Protein 8AP5 (pdb70)

Solvent-accessible surface area: 4430 Å² total; per-residue (Å²): 200,77,7,169,19,133,30,166,42,108,58,2,2,23,145,120,71,55,177,86,37,91,11,73,142,65,101,5,63,40,80,25,36,11,56,29,2,8,86,127,165,23,9,150,57,47,14,104,43,68,38,164,1,14,78,2,117,54,54,174,82,73,125

Foldseek 3Di:
DACPPLFDEDVPVEDPDHDVQNPDDVRYQPHACDPCCRNPVQDDRDCVPVCPDCDTVVHPHHD

Structure (mmCIF, N/CA/C/O backbone):
data_8AP5
#
_entry.id   8AP5
#
loop_
_entity.id
_entity.type
_entity.pdbx_description
1 polymer Metallothionein-2
2 non-polymer 'CADMIUM ION'
#
loop_
_atom_site.group_PDB
_atom_site.id
_atom_site.type_symbol
_atom_site.label_atom_id
_atom_site.label_alt_id
_atom_site.label_comp_id
_atom_site.label_asym_id
_atom_site.label_entity_id
_atom_site.label_seq_id
_atom_site.pdbx_PDB_ins_code
_atom_site.Cartn_x
_atom_site.Cartn_y
_atom_site.Cartn_z
_atom_site.occupancy
_atom_site.B_iso_or_equiv
_atom_site.auth_seq_id
_atom_site.auth_comp_id
_atom_site.auth_asym_id
_atom_site.auth_atom_id
_atom_site.pdbx_PDB_model_num
ATOM 1 N N . MET A 1 1 ? 6.384 1.419 -0.111 1.00 31.23 1 MET A N 1
ATOM 2 C CA . MET A 1 1 ? 5.242 1.324 -1.013 1.00 30.52 1 MET A CA 1
ATOM 3 C C . MET A 1 1 ? 4.596 2.690 -1.219 1.00 4.13 1 MET A C 1
ATOM 4 O O . MET A 1 1 ? 3.694 3.079 -0.477 1.00 50.54 1 MET A O 1
ATOM 18 N N . VAL A 1 2 ? 5.065 3.415 -2.230 1.00 73.40 2 VAL A N 1
ATOM 19 C CA . VAL A 1 2 ? 4.532 4.738 -2.534 1.00 23.53 2 VAL A CA 1
ATOM 20 C C . VAL A 1 2 ? 4.828 5.721 -1.407 1.00 34.23 2 VAL A C 1
ATOM 21 O O . VAL A 1 2 ? 4.884 5.341 -0.236 1.00 71.25 2 VAL A O 1
ATOM 34 N N . CYS A 1 3 ? 5.015 6.986 -1.767 1.00 30.43 3 CYS A N 1
ATOM 35 C CA . CYS A 1 3 ? 5.305 8.025 -0.785 1.00 61.12 3 CYS A CA 1
ATOM 36 C C . CYS A 1 3 ? 4.094 8.928 -0.576 1.00 1.13 3 CYS A C 1
ATOM 37 O O . CYS A 1 3 ? 4.045 9.648 0.420 1.00 0.24 3 CYS A O 1
ATOM 44 N N . LYS A 1 4 ? 3.155 8.873 -1.509 1.00 31.35 4 LYS A N 1
ATOM 45 C CA . LYS A 1 4 ? 1.957 9.690 -1.414 1.00 44.24 4 LYS A CA 1
ATOM 46 C C . LYS A 1 4 ? 2.358 11.163 -1.307 1.00 33.04 4 LYS A C 1
ATOM 47 O O . LYS A 1 4 ? 1.618 12.005 -0.796 1.00 34.42 4 LYS A O 1
ATOM 66 N N . CYS A 1 5 ? 3.554 11.457 -1.803 1.00 2.22 5 CYS A N 1
ATOM 67 C CA . CYS A 1 5 ? 4.080 12.817 -1.775 1.00 1.51 5 CYS A CA 1
ATOM 68 C C . CYS A 1 5 ? 4.004 13.401 -0.368 1.00 15.21 5 CYS A C 1
ATOM 69 O O . CYS A 1 5 ? 3.724 12.663 0.576 1.00 40.33 5 CYS A O 1
ATOM 76 N N . ASP A 1 6 ? 4.252 14.698 -0.259 1.00 21.05 6 ASP A N 1
ATOM 77 C CA . ASP A 1 6 ? 4.210 15.362 1.033 1.00 34.23 6 ASP A CA 1
ATOM 78 C C . ASP A 1 6 ? 5.250 14.730 1.961 1.00 52.32 6 ASP A C 1
ATOM 79 O O . ASP A 1 6 ? 4.969 14.366 3.103 1.00 25.33 6 ASP A O 1
ATOM 88 N N . CYS A 1 7 ? 6.466 14.608 1.440 1.00 13.41 7 CYS A N 1
ATOM 89 C CA . CYS A 1 7 ? 7.567 14.025 2.198 1.00 40.00 7 CYS A CA 1
ATOM 90 C C . CYS A 1 7 ? 8.502 15.111 2.722 1.00 74.51 7 CYS A C 1
ATOM 91 O O . CYS A 1 7 ? 8.157 16.289 2.647 1.00 5.10 7 CYS A O 1
ATOM 98 N N . LYS A 1 8 ? 9.650 14.695 3.237 1.00 53.25 8 LYS A N 1
ATOM 99 C CA . LYS A 1 8 ? 10.617 15.640 3.768 1.00 41.43 8 LYS A CA 1
ATOM 100 C C . LYS A 1 8 ? 11.803 15.743 2.807 1.00 45.40 8 LYS A C 1
ATOM 101 O O . LYS A 1 8 ? 12.955 15.906 3.208 1.00 40.42 8 LYS A O 1
ATOM 120 N N . ASN A 1 9 ? 11.493 15.644 1.518 1.00 21.55 9 ASN A N 1
ATOM 121 C CA . ASN A 1 9 ? 12.513 15.721 0.479 1.00 54.35 9 ASN A CA 1
ATOM 122 C C . ASN A 1 9 ? 12.000 16.502 -0.728 1.00 64.11 9 ASN A C 1
ATOM 123 O O . ASN A 1 9 ? 10.936 17.118 -0.674 1.00 64.13 9 ASN A O 1
ATOM 134 N N . GLN A 1 10 ? 12.765 16.470 -1.815 1.00 20.13 10 GLN A N 1
ATOM 135 C CA . GLN A 1 10 ? 12.388 17.174 -3.034 1.00 42.54 10 GLN A CA 1
ATOM 136 C C . GLN A 1 10 ? 12.434 16.240 -4.239 1.00 52.20 10 GLN A C 1
ATOM 137 O O . GLN A 1 10 ? 13.029 15.165 -4.180 1.00 74.04 10 GLN A O 1
ATOM 151 N N . ASN A 1 11 ? 11.801 16.658 -5.330 1.00 52.43 11 ASN A N 1
ATOM 152 C CA . ASN A 1 11 ? 11.768 15.858 -6.549 1.00 45.11 11 ASN A CA 1
ATOM 153 C C . ASN A 1 11 ? 11.539 14.385 -6.226 1.00 65.44 11 ASN A C 1
ATOM 154 O O . ASN A 1 11 ? 12.198 13.507 -6.785 1.00 60.43 11 ASN A O 1
ATOM 165 N N . CYS A 1 12 ? 10.602 14.122 -5.323 1.00 23.54 12 CYS A N 1
ATOM 166 C CA . CYS A 1 12 ? 10.286 12.754 -4.925 1.00 11.31 12 CYS A CA 1
ATOM 167 C C . CYS A 1 12 ? 8.849 12.400 -5.293 1.00 60.43 12 CYS A C 1
ATOM 168 O O . CYS A 1 12 ? 8.012 12.170 -4.420 1.00 43.40 12 CYS A O 1
ATOM 175 N N . SER A 1 13 ? 8.570 12.358 -6.592 1.00 74.21 13 SER A N 1
ATOM 176 C CA . SER A 1 13 ? 7.232 12.037 -7.076 1.00 62.54 13 SER A CA 1
ATOM 177 C C . SER A 1 13 ? 6.174 12.830 -6.316 1.00 30.12 13 SER A C 1
ATOM 178 O O . SER A 1 13 ? 5.517 12.305 -5.416 1.00 11.42 13 SER A O 1
ATOM 186 N N . CYS A 1 14 ? 6.015 14.096 -6.684 1.00 42.20 14 CYS A N 1
ATOM 187 C CA . CYS A 1 14 ? 5.038 14.964 -6.037 1.00 35.13 14 CYS A CA 1
ATOM 188 C C . CYS A 1 14 ? 4.617 16.098 -6.966 1.00 62.32 14 CYS A C 1
ATOM 189 O O . CYS A 1 14 ? 4.900 16.070 -8.163 1.00 64.40 14 CYS A O 1
ATOM 196 N N . ASN A 1 15 ? 3.938 17.094 -6.407 1.00 21.34 15 ASN A N 1
ATOM 197 C CA . ASN A 1 15 ? 3.476 18.237 -7.186 1.00 22.40 15 ASN A CA 1
ATOM 198 C C . ASN A 1 15 ? 4.626 19.195 -7.480 1.00 63.12 15 ASN A C 1
ATOM 199 O O . ASN A 1 15 ? 4.588 20.365 -7.098 1.00 41.13 15 ASN A O 1
ATOM 210 N N . THR A 1 16 ? 5.650 18.691 -8.163 1.00 33.32 16 THR A N 1
ATOM 211 C CA . THR A 1 16 ? 6.811 19.501 -8.508 1.00 61.43 16 THR A CA 1
ATOM 212 C C . THR A 1 16 ? 7.664 18.814 -9.569 1.00 3.13 16 THR A C 1
ATOM 213 O O . THR A 1 16 ? 8.871 19.040 -9.650 1.00 71.14 16 THR A O 1
ATOM 224 N N . GLY A 1 17 ? 7.029 17.974 -10.381 1.00 10.52 17 GLY A N 1
ATOM 225 C CA . GLY A 1 17 ? 7.746 17.268 -11.426 1.00 41.22 17 GLY A CA 1
ATOM 226 C C . GLY A 1 17 ? 6.911 16.178 -12.067 1.00 72.32 17 GLY A C 1
ATOM 227 O O . GLY A 1 17 ? 6.070 16.451 -12.925 1.00 1.24 17 GLY A O 1
ATOM 231 N N . THR A 1 18 ? 7.143 14.936 -11.653 1.00 34.12 18 THR A N 1
ATOM 232 C CA . THR A 1 18 ? 6.408 13.800 -12.194 1.00 75.20 18 THR A CA 1
ATOM 233 C C . THR A 1 18 ? 4.918 13.914 -11.891 1.00 20.33 18 THR A C 1
ATOM 234 O O . THR A 1 18 ? 4.481 14.955 -11.404 1.00 1.34 18 THR A O 1
ATOM 245 N N . LYS A 1 19 ? 4.179 12.853 -12.181 1.00 11.14 19 LYS A N 1
ATOM 246 C CA . LYS A 1 19 ? 2.747 12.848 -11.933 1.00 40.42 19 LYS A CA 1
ATOM 247 C C . LYS A 1 19 ? 2.493 12.656 -10.437 1.00 20.22 19 LYS A C 1
ATOM 248 O O . LYS A 1 19 ? 2.400 13.628 -9.689 1.00 55.02 19 LYS A O 1
ATOM 267 N N . ASP A 1 20 ? 2.389 11.395 -10.044 1.00 74.44 20 ASP A N 1
ATOM 268 C CA . ASP A 1 20 ? 2.147 11.062 -8.651 1.00 2.03 20 ASP A CA 1
ATOM 269 C C . ASP A 1 20 ? 2.744 9.686 -8.349 1.00 34.24 20 ASP A C 1
ATOM 270 O O . ASP A 1 20 ? 2.409 8.678 -8.973 1.00 43.44 20 ASP A O 1
ATOM 279 N N . CYS A 1 21 ? 3.641 9.665 -7.369 1.00 52.53 21 CYS A N 1
ATOM 280 C CA . CYS A 1 21 ? 4.301 8.430 -6.963 1.00 32.14 21 CYS A CA 1
ATOM 281 C C . CYS A 1 21 ? 4.716 7.609 -8.179 1.00 42.43 21 CYS A C 1
ATOM 282 O O . CYS A 1 21 ? 4.188 6.516 -8.377 1.00 44.21 21 CYS A O 1
ATOM 289 N N . ASP A 1 22 ? 5.641 8.148 -8.960 1.00 3.41 22 ASP A N 1
ATOM 290 C CA . ASP A 1 22 ? 6.113 7.458 -10.148 1.00 71.31 22 ASP A CA 1
ATOM 291 C C . ASP A 1 22 ? 7.504 6.880 -9.879 1.00 34.35 22 ASP A C 1
ATOM 292 O O . ASP A 1 22 ? 7.928 5.893 -10.481 1.00 31.32 22 ASP A O 1
ATOM 301 N N . CYS A 1 23 ? 8.208 7.521 -8.953 1.00 63.10 23 CYS A N 1
ATOM 302 C CA . CYS A 1 23 ? 9.553 7.093 -8.583 1.00 13.01 23 CYS A CA 1
ATOM 303 C C . CYS A 1 23 ? 9.559 5.629 -8.155 1.00 70.04 23 CYS A C 1
ATOM 304 O O . CYS A 1 23 ? 8.859 5.242 -7.220 1.00 13.11 23 CYS A O 1
ATOM 311 N N . SER A 1 24 ? 10.353 4.819 -8.848 1.00 61.12 24 SER A N 1
ATOM 312 C CA . SER A 1 24 ? 10.446 3.396 -8.544 1.00 24.10 24 SER A CA 1
ATOM 313 C C . SER A 1 24 ? 9.065 2.749 -8.542 1.00 73.05 24 SER A C 1
ATOM 314 O O . SER A 1 24 ? 8.101 3.383 -8.970 1.00 43.11 24 SER A O 1
ATOM 322 N N . ASP A 1 25 ? 8.999 1.514 -8.067 1.00 11.22 25 ASP A N 1
ATOM 323 C CA . ASP A 1 25 ? 7.736 0.798 -8.016 1.00 73.12 25 ASP A CA 1
ATOM 324 C C . ASP A 1 25 ? 7.717 -0.109 -6.784 1.00 4.32 25 ASP A C 1
ATOM 325 O O . ASP A 1 25 ? 7.248 -1.246 -6.817 1.00 41.34 25 ASP A O 1
ATOM 334 N N . ALA A 1 26 ? 8.243 0.425 -5.686 1.00 64.02 26 ALA A N 1
ATOM 335 C CA . ALA A 1 26 ? 8.298 -0.312 -4.430 1.00 4.44 26 ALA A CA 1
ATOM 336 C C . ALA A 1 26 ? 8.514 0.631 -3.250 1.00 71.40 26 ALA A C 1
ATOM 337 O O . ALA A 1 26 ? 7.866 0.461 -2.219 1.00 15.34 26 ALA A O 1
ATOM 344 N N . LYS A 1 27 ? 9.410 1.591 -3.424 1.00 53.12 27 LYS A N 1
ATOM 345 C CA . LYS A 1 27 ? 9.698 2.546 -2.368 1.00 11.32 27 LYS A CA 1
ATOM 346 C C . LYS A 1 27 ? 9.936 3.926 -2.985 1.00 24.12 27 LYS A C 1
ATOM 347 O O . LYS A 1 27 ? 10.147 4.074 -4.189 1.00 41.42 27 LYS A O 1
ATOM 366 N N . CYS A 1 28 ? 9.898 4.939 -2.126 1.00 65.24 28 CYS A N 1
ATOM 367 C CA . CYS A 1 28 ? 10.106 6.316 -2.559 1.00 41.25 28 CYS A CA 1
ATOM 368 C C . CYS A 1 28 ? 10.042 7.274 -1.374 1.00 44.24 28 CYS A C 1
ATOM 369 O O . CYS A 1 28 ? 10.733 8.294 -1.350 1.00 33.10 28 CYS A O 1
ATOM 376 N N . CYS A 1 29 ? 9.209 6.941 -0.395 1.00 64.50 29 CYS A N 1
ATOM 377 C CA . CYS A 1 29 ? 9.053 7.773 0.793 1.00 64.32 29 CYS A CA 1
ATOM 378 C C . CYS A 1 29 ? 10.232 7.590 1.743 1.00 2.22 29 CYS A C 1
ATOM 379 O O . CYS A 1 29 ? 10.021 7.249 2.906 1.00 40.01 29 CYS A O 1
ATOM 386 N N . GLU A 1 30 ? 11.434 7.817 1.234 1.00 2.02 30 GLU A N 1
ATOM 387 C CA . GLU A 1 30 ? 12.630 7.673 2.046 1.00 23.54 30 GLU A CA 1
ATOM 388 C C . GLU A 1 30 ? 13.197 9.047 2.407 1.00 53.45 30 GLU A C 1
ATOM 389 O O . GLU A 1 30 ? 12.837 10.072 1.828 1.00 41.05 30 GLU A O 1
ATOM 401 N N . GLN A 1 31 ? 14.098 9.045 3.384 1.00 52.44 31 GLN A N 1
ATOM 402 C CA . GLN A 1 31 ? 14.729 10.277 3.842 1.00 5.00 31 GLN A CA 1
ATOM 403 C C . GLN A 1 31 ? 16.081 10.480 3.166 1.00 65.31 31 GLN A C 1
ATOM 404 O O . GLN A 1 31 ? 17.123 10.132 3.723 1.00 44.44 31 GLN A O 1
ATOM 418 N N . TYR A 1 32 ? 16.057 11.043 1.963 1.00 2.13 32 TYR A N 1
ATOM 419 C CA . TYR A 1 32 ? 17.281 11.289 1.210 1.00 40.41 32 TYR A CA 1
ATOM 420 C C . TYR A 1 32 ? 18.006 12.524 1.737 1.00 51.24 32 TYR A C 1
ATOM 421 O O . TYR A 1 32 ? 17.456 13.289 2.530 1.00 41.32 32 TYR A O 1
ATOM 439 N N . CYS A 1 33 ? 19.242 12.712 1.289 1.00 24.32 33 CYS A N 1
ATOM 440 C CA . CYS A 1 33 ? 20.045 13.853 1.715 1.00 55.44 33 CYS A CA 1
ATOM 441 C C . CYS A 1 33 ? 20.129 14.901 0.609 1.00 70.40 33 CYS A C 1
ATOM 442 O O . CYS A 1 33 ? 19.934 16.092 0.853 1.00 54.04 33 CYS A O 1
ATOM 449 N N . CYS A 1 34 ? 20.422 14.449 -0.605 1.00 65.12 34 CYS A N 1
ATOM 450 C CA . CYS A 1 34 ? 20.536 15.347 -1.749 1.00 15.54 34 CYS A CA 1
ATOM 451 C C . CYS A 1 34 ? 19.443 15.062 -2.774 1.00 42.52 34 CYS A C 1
ATOM 452 O O . CYS A 1 34 ? 18.817 14.003 -2.772 1.00 35.31 34 CYS A O 1
ATOM 459 N N . PRO A 1 35 ? 19.207 16.031 -3.672 1.00 31.41 35 PRO A N 1
ATOM 460 C CA . PRO A 1 35 ? 18.189 15.908 -4.719 1.00 72.54 35 PRO A CA 1
ATOM 461 C C . PRO A 1 35 ? 18.570 14.881 -5.781 1.00 3.22 35 PRO A C 1
ATOM 462 O O . PRO A 1 35 ? 17.741 14.479 -6.597 1.00 72.23 35 PRO A O 1
ATOM 473 N N . THR A 1 36 ? 19.831 14.460 -5.764 1.00 61.12 36 THR A N 1
ATOM 474 C CA . THR A 1 36 ? 20.323 13.481 -6.725 1.00 74.14 36 THR A CA 1
ATOM 475 C C . THR A 1 36 ? 20.275 12.071 -6.148 1.00 1.25 36 THR A C 1
ATOM 476 O O . THR A 1 36 ? 20.847 11.139 -6.712 1.00 1.20 36 THR A O 1
ATOM 487 N N . ALA A 1 37 ? 19.589 11.922 -5.019 1.00 71.02 37 ALA A N 1
ATOM 488 C CA . ALA A 1 37 ? 19.465 10.625 -4.367 1.00 34.44 37 ALA A CA 1
ATOM 489 C C . ALA A 1 37 ? 18.001 10.221 -4.221 1.00 2.32 37 ALA A C 1
ATOM 490 O O . ALA A 1 37 ? 17.692 9.064 -3.937 1.00 14.31 37 ALA A O 1
ATOM 497 N N . SER A 1 38 ? 17.105 11.183 -4.416 1.00 52.21 38 SER A N 1
ATOM 498 C CA . SER A 1 38 ? 15.674 10.929 -4.302 1.00 35.23 38 SER A CA 1
ATOM 499 C C . SER A 1 38 ? 15.249 9.790 -5.224 1.00 32.13 38 SER A C 1
ATOM 500 O O . SER A 1 38 ? 14.684 8.807 -4.747 1.00 74.21 38 SER A O 1
ATOM 508 N N . GLU A 1 39 ? 15.527 9.945 -6.510 1.00 1.43 39 GLU A N 1
ATOM 509 C CA . GLU A 1 39 ? 15.170 8.926 -7.481 1.00 74.14 39 GLU A CA 1
ATOM 510 C C . GLU A 1 39 ? 16.383 8.563 -8.340 1.00 75.34 39 GLU A C 1
ATOM 511 O O . GLU A 1 39 ? 16.232 8.130 -9.482 1.00 30.43 39 GLU A O 1
ATOM 523 N N . LYS A 1 40 ? 17.558 8.753 -7.759 1.00 33.33 40 LYS A N 1
ATOM 524 C CA . LYS A 1 40 ? 18.796 8.451 -8.457 1.00 32.53 40 LYS A CA 1
ATOM 525 C C . LYS A 1 40 ? 19.609 7.449 -7.634 1.00 12.12 40 LYS A C 1
ATOM 526 O O . LYS A 1 40 ? 20.525 6.813 -8.152 1.00 74.55 40 LYS A O 1
ATOM 545 N N . LYS A 1 41 ? 19.245 7.341 -6.365 1.00 35.05 41 LYS A N 1
ATOM 546 C CA . LYS A 1 41 ? 19.929 6.428 -5.465 1.00 33.22 41 LYS A CA 1
ATOM 547 C C . LYS A 1 41 ? 21.440 6.629 -5.593 1.00 11.31 41 LYS A C 1
ATOM 548 O O . LYS A 1 41 ? 22.238 5.706 -5.425 1.00 52.11 41 LYS A O 1
ATOM 567 N N . CYS A 1 42 ? 21.818 7.866 -5.896 1.00 53.11 42 CYS A N 1
ATOM 568 C CA . CYS A 1 42 ? 23.224 8.219 -6.054 1.00 2.01 42 CYS A CA 1
ATOM 569 C C . CYS A 1 42 ? 24.037 7.765 -4.846 1.00 65.22 42 CYS A C 1
ATOM 570 O O . CYS A 1 42 ? 25.243 7.535 -4.948 1.00 42.01 42 CYS A O 1
ATOM 577 N N . CYS A 1 43 ? 23.371 7.639 -3.704 1.00 52.22 43 CYS A N 1
ATOM 578 C CA . CYS A 1 43 ? 24.032 7.215 -2.475 1.00 63.13 43 CYS A CA 1
ATOM 579 C C . CYS A 1 43 ? 23.080 6.413 -1.594 1.00 61.02 43 CYS A C 1
ATOM 580 O O . CYS A 1 43 ? 21.872 6.456 -1.819 1.00 35.01 43 CYS A O 1
ATOM 587 N N . LYS A 1 44 ? 23.638 5.706 -0.623 1.00 21.42 44 LYS A N 1
ATOM 588 C CA . LYS A 1 44 ? 22.829 4.902 0.278 1.00 71.15 44 LYS A CA 1
ATOM 589 C C . LYS A 1 44 ? 21.726 5.774 0.881 1.00 61.01 44 LYS A C 1
ATOM 590 O O . LYS A 1 44 ? 21.968 6.860 1.409 1.00 71.54 44 LYS A O 1
ATOM 609 N N . SER A 1 45 ? 20.499 5.271 0.791 1.00 62.45 45 SER A N 1
ATOM 610 C CA . SER A 1 45 ? 19.340 5.983 1.315 1.00 40.11 45 SER A CA 1
ATOM 611 C C . SER A 1 45 ? 19.378 6.035 2.839 1.00 3.32 45 SER A C 1
ATOM 612 O O . SER A 1 45 ? 19.715 5.052 3.497 1.00 71.40 45 SER A O 1
ATOM 620 N N . GLY A 1 46 ? 19.030 7.192 3.395 1.00 42.24 46 GLY A N 1
ATOM 621 C CA . GLY A 1 46 ? 19.031 7.353 4.837 1.00 63.31 46 GLY A CA 1
ATOM 622 C C . GLY A 1 46 ? 19.823 8.565 5.285 1.00 44.03 46 GLY A C 1
ATOM 623 O O . GLY A 1 46 ? 19.650 9.050 6.404 1.00 73.44 46 GLY A O 1
ATOM 627 N N . CYS A 1 47 ? 20.696 9.055 4.411 1.00 0.04 47 CYS A N 1
ATOM 628 C CA . CYS A 1 47 ? 21.520 10.217 4.724 1.00 2.20 47 CYS A CA 1
ATOM 629 C C . CYS A 1 47 ? 20.655 11.397 5.156 1.00 61.13 47 CYS A C 1
ATOM 630 O O . CYS A 1 47 ? 19.836 11.894 4.384 1.00 70.05 47 CYS A O 1
ATOM 637 N N . ALA A 1 48 ? 20.842 11.839 6.395 1.00 62.10 48 ALA A N 1
ATOM 638 C CA . ALA A 1 48 ? 20.079 12.960 6.929 1.00 4.14 48 ALA A CA 1
ATOM 639 C C . ALA A 1 48 ? 20.822 14.276 6.725 1.00 11.30 48 ALA A C 1
ATOM 640 O O . ALA A 1 48 ? 20.968 15.068 7.655 1.00 45.52 48 ALA A O 1
ATOM 647 N N . GLY A 1 49 ? 21.290 14.503 5.501 1.00 33.01 49 GLY A N 1
ATOM 648 C CA . GLY A 1 49 ? 22.012 15.724 5.198 1.00 43.34 49 GLY A CA 1
ATOM 649 C C . GLY A 1 49 ? 23.498 15.602 5.472 1.00 41.32 49 GLY A C 1
ATOM 650 O O . GLY A 1 49 ? 23.904 15.057 6.497 1.00 65.32 49 GLY A O 1
ATOM 654 N N . GLY A 1 50 ? 24.312 16.111 4.552 1.00 61.04 50 GLY A N 1
ATOM 655 C CA . GLY A 1 50 ? 25.752 16.045 4.717 1.00 23.50 50 GLY A CA 1
ATOM 656 C C . GLY A 1 50 ? 26.232 14.650 5.068 1.00 11.11 50 GLY A C 1
ATOM 657 O O . GLY A 1 50 ? 26.667 14.401 6.193 1.00 31.11 50 GLY A O 1
ATOM 661 N N . CYS A 1 51 ? 26.151 13.739 4.105 1.00 23.32 51 CYS A N 1
ATOM 662 C CA . CYS A 1 51 ? 26.578 12.361 4.319 1.00 25.51 51 CYS A CA 1
ATOM 663 C C . CYS A 1 51 ? 28.092 12.233 4.184 1.00 4.55 51 CYS A C 1
ATOM 664 O O . CYS A 1 51 ? 28.796 12.325 5.189 1.00 21.02 51 CYS A O 1
ATOM 671 N N . LYS A 1 52 ? 28.555 12.026 2.960 1.00 2.24 52 LYS A N 1
ATOM 672 C CA . LYS A 1 52 ? 29.980 11.888 2.713 1.00 63.53 52 LYS A CA 1
ATOM 673 C C . LYS A 1 52 ? 30.207 11.551 1.237 1.00 34.25 52 LYS A C 1
ATOM 674 O O . LYS A 1 52 ? 31.173 11.986 0.610 1.00 72.13 52 LYS A O 1
ATOM 693 N N . CYS A 1 53 ? 29.287 10.760 0.695 1.00 44.33 53 CYS A N 1
ATOM 694 C CA . CYS A 1 53 ? 29.362 10.348 -0.702 1.00 63.34 53 CYS A CA 1
ATOM 695 C C . CYS A 1 53 ? 29.678 11.537 -1.604 1.00 71.52 53 CYS A C 1
ATOM 696 O O . CYS A 1 53 ? 28.868 12.452 -1.748 1.00 31.24 53 CYS A O 1
ATOM 703 N N . ALA A 1 54 ? 30.861 11.516 -2.209 1.00 4.33 54 ALA A N 1
ATOM 704 C CA . ALA A 1 54 ? 31.284 12.592 -3.097 1.00 1.13 54 ALA A CA 1
ATOM 705 C C . ALA A 1 54 ? 30.841 12.326 -4.531 1.00 71.23 54 ALA A C 1
ATOM 706 O O . ALA A 1 54 ? 31.029 13.161 -5.414 1.00 44.52 54 ALA A O 1
ATOM 713 N N . ASN A 1 55 ? 30.252 11.156 -4.756 1.00 75.02 55 ASN A N 1
ATOM 714 C CA . ASN A 1 55 ? 29.783 10.779 -6.085 1.00 14.31 55 ASN A CA 1
ATOM 715 C C . ASN A 1 55 ? 28.443 11.440 -6.396 1.00 71.43 55 ASN A C 1
ATOM 716 O O . ASN A 1 55 ? 28.083 11.619 -7.561 1.00 23.44 55 ASN A O 1
ATOM 727 N N . CYS A 1 56 ? 27.710 11.800 -5.349 1.00 34.20 56 CYS A N 1
ATOM 728 C CA . CYS A 1 56 ? 26.409 12.440 -5.510 1.00 42.51 56 CYS A CA 1
ATOM 729 C C . CYS A 1 56 ? 26.557 13.956 -5.598 1.00 72.13 56 CYS A C 1
ATOM 730 O O . CYS A 1 56 ? 27.681 14.447 -5.688 1.00 51.23 56 CYS A O 1
ATOM 737 N N . GLU A 1 57 ? 25.432 14.656 -5.573 1.00 30.54 57 GLU A N 1
ATOM 738 C CA . GLU A 1 57 ? 25.451 16.106 -5.652 1.00 10.30 57 GLU A CA 1
ATOM 739 C C . GLU A 1 57 ? 26.123 16.697 -4.411 1.00 15.13 57 GLU A C 1
ATOM 740 O O . GLU A 1 57 ? 26.521 17.862 -4.376 1.00 51.05 57 GLU A O 1
ATOM 752 N N . CYS A 1 58 ? 26.240 15.862 -3.385 1.00 32.34 58 CYS A N 1
ATOM 753 C CA . CYS A 1 58 ? 26.857 16.275 -2.129 1.00 61.32 58 CYS A CA 1
ATOM 754 C C . CYS A 1 58 ? 28.304 16.704 -2.350 1.00 52.21 58 CYS A C 1
ATOM 755 O O . CYS A 1 58 ? 28.891 17.395 -1.518 1.00 14.12 58 CYS A O 1
ATOM 762 N N . ALA A 1 59 ? 28.873 16.289 -3.477 1.00 25.23 59 ALA A N 1
ATOM 763 C CA . ALA A 1 59 ? 30.251 16.631 -3.807 1.00 63.22 59 ALA A CA 1
ATOM 764 C C . ALA A 1 59 ? 30.647 16.063 -5.166 1.00 20.10 59 ALA A C 1
ATOM 765 O O . ALA A 1 59 ? 29.789 15.705 -5.972 1.00 50.24 59 ALA A O 1
ATOM 772 N N . GLN A 1 60 ? 31.951 15.984 -5.412 1.00 53.03 60 GLN A N 1
ATOM 773 C CA . GLN A 1 60 ? 32.459 15.461 -6.675 1.00 32.32 60 GLN A CA 1
ATOM 774 C C . GLN A 1 60 ? 33.800 14.764 -6.475 1.00 24.43 60 GLN A C 1
ATOM 775 O O . GLN A 1 60 ? 34.857 15.380 -6.606 1.00 41.42 60 GLN A O 1
ATOM 789 N N . ALA A 1 61 ? 33.750 13.474 -6.155 1.00 41.54 61 ALA A N 1
ATOM 790 C CA . ALA A 1 61 ? 34.961 12.693 -5.939 1.00 4.33 61 ALA A CA 1
ATOM 791 C C . ALA A 1 61 ? 34.627 11.241 -5.616 1.00 25.22 61 ALA A C 1
ATOM 792 O O . ALA A 1 61 ? 35.329 10.590 -4.842 1.00 13.34 61 ALA A O 1
ATOM 799 N N . ALA A 1 62 ? 33.552 10.739 -6.214 1.00 20.33 62 ALA A N 1
ATOM 800 C CA . ALA A 1 62 ? 33.126 9.363 -5.990 1.00 63.34 62 ALA A CA 1
ATOM 801 C C . ALA A 1 62 ? 32.806 9.119 -4.520 1.00 23.15 62 ALA A C 1
ATOM 802 O O . ALA A 1 62 ? 33.074 9.966 -3.667 1.00 10.12 62 ALA A O 1
ATOM 809 N N . HIS A 1 63 ? 32.231 7.956 -4.229 1.00 4.25 63 HIS A N 1
ATOM 810 C CA . HIS A 1 63 ? 31.875 7.601 -2.860 1.00 13.25 63 HIS A CA 1
ATOM 811 C C . HIS A 1 63 ? 32.735 6.446 -2.356 1.00 71.01 63 HIS A C 1
ATOM 812 O O . HIS A 1 63 ? 32.536 5.313 -2.792 1.00 41.11 63 HIS A O 1
ATOM 829 N N . MET A 1 1 ? 1.329 0.000 0.000 1.00 0.00 1 MET A N 2
ATOM 830 C CA . MET A 1 1 ? 2.093 -0.001 -1.242 1.00 52.33 1 MET A CA 2
ATOM 831 C C . MET A 1 1 ? 2.433 1.423 -1.672 1.00 73.23 1 MET A C 2
ATOM 832 O O . MET A 1 1 ? 1.610 2.331 -1.553 1.00 43.10 1 MET A O 2
ATOM 846 N N . VAL A 1 2 ? 3.650 1.611 -2.173 1.00 31.54 2 VAL A N 2
ATOM 847 C CA . VAL A 1 2 ? 4.098 2.923 -2.621 1.00 0.50 2 VAL A CA 2
ATOM 848 C C . VAL A 1 2 ? 4.177 3.905 -1.457 1.00 35.43 2 VAL A C 2
ATOM 849 O O . VAL A 1 2 ? 3.497 3.736 -0.443 1.00 44.41 2 VAL A O 2
ATOM 862 N N . CYS A 1 3 ? 5.008 4.929 -1.609 1.00 24.12 3 CYS A N 2
ATOM 863 C CA . CYS A 1 3 ? 5.176 5.938 -0.569 1.00 43.32 3 CYS A CA 2
ATOM 864 C C . CYS A 1 3 ? 3.861 6.661 -0.296 1.00 23.14 3 CYS A C 2
ATOM 865 O O . CYS A 1 3 ? 3.739 7.319 0.736 1.00 4.24 3 CYS A O 2
ATOM 872 N N . LYS A 1 4 ? 2.917 6.526 -1.215 1.00 64.25 4 LYS A N 2
ATOM 873 C CA . LYS A 1 4 ? 1.625 7.171 -1.062 1.00 14.04 4 LYS A CA 2
ATOM 874 C C . LYS A 1 4 ? 1.825 8.684 -0.948 1.00 74.40 4 LYS A C 2
ATOM 875 O O . LYS A 1 4 ? 0.995 9.412 -0.403 1.00 55.54 4 LYS A O 2
ATOM 894 N N . CYS A 1 5 ? 2.953 9.142 -1.478 1.00 50.02 5 CYS A N 2
ATOM 895 C CA . CYS A 1 5 ? 3.290 10.561 -1.450 1.00 30.12 5 CYS A CA 2
ATOM 896 C C . CYS A 1 5 ? 3.133 11.129 -0.043 1.00 25.20 5 CYS A C 2
ATOM 897 O O . CYS A 1 5 ? 2.127 11.778 0.236 1.00 53.22 5 CYS A O 2
ATOM 904 N N . ASP A 1 6 ? 4.120 10.874 0.804 1.00 63.04 6 ASP A N 2
ATOM 905 C CA . ASP A 1 6 ? 4.078 11.363 2.171 1.00 2.22 6 ASP A CA 2
ATOM 906 C C . ASP A 1 6 ? 5.281 10.815 2.942 1.00 41.05 6 ASP A C 2
ATOM 907 O O . ASP A 1 6 ? 5.201 9.808 3.646 1.00 12.12 6 ASP A O 2
ATOM 916 N N . CYS A 1 7 ? 6.406 11.505 2.791 1.00 61.13 7 CYS A N 2
ATOM 917 C CA . CYS A 1 7 ? 7.641 11.110 3.459 1.00 31.41 7 CYS A CA 2
ATOM 918 C C . CYS A 1 7 ? 8.467 12.333 3.842 1.00 24.10 7 CYS A C 2
ATOM 919 O O . CYS A 1 7 ? 8.351 12.809 4.970 1.00 52.50 7 CYS A O 2
ATOM 926 N N . LYS A 1 8 ? 9.277 12.808 2.907 1.00 55.14 8 LYS A N 2
ATOM 927 C CA . LYS A 1 8 ? 10.113 13.969 3.160 1.00 70.02 8 LYS A CA 2
ATOM 928 C C . LYS A 1 8 ? 10.967 14.256 1.924 1.00 65.25 8 LYS A C 2
ATOM 929 O O . LYS A 1 8 ? 12.145 14.602 2.010 1.00 32.43 8 LYS A O 2
ATOM 948 N N . ASN A 1 9 ? 10.342 14.103 0.761 1.00 41.03 9 ASN A N 2
ATOM 949 C CA . ASN A 1 9 ? 11.021 14.338 -0.509 1.00 14.23 9 ASN A CA 2
ATOM 950 C C . ASN A 1 9 ? 10.424 15.544 -1.229 1.00 23.30 9 ASN A C 2
ATOM 951 O O . ASN A 1 9 ? 9.395 16.078 -0.817 1.00 60.21 9 ASN A O 2
ATOM 962 N N . GLN A 1 10 ? 11.079 15.966 -2.306 1.00 75.43 10 GLN A N 2
ATOM 963 C CA . GLN A 1 10 ? 10.613 17.108 -3.084 1.00 32.13 10 GLN A CA 2
ATOM 964 C C . GLN A 1 10 ? 10.839 16.881 -4.575 1.00 25.44 10 GLN A C 2
ATOM 965 O O . GLN A 1 10 ? 11.819 16.253 -4.975 1.00 0.04 10 GLN A O 2
ATOM 979 N N . ASN A 1 11 ? 9.927 17.395 -5.392 1.00 55.11 11 ASN A N 2
ATOM 980 C CA . ASN A 1 11 ? 10.027 17.247 -6.840 1.00 14.24 11 ASN A CA 2
ATOM 981 C C . ASN A 1 11 ? 10.278 15.792 -7.222 1.00 24.35 11 ASN A C 2
ATOM 982 O O . ASN A 1 11 ? 11.126 15.499 -8.066 1.00 30.53 11 ASN A O 2
ATOM 993 N N . CYS A 1 12 ? 9.537 14.885 -6.595 1.00 71.13 12 CYS A N 2
ATOM 994 C CA . CYS A 1 12 ? 9.679 13.459 -6.869 1.00 45.21 12 CYS A CA 2
ATOM 995 C C . CYS A 1 12 ? 8.315 12.801 -7.048 1.00 64.12 12 CYS A C 2
ATOM 996 O O . CYS A 1 12 ? 8.136 11.947 -7.916 1.00 64.51 12 CYS A O 2
ATOM 1003 N N . SER A 1 13 ? 7.357 13.203 -6.220 1.00 55.53 13 SER A N 2
ATOM 1004 C CA . SER A 1 13 ? 6.009 12.649 -6.284 1.00 24.35 13 SER A CA 2
ATOM 1005 C C . SER A 1 13 ? 5.026 13.520 -5.507 1.00 63.33 13 SER A C 2
ATOM 1006 O O . SER A 1 13 ? 3.909 13.769 -5.961 1.00 34.32 13 SER A O 2
ATOM 1014 N N . CYS A 1 14 ? 5.451 13.980 -4.336 1.00 32.53 14 CYS A N 2
ATOM 1015 C CA . CYS A 1 14 ? 4.608 14.822 -3.494 1.00 44.44 14 CYS A CA 2
ATOM 1016 C C . CYS A 1 14 ? 4.071 16.013 -4.282 1.00 64.13 14 CYS A C 2
ATOM 1017 O O . CYS A 1 14 ? 2.908 16.388 -4.143 1.00 21.01 14 CYS A O 2
ATOM 1024 N N . ASN A 1 15 ? 4.928 16.604 -5.109 1.00 60.30 15 ASN A N 2
ATOM 1025 C CA . ASN A 1 15 ? 4.540 17.754 -5.918 1.00 22.32 15 ASN A CA 2
ATOM 1026 C C . ASN A 1 15 ? 5.703 18.226 -6.785 1.00 3.01 15 ASN A C 2
ATOM 1027 O O . ASN A 1 15 ? 6.771 17.612 -6.801 1.00 33.14 15 ASN A O 2
ATOM 1038 N N . THR A 1 16 ? 5.490 19.322 -7.506 1.00 12.41 16 THR A N 2
ATOM 1039 C CA . THR A 1 16 ? 6.519 19.878 -8.376 1.00 31.51 16 THR A CA 2
ATOM 1040 C C . THR A 1 16 ? 6.859 18.915 -9.508 1.00 42.42 16 THR A C 2
ATOM 1041 O O . THR A 1 16 ? 7.572 17.933 -9.308 1.00 31.10 16 THR A O 2
ATOM 1052 N N . GLY A 1 17 ? 6.345 19.205 -10.700 1.00 10.23 17 GLY A N 2
ATOM 1053 C CA . GLY A 1 17 ? 6.606 18.356 -11.847 1.00 65.20 17 GLY A CA 2
ATOM 1054 C C . GLY A 1 17 ? 6.182 16.919 -11.614 1.00 10.52 17 GLY A C 2
ATOM 1055 O O . GLY A 1 17 ? 6.844 15.986 -12.068 1.00 45.01 17 GLY A O 2
ATOM 1059 N N . THR A 1 18 ? 5.074 16.740 -10.901 1.00 71.45 18 THR A N 2
ATOM 1060 C CA . THR A 1 18 ? 4.563 15.407 -10.606 1.00 2.00 18 THR A CA 2
ATOM 1061 C C . THR A 1 18 ? 3.301 15.478 -9.755 1.00 13.33 18 THR A C 2
ATOM 1062 O O . THR A 1 18 ? 3.222 16.325 -8.866 1.00 35.34 18 THR A O 2
ATOM 1073 N N . LYS A 1 19 ? 2.352 14.599 -10.040 1.00 72.21 19 LYS A N 2
ATOM 1074 C CA . LYS A 1 19 ? 1.106 14.574 -9.293 1.00 75.44 19 LYS A CA 2
ATOM 1075 C C . LYS A 1 19 ? 1.207 13.534 -8.176 1.00 33.15 19 LYS A C 2
ATOM 1076 O O . LYS A 1 19 ? 1.549 13.867 -7.042 1.00 45.12 19 LYS A O 2
ATOM 1095 N N . ASP A 1 20 ? 0.902 12.295 -8.534 1.00 1.22 20 ASP A N 2
ATOM 1096 C CA . ASP A 1 20 ? 0.954 11.205 -7.575 1.00 65.40 20 ASP A CA 2
ATOM 1097 C C . ASP A 1 20 ? 2.311 10.505 -7.679 1.00 21.23 20 ASP A C 2
ATOM 1098 O O . ASP A 1 20 ? 3.205 10.921 -8.416 1.00 44.31 20 ASP A O 2
ATOM 1107 N N . CYS A 1 21 ? 2.445 9.424 -6.918 1.00 10.20 21 CYS A N 2
ATOM 1108 C CA . CYS A 1 21 ? 3.679 8.647 -6.904 1.00 62.01 21 CYS A CA 2
ATOM 1109 C C . CYS A 1 21 ? 3.983 8.085 -8.289 1.00 4.00 21 CYS A C 2
ATOM 1110 O O . CYS A 1 21 ? 3.458 7.029 -8.639 1.00 41.42 21 CYS A O 2
ATOM 1117 N N . ASP A 1 22 ? 4.814 8.795 -9.038 1.00 62.44 22 ASP A N 2
ATOM 1118 C CA . ASP A 1 22 ? 5.175 8.357 -10.376 1.00 72.12 22 ASP A CA 2
ATOM 1119 C C . ASP A 1 22 ? 6.596 7.792 -10.357 1.00 65.42 22 ASP A C 2
ATOM 1120 O O . ASP A 1 22 ? 7.349 7.885 -11.328 1.00 33.10 22 ASP A O 2
ATOM 1129 N N . CYS A 1 23 ? 6.950 7.199 -9.222 1.00 72.12 23 CYS A N 2
ATOM 1130 C CA . CYS A 1 23 ? 8.273 6.610 -9.047 1.00 11.54 23 CYS A CA 2
ATOM 1131 C C . CYS A 1 23 ? 8.375 5.274 -9.775 1.00 52.40 23 CYS A C 2
ATOM 1132 O O . CYS A 1 23 ? 7.382 4.562 -9.929 1.00 4.45 23 CYS A O 2
ATOM 1139 N N . SER A 1 24 ? 9.581 4.941 -10.223 1.00 51.24 24 SER A N 2
ATOM 1140 C CA . SER A 1 24 ? 9.812 3.693 -10.941 1.00 73.10 24 SER A CA 2
ATOM 1141 C C . SER A 1 24 ? 11.025 2.959 -10.378 1.00 71.10 24 SER A C 2
ATOM 1142 O O . SER A 1 24 ? 12.031 2.835 -11.074 1.00 45.10 24 SER A O 2
ATOM 1150 N N . ASP A 1 25 ? 10.904 2.494 -9.143 1.00 64.34 25 ASP A N 2
ATOM 1151 C CA . ASP A 1 25 ? 11.995 1.778 -8.503 1.00 42.24 25 ASP A CA 2
ATOM 1152 C C . ASP A 1 25 ? 11.564 1.350 -7.099 1.00 61.02 25 ASP A C 2
ATOM 1153 O O . ASP A 1 25 ? 12.100 1.799 -6.087 1.00 25.02 25 ASP A O 2
ATOM 1162 N N . ALA A 1 26 ? 10.574 0.464 -7.061 1.00 64.33 26 ALA A N 2
ATOM 1163 C CA . ALA A 1 26 ? 10.052 -0.045 -5.799 1.00 41.40 26 ALA A CA 2
ATOM 1164 C C . ALA A 1 26 ? 9.691 1.097 -4.855 1.00 13.11 26 ALA A C 2
ATOM 1165 O O . ALA A 1 26 ? 10.515 1.475 -4.024 1.00 64.31 26 ALA A O 2
ATOM 1172 N N . LYS A 1 27 ? 8.481 1.616 -5.001 1.00 14.42 27 LYS A N 2
ATOM 1173 C CA . LYS A 1 27 ? 8.028 2.709 -4.157 1.00 4.33 27 LYS A CA 2
ATOM 1174 C C . LYS A 1 27 ? 9.125 3.773 -4.077 1.00 11.44 27 LYS A C 2
ATOM 1175 O O . LYS A 1 27 ? 10.066 3.802 -4.871 1.00 32.23 27 LYS A O 2
ATOM 1194 N N . CYS A 1 28 ? 8.982 4.654 -3.093 1.00 13.05 28 CYS A N 2
ATOM 1195 C CA . CYS A 1 28 ? 9.944 5.731 -2.884 1.00 35.41 28 CYS A CA 2
ATOM 1196 C C . CYS A 1 28 ? 9.545 6.591 -1.689 1.00 44.44 28 CYS A C 2
ATOM 1197 O O . CYS A 1 28 ? 8.902 7.630 -1.847 1.00 22.11 28 CYS A O 2
ATOM 1204 N N . CYS A 1 29 ? 9.930 6.152 -0.496 1.00 42.43 29 CYS A N 2
ATOM 1205 C CA . CYS A 1 29 ? 9.611 6.882 0.726 1.00 22.41 29 CYS A CA 2
ATOM 1206 C C . CYS A 1 29 ? 10.852 7.052 1.597 1.00 52.43 29 CYS A C 2
ATOM 1207 O O . CYS A 1 29 ? 10.720 7.203 2.810 1.00 13.43 29 CYS A O 2
ATOM 1214 N N . GLU A 1 30 ? 12.017 7.024 0.967 1.00 71.35 30 GLU A N 2
ATOM 1215 C CA . GLU A 1 30 ? 13.265 7.174 1.694 1.00 4.44 30 GLU A CA 2
ATOM 1216 C C . GLU A 1 30 ? 13.596 8.657 1.880 1.00 62.32 30 GLU A C 2
ATOM 1217 O O . GLU A 1 30 ? 13.010 9.538 1.253 1.00 52.34 30 GLU A O 2
ATOM 1229 N N . GLN A 1 31 ? 14.557 8.912 2.762 1.00 35.25 31 GLN A N 2
ATOM 1230 C CA . GLN A 1 31 ? 14.985 10.275 3.051 1.00 4.23 31 GLN A CA 2
ATOM 1231 C C . GLN A 1 31 ? 16.306 10.589 2.355 1.00 14.55 31 GLN A C 2
ATOM 1232 O O . GLN A 1 31 ? 17.373 10.185 2.816 1.00 4.34 31 GLN A O 2
ATOM 1246 N N . TYR A 1 32 ? 16.225 11.312 1.244 1.00 42.12 32 TYR A N 2
ATOM 1247 C CA . TYR A 1 32 ? 17.414 11.678 0.483 1.00 53.34 32 TYR A CA 2
ATOM 1248 C C . TYR A 1 32 ? 17.933 13.048 0.909 1.00 52.24 32 TYR A C 2
ATOM 1249 O O . TYR A 1 32 ? 17.233 13.809 1.579 1.00 62.41 32 TYR A O 2
ATOM 1267 N N . CYS A 1 33 ? 19.163 13.356 0.514 1.00 23.22 33 CYS A N 2
ATOM 1268 C CA . CYS A 1 33 ? 19.778 14.634 0.854 1.00 2.14 33 CYS A CA 2
ATOM 1269 C C . CYS A 1 33 ? 19.812 15.561 -0.357 1.00 35.34 33 CYS A C 2
ATOM 1270 O O . CYS A 1 33 ? 19.429 16.728 -0.268 1.00 41.11 33 CYS A O 2
ATOM 1277 N N . CYS A 1 34 ? 20.272 15.034 -1.485 1.00 63.35 34 CYS A N 2
ATOM 1278 C CA . CYS A 1 34 ? 20.358 15.815 -2.715 1.00 23.55 34 CYS A CA 2
ATOM 1279 C C . CYS A 1 34 ? 19.379 15.291 -3.761 1.00 2.54 34 CYS A C 2
ATOM 1280 O O . CYS A 1 34 ? 18.877 14.171 -3.671 1.00 63.23 34 CYS A O 2
ATOM 1287 N N . PRO A 1 35 ? 19.099 16.12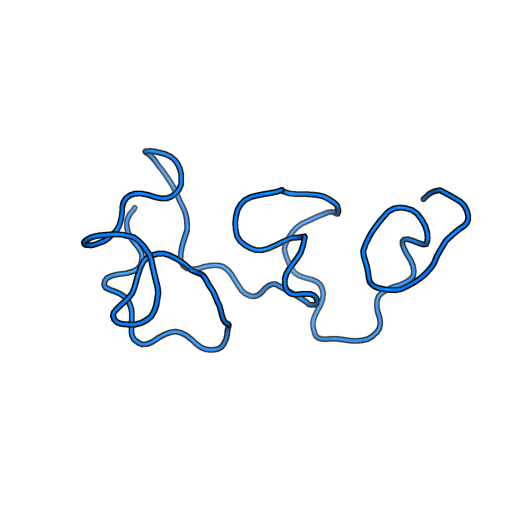1 -4.776 1.00 53.51 35 PRO A N 2
ATOM 1288 C CA . PRO A 1 35 ? 18.177 15.765 -5.858 1.00 75.24 35 PRO A CA 2
ATOM 1289 C C . PRO A 1 35 ? 18.744 14.683 -6.771 1.00 23.23 35 PRO A C 2
ATOM 1290 O O . PRO A 1 35 ? 18.024 14.097 -7.580 1.00 21.43 35 PRO A O 2
ATOM 1301 N N . THR A 1 36 ? 20.041 14.421 -6.635 1.00 52.35 36 THR A N 2
ATOM 1302 C CA . THR A 1 36 ? 20.705 13.410 -7.448 1.00 3.21 36 THR A CA 2
ATOM 1303 C C . THR A 1 36 ? 20.670 12.047 -6.766 1.00 42.14 36 THR A C 2
ATOM 1304 O O . THR A 1 36 ? 21.283 11.090 -7.239 1.00 51.32 36 THR A O 2
ATOM 1315 N N . ALA A 1 37 ? 19.949 11.966 -5.653 1.00 74.43 37 ALA A N 2
ATOM 1316 C CA . ALA A 1 37 ? 19.832 10.718 -4.908 1.00 54.15 37 ALA A CA 2
ATOM 1317 C C . ALA A 1 37 ? 18.374 10.285 -4.788 1.00 44.05 37 ALA A C 2
ATOM 1318 O O . ALA A 1 37 ? 18.084 9.134 -4.464 1.00 72.44 37 ALA A O 2
ATOM 1325 N N . SER A 1 38 ? 17.462 11.215 -5.051 1.00 52.11 38 SER A N 2
ATOM 1326 C CA . SER A 1 38 ? 16.034 10.930 -4.968 1.00 2.21 38 SER A CA 2
ATOM 1327 C C . SER A 1 38 ? 15.608 9.963 -6.068 1.00 42.13 38 SER A C 2
ATOM 1328 O O . SER A 1 38 ? 14.602 9.274 -5.910 1.00 13.25 38 SER A O 2
ATOM 1336 N N . GLU A 1 39 ? 16.375 9.934 -7.148 1.00 61.53 39 GLU A N 2
ATOM 1337 C CA . GLU A 1 39 ? 16.067 9.051 -8.261 1.00 2.21 39 GLU A CA 2
ATOM 1338 C C . GLU A 1 39 ? 17.356 8.585 -8.941 1.00 20.31 39 GLU A C 2
ATOM 1339 O O . GLU A 1 39 ? 17.430 8.528 -10.167 1.00 54.24 39 GLU A O 2
ATOM 1351 N N . LYS A 1 40 ? 18.340 8.262 -8.114 1.00 41.34 40 LYS A N 2
ATOM 1352 C CA . LYS A 1 40 ? 19.622 7.802 -8.621 1.00 2.54 40 LYS A CA 2
ATOM 1353 C C . LYS A 1 40 ? 20.286 6.904 -7.575 1.00 71.02 40 LYS A C 2
ATOM 1354 O O . LYS A 1 40 ? 20.838 5.858 -7.911 1.00 63.34 40 LYS A O 2
ATOM 1373 N N . LYS A 1 41 ? 20.210 7.345 -6.328 1.00 53.22 41 LYS A N 2
ATOM 1374 C CA . LYS A 1 41 ? 20.796 6.594 -5.231 1.00 61.14 41 LYS A CA 2
ATOM 1375 C C . LYS A 1 41 ? 22.318 6.740 -5.275 1.00 45.23 41 LYS A C 2
ATOM 1376 O O . LYS A 1 41 ? 23.072 5.831 -4.925 1.00 73.35 41 LYS A O 2
ATOM 1395 N N . CYS A 1 42 ? 22.757 7.914 -5.716 1.00 62.11 42 CYS A N 2
ATOM 1396 C CA . CYS A 1 42 ? 24.182 8.209 -5.818 1.00 21.54 42 CYS A CA 2
ATOM 1397 C C . CYS A 1 42 ? 24.899 7.886 -4.510 1.00 55.13 42 CYS A C 2
ATOM 1398 O O . CYS A 1 42 ? 26.078 7.530 -4.508 1.00 54.44 42 CYS A O 2
ATOM 1405 N N . CYS A 1 43 ? 24.180 8.014 -3.401 1.00 15.52 43 CYS A N 2
ATOM 1406 C CA . CYS A 1 43 ? 24.747 7.739 -2.086 1.00 3.23 43 CYS A CA 2
ATOM 1407 C C . CYS A 1 43 ? 23.711 7.095 -1.170 1.00 63.34 43 CYS A C 2
ATOM 1408 O O . CYS A 1 43 ? 22.515 7.277 -1.393 1.00 23.45 43 CYS A O 2
ATOM 1415 N N . LYS A 1 44 ? 24.187 6.363 -0.174 1.00 34.34 44 LYS A N 2
ATOM 1416 C CA . LYS A 1 44 ? 23.293 5.700 0.761 1.00 74.34 44 LYS A CA 2
ATOM 1417 C C . LYS A 1 44 ? 22.295 6.718 1.315 1.00 0.55 44 LYS A C 2
ATOM 1418 O O . LYS A 1 44 ? 22.660 7.778 1.824 1.00 14.42 44 LYS A O 2
ATOM 1437 N N . SER A 1 45 ? 21.017 6.371 1.205 1.00 31.42 45 SER A N 2
ATOM 1438 C CA . SER A 1 45 ? 19.945 7.236 1.683 1.00 1.13 45 SER A CA 2
ATOM 1439 C C . SER A 1 45 ? 20.191 7.657 3.129 1.00 51.20 45 SER A C 2
ATOM 1440 O O . SER A 1 45 ? 20.856 6.953 3.888 1.00 54.10 45 SER A O 2
ATOM 1448 N N . GLY A 1 46 ? 19.649 8.812 3.503 1.00 52.32 46 GLY A N 2
ATOM 1449 C CA . GLY A 1 46 ? 19.820 9.309 4.856 1.00 71.33 46 GLY A CA 2
ATOM 1450 C C . GLY A 1 46 ? 21.263 9.650 5.170 1.00 51.52 46 GLY A C 2
ATOM 1451 O O . GLY A 1 46 ? 21.819 9.174 6.160 1.00 3.30 46 GLY A O 2
ATOM 1455 N N . CYS A 1 47 ? 21.871 10.476 4.325 1.00 71.30 47 CYS A N 2
ATOM 1456 C CA . CYS A 1 47 ? 23.260 10.879 4.516 1.00 34.11 47 CYS A CA 2
ATOM 1457 C C . CYS A 1 47 ? 23.414 11.715 5.782 1.00 32.25 47 CYS A C 2
ATOM 1458 O O . CYS A 1 47 ? 24.527 11.945 6.255 1.00 73.15 47 CYS A O 2
ATOM 1465 N N . ALA A 1 48 ? 22.289 12.168 6.327 1.00 62.23 48 ALA A N 2
ATOM 1466 C CA . ALA A 1 48 ? 22.299 12.978 7.538 1.00 22.14 48 ALA A CA 2
ATOM 1467 C C . ALA A 1 48 ? 23.031 14.296 7.311 1.00 1.33 48 ALA A C 2
ATOM 1468 O O . ALA A 1 48 ? 23.369 15.001 8.261 1.00 1.50 48 ALA A O 2
ATOM 1475 N N . GLY A 1 49 ? 23.274 14.623 6.045 1.00 14.04 49 GLY A N 2
ATOM 1476 C CA . GLY A 1 49 ? 23.965 15.856 5.717 1.00 70.11 49 GLY A CA 2
ATOM 1477 C C . GLY A 1 49 ? 25.467 15.741 5.885 1.00 30.04 49 GLY A C 2
ATOM 1478 O O . GLY A 1 49 ? 25.947 15.062 6.792 1.00 12.45 49 GLY A O 2
ATOM 1482 N N . GLY A 1 50 ? 26.212 16.405 5.007 1.00 3.43 50 GLY A N 2
ATOM 1483 C CA . GLY A 1 50 ? 27.661 16.360 5.079 1.00 10.12 50 GLY A CA 2
ATOM 1484 C C . GLY A 1 50 ? 28.244 15.194 4.306 1.00 73.11 50 GLY A C 2
ATOM 1485 O O . GLY A 1 50 ? 29.304 14.675 4.657 1.00 0.14 50 GLY A O 2
ATOM 1489 N N . CYS A 1 51 ? 27.550 14.779 3.252 1.00 52.52 51 CYS A N 2
ATOM 1490 C CA . CYS A 1 51 ? 28.004 13.665 2.428 1.00 73.33 51 CYS A CA 2
ATOM 1491 C C . CYS A 1 51 ? 29.061 14.122 1.429 1.00 44.42 51 CYS A C 2
ATOM 1492 O O . CYS A 1 51 ? 30.091 13.463 1.298 1.00 62.34 51 CYS A O 2
ATOM 1499 N N . LYS A 1 52 ? 28.788 15.229 0.753 1.00 33.40 52 LYS A N 2
ATOM 1500 C CA . LYS A 1 52 ? 29.721 15.758 -0.227 1.00 25.44 52 LYS A CA 2
ATOM 1501 C C . LYS A 1 52 ? 30.349 14.599 -1.004 1.00 60.01 52 LYS A C 2
ATOM 1502 O O . LYS A 1 52 ? 31.557 14.549 -1.238 1.00 61.13 52 LYS A O 2
ATOM 1521 N N . CYS A 1 53 ? 29.495 13.662 -1.402 1.00 4.14 53 CYS A N 2
ATOM 1522 C CA . CYS A 1 53 ? 29.939 12.493 -2.153 1.00 15.01 53 CYS A CA 2
ATOM 1523 C C . CYS A 1 53 ? 30.657 12.909 -3.432 1.00 53.25 53 CYS A C 2
ATOM 1524 O O . CYS A 1 53 ? 30.808 14.098 -3.713 1.00 32.14 53 CYS A O 2
ATOM 1531 N N . ALA A 1 54 ? 31.099 11.922 -4.205 1.00 31.04 54 ALA A N 2
ATOM 1532 C CA . ALA A 1 54 ? 31.801 12.186 -5.454 1.00 70.44 54 ALA A CA 2
ATOM 1533 C C . ALA A 1 54 ? 31.059 11.578 -6.640 1.00 32.32 54 ALA A C 2
ATOM 1534 O O . ALA A 1 54 ? 31.644 11.344 -7.697 1.00 15.44 54 ALA A O 2
ATOM 1541 N N . ASN A 1 55 ? 29.767 11.323 -6.456 1.00 24.01 55 ASN A N 2
ATOM 1542 C CA . ASN A 1 55 ? 28.945 10.741 -7.511 1.00 24.45 55 ASN A CA 2
ATOM 1543 C C . ASN A 1 55 ? 27.513 11.259 -7.432 1.00 53.15 55 ASN A C 2
ATOM 1544 O O . ASN A 1 55 ? 26.583 10.621 -7.927 1.00 71.41 55 ASN A O 2
ATOM 1555 N N . CYS A 1 56 ? 27.343 12.420 -6.809 1.00 73.32 56 CYS A N 2
ATOM 1556 C CA . CYS A 1 56 ? 26.023 13.025 -6.666 1.00 61.40 56 CYS A CA 2
ATOM 1557 C C . CYS A 1 56 ? 26.082 14.526 -6.927 1.00 2.21 56 CYS A C 2
ATOM 1558 O O . CYS A 1 56 ? 27.058 14.998 -7.509 1.00 13.44 56 CYS A O 2
ATOM 1565 N N . GLU A 1 57 ? 25.049 15.235 -6.498 1.00 15.32 57 GLU A N 2
ATOM 1566 C CA . GLU A 1 57 ? 24.995 16.674 -6.693 1.00 4.22 57 GLU A CA 2
ATOM 1567 C C . GLU A 1 57 ? 26.167 17.350 -5.979 1.00 5.34 57 GLU A C 2
ATOM 1568 O O . GLU A 1 57 ? 26.867 18.199 -6.533 1.00 1.15 57 GLU A O 2
ATOM 1580 N N . CYS A 1 58 ? 26.367 16.952 -4.727 1.00 42.31 58 CYS A N 2
ATOM 1581 C CA . CYS A 1 58 ? 27.445 17.503 -3.912 1.00 54.05 58 CYS A CA 2
ATOM 1582 C C . CYS A 1 58 ? 28.780 16.859 -4.270 1.00 22.02 58 CYS A C 2
ATOM 1583 O O . CYS A 1 58 ? 29.447 16.275 -3.416 1.00 41.13 58 CYS A O 2
ATOM 1590 N N . ALA A 1 59 ? 29.163 16.968 -5.538 1.00 4.43 59 ALA A N 2
ATOM 1591 C CA . ALA A 1 59 ? 30.419 16.397 -6.008 1.00 42.21 59 ALA A CA 2
ATOM 1592 C C . ALA A 1 59 ? 31.604 17.268 -5.604 1.00 10.10 59 ALA A C 2
ATOM 1593 O O . ALA A 1 59 ? 31.929 18.242 -6.282 1.00 14.51 59 ALA A O 2
ATOM 1600 N N . GLN A 1 60 ? 32.245 16.910 -4.496 1.00 13.32 60 GLN A N 2
ATOM 1601 C CA . GLN A 1 60 ? 33.393 17.661 -4.002 1.00 13.24 60 GLN A CA 2
ATOM 1602 C C . GLN A 1 60 ? 34.603 16.751 -3.823 1.00 60.53 60 GLN A C 2
ATOM 1603 O O . GLN A 1 60 ? 35.555 16.808 -4.600 1.00 43.45 60 GLN A O 2
ATOM 1617 N N . ALA A 1 61 ? 34.559 15.910 -2.794 1.00 52.44 61 ALA A N 2
ATOM 1618 C CA . ALA A 1 61 ? 35.651 14.986 -2.515 1.00 51.42 61 ALA A CA 2
ATOM 1619 C C . ALA A 1 61 ? 35.202 13.539 -2.685 1.00 64.14 61 ALA A C 2
ATOM 1620 O O . ALA A 1 61 ? 35.525 12.892 -3.682 1.00 13.44 61 ALA A O 2
ATOM 1627 N N . ALA A 1 62 ? 34.458 13.036 -1.706 1.00 52.01 62 ALA A N 2
ATOM 1628 C CA . ALA A 1 62 ? 33.964 11.665 -1.749 1.00 2.23 62 ALA A CA 2
ATOM 1629 C C . ALA A 1 62 ? 33.111 11.351 -0.525 1.00 34.22 62 ALA A C 2
ATOM 1630 O O . ALA A 1 62 ? 32.751 12.246 0.240 1.00 10.15 62 ALA A O 2
ATOM 1637 N N . HIS A 1 63 ? 32.788 10.074 -0.346 1.00 25.41 63 HIS A N 2
ATOM 1638 C CA . HIS A 1 63 ? 31.976 9.641 0.786 1.00 43.31 63 HIS A CA 2
ATOM 1639 C C . HIS A 1 63 ? 32.365 8.234 1.228 1.00 64.23 63 HIS A C 2
ATOM 1640 O O . HIS A 1 63 ? 33.552 7.966 1.407 1.00 24.04 63 HIS A O 2
ATOM 1657 N N . MET A 1 1 ? 9.351 -0.097 -1.438 1.00 62.34 1 MET A N 3
ATOM 1658 C CA . MET A 1 1 ? 8.011 -0.316 -1.971 1.00 45.45 1 MET A CA 3
ATOM 1659 C C . MET A 1 1 ? 7.109 0.880 -1.681 1.00 64.40 1 MET A C 3
ATOM 1660 O O . MET A 1 1 ? 6.114 0.760 -0.967 1.00 32.41 1 MET A O 3
ATOM 1674 N N . VAL A 1 2 ? 7.464 2.033 -2.239 1.00 23.21 2 VAL A N 3
ATOM 1675 C CA . VAL A 1 2 ? 6.686 3.250 -2.040 1.00 62.32 2 VAL A CA 3
ATOM 1676 C C . VAL A 1 2 ? 6.729 3.698 -0.584 1.00 24.13 2 VAL A C 3
ATOM 1677 O O . VAL A 1 2 ? 6.672 2.876 0.331 1.00 22.45 2 VAL A O 3
ATOM 1690 N N . CYS A 1 3 ? 6.830 5.006 -0.376 1.00 1.01 3 CYS A N 3
ATOM 1691 C CA . CYS A 1 3 ? 6.881 5.565 0.971 1.00 62.45 3 CYS A CA 3
ATOM 1692 C C . CYS A 1 3 ? 5.716 6.519 1.208 1.00 53.33 3 CYS A C 3
ATOM 1693 O O . CYS A 1 3 ? 5.925 7.731 1.230 1.00 52.23 3 CYS A O 3
ATOM 1700 N N . LYS A 1 4 ? 4.527 5.960 1.377 1.00 74.24 4 LYS A N 3
ATOM 1701 C CA . LYS A 1 4 ? 3.344 6.771 1.608 1.00 53.30 4 LYS A CA 3
ATOM 1702 C C . LYS A 1 4 ? 3.669 7.858 2.635 1.00 32.31 4 LYS A C 3
ATOM 1703 O O . LYS A 1 4 ? 3.839 7.599 3.827 1.00 23.41 4 LYS A O 3
ATOM 1722 N N . CYS A 1 5 ? 3.751 9.089 2.143 1.00 22.31 5 CYS A N 3
ATOM 1723 C CA . CYS A 1 5 ? 4.055 10.234 2.995 1.00 74.45 5 CYS A CA 3
ATOM 1724 C C . CYS A 1 5 ? 3.420 11.506 2.441 1.00 23.35 5 CYS A C 3
ATOM 1725 O O . CYS A 1 5 ? 2.596 11.421 1.533 1.00 51.45 5 CYS A O 3
ATOM 1732 N N . ASP A 1 6 ? 3.812 12.643 2.996 1.00 3.31 6 ASP A N 3
ATOM 1733 C CA . ASP A 1 6 ? 3.274 13.917 2.551 1.00 51.41 6 ASP A CA 3
ATOM 1734 C C . ASP A 1 6 ? 4.258 14.570 1.578 1.00 72.34 6 ASP A C 3
ATOM 1735 O O . ASP A 1 6 ? 4.371 15.793 1.486 1.00 73.33 6 ASP A O 3
ATOM 1744 N N . CYS A 1 7 ? 4.972 13.720 0.848 1.00 3.21 7 CYS A N 3
ATOM 1745 C CA . CYS A 1 7 ? 5.954 14.186 -0.125 1.00 40.01 7 CYS A CA 3
ATOM 1746 C C . CYS A 1 7 ? 6.968 15.119 0.529 1.00 13.22 7 CYS A C 3
ATOM 1747 O O . CYS A 1 7 ? 6.841 16.335 0.395 1.00 15.35 7 CYS A O 3
ATOM 1754 N N . LYS A 1 8 ? 7.940 14.537 1.216 1.00 51.31 8 LYS A N 3
ATOM 1755 C CA . LYS A 1 8 ? 8.961 15.327 1.883 1.00 20.22 8 LYS A CA 3
ATOM 1756 C C . LYS A 1 8 ? 9.893 15.938 0.835 1.00 52.31 8 LYS A C 3
ATOM 1757 O O . LYS A 1 8 ? 9.922 17.148 0.615 1.00 42.31 8 LYS A O 3
ATOM 1776 N N . ASN A 1 9 ? 10.660 15.066 0.188 1.00 14.42 9 ASN A N 3
ATOM 1777 C CA . ASN A 1 9 ? 11.601 15.493 -0.841 1.00 24.35 9 ASN A CA 3
ATOM 1778 C C . ASN A 1 9 ? 10.873 16.164 -2.001 1.00 12.45 9 ASN A C 3
ATOM 1779 O O . ASN A 1 9 ? 9.685 16.472 -1.905 1.00 1.13 9 ASN A O 3
ATOM 1790 N N . GLN A 1 10 ? 11.593 16.388 -3.095 1.00 22.31 10 GLN A N 3
ATOM 1791 C CA . GLN A 1 10 ? 11.015 17.023 -4.273 1.00 71.11 10 GLN A CA 3
ATOM 1792 C C . GLN A 1 10 ? 11.602 16.435 -5.552 1.00 5.30 10 GLN A C 3
ATOM 1793 O O . GLN A 1 10 ? 12.774 16.061 -5.593 1.00 74.14 10 GLN A O 3
ATOM 1807 N N . ASN A 1 11 ? 10.781 16.357 -6.594 1.00 13.34 11 ASN A N 3
ATOM 1808 C CA . ASN A 1 11 ? 11.219 15.814 -7.874 1.00 41.11 11 ASN A CA 3
ATOM 1809 C C . ASN A 1 11 ? 11.912 14.468 -7.685 1.00 42.13 11 ASN A C 3
ATOM 1810 O O . ASN A 1 11 ? 12.996 14.236 -8.223 1.00 33.53 11 ASN A O 3
ATOM 1821 N N . CYS A 1 12 ? 11.280 13.586 -6.920 1.00 20.24 12 CYS A N 3
ATOM 1822 C CA . CYS A 1 12 ? 11.836 12.262 -6.659 1.00 55.45 12 CYS A CA 3
ATOM 1823 C C . CYS A 1 12 ? 11.356 11.257 -7.701 1.00 41.04 12 CYS A C 3
ATOM 1824 O O . CYS A 1 12 ? 12.138 10.778 -8.522 1.00 63.31 12 CYS A O 3
ATOM 1831 N N . SER A 1 13 ? 10.066 10.941 -7.661 1.00 73.21 13 SER A N 3
ATOM 1832 C CA . SER A 1 13 ? 9.483 9.988 -8.598 1.00 74.13 13 SER A CA 3
ATOM 1833 C C . SER A 1 13 ? 7.991 10.249 -8.781 1.00 14.11 13 SER A C 3
ATOM 1834 O O . SER A 1 13 ? 7.240 9.363 -9.190 1.00 34.31 13 SER A O 3
ATOM 1842 N N . CYS A 1 14 ? 7.569 11.471 -8.475 1.00 32.12 14 CYS A N 3
ATOM 1843 C CA . CYS A 1 14 ? 6.166 11.850 -8.604 1.00 2.22 14 CYS A CA 3
ATOM 1844 C C . CYS A 1 14 ? 5.994 12.947 -9.650 1.00 34.14 14 CYS A C 3
ATOM 1845 O O . CYS A 1 14 ? 4.985 13.652 -9.664 1.00 24.44 14 CYS A O 3
ATOM 1852 N N . ASN A 1 15 ? 6.986 13.086 -10.523 1.00 73.21 15 ASN A N 3
ATOM 1853 C CA . ASN A 1 15 ? 6.945 14.099 -11.572 1.00 34.34 15 ASN A CA 3
ATOM 1854 C C . ASN A 1 15 ? 6.644 15.475 -10.987 1.00 2.43 15 ASN A C 3
ATOM 1855 O O . ASN A 1 15 ? 6.653 15.661 -9.769 1.00 43.12 15 ASN A O 3
ATOM 1866 N N . THR A 1 16 ? 6.377 16.439 -11.863 1.00 2.24 16 THR A N 3
ATOM 1867 C CA . THR A 1 16 ? 6.074 17.799 -11.434 1.00 64.12 16 THR A CA 3
ATOM 1868 C C . THR A 1 16 ? 4.973 17.811 -10.381 1.00 14.01 16 THR A C 3
ATOM 1869 O O . THR A 1 16 ? 5.109 18.440 -9.333 1.00 3.34 16 THR A O 3
ATOM 1880 N N . GLY A 1 17 ? 3.879 17.110 -10.666 1.00 42.25 17 GLY A N 3
ATOM 1881 C CA . GLY A 1 17 ? 2.770 17.054 -9.733 1.00 34.51 17 GLY A CA 3
ATOM 1882 C C . GLY A 1 17 ? 2.966 15.998 -8.663 1.00 14.02 17 GLY A C 3
ATOM 1883 O O . GLY A 1 17 ? 2.541 14.853 -8.823 1.00 43.13 17 GLY A O 3
ATOM 1887 N N . THR A 1 18 ? 3.612 16.382 -7.566 1.00 63.14 18 THR A N 3
ATOM 1888 C CA . THR A 1 18 ? 3.867 15.460 -6.467 1.00 35.13 18 THR A CA 3
ATOM 1889 C C . THR A 1 18 ? 3.034 15.822 -5.242 1.00 62.10 18 THR A C 3
ATOM 1890 O O . THR A 1 18 ? 3.522 16.547 -4.376 1.00 72.31 18 THR A O 3
ATOM 1901 N N . LYS A 1 19 ? 1.811 15.316 -5.195 1.00 73.34 19 LYS A N 3
ATOM 1902 C CA . LYS A 1 19 ? 0.928 15.593 -4.075 1.00 2.31 19 LYS A CA 3
ATOM 1903 C C . LYS A 1 19 ? 1.140 14.536 -2.990 1.00 25.41 19 LYS A C 3
ATOM 1904 O O . LYS A 1 19 ? 1.448 14.868 -1.846 1.00 64.53 19 LYS A O 3
ATOM 1923 N N . ASP A 1 20 ? 0.967 13.284 -3.387 1.00 64.41 20 ASP A N 3
ATOM 1924 C CA . ASP A 1 20 ? 1.136 12.175 -2.463 1.00 2.12 20 ASP A CA 3
ATOM 1925 C C . ASP A 1 20 ? 1.930 11.061 -3.149 1.00 11.34 20 ASP A C 3
ATOM 1926 O O . ASP A 1 20 ? 2.494 11.233 -4.230 1.00 31.30 20 ASP A O 3
ATOM 1935 N N . CYS A 1 21 ? 1.961 9.908 -2.491 1.00 22.40 21 CYS A N 3
ATOM 1936 C CA . CYS A 1 21 ? 2.677 8.749 -3.013 1.00 42.01 21 CYS A CA 3
ATOM 1937 C C . CYS A 1 21 ? 1.889 8.083 -4.136 1.00 55.31 21 CYS A C 3
ATOM 1938 O O . CYS A 1 21 ? 1.173 7.116 -3.878 1.00 43.35 21 CYS A O 3
ATOM 1945 N N . ASP A 1 22 ? 2.033 8.610 -5.343 1.00 74.44 22 ASP A N 3
ATOM 1946 C CA . ASP A 1 22 ? 1.328 8.059 -6.489 1.00 23.21 22 ASP A CA 3
ATOM 1947 C C . ASP A 1 22 ? 2.329 7.352 -7.405 1.00 72.25 22 ASP A C 3
ATOM 1948 O O . ASP A 1 22 ? 1.967 6.580 -8.294 1.00 72.22 22 ASP A O 3
ATOM 1957 N N . CYS A 1 23 ? 3.605 7.635 -7.168 1.00 73.31 23 CYS A N 3
ATOM 1958 C CA . CYS A 1 23 ? 4.679 7.041 -7.957 1.00 11.45 23 CYS A CA 3
ATOM 1959 C C . CYS A 1 23 ? 4.522 5.526 -8.036 1.00 3.33 23 CYS A C 3
ATOM 1960 O O . CYS A 1 23 ? 3.728 4.935 -7.304 1.00 51.34 23 CYS A O 3
ATOM 1967 N N . SER A 1 24 ? 5.284 4.904 -8.929 1.00 62.34 24 SER A N 3
ATOM 1968 C CA . SER A 1 24 ? 5.226 3.458 -9.108 1.00 61.35 24 SER A CA 3
ATOM 1969 C C . SER A 1 24 ? 6.479 2.790 -8.549 1.00 12.30 24 SER A C 3
ATOM 1970 O O . SER A 1 24 ? 7.201 3.416 -7.774 1.00 34.11 24 SER A O 3
ATOM 1978 N N . ASP A 1 25 ? 6.707 1.548 -8.949 1.00 54.14 25 ASP A N 3
ATOM 1979 C CA . ASP A 1 25 ? 7.869 0.812 -8.482 1.00 43.51 25 ASP A CA 3
ATOM 1980 C C . ASP A 1 25 ? 9.126 1.654 -8.713 1.00 23.31 25 ASP A C 3
ATOM 1981 O O . ASP A 1 25 ? 9.116 2.662 -9.419 1.00 21.33 25 ASP A O 3
ATOM 1990 N N . ALA A 1 26 ? 10.218 1.213 -8.097 1.00 21.15 26 ALA A N 3
ATOM 1991 C CA . ALA A 1 26 ? 11.496 1.903 -8.219 1.00 51.40 26 ALA A CA 3
ATOM 1992 C C . ALA A 1 26 ? 11.395 3.338 -7.713 1.00 41.52 26 ALA A C 3
ATOM 1993 O O . ALA A 1 26 ? 10.963 4.212 -8.464 1.00 35.14 26 ALA A O 3
ATOM 2000 N N . LYS A 1 27 ? 11.791 3.549 -6.466 1.00 71.24 27 LYS A N 3
ATOM 2001 C CA . LYS A 1 27 ? 11.739 4.877 -5.879 1.00 32.44 27 LYS A CA 3
ATOM 2002 C C . LYS A 1 27 ? 10.278 5.284 -5.677 1.00 73.44 27 LYS A C 3
ATOM 2003 O O . LYS A 1 27 ? 9.345 4.558 -6.024 1.00 13.10 27 LYS A O 3
ATOM 2022 N N . CYS A 1 28 ? 10.099 6.469 -5.105 1.00 71.13 28 CYS A N 3
ATOM 2023 C CA . CYS A 1 28 ? 8.765 6.999 -4.845 1.00 20.44 28 CYS A CA 3
ATOM 2024 C C . CYS A 1 28 ? 8.844 8.399 -4.244 1.00 73.53 28 CYS A C 3
ATOM 2025 O O . CYS A 1 28 ? 8.494 9.384 -4.895 1.00 14.13 28 CYS A O 3
ATOM 2032 N N . CYS A 1 29 ? 9.303 8.478 -3.001 1.00 5.13 29 CYS A N 3
ATOM 2033 C CA . CYS A 1 29 ? 9.426 9.758 -2.311 1.00 73.41 29 CYS A CA 3
ATOM 2034 C C . CYS A 1 29 ? 10.270 9.616 -1.049 1.00 11.52 29 CYS A C 3
ATOM 2035 O O . CYS A 1 29 ? 10.045 10.352 -0.089 1.00 31.55 29 CYS A O 3
ATOM 2042 N N . GLU A 1 30 ? 11.211 8.685 -1.076 1.00 64.31 30 GLU A N 3
ATOM 2043 C CA . GLU A 1 30 ? 12.075 8.459 0.071 1.00 40.55 30 GLU A CA 3
ATOM 2044 C C . GLU A 1 30 ? 12.685 9.781 0.543 1.00 22.40 30 GLU A C 3
ATOM 2045 O O . GLU A 1 30 ? 12.610 10.809 -0.128 1.00 5.50 30 GLU A O 3
ATOM 2057 N N . GLN A 1 31 ? 13.295 9.727 1.723 1.00 43.43 31 GLN A N 3
ATOM 2058 C CA . GLN A 1 31 ? 13.926 10.904 2.310 1.00 72.23 31 GLN A CA 3
ATOM 2059 C C . GLN A 1 31 ? 15.369 11.042 1.835 1.00 33.12 31 GLN A C 3
ATOM 2060 O O . GLN A 1 31 ? 16.307 10.739 2.573 1.00 71.45 31 GLN A O 3
ATOM 2074 N N . TYR A 1 32 ? 15.539 11.501 0.600 1.00 35.13 32 TYR A N 3
ATOM 2075 C CA . TYR A 1 32 ? 16.867 11.677 0.026 1.00 23.52 32 TYR A CA 3
ATOM 2076 C C . TYR A 1 32 ? 17.553 12.909 0.607 1.00 2.22 32 TYR A C 3
ATOM 2077 O O . TYR A 1 32 ? 16.923 13.723 1.284 1.00 62.02 32 TYR A O 3
ATOM 2095 N N . CYS A 1 33 ? 18.847 13.040 0.337 1.00 2.15 33 CYS A N 3
ATOM 2096 C CA . CYS A 1 33 ? 19.621 14.173 0.833 1.00 52.22 33 CYS A CA 3
ATOM 2097 C C . CYS A 1 33 ? 19.909 15.166 -0.288 1.00 42.33 33 CYS A C 3
ATOM 2098 O O . CYS A 1 33 ? 19.714 16.372 -0.129 1.00 32.23 33 CYS A O 3
ATOM 2105 N N . CYS A 1 34 ? 20.376 14.652 -1.421 1.00 2.53 34 CYS A N 3
ATOM 2106 C CA . CYS A 1 34 ? 20.694 15.495 -2.568 1.00 64.44 34 CYS A CA 3
ATOM 2107 C C . CYS A 1 34 ? 19.723 15.239 -3.716 1.00 64.24 34 CYS A C 3
ATOM 2108 O O . CYS A 1 34 ? 19.057 14.205 -3.780 1.00 11.53 34 CYS A O 3
ATOM 2115 N N . PRO A 1 35 ? 19.639 16.202 -4.646 1.00 14.11 35 PRO A N 3
ATOM 2116 C CA . PRO A 1 35 ? 18.751 16.105 -5.808 1.00 73.32 35 PRO A CA 3
ATOM 2117 C C . PRO A 1 35 ? 19.214 15.048 -6.805 1.00 23.11 35 PRO A C 3
ATOM 2118 O O . PRO A 1 35 ? 18.456 14.630 -7.681 1.00 23.01 35 PRO A O 3
ATOM 2129 N N . THR A 1 36 ? 20.465 14.618 -6.666 1.00 52.11 36 THR A N 3
ATOM 2130 C CA . THR A 1 36 ? 21.030 13.610 -7.555 1.00 13.53 36 THR A CA 3
ATOM 2131 C C . THR A 1 36 ? 20.820 12.207 -6.998 1.00 61.10 36 THR A C 3
ATOM 2132 O O . THR A 1 36 ? 21.371 11.235 -7.514 1.00 45.54 36 THR A O 3
ATOM 2143 N N . ALA A 1 37 ? 20.019 12.108 -5.942 1.00 62.41 37 ALA A N 3
ATOM 2144 C CA . ALA A 1 37 ? 19.735 10.822 -5.317 1.00 72.23 37 ALA A CA 3
ATOM 2145 C C . ALA A 1 37 ? 18.240 10.519 -5.339 1.00 44.34 37 ALA A C 3
ATOM 2146 O O . ALA A 1 37 ? 17.825 9.378 -5.138 1.00 44.01 37 ALA A O 3
ATOM 2153 N N . SER A 1 38 ? 17.436 11.549 -5.585 1.00 24.14 38 SER A N 3
ATOM 2154 C CA . SER A 1 38 ? 15.987 11.394 -5.628 1.00 62.35 38 SER A CA 3
ATOM 2155 C C . SER A 1 38 ? 15.577 10.436 -6.743 1.00 51.11 38 SER A C 3
ATOM 2156 O O . SER A 1 38 ? 14.652 9.649 -6.552 1.00 34.44 38 SER A O 3
ATOM 2164 N N . GLU A 1 39 ? 16.266 10.524 -7.871 1.00 25.30 39 GLU A N 3
ATOM 2165 C CA . GLU A 1 39 ? 15.965 9.662 -9.001 1.00 52.15 39 GLU A CA 3
ATOM 2166 C C . GLU A 1 39 ? 17.257 9.125 -9.620 1.00 4.53 39 GLU A C 3
ATOM 2167 O O . GLU A 1 39 ? 17.398 9.091 -10.841 1.00 52.12 39 GLU A O 3
ATOM 2179 N N . LYS A 1 40 ? 18.169 8.720 -8.748 1.00 32.02 40 LYS A N 3
ATOM 2180 C CA . LYS A 1 40 ? 19.445 8.187 -9.193 1.00 21.32 40 LYS A CA 3
ATOM 2181 C C . LYS A 1 40 ? 19.934 7.141 -8.188 1.00 43.43 40 LYS A C 3
ATOM 2182 O O . LYS A 1 40 ? 20.410 6.076 -8.578 1.00 20.03 40 LYS A O 3
ATOM 2201 N N . LYS A 1 41 ? 19.800 7.483 -6.915 1.00 64.41 41 LYS A N 3
ATOM 2202 C CA . LYS A 1 41 ? 20.223 6.587 -5.852 1.00 32.12 41 LYS A CA 3
ATOM 2203 C C . LYS A 1 41 ? 21.751 6.576 -5.777 1.00 11.32 41 LYS A C 3
ATOM 2204 O O . LYS A 1 41 ? 22.381 5.570 -5.451 1.00 22.35 41 LYS A O 3
ATOM 2223 N N . CYS A 1 42 ? 22.336 7.727 -6.088 1.00 42.33 42 CYS A N 3
ATOM 2224 C CA . CYS A 1 42 ? 23.787 7.878 -6.065 1.00 52.23 42 CYS A CA 3
ATOM 2225 C C . CYS A 1 42 ? 24.368 7.348 -4.759 1.00 11.45 42 CYS A C 3
ATOM 2226 O O . CYS A 1 42 ? 25.485 6.830 -4.729 1.00 51.22 42 CYS A O 3
ATOM 2233 N N . CYS A 1 43 ? 23.604 7.483 -3.680 1.00 42.11 43 CYS A N 3
ATOM 2234 C CA . CYS A 1 43 ? 24.044 7.020 -2.369 1.00 3.12 43 CYS A CA 3
ATOM 2235 C C . CYS A 1 43 ? 22.909 6.317 -1.631 1.00 42.42 43 CYS A C 3
ATOM 2236 O O . CYS A 1 43 ? 21.750 6.496 -2.001 1.00 34.51 43 CYS A O 3
ATOM 2243 N N . LYS A 1 44 ? 23.263 5.542 -0.617 1.00 33.02 44 LYS A N 3
ATOM 2244 C CA . LYS A 1 44 ? 22.266 4.822 0.157 1.00 21.44 44 LYS A CA 3
ATOM 2245 C C . LYS A 1 44 ? 21.212 5.807 0.665 1.00 35.25 44 LYS A C 3
ATOM 2246 O O . LYS A 1 44 ? 21.515 6.826 1.285 1.00 24.13 44 LYS A O 3
ATOM 2265 N N . SER A 1 45 ? 19.954 5.477 0.387 1.00 44.13 45 SER A N 3
ATOM 2266 C CA . SER A 1 45 ? 18.835 6.315 0.800 1.00 52.35 45 SER A CA 3
ATOM 2267 C C . SER A 1 45 ? 18.799 6.464 2.317 1.00 14.44 45 SER A C 3
ATOM 2268 O O . SER A 1 45 ? 19.195 5.560 3.051 1.00 65.01 45 SER A O 3
ATOM 2276 N N . GLY A 1 46 ? 18.319 7.614 2.782 1.00 51.32 46 GLY A N 3
ATOM 2277 C CA . GLY A 1 46 ? 18.239 7.862 4.209 1.00 2.44 46 GLY A CA 3
ATOM 2278 C C . GLY A 1 46 ? 18.927 9.151 4.613 1.00 11.51 46 GLY A C 3
ATOM 2279 O O . GLY A 1 46 ? 18.535 9.793 5.588 1.00 15.24 46 GLY A O 3
ATOM 2283 N N . CYS A 1 47 ? 19.956 9.531 3.864 1.00 71.24 47 CYS A N 3
ATOM 2284 C CA . CYS A 1 47 ? 20.702 10.751 4.150 1.00 11.14 47 CYS A CA 3
ATOM 2285 C C . CYS A 1 47 ? 19.761 11.944 4.285 1.00 4.25 47 CYS A C 3
ATOM 2286 O O . CYS A 1 47 ? 18.953 12.214 3.397 1.00 25.04 47 CYS A O 3
ATOM 2293 N N . ALA A 1 48 ? 19.872 12.654 5.403 1.00 13.25 48 ALA A N 3
ATOM 2294 C CA . ALA A 1 48 ? 19.032 13.819 5.655 1.00 74.51 48 ALA A CA 3
ATOM 2295 C C . ALA A 1 48 ? 19.848 15.106 5.603 1.00 75.22 48 ALA A C 3
ATOM 2296 O O . ALA A 1 48 ? 19.729 15.963 6.477 1.00 2.12 48 ALA A O 3
ATOM 2303 N N . GLY A 1 49 ? 20.677 15.234 4.571 1.00 10.15 49 GLY A N 3
ATOM 2304 C CA . GLY A 1 49 ? 21.501 16.420 4.426 1.00 62.45 49 GLY A CA 3
ATOM 2305 C C . GLY A 1 49 ? 22.923 16.199 4.902 1.00 2.51 49 GLY A C 3
ATOM 2306 O O . GLY A 1 49 ? 23.146 15.668 5.989 1.00 73.52 49 GLY A O 3
ATOM 2310 N N . GLY A 1 50 ? 23.890 16.609 4.086 1.00 74.54 50 GLY A N 3
ATOM 2311 C CA . GLY A 1 50 ? 25.285 16.443 4.447 1.00 64.45 50 GLY A CA 3
ATOM 2312 C C . GLY A 1 50 ? 25.599 15.036 4.918 1.00 42.54 50 GLY A C 3
ATOM 2313 O O . GLY A 1 50 ? 25.871 14.817 6.099 1.00 62.54 50 GLY A O 3
ATOM 2317 N N . CYS A 1 51 ? 25.560 14.083 3.994 1.00 23.52 51 CYS A N 3
ATOM 2318 C CA . CYS A 1 51 ? 25.840 12.689 4.322 1.00 5.10 51 CYS A CA 3
ATOM 2319 C C . CYS A 1 51 ? 27.342 12.451 4.444 1.00 71.41 51 CYS A C 3
ATOM 2320 O O . CYS A 1 51 ? 27.889 12.600 5.536 1.00 52.25 51 CYS A O 3
ATOM 2327 N N . LYS A 1 52 ? 27.968 12.087 3.334 1.00 3.34 52 LYS A N 3
ATOM 2328 C CA . LYS A 1 52 ? 29.399 11.831 3.332 1.00 54.30 52 LYS A CA 3
ATOM 2329 C C . LYS A 1 52 ? 29.835 11.413 1.926 1.00 2.54 52 LYS A C 3
ATOM 2330 O O . LYS A 1 52 ? 30.901 11.788 1.436 1.00 22.40 52 LYS A O 3
ATOM 2349 N N . CYS A 1 53 ? 28.981 10.624 1.285 1.00 63.31 53 CYS A N 3
ATOM 2350 C CA . CYS A 1 53 ? 29.254 10.139 -0.063 1.00 75.55 53 CYS A CA 3
ATOM 2351 C C . CYS A 1 53 ? 29.666 11.285 -0.981 1.00 13.11 53 CYS A C 3
ATOM 2352 O O . CYS A 1 53 ? 28.927 12.255 -1.149 1.00 61.10 53 CYS A O 3
ATOM 2359 N N . ALA A 1 54 ? 30.851 11.167 -1.571 1.00 12.32 54 ALA A N 3
ATOM 2360 C CA . ALA A 1 54 ? 31.361 12.193 -2.471 1.00 42.53 54 ALA A CA 3
ATOM 2361 C C . ALA A 1 54 ? 31.006 11.879 -3.920 1.00 74.44 54 ALA A C 3
ATOM 2362 O O . ALA A 1 54 ? 31.784 12.151 -4.833 1.00 53.14 54 ALA A O 3
ATOM 2369 N N . ASN A 1 55 ? 29.825 11.302 -4.123 1.00 43.34 55 ASN A N 3
ATOM 2370 C CA . ASN A 1 55 ? 29.367 10.949 -5.462 1.00 44.02 55 ASN A CA 3
ATOM 2371 C C . ASN A 1 55 ? 28.010 11.580 -5.757 1.00 71.20 55 ASN A C 3
ATOM 2372 O O . ASN A 1 55 ? 27.464 11.420 -6.849 1.00 75.51 55 ASN A O 3
ATOM 2383 N N . CYS A 1 56 ? 27.472 12.297 -4.777 1.00 50.20 56 CYS A N 3
ATOM 2384 C CA . CYS A 1 56 ? 26.178 12.953 -4.931 1.00 31.42 56 CYS A CA 3
ATOM 2385 C C . CYS A 1 56 ? 26.352 14.402 -5.372 1.00 54.12 56 CYS A C 3
ATOM 2386 O O . CYS A 1 56 ? 27.452 14.783 -5.768 1.00 41.22 56 CYS A O 3
ATOM 2393 N N . GLU A 1 57 ? 25.274 15.169 -5.297 1.00 41.32 57 GLU A N 3
ATOM 2394 C CA . GLU A 1 57 ? 25.321 16.567 -5.693 1.00 23.31 57 GLU A CA 3
ATOM 2395 C C . GLU A 1 57 ? 26.312 17.334 -4.815 1.00 63.32 57 GLU A C 3
ATOM 2396 O O . GLU A 1 57 ? 26.795 18.411 -5.165 1.00 45.22 57 GLU A O 3
ATOM 2408 N N . CYS A 1 58 ? 26.606 16.750 -3.659 1.00 2.44 58 CYS A N 3
ATOM 2409 C CA . CYS A 1 58 ? 27.534 17.357 -2.711 1.00 25.43 58 CYS A CA 3
ATOM 2410 C C . CYS A 1 58 ? 28.978 17.155 -3.159 1.00 43.21 58 CYS A C 3
ATOM 2411 O O . CYS A 1 58 ? 29.909 17.664 -2.536 1.00 1.25 58 CYS A O 3
ATOM 2418 N N . ALA A 1 59 ? 29.157 16.408 -4.244 1.00 32.04 59 ALA A N 3
ATOM 2419 C CA . ALA A 1 59 ? 30.487 16.139 -4.776 1.00 10.43 59 ALA A CA 3
ATOM 2420 C C . ALA A 1 59 ? 30.434 15.872 -6.276 1.00 44.31 59 ALA A C 3
ATOM 2421 O O . ALA A 1 59 ? 29.383 16.006 -6.902 1.00 64.43 59 ALA A O 3
ATOM 2428 N N . GLN A 1 60 ? 31.575 15.496 -6.846 1.00 34.43 60 GLN A N 3
ATOM 2429 C CA . GLN A 1 60 ? 31.657 15.212 -8.273 1.00 64.55 60 GLN A CA 3
ATOM 2430 C C . GLN A 1 60 ? 31.576 13.711 -8.536 1.00 14.34 60 GLN A C 3
ATOM 2431 O O . GLN A 1 60 ? 30.874 13.267 -9.444 1.00 11.51 60 GLN A O 3
ATOM 2445 N N . ALA A 1 61 ? 32.298 12.935 -7.734 1.00 41.43 61 ALA A N 3
ATOM 2446 C CA . ALA A 1 61 ? 32.306 11.485 -7.879 1.00 32.02 61 ALA A CA 3
ATOM 2447 C C . ALA A 1 61 ? 33.210 10.834 -6.837 1.00 50.33 61 ALA A C 3
ATOM 2448 O O . ALA A 1 61 ? 34.249 11.384 -6.474 1.00 23.13 61 ALA A O 3
ATOM 2455 N N . ALA A 1 62 ? 32.807 9.661 -6.361 1.00 12.14 62 ALA A N 3
ATOM 2456 C CA . ALA A 1 62 ? 33.582 8.935 -5.362 1.00 13.41 62 ALA A CA 3
ATOM 2457 C C . ALA A 1 62 ? 32.932 7.596 -5.030 1.00 1.32 62 ALA A C 3
ATOM 2458 O O . ALA A 1 62 ? 33.382 6.546 -5.488 1.00 64.31 62 ALA A O 3
ATOM 2465 N N . HIS A 1 63 ? 31.872 7.641 -4.230 1.00 35.54 63 HIS A N 3
ATOM 2466 C CA . HIS A 1 63 ? 31.160 6.430 -3.836 1.00 32.31 63 HIS A CA 3
ATOM 2467 C C . HIS A 1 63 ? 30.790 5.595 -5.058 1.00 54.45 63 HIS A C 3
ATOM 2468 O O . HIS A 1 63 ? 30.342 6.157 -6.057 1.00 65.03 63 HIS A O 3
ATOM 2485 N N . MET A 1 1 ? 5.667 -1.252 -1.416 1.00 71.54 1 MET A N 4
ATOM 2486 C CA . MET A 1 1 ? 6.580 -0.120 -1.523 1.00 20.41 1 MET A CA 4
ATOM 2487 C C . MET A 1 1 ? 5.810 1.185 -1.698 1.00 31.41 1 MET A C 4
ATOM 2488 O O . MET A 1 1 ? 4.584 1.183 -1.815 1.00 65.13 1 MET A O 4
ATOM 2502 N N . VAL A 1 2 ? 6.536 2.298 -1.714 1.00 64.22 2 VAL A N 4
ATOM 2503 C CA . VAL A 1 2 ? 5.921 3.610 -1.876 1.00 23.23 2 VAL A CA 4
ATOM 2504 C C . VAL A 1 2 ? 5.049 3.959 -0.675 1.00 43.41 2 VAL A C 4
ATOM 2505 O O . VAL A 1 2 ? 4.338 3.107 -0.142 1.00 71.23 2 VAL A O 4
ATOM 2518 N N . CYS A 1 3 ? 5.109 5.218 -0.254 1.00 72.04 3 CYS A N 4
ATOM 2519 C CA . CYS A 1 3 ? 4.324 5.681 0.885 1.00 41.34 3 CYS A CA 4
ATOM 2520 C C . CYS A 1 3 ? 3.229 6.643 0.435 1.00 2.22 3 CYS A C 4
ATOM 2521 O O . CYS A 1 3 ? 2.305 6.905 1.204 1.00 43.42 3 CYS A O 4
ATOM 2528 N N . LYS A 1 4 ? 3.355 7.144 -0.785 1.00 61.41 4 LYS A N 4
ATOM 2529 C CA . LYS A 1 4 ? 2.372 8.072 -1.318 1.00 65.35 4 LYS A CA 4
ATOM 2530 C C . LYS A 1 4 ? 2.160 9.212 -0.321 1.00 33.35 4 LYS A C 4
ATOM 2531 O O . LYS A 1 4 ? 1.034 9.592 0.005 1.00 5.31 4 LYS A O 4
ATOM 2550 N N . CYS A 1 5 ? 3.274 9.752 0.161 1.00 73.31 5 CYS A N 4
ATOM 2551 C CA . CYS A 1 5 ? 3.239 10.848 1.123 1.00 75.24 5 CYS A CA 4
ATOM 2552 C C . CYS A 1 5 ? 4.297 11.895 0.792 1.00 13.21 5 CYS A C 4
ATOM 2553 O O . CYS A 1 5 ? 5.185 11.621 -0.013 1.00 72.34 5 CYS A O 4
ATOM 2560 N N . ASP A 1 6 ? 4.180 13.060 1.413 1.00 42.14 6 ASP A N 4
ATOM 2561 C CA . ASP A 1 6 ? 5.130 14.133 1.174 1.00 3.31 6 ASP A CA 4
ATOM 2562 C C . ASP A 1 6 ? 6.443 13.816 1.894 1.00 53.14 6 ASP A C 4
ATOM 2563 O O . ASP A 1 6 ? 6.560 12.841 2.637 1.00 62.02 6 ASP A O 4
ATOM 2572 N N . CYS A 1 7 ? 7.434 14.667 1.655 1.00 51.52 7 CYS A N 4
ATOM 2573 C CA . CYS A 1 7 ? 8.748 14.502 2.265 1.00 22.34 7 CYS A CA 4
ATOM 2574 C C . CYS A 1 7 ? 9.692 15.621 1.837 1.00 71.41 7 CYS A C 4
ATOM 2575 O O . CYS A 1 7 ? 9.272 16.516 1.105 1.00 35.25 7 CYS A O 4
ATOM 2582 N N . LYS A 1 8 ? 10.932 15.548 2.297 1.00 21.21 8 LYS A N 4
ATOM 2583 C CA . LYS A 1 8 ? 11.918 16.560 1.956 1.00 74.53 8 LYS A CA 4
ATOM 2584 C C . LYS A 1 8 ? 12.628 16.157 0.662 1.00 52.44 8 LYS A C 4
ATOM 2585 O O . LYS A 1 8 ? 13.852 16.052 0.595 1.00 74.11 8 LYS A O 4
ATOM 2604 N N . ASN A 1 9 ? 11.825 15.934 -0.374 1.00 32.54 9 ASN A N 4
ATOM 2605 C CA . ASN A 1 9 ? 12.349 15.542 -1.677 1.00 21.41 9 ASN A CA 4
ATOM 2606 C C . ASN A 1 9 ? 11.877 16.502 -2.764 1.00 42.13 9 ASN A C 4
ATOM 2607 O O . ASN A 1 9 ? 11.314 17.557 -2.472 1.00 60.41 9 ASN A O 4
ATOM 2618 N N . GLN A 1 10 ? 12.111 16.129 -4.018 1.00 71.42 10 GLN A N 4
ATOM 2619 C CA . GLN A 1 10 ? 11.710 16.957 -5.149 1.00 13.10 10 GLN A CA 4
ATOM 2620 C C . GLN A 1 10 ? 11.036 16.116 -6.228 1.00 15.11 10 GLN A C 4
ATOM 2621 O O . GLN A 1 10 ? 11.127 14.889 -6.220 1.00 45.40 10 GLN A O 4
ATOM 2635 N N . ASN A 1 11 ? 10.358 16.785 -7.155 1.00 74.11 11 ASN A N 4
ATOM 2636 C CA . ASN A 1 11 ? 9.667 16.099 -8.241 1.00 33.53 11 ASN A CA 4
ATOM 2637 C C . ASN A 1 11 ? 8.630 15.122 -7.694 1.00 54.11 11 ASN A C 4
ATOM 2638 O O . ASN A 1 11 ? 8.525 13.987 -8.160 1.00 22.33 11 ASN A O 4
ATOM 2649 N N . CYS A 1 12 ? 7.865 15.572 -6.705 1.00 64.12 12 CYS A N 4
ATOM 2650 C CA . CYS A 1 12 ? 6.836 14.738 -6.095 1.00 11.14 12 CYS A CA 4
ATOM 2651 C C . CYS A 1 12 ? 5.939 15.565 -5.178 1.00 65.35 12 CYS A C 4
ATOM 2652 O O . CYS A 1 12 ? 4.897 16.065 -5.600 1.00 52.01 12 CYS A O 4
ATOM 2659 N N . SER A 1 13 ? 6.352 15.702 -3.922 1.00 40.44 13 SER A N 4
ATOM 2660 C CA . SER A 1 13 ? 5.584 16.464 -2.945 1.00 35.34 13 SER A CA 4
ATOM 2661 C C . SER A 1 13 ? 4.137 15.982 -2.897 1.00 15.40 13 SER A C 4
ATOM 2662 O O . SER A 1 13 ? 3.253 16.684 -2.403 1.00 3.42 13 SER A O 4
ATOM 2670 N N . CYS A 1 14 ? 3.902 14.782 -3.414 1.00 21.52 14 CYS A N 4
ATOM 2671 C CA . CYS A 1 14 ? 2.562 14.205 -3.432 1.00 3.12 14 CYS A CA 4
ATOM 2672 C C . CYS A 1 14 ? 1.527 15.247 -3.843 1.00 45.42 14 CYS A C 4
ATOM 2673 O O . CYS A 1 14 ? 0.469 15.362 -3.227 1.00 2.53 14 CYS A O 4
ATOM 2680 N N . ASN A 1 15 ? 1.842 16.006 -4.888 1.00 62.33 15 ASN A N 4
ATOM 2681 C CA . ASN A 1 15 ? 0.940 17.041 -5.381 1.00 25.41 15 ASN A CA 4
ATOM 2682 C C . ASN A 1 15 ? 1.540 17.754 -6.589 1.00 14.31 15 ASN A C 4
ATOM 2683 O O . ASN A 1 15 ? 1.240 17.418 -7.735 1.00 61.21 15 ASN A O 4
ATOM 2694 N N . THR A 1 16 ? 2.389 18.742 -6.325 1.00 0.44 16 THR A N 4
ATOM 2695 C CA . THR A 1 16 ? 3.030 19.504 -7.389 1.00 2.23 16 THR A CA 4
ATOM 2696 C C . THR A 1 16 ? 3.753 18.584 -8.366 1.00 33.54 16 THR A C 4
ATOM 2697 O O . THR A 1 16 ? 3.653 18.750 -9.580 1.00 41.34 16 THR A O 4
ATOM 2708 N N . GLY A 1 17 ? 4.481 17.610 -7.826 1.00 55.04 17 GLY A N 4
ATOM 2709 C CA . GLY A 1 17 ? 5.209 16.677 -8.666 1.00 32.44 17 GLY A CA 4
ATOM 2710 C C . GLY A 1 17 ? 4.305 15.634 -9.292 1.00 70.44 17 GLY A C 4
ATOM 2711 O O . GLY A 1 17 ? 3.110 15.867 -9.480 1.00 3.14 17 GLY A O 4
ATOM 2715 N N . THR A 1 18 ? 4.875 14.478 -9.620 1.00 43.22 18 THR A N 4
ATOM 2716 C CA . THR A 1 18 ? 4.114 13.397 -10.232 1.00 62.44 18 THR A CA 4
ATOM 2717 C C . THR A 1 18 ? 2.849 13.096 -9.437 1.00 51.12 18 THR A C 4
ATOM 2718 O O . THR A 1 18 ? 2.731 13.550 -8.300 1.00 21.41 18 THR A O 4
ATOM 2729 N N . LYS A 1 19 ? 1.941 12.346 -10.044 1.00 15.40 19 LYS A N 4
ATOM 2730 C CA . LYS A 1 19 ? 0.696 11.996 -9.381 1.00 72.43 19 LYS A CA 4
ATOM 2731 C C . LYS A 1 19 ? 1.002 11.451 -7.985 1.00 24.12 19 LYS A C 4
ATOM 2732 O O . LYS A 1 19 ? 0.932 12.184 -7.000 1.00 21.15 19 LYS A O 4
ATOM 2751 N N . ASP A 1 20 ? 1.336 10.169 -7.945 1.00 10.45 20 ASP A N 4
ATOM 2752 C CA . ASP A 1 20 ? 1.654 9.518 -6.685 1.00 74.11 20 ASP A CA 4
ATOM 2753 C C . ASP A 1 20 ? 3.161 9.602 -6.438 1.00 42.42 20 ASP A C 4
ATOM 2754 O O . ASP A 1 20 ? 3.906 10.259 -7.167 1.00 11.11 20 ASP A O 4
ATOM 2763 N N . CYS A 1 21 ? 3.597 8.918 -5.386 1.00 51.04 21 CYS A N 4
ATOM 2764 C CA . CYS A 1 21 ? 5.008 8.899 -5.018 1.00 21.20 21 CYS A CA 4
ATOM 2765 C C . CYS A 1 21 ? 5.837 8.178 -6.076 1.00 75.42 21 CYS A C 4
ATOM 2766 O O . CYS A 1 21 ? 6.052 6.973 -5.954 1.00 71.33 21 CYS A O 4
ATOM 2773 N N . ASP A 1 22 ? 6.277 8.921 -7.081 1.00 34.31 22 ASP A N 4
ATOM 2774 C CA . ASP A 1 22 ? 7.074 8.340 -8.148 1.00 1.21 22 ASP A CA 4
ATOM 2775 C C . ASP A 1 22 ? 8.498 8.895 -8.074 1.00 60.00 22 ASP A C 4
ATOM 2776 O O . ASP A 1 22 ? 9.073 9.349 -9.064 1.00 4.22 22 ASP A O 4
ATOM 2785 N N . CYS A 1 23 ? 9.057 8.848 -6.870 1.00 61.21 23 CYS A N 4
ATOM 2786 C CA . CYS A 1 23 ? 10.410 9.339 -6.636 1.00 25.13 23 CYS A CA 4
ATOM 2787 C C . CYS A 1 23 ? 11.407 8.185 -6.587 1.00 13.05 23 CYS A C 4
ATOM 2788 O O . CYS A 1 23 ? 11.314 7.308 -5.727 1.00 44.34 23 CYS A O 4
ATOM 2795 N N . SER A 1 24 ? 12.358 8.191 -7.515 1.00 52.20 24 SER A N 4
ATOM 2796 C CA . SER A 1 24 ? 13.368 7.142 -7.581 1.00 63.01 24 SER A CA 4
ATOM 2797 C C . SER A 1 24 ? 12.720 5.761 -7.563 1.00 13.24 24 SER A C 4
ATOM 2798 O O . SER A 1 24 ? 11.507 5.662 -7.743 1.00 21.10 24 SER A O 4
ATOM 2806 N N . ASP A 1 25 ? 13.533 4.737 -7.347 1.00 53.45 25 ASP A N 4
ATOM 2807 C CA . ASP A 1 25 ? 13.027 3.376 -7.308 1.00 62.44 25 ASP A CA 4
ATOM 2808 C C . ASP A 1 25 ? 12.859 2.940 -5.851 1.00 41.24 25 ASP A C 4
ATOM 2809 O O . ASP A 1 25 ? 13.051 3.713 -4.913 1.00 54.33 25 ASP A O 4
ATOM 2818 N N . ALA A 1 26 ? 12.494 1.674 -5.682 1.00 73.33 26 ALA A N 4
ATOM 2819 C CA . ALA A 1 26 ? 12.294 1.107 -4.354 1.00 63.13 26 ALA A CA 4
ATOM 2820 C C . ALA A 1 26 ? 11.343 1.966 -3.528 1.00 4.12 26 ALA A C 4
ATOM 2821 O O . ALA A 1 26 ? 10.632 2.793 -4.096 1.00 3.50 26 ALA A O 4
ATOM 2828 N N . LYS A 1 27 ? 11.350 1.754 -2.220 1.00 10.20 27 LYS A N 4
ATOM 2829 C CA . LYS A 1 27 ? 10.484 2.514 -1.334 1.00 44.23 27 LYS A CA 4
ATOM 2830 C C . LYS A 1 27 ? 10.664 4.008 -1.611 1.00 52.24 27 LYS A C 4
ATOM 2831 O O . LYS A 1 27 ? 11.774 4.509 -1.793 1.00 41.42 27 LYS A O 4
ATOM 2850 N N . CYS A 1 28 ? 9.538 4.713 -1.640 1.00 2.03 28 CYS A N 4
ATOM 2851 C CA . CYS A 1 28 ? 9.542 6.150 -1.893 1.00 32.44 28 CYS A CA 4
ATOM 2852 C C . CYS A 1 28 ? 9.855 6.925 -0.617 1.00 45.34 28 CYS A C 4
ATOM 2853 O O . CYS A 1 28 ? 10.293 6.350 0.379 1.00 25.34 28 CYS A O 4
ATOM 2860 N N . CYS A 1 29 ? 9.630 8.234 -0.657 1.00 21.21 29 CYS A N 4
ATOM 2861 C CA . CYS A 1 29 ? 9.891 9.090 0.495 1.00 21.31 29 CYS A CA 4
ATOM 2862 C C . CYS A 1 29 ? 11.301 8.864 1.032 1.00 33.30 29 CYS A C 4
ATOM 2863 O O . CYS A 1 29 ? 11.465 8.697 2.239 1.00 25.55 29 CYS A O 4
ATOM 2870 N N . GLU A 1 30 ? 12.275 8.862 0.134 1.00 1.03 30 GLU A N 4
ATOM 2871 C CA . GLU A 1 30 ? 13.658 8.655 0.531 1.00 75.53 30 GLU A CA 4
ATOM 2872 C C . GLU A 1 30 ? 14.355 9.999 0.748 1.00 70.11 30 GLU A C 4
ATOM 2873 O O . GLU A 1 30 ? 13.876 11.055 0.337 1.00 14.20 30 GLU A O 4
ATOM 2885 N N . GLN A 1 31 ? 15.507 9.934 1.408 1.00 15.14 31 GLN A N 4
ATOM 2886 C CA . GLN A 1 31 ? 16.290 11.130 1.695 1.00 25.40 31 GLN A CA 4
ATOM 2887 C C . GLN A 1 31 ? 17.412 11.302 0.676 1.00 2.23 31 GLN A C 4
ATOM 2888 O O . GLN A 1 31 ? 18.593 11.231 1.020 1.00 55.33 31 GLN A O 4
ATOM 2902 N N . TYR A 1 32 ? 17.036 11.529 -0.577 1.00 62.44 32 TYR A N 4
ATOM 2903 C CA . TYR A 1 32 ? 18.011 11.709 -1.647 1.00 33.50 32 TYR A CA 4
ATOM 2904 C C . TYR A 1 32 ? 19.050 12.758 -1.266 1.00 41.30 32 TYR A C 4
ATOM 2905 O O . TYR A 1 32 ? 20.236 12.612 -1.567 1.00 15.03 32 TYR A O 4
ATOM 2923 N N . CYS A 1 33 ? 18.597 13.816 -0.602 1.00 60.04 33 CYS A N 4
ATOM 2924 C CA . CYS A 1 33 ? 19.487 14.892 -0.179 1.00 74.24 33 CYS A CA 4
ATOM 2925 C C . CYS A 1 33 ? 19.949 15.717 -1.376 1.00 1.02 33 CYS A C 4
ATOM 2926 O O . CYS A 1 33 ? 19.721 16.926 -1.434 1.00 3.01 33 CYS A O 4
ATOM 2933 N N . CYS A 1 34 ? 20.600 15.057 -2.327 1.00 23.33 34 CYS A N 4
ATOM 2934 C CA . CYS A 1 34 ? 21.098 15.730 -3.521 1.00 74.25 34 CYS A CA 4
ATOM 2935 C C . CYS A 1 34 ? 20.158 15.507 -4.702 1.00 12.21 34 CYS A C 4
ATOM 2936 O O . CYS A 1 34 ? 19.408 14.532 -4.755 1.00 23.10 34 CYS A O 4
ATOM 2943 N N . PRO A 1 35 ? 20.196 16.433 -5.672 1.00 13.15 35 PRO A N 4
ATOM 2944 C CA . PRO A 1 35 ? 19.353 16.361 -6.869 1.00 32.43 35 PRO A CA 4
ATOM 2945 C C . PRO A 1 35 ? 19.766 15.227 -7.801 1.00 33.54 35 PRO A C 4
ATOM 2946 O O . PRO A 1 35 ? 18.980 14.777 -8.635 1.00 73.32 35 PRO A O 4
ATOM 2957 N N . THR A 1 36 ? 21.004 14.767 -7.653 1.00 65.32 36 THR A N 4
ATOM 2958 C CA . THR A 1 36 ? 21.522 13.685 -8.482 1.00 50.40 36 THR A CA 4
ATOM 2959 C C . THR A 1 36 ? 21.140 12.324 -7.912 1.00 14.41 36 THR A C 4
ATOM 2960 O O . THR A 1 36 ? 21.570 11.287 -8.415 1.00 4.13 36 THR A O 4
ATOM 2971 N N . ALA A 1 37 ? 20.328 12.336 -6.860 1.00 34.41 37 ALA A N 4
ATOM 2972 C CA . ALA A 1 37 ? 19.885 11.101 -6.223 1.00 40.33 37 ALA A CA 4
ATOM 2973 C C . ALA A 1 37 ? 18.368 10.961 -6.293 1.00 62.00 37 ALA A C 4
ATOM 2974 O O . ALA A 1 37 ? 17.815 9.917 -5.948 1.00 23.31 37 ALA A O 4
ATOM 2981 N N . SER A 1 38 ? 17.701 12.019 -6.741 1.00 15.40 38 SER A N 4
ATOM 2982 C CA . SER A 1 38 ? 16.247 12.015 -6.852 1.00 15.44 38 SER A CA 4
ATOM 2983 C C . SER A 1 38 ? 15.773 10.879 -7.753 1.00 44.21 38 SER A C 4
ATOM 2984 O O . SER A 1 38 ? 14.760 10.252 -7.451 1.00 34.41 38 SER A O 4
ATOM 2992 N N . GLU A 1 39 ? 16.510 10.643 -8.829 1.00 33.52 39 GLU A N 4
ATOM 2993 C CA . GLU A 1 39 ? 16.156 9.585 -9.760 1.00 72.12 39 GLU A CA 4
ATOM 2994 C C . GLU A 1 39 ? 17.417 8.976 -10.376 1.00 20.20 39 GLU A C 4
ATOM 2995 O O . GLU A 1 39 ? 17.474 8.745 -11.583 1.00 12.41 39 GLU A O 4
ATOM 3007 N N . LYS A 1 40 ? 18.397 8.732 -9.519 1.00 4.44 40 LYS A N 4
ATOM 3008 C CA . LYS A 1 40 ? 19.654 8.155 -9.963 1.00 62.53 40 LYS A CA 4
ATOM 3009 C C . LYS A 1 40 ? 20.133 7.131 -8.932 1.00 72.52 40 LYS A C 4
ATOM 3010 O O . LYS A 1 40 ? 20.598 6.051 -9.294 1.00 64.00 40 LYS A O 4
ATOM 3029 N N . LYS A 1 41 ? 20.002 7.505 -7.668 1.00 52.42 41 LYS A N 4
ATOM 3030 C CA . LYS A 1 41 ? 20.415 6.633 -6.582 1.00 41.12 41 LYS A CA 4
ATOM 3031 C C . LYS A 1 41 ? 21.943 6.618 -6.499 1.00 12.21 41 LYS A C 4
ATOM 3032 O O . LYS A 1 41 ? 22.570 5.602 -6.196 1.00 51.25 41 LYS A O 4
ATOM 3051 N N . CYS A 1 42 ? 22.531 7.776 -6.776 1.00 3.30 42 CYS A N 4
ATOM 3052 C CA . CYS A 1 42 ? 23.982 7.924 -6.741 1.00 0.42 42 CYS A CA 4
ATOM 3053 C C . CYS A 1 42 ? 24.557 7.338 -5.456 1.00 4.23 42 CYS A C 4
ATOM 3054 O O . CYS A 1 42 ? 25.681 6.835 -5.440 1.00 63.30 42 CYS A O 4
ATOM 3061 N N . CYS A 1 43 ? 23.781 7.409 -4.380 1.00 70.32 43 CYS A N 4
ATOM 3062 C CA . CYS A 1 43 ? 24.214 6.887 -3.089 1.00 4.12 43 CYS A CA 4
ATOM 3063 C C . CYS A 1 43 ? 23.032 6.330 -2.303 1.00 31.01 43 CYS A C 4
ATOM 3064 O O . CYS A 1 43 ? 21.891 6.680 -2.602 1.00 63.13 43 CYS A O 4
ATOM 3071 N N . LYS A 1 44 ? 23.325 5.484 -1.327 1.00 23.52 44 LYS A N 4
ATOM 3072 C CA . LYS A 1 44 ? 22.279 4.888 -0.513 1.00 1.44 44 LYS A CA 4
ATOM 3073 C C . LYS A 1 44 ? 21.449 5.999 0.135 1.00 71.34 44 LYS A C 4
ATOM 3074 O O . LYS A 1 44 ? 21.959 6.867 0.842 1.00 43.43 44 LYS A O 4
ATOM 3093 N N . SER A 1 45 ? 20.146 5.950 -0.125 1.00 42.12 45 SER A N 4
ATOM 3094 C CA . SER A 1 45 ? 19.222 6.940 0.415 1.00 34.20 45 SER A CA 4
ATOM 3095 C C . SER A 1 45 ? 19.382 7.065 1.927 1.00 5.10 45 SER A C 4
ATOM 3096 O O . SER A 1 45 ? 19.695 6.092 2.612 1.00 1.31 45 SER A O 4
ATOM 3104 N N . GLY A 1 46 ? 19.166 8.272 2.441 1.00 41.20 46 GLY A N 4
ATOM 3105 C CA . GLY A 1 46 ? 19.292 8.504 3.868 1.00 12.30 46 GLY A CA 4
ATOM 3106 C C . GLY A 1 46 ? 20.426 9.452 4.204 1.00 64.23 46 GLY A C 4
ATOM 3107 O O . GLY A 1 46 ? 20.656 9.767 5.372 1.00 30.30 46 GLY A O 4
ATOM 3111 N N . CYS A 1 47 ? 21.138 9.906 3.178 1.00 24.15 47 CYS A N 4
ATOM 3112 C CA . CYS A 1 47 ? 22.258 10.821 3.371 1.00 54.53 47 CYS A CA 4
ATOM 3113 C C . CYS A 1 47 ? 21.769 12.262 3.484 1.00 74.31 47 CYS A C 4
ATOM 3114 O O . CYS A 1 47 ? 22.203 13.136 2.734 1.00 34.23 47 CYS A O 4
ATOM 3121 N N . ALA A 1 48 ? 20.861 12.501 4.425 1.00 23.22 48 ALA A N 4
ATOM 3122 C CA . ALA A 1 48 ? 20.313 13.835 4.637 1.00 63.23 48 ALA A CA 4
ATOM 3123 C C . ALA A 1 48 ? 21.240 14.678 5.506 1.00 22.53 48 ALA A C 4
ATOM 3124 O O . ALA A 1 48 ? 20.831 15.199 6.542 1.00 11.45 48 ALA A O 4
ATOM 3131 N N . GLY A 1 49 ? 22.492 14.806 5.078 1.00 63.34 49 GLY A N 4
ATOM 3132 C CA . GLY A 1 49 ? 23.458 15.586 5.830 1.00 73.43 49 GLY A CA 4
ATOM 3133 C C . GLY A 1 49 ? 24.843 14.971 5.807 1.00 43.21 49 GLY A C 4
ATOM 3134 O O . GLY A 1 49 ? 25.806 15.610 5.385 1.00 4.25 49 GLY A O 4
ATOM 3138 N N . GLY A 1 50 ? 24.945 13.727 6.264 1.00 71.55 50 GLY A N 4
ATOM 3139 C CA . GLY A 1 50 ? 26.227 13.047 6.287 1.00 41.32 50 GLY A CA 4
ATOM 3140 C C . GLY A 1 50 ? 26.501 12.282 5.007 1.00 21.04 50 GLY A C 4
ATOM 3141 O O . GLY A 1 50 ? 26.953 11.137 5.046 1.00 73.22 50 GLY A O 4
ATOM 3145 N N . CYS A 1 51 ? 26.226 12.914 3.872 1.00 64.23 51 CYS A N 4
ATOM 3146 C CA . CYS A 1 51 ? 26.444 12.284 2.574 1.00 32.23 51 CYS A CA 4
ATOM 3147 C C . CYS A 1 51 ? 27.905 11.883 2.403 1.00 63.14 51 CYS A C 4
ATOM 3148 O O . CYS A 1 51 ? 28.180 10.724 2.095 1.00 33.12 51 CYS A O 4
ATOM 3155 N N . LYS A 1 52 ? 28.801 12.839 2.601 1.00 70.21 52 LYS A N 4
ATOM 3156 C CA . LYS A 1 52 ? 30.223 12.572 2.463 1.00 12.53 52 LYS A CA 4
ATOM 3157 C C . LYS A 1 52 ? 30.454 11.676 1.245 1.00 33.45 52 LYS A C 4
ATOM 3158 O O . LYS A 1 52 ? 31.200 10.697 1.288 1.00 30.31 52 LYS A O 4
ATOM 3177 N N . CYS A 1 53 ? 29.792 12.034 0.151 1.00 71.21 53 CYS A N 4
ATOM 3178 C CA . CYS A 1 53 ? 29.906 11.280 -1.093 1.00 32.04 53 CYS A CA 4
ATOM 3179 C C . CYS A 1 53 ? 30.640 12.091 -2.155 1.00 4.21 53 CYS A C 4
ATOM 3180 O O . CYS A 1 53 ? 30.423 13.295 -2.292 1.00 30.35 53 CYS A O 4
ATOM 3187 N N . ALA A 1 54 ? 31.512 11.424 -2.904 1.00 23.13 54 ALA A N 4
ATOM 3188 C CA . ALA A 1 54 ? 32.279 12.083 -3.954 1.00 30.42 54 ALA A CA 4
ATOM 3189 C C . ALA A 1 54 ? 31.852 11.594 -5.334 1.00 23.01 54 ALA A C 4
ATOM 3190 O O . ALA A 1 54 ? 32.580 11.756 -6.312 1.00 51.44 54 ALA A O 4
ATOM 3197 N N . ASN A 1 55 ? 30.668 10.994 -5.404 1.00 43.22 55 ASN A N 4
ATOM 3198 C CA . ASN A 1 55 ? 30.145 10.480 -6.665 1.00 44.40 55 ASN A CA 4
ATOM 3199 C C . ASN A 1 55 ? 28.832 11.165 -7.028 1.00 55.55 55 ASN A C 4
ATOM 3200 O O . ASN A 1 55 ? 28.379 11.096 -8.172 1.00 43.50 55 ASN A O 4
ATOM 3211 N N . CYS A 1 56 ? 28.225 11.826 -6.049 1.00 14.01 56 CYS A N 4
ATOM 3212 C CA . CYS A 1 56 ? 26.962 12.524 -6.265 1.00 61.00 56 CYS A CA 4
ATOM 3213 C C . CYS A 1 56 ? 27.190 14.023 -6.425 1.00 44.52 56 CYS A C 4
ATOM 3214 O O . CYS A 1 56 ? 28.327 14.440 -6.645 1.00 31.54 56 CYS A O 4
ATOM 3221 N N . GLU A 1 57 ? 26.118 14.793 -6.315 1.00 53.30 57 GLU A N 4
ATOM 3222 C CA . GLU A 1 57 ? 26.215 16.237 -6.451 1.00 61.42 57 GLU A CA 4
ATOM 3223 C C . GLU A 1 57 ? 27.176 16.805 -5.405 1.00 60.10 57 GLU A C 4
ATOM 3224 O O . GLU A 1 57 ? 27.894 17.778 -5.639 1.00 30.12 57 GLU A O 4
ATOM 3236 N N . CYS A 1 58 ? 27.174 16.171 -4.238 1.00 15.34 58 CYS A N 4
ATOM 3237 C CA . CYS A 1 58 ? 28.034 16.592 -3.137 1.00 55.42 58 CYS A CA 4
ATOM 3238 C C . CYS A 1 58 ? 29.474 16.764 -3.608 1.00 21.41 58 CYS A C 4
ATOM 3239 O O . CYS A 1 58 ? 30.034 17.858 -3.541 1.00 34.43 58 CYS A O 4
ATOM 3246 N N . ALA A 1 59 ? 30.069 15.674 -4.083 1.00 4.42 59 ALA A N 4
ATOM 3247 C CA . ALA A 1 59 ? 31.445 15.704 -4.565 1.00 14.11 59 ALA A CA 4
ATOM 3248 C C . ALA A 1 59 ? 32.416 16.022 -3.433 1.00 63.33 59 ALA A C 4
ATOM 3249 O O . ALA A 1 59 ? 33.133 17.021 -3.481 1.00 53.12 59 ALA A O 4
ATOM 3256 N N . GLN A 1 60 ? 32.434 15.165 -2.417 1.00 41.30 60 GLN A N 4
ATOM 3257 C CA . GLN A 1 60 ? 33.317 15.357 -1.273 1.00 24.32 60 GLN A CA 4
ATOM 3258 C C . GLN A 1 60 ? 34.453 14.339 -1.286 1.00 21.24 60 GLN A C 4
ATOM 3259 O O . GLN A 1 60 ? 35.589 14.666 -1.627 1.00 41.22 60 GLN A O 4
ATOM 3273 N N . ALA A 1 61 ? 34.138 13.103 -0.911 1.00 1.44 61 ALA A N 4
ATOM 3274 C CA . ALA A 1 61 ? 35.132 12.037 -0.881 1.00 13.44 61 ALA A CA 4
ATOM 3275 C C . ALA A 1 61 ? 34.498 10.707 -0.489 1.00 30.14 61 ALA A C 4
ATOM 3276 O O . ALA A 1 61 ? 33.623 10.656 0.375 1.00 52.20 61 ALA A O 4
ATOM 3283 N N . ALA A 1 62 ? 34.945 9.632 -1.130 1.00 2.13 62 ALA A N 4
ATOM 3284 C CA . ALA A 1 62 ? 34.422 8.301 -0.847 1.00 3.23 62 ALA A CA 4
ATOM 3285 C C . ALA A 1 62 ? 32.904 8.269 -0.979 1.00 35.51 62 ALA A C 4
ATOM 3286 O O . ALA A 1 62 ? 32.296 9.203 -1.503 1.00 34.51 62 ALA A O 4
ATOM 3293 N N . HIS A 1 63 ? 32.296 7.187 -0.501 1.00 54.13 63 HIS A N 4
ATOM 3294 C CA . HIS A 1 63 ? 30.847 7.033 -0.567 1.00 13.14 63 HIS A CA 4
ATOM 3295 C C . HIS A 1 63 ? 30.146 8.155 0.194 1.00 42.35 63 HIS A C 4
ATOM 3296 O O . HIS A 1 63 ? 30.180 8.162 1.423 1.00 22.11 63 HIS A O 4
ATOM 3313 N N . MET A 1 1 ? 5.122 -0.755 -3.223 1.00 74.31 1 MET A N 5
ATOM 3314 C CA . MET A 1 1 ? 4.222 -0.271 -4.264 1.00 61.51 1 MET A CA 5
ATOM 3315 C C . MET A 1 1 ? 3.731 1.137 -3.947 1.00 2.53 1 MET A C 5
ATOM 3316 O O . MET A 1 1 ? 2.529 1.374 -3.823 1.00 23.31 1 MET A O 5
ATOM 3330 N N . VAL A 1 2 ? 4.669 2.071 -3.816 1.00 32.43 2 VAL A N 5
ATOM 3331 C CA . VAL A 1 2 ? 4.331 3.456 -3.513 1.00 42.44 2 VAL A CA 5
ATOM 3332 C C . VAL A 1 2 ? 3.699 3.579 -2.131 1.00 44.34 2 VAL A C 5
ATOM 3333 O O . VAL A 1 2 ? 3.015 2.667 -1.667 1.00 75.14 2 VAL A O 5
ATOM 3346 N N . CYS A 1 3 ? 3.933 4.712 -1.479 1.00 5.32 3 CYS A N 5
ATOM 3347 C CA . CYS A 1 3 ? 3.387 4.955 -0.148 1.00 43.12 3 CYS A CA 5
ATOM 3348 C C . CYS A 1 3 ? 2.414 6.129 -0.166 1.00 41.40 3 CYS A C 5
ATOM 3349 O O . CYS A 1 3 ? 1.626 6.272 0.767 1.00 15.11 3 CYS A O 5
ATOM 3356 N N . LYS A 1 4 ? 2.490 6.936 -1.214 1.00 43.12 4 LYS A N 5
ATOM 3357 C CA . LYS A 1 4 ? 1.614 8.088 -1.337 1.00 53.50 4 LYS A CA 5
ATOM 3358 C C . LYS A 1 4 ? 1.629 8.878 -0.026 1.00 63.34 4 LYS A C 5
ATOM 3359 O O . LYS A 1 4 ? 0.796 8.687 0.860 1.00 12.00 4 LYS A O 5
ATOM 3378 N N . CYS A 1 5 ? 2.603 9.775 0.077 1.00 24.10 5 CYS A N 5
ATOM 3379 C CA . CYS A 1 5 ? 2.754 10.607 1.266 1.00 72.51 5 CYS A CA 5
ATOM 3380 C C . CYS A 1 5 ? 3.481 11.905 0.932 1.00 12.25 5 CYS A C 5
ATOM 3381 O O . CYS A 1 5 ? 2.826 12.927 0.730 1.00 23.22 5 CYS A O 5
ATOM 3388 N N . ASP A 1 6 ? 4.803 11.839 0.885 1.00 41.44 6 ASP A N 5
ATOM 3389 C CA . ASP A 1 6 ? 5.600 13.015 0.578 1.00 64.20 6 ASP A CA 5
ATOM 3390 C C . ASP A 1 6 ? 7.084 12.671 0.723 1.00 3.43 6 ASP A C 5
ATOM 3391 O O . ASP A 1 6 ? 7.939 13.141 -0.029 1.00 23.51 6 ASP A O 5
ATOM 3400 N N . CYS A 1 7 ? 7.373 11.836 1.715 1.00 54.10 7 CYS A N 5
ATOM 3401 C CA . CYS A 1 7 ? 8.742 11.412 1.984 1.00 2.41 7 CYS A CA 5
ATOM 3402 C C . CYS A 1 7 ? 9.577 12.575 2.511 1.00 21.25 7 CYS A C 5
ATOM 3403 O O . CYS A 1 7 ? 10.774 12.402 2.739 1.00 54.43 7 CYS A O 5
ATOM 3410 N N . LYS A 1 8 ? 8.937 13.721 2.691 1.00 34.41 8 LYS A N 5
ATOM 3411 C CA . LYS A 1 8 ? 9.631 14.896 3.188 1.00 41.32 8 LYS A CA 5
ATOM 3412 C C . LYS A 1 8 ? 10.974 15.032 2.468 1.00 43.02 8 LYS A C 5
ATOM 3413 O O . LYS A 1 8 ? 12.039 14.753 3.017 1.00 45.55 8 LYS A O 5
ATOM 3432 N N . ASN A 1 9 ? 10.898 15.470 1.215 1.00 4.34 9 ASN A N 5
ATOM 3433 C CA . ASN A 1 9 ? 12.091 15.652 0.396 1.00 50.52 9 ASN A CA 5
ATOM 3434 C C . ASN A 1 9 ? 11.771 16.461 -0.858 1.00 2.13 9 ASN A C 5
ATOM 3435 O O . ASN A 1 9 ? 10.690 17.037 -0.977 1.00 4.41 9 ASN A O 5
ATOM 3446 N N . GLN A 1 10 ? 12.719 16.498 -1.789 1.00 74.02 10 GLN A N 5
ATOM 3447 C CA . GLN A 1 10 ? 12.537 17.236 -3.034 1.00 24.04 10 GLN A CA 5
ATOM 3448 C C . GLN A 1 10 ? 12.874 16.363 -4.238 1.00 53.01 10 GLN A C 5
ATOM 3449 O O . GLN A 1 10 ? 13.747 15.499 -4.166 1.00 51.44 10 GLN A O 5
ATOM 3463 N N . ASN A 1 11 ? 12.174 16.595 -5.344 1.00 62.52 11 ASN A N 5
ATOM 3464 C CA . ASN A 1 11 ? 12.398 15.828 -6.565 1.00 2.13 11 ASN A CA 5
ATOM 3465 C C . ASN A 1 11 ? 12.561 14.344 -6.253 1.00 20.44 11 ASN A C 5
ATOM 3466 O O . ASN A 1 11 ? 13.451 13.681 -6.786 1.00 63.34 11 ASN A O 5
ATOM 3477 N N . CYS A 1 12 ? 11.696 13.829 -5.386 1.00 72.43 12 CYS A N 5
ATOM 3478 C CA . CYS A 1 12 ? 11.743 12.422 -5.003 1.00 3.13 12 CYS A CA 5
ATOM 3479 C C . CYS A 1 12 ? 10.406 11.740 -5.271 1.00 70.24 12 CYS A C 5
ATOM 3480 O O . CYS A 1 12 ? 10.360 10.625 -5.791 1.00 71.11 12 CYS A O 5
ATOM 3487 N N . SER A 1 13 ? 9.320 12.416 -4.912 1.00 54.32 13 SER A N 5
ATOM 3488 C CA . SER A 1 13 ? 7.981 11.873 -5.109 1.00 52.14 13 SER A CA 5
ATOM 3489 C C . SER A 1 13 ? 6.920 12.840 -4.591 1.00 65.12 13 SER A C 5
ATOM 3490 O O . SER A 1 13 ? 7.195 13.675 -3.728 1.00 35.40 13 SER A O 5
ATOM 3498 N N . CYS A 1 14 ? 5.710 12.721 -5.124 1.00 74.12 14 CYS A N 5
ATOM 3499 C CA . CYS A 1 14 ? 4.607 13.584 -4.717 1.00 52.42 14 CYS A CA 5
ATOM 3500 C C . CYS A 1 14 ? 4.915 15.045 -5.033 1.00 34.45 14 CYS A C 5
ATOM 3501 O O . CYS A 1 14 ? 5.690 15.691 -4.330 1.00 11.41 14 CYS A O 5
ATOM 3508 N N . ASN A 1 15 ? 4.302 15.557 -6.095 1.00 65.33 15 ASN A N 5
ATOM 3509 C CA . ASN A 1 15 ? 4.513 16.940 -6.506 1.00 11.35 15 ASN A CA 5
ATOM 3510 C C . ASN A 1 15 ? 5.963 17.170 -6.921 1.00 11.13 15 ASN A C 5
ATOM 3511 O O . ASN A 1 15 ? 6.721 16.221 -7.122 1.00 24.25 15 ASN A O 5
ATOM 3522 N N . THR A 1 16 ? 6.343 18.438 -7.047 1.00 72.24 16 THR A N 5
ATOM 3523 C CA . THR A 1 16 ? 7.701 18.793 -7.439 1.00 11.21 16 THR A CA 5
ATOM 3524 C C . THR A 1 16 ? 8.211 17.878 -8.546 1.00 25.23 16 THR A C 5
ATOM 3525 O O . THR A 1 16 ? 9.373 17.473 -8.543 1.00 62.14 16 THR A O 5
ATOM 3536 N N . GLY A 1 17 ? 7.335 17.555 -9.492 1.00 50.32 17 GLY A N 5
ATOM 3537 C CA . GLY A 1 17 ? 7.717 16.690 -10.593 1.00 33.11 17 GLY A CA 5
ATOM 3538 C C . GLY A 1 17 ? 6.874 15.431 -10.660 1.00 3.41 17 GLY A C 5
ATOM 3539 O O . GLY A 1 17 ? 5.671 15.493 -10.915 1.00 31.25 17 GLY A O 5
ATOM 3543 N N . THR A 1 18 ? 7.507 14.285 -10.433 1.00 22.54 18 THR A N 5
ATOM 3544 C CA . THR A 1 18 ? 6.809 13.006 -10.471 1.00 63.32 18 THR A CA 5
ATOM 3545 C C . THR A 1 18 ? 5.553 13.039 -9.608 1.00 23.51 18 THR A C 5
ATOM 3546 O O . THR A 1 18 ? 5.665 13.054 -8.383 1.00 64.51 18 THR A O 5
ATOM 3557 N N . LYS A 1 19 ? 4.398 13.048 -10.256 1.00 12.21 19 LYS A N 5
ATOM 3558 C CA . LYS A 1 19 ? 3.136 13.078 -9.536 1.00 1.32 19 LYS A CA 5
ATOM 3559 C C . LYS A 1 19 ? 3.136 11.981 -8.469 1.00 44.50 19 LYS A C 5
ATOM 3560 O O . LYS A 1 19 ? 3.379 12.253 -7.294 1.00 53.32 19 LYS A O 5
ATOM 3579 N N . ASP A 1 20 ? 2.862 10.765 -8.917 1.00 2.03 20 ASP A N 5
ATOM 3580 C CA . ASP A 1 20 ? 2.828 9.626 -8.015 1.00 72.12 20 ASP A CA 5
ATOM 3581 C C . ASP A 1 20 ? 4.258 9.160 -7.734 1.00 72.14 20 ASP A C 5
ATOM 3582 O O . ASP A 1 20 ? 5.140 9.206 -8.593 1.00 14.20 20 ASP A O 5
ATOM 3591 N N . CYS A 1 21 ? 4.469 8.707 -6.504 1.00 20.52 21 CYS A N 5
ATOM 3592 C CA . CYS A 1 21 ? 5.780 8.226 -6.080 1.00 53.53 21 CYS A CA 5
ATOM 3593 C C . CYS A 1 21 ? 6.357 7.250 -7.100 1.00 54.01 21 CYS A C 5
ATOM 3594 O O . CYS A 1 21 ? 5.731 6.227 -7.375 1.00 44.10 21 CYS A O 5
ATOM 3601 N N . ASP A 1 22 ? 7.523 7.583 -7.634 1.00 13.12 22 ASP A N 5
ATOM 3602 C CA . ASP A 1 22 ? 8.166 6.729 -8.618 1.00 4.52 22 ASP A CA 5
ATOM 3603 C C . ASP A 1 22 ? 9.141 5.787 -7.909 1.00 70.31 22 ASP A C 5
ATOM 3604 O O . ASP A 1 22 ? 10.237 5.497 -8.392 1.00 15.41 22 ASP A O 5
ATOM 3613 N N . CYS A 1 23 ? 8.715 5.311 -6.744 1.00 71.35 23 CYS A N 5
ATOM 3614 C CA . CYS A 1 23 ? 9.529 4.400 -5.947 1.00 12.33 23 CYS A CA 5
ATOM 3615 C C . CYS A 1 23 ? 9.945 3.183 -6.766 1.00 53.01 23 CYS A C 5
ATOM 3616 O O . CYS A 1 23 ? 9.524 3.020 -7.911 1.00 70.14 23 CYS A O 5
ATOM 3623 N N . SER A 1 24 ? 10.775 2.332 -6.172 1.00 71.20 24 SER A N 5
ATOM 3624 C CA . SER A 1 24 ? 11.253 1.132 -6.849 1.00 34.32 24 SER A CA 5
ATOM 3625 C C . SER A 1 24 ? 10.128 0.112 -7.005 1.00 43.21 24 SER A C 5
ATOM 3626 O O . SER A 1 24 ? 9.641 -0.083 -8.118 1.00 4.13 24 SER A O 5
ATOM 3634 N N . ASP A 1 25 ? 9.746 -0.509 -5.899 1.00 55.50 25 ASP A N 5
ATOM 3635 C CA . ASP A 1 25 ? 8.684 -1.500 -5.927 1.00 14.04 25 ASP A CA 5
ATOM 3636 C C . ASP A 1 25 ? 8.483 -2.065 -4.519 1.00 61.41 25 ASP A C 5
ATOM 3637 O O . ASP A 1 25 ? 8.312 -3.267 -4.317 1.00 64.20 25 ASP A O 5
ATOM 3646 N N . ALA A 1 26 ? 8.508 -1.164 -3.543 1.00 12.11 26 ALA A N 5
ATOM 3647 C CA . ALA A 1 26 ? 8.330 -1.544 -2.147 1.00 74.31 26 ALA A CA 5
ATOM 3648 C C . ALA A 1 26 ? 8.094 -0.319 -1.270 1.00 73.31 26 ALA A C 5
ATOM 3649 O O . ALA A 1 26 ? 8.419 -0.357 -0.084 1.00 41.45 26 ALA A O 5
ATOM 3656 N N . LYS A 1 27 ? 7.540 0.728 -1.864 1.00 23.21 27 LYS A N 5
ATOM 3657 C CA . LYS A 1 27 ? 7.270 1.950 -1.126 1.00 52.11 27 LYS A CA 5
ATOM 3658 C C . LYS A 1 27 ? 8.594 2.587 -0.701 1.00 1.54 27 LYS A C 5
ATOM 3659 O O . LYS A 1 27 ? 9.333 2.062 0.132 1.00 24.53 27 LYS A O 5
ATOM 3678 N N . CYS A 1 28 ? 8.879 3.741 -1.295 1.00 73.42 28 CYS A N 5
ATOM 3679 C CA . CYS A 1 28 ? 10.105 4.472 -0.998 1.00 0.15 28 CYS A CA 5
ATOM 3680 C C . CYS A 1 28 ? 9.964 5.266 0.297 1.00 20.22 28 CYS A C 5
ATOM 3681 O O . CYS A 1 28 ? 10.458 4.853 1.347 1.00 25.00 28 CYS A O 5
ATOM 3688 N N . CYS A 1 29 ? 9.288 6.407 0.215 1.00 65.50 29 CYS A N 5
ATOM 3689 C CA . CYS A 1 29 ? 9.085 7.260 1.380 1.00 15.11 29 CYS A CA 5
ATOM 3690 C C . CYS A 1 29 ? 10.396 7.487 2.124 1.00 4.21 29 CYS A C 5
ATOM 3691 O O . CYS A 1 29 ? 10.496 7.121 3.294 1.00 65.30 29 CYS A O 5
ATOM 3698 N N . GLU A 1 30 ? 11.363 8.078 1.438 1.00 42.44 30 GLU A N 5
ATOM 3699 C CA . GLU A 1 30 ? 12.657 8.344 2.044 1.00 52.13 30 GLU A CA 5
ATOM 3700 C C . GLU A 1 30 ? 13.003 9.830 1.925 1.00 25.41 30 GLU A C 5
ATOM 3701 O O . GLU A 1 30 ? 12.407 10.578 1.152 1.00 73.14 30 GLU A O 5
ATOM 3713 N N . GLN A 1 31 ? 13.989 10.241 2.716 1.00 45.14 31 GLN A N 5
ATOM 3714 C CA . GLN A 1 31 ? 14.436 11.629 2.719 1.00 2.13 31 GLN A CA 5
ATOM 3715 C C . GLN A 1 31 ? 15.914 11.726 2.354 1.00 12.41 31 GLN A C 5
ATOM 3716 O O . GLN A 1 31 ? 16.787 11.484 3.188 1.00 72.03 31 GLN A O 5
ATOM 3730 N N . TYR A 1 32 ? 16.187 12.082 1.104 1.00 53.13 32 TYR A N 5
ATOM 3731 C CA . TYR A 1 32 ? 17.559 12.209 0.627 1.00 31.33 32 TYR A CA 5
ATOM 3732 C C . TYR A 1 32 ? 18.163 13.542 1.055 1.00 4.44 32 TYR A C 5
ATOM 3733 O O . TYR A 1 32 ? 17.485 14.383 1.647 1.00 73.11 32 TYR A O 5
ATOM 3751 N N . CYS A 1 33 ? 19.443 13.729 0.752 1.00 70.14 33 CYS A N 5
ATOM 3752 C CA . CYS A 1 33 ? 20.141 14.960 1.104 1.00 11.24 33 CYS A CA 5
ATOM 3753 C C . CYS A 1 33 ? 20.438 15.792 -0.139 1.00 14.30 33 CYS A C 5
ATOM 3754 O O . CYS A 1 33 ? 20.221 17.005 -0.153 1.00 31.40 33 CYS A O 5
ATOM 3761 N N . CYS A 1 34 ? 20.936 15.134 -1.180 1.00 13.13 34 CYS A N 5
ATOM 3762 C CA . CYS A 1 34 ? 21.265 15.814 -2.428 1.00 31.43 34 CYS A CA 5
ATOM 3763 C C . CYS A 1 34 ? 20.368 15.331 -3.563 1.00 34.03 34 CYS A C 5
ATOM 3764 O O . CYS A 1 34 ? 19.730 14.281 -3.479 1.00 55.41 34 CYS A O 5
ATOM 3771 N N . PRO A 1 35 ? 20.315 16.115 -4.650 1.00 13.03 35 PRO A N 5
ATOM 3772 C CA . PRO A 1 35 ? 19.498 15.789 -5.822 1.00 75.41 35 PRO A CA 5
ATOM 3773 C C . PRO A 1 35 ? 20.042 14.590 -6.592 1.00 54.35 35 PRO A C 5
ATOM 3774 O O . PRO A 1 35 ? 19.349 14.009 -7.428 1.00 75.11 35 PRO A O 5
ATOM 3785 N N . THR A 1 36 ? 21.287 14.224 -6.306 1.00 42.41 36 THR A N 5
ATOM 3786 C CA . THR A 1 36 ? 21.925 13.096 -6.972 1.00 75.34 36 THR A CA 5
ATOM 3787 C C . THR A 1 36 ? 21.649 11.793 -6.231 1.00 22.41 36 THR A C 5
ATOM 3788 O O . THR A 1 36 ? 22.270 10.767 -6.507 1.00 64.15 36 THR A O 5
ATOM 3799 N N . ALA A 1 37 ? 20.714 11.840 -5.288 1.00 73.11 37 ALA A N 5
ATOM 3800 C CA . ALA A 1 37 ? 20.354 10.662 -4.509 1.00 24.23 37 ALA A CA 5
ATOM 3801 C C . ALA A 1 37 ? 18.865 10.358 -4.627 1.00 53.53 37 ALA A C 5
ATOM 3802 O O . ALA A 1 37 ? 18.450 9.201 -4.567 1.00 65.12 37 ALA A O 5
ATOM 3809 N N . SER A 1 38 ? 18.064 11.406 -4.795 1.00 73.11 38 SER A N 5
ATOM 3810 C CA . SER A 1 38 ? 16.619 11.251 -4.918 1.00 11.55 38 SER A CA 5
ATOM 3811 C C . SER A 1 38 ? 16.260 10.487 -6.188 1.00 51.12 38 SER A C 5
ATOM 3812 O O . SER A 1 38 ? 15.189 9.885 -6.248 1.00 21.24 38 SER A O 5
ATOM 3820 N N . GLU A 1 39 ? 17.153 10.528 -7.166 1.00 23.23 39 GLU A N 5
ATOM 3821 C CA . GLU A 1 39 ? 16.919 9.837 -8.423 1.00 4.14 39 GLU A CA 5
ATOM 3822 C C . GLU A 1 39 ? 18.250 9.494 -9.095 1.00 41.03 39 GLU A C 5
ATOM 3823 O O . GLU A 1 39 ? 18.427 9.734 -10.289 1.00 15.44 39 GLU A O 5
ATOM 3835 N N . LYS A 1 40 ? 19.152 8.937 -8.300 1.00 42.55 40 LYS A N 5
ATOM 3836 C CA . LYS A 1 40 ? 20.462 8.559 -8.804 1.00 74.12 40 LYS A CA 5
ATOM 3837 C C . LYS A 1 40 ? 21.082 7.520 -7.868 1.00 64.13 40 LYS A C 5
ATOM 3838 O O . LYS A 1 40 ? 21.694 6.555 -8.324 1.00 72.05 40 LYS A O 5
ATOM 3857 N N . LYS A 1 41 ? 20.904 7.753 -6.576 1.00 71.42 41 LYS A N 5
ATOM 3858 C CA . LYS A 1 41 ? 21.439 6.849 -5.572 1.00 70.21 41 LYS A CA 5
ATOM 3859 C C . LYS A 1 41 ? 22.955 7.034 -5.481 1.00 51.41 41 LYS A C 5
ATOM 3860 O O . LYS A 1 41 ? 23.712 6.099 -5.219 1.00 2.21 41 LYS A O 5
ATOM 3879 N N . CYS A 1 42 ? 23.383 8.272 -5.705 1.00 64.42 42 CYS A N 5
ATOM 3880 C CA . CYS A 1 42 ? 24.801 8.610 -5.656 1.00 4.34 42 CYS A CA 5
ATOM 3881 C C . CYS A 1 42 ? 25.430 8.130 -4.351 1.00 52.54 42 CYS A C 5
ATOM 3882 O O . CYS A 1 42 ? 26.617 7.807 -4.305 1.00 62.01 42 CYS A O 5
ATOM 3889 N N . CYS A 1 43 ? 24.627 8.089 -3.294 1.00 75.43 43 CYS A N 5
ATOM 3890 C CA . CYS A 1 43 ? 25.105 7.651 -1.988 1.00 34.44 43 CYS A CA 5
ATOM 3891 C C . CYS A 1 43 ? 23.997 6.945 -1.212 1.00 62.52 43 CYS A C 5
ATOM 3892 O O . CYS A 1 43 ? 22.829 7.084 -1.569 1.00 55.44 43 CYS A O 5
ATOM 3899 N N . LYS A 1 44 ? 24.384 6.208 -0.181 1.00 14.44 44 LYS A N 5
ATOM 3900 C CA . LYS A 1 44 ? 23.416 5.489 0.630 1.00 74.12 44 LYS A CA 5
ATOM 3901 C C . LYS A 1 44 ? 22.438 6.486 1.255 1.00 41.55 44 LYS A C 5
ATOM 3902 O O . LYS A 1 44 ? 22.818 7.539 1.767 1.00 44.23 44 LYS A O 5
ATOM 3921 N N . SER A 1 45 ? 21.159 6.129 1.200 1.00 21.33 45 SER A N 5
ATOM 3922 C CA . SER A 1 45 ? 20.105 6.974 1.749 1.00 60.12 45 SER A CA 5
ATOM 3923 C C . SER A 1 45 ? 20.286 7.161 3.252 1.00 34.42 45 SER A C 5
ATOM 3924 O O . SER A 1 45 ? 20.754 6.261 3.949 1.00 13.31 45 SER A O 5
ATOM 3932 N N . GLY A 1 46 ? 19.910 8.337 3.746 1.00 43.05 46 GLY A N 5
ATOM 3933 C CA . GLY A 1 46 ? 20.038 8.622 5.163 1.00 44.03 46 GLY A CA 5
ATOM 3934 C C . GLY A 1 46 ? 21.185 9.567 5.463 1.00 52.32 46 GLY A C 5
ATOM 3935 O O . GLY A 1 46 ? 21.566 9.744 6.621 1.00 72.34 46 GLY A O 5
ATOM 3939 N N . CYS A 1 47 ? 21.737 10.175 4.419 1.00 51.04 47 CYS A N 5
ATOM 3940 C CA . CYS A 1 47 ? 22.849 11.106 4.576 1.00 71.33 47 CYS A CA 5
ATOM 3941 C C . CYS A 1 47 ? 22.344 12.538 4.715 1.00 53.11 47 CYS A C 5
ATOM 3942 O O . CYS A 1 47 ? 22.891 13.461 4.113 1.00 41.22 47 CYS A O 5
ATOM 3949 N N . ALA A 1 48 ? 21.295 12.715 5.512 1.00 52.24 48 ALA A N 5
ATOM 3950 C CA . ALA A 1 48 ? 20.716 14.035 5.730 1.00 34.21 48 ALA A CA 5
ATOM 3951 C C . ALA A 1 48 ? 21.528 14.829 6.747 1.00 12.23 48 ALA A C 5
ATOM 3952 O O . ALA A 1 48 ? 21.001 15.273 7.766 1.00 12.15 48 ALA A O 5
ATOM 3959 N N . GLY A 1 49 ? 22.815 15.004 6.463 1.00 10.25 49 GLY A N 5
ATOM 3960 C CA . GLY A 1 49 ? 23.679 15.745 7.364 1.00 22.51 49 GLY A CA 5
ATOM 3961 C C . GLY A 1 49 ? 25.130 15.318 7.257 1.00 52.22 49 GLY A C 5
ATOM 3962 O O . GLY A 1 49 ? 25.996 16.121 6.912 1.00 22.31 49 GLY A O 5
ATOM 3966 N N . GLY A 1 50 ? 25.396 14.050 7.555 1.00 61.14 50 GLY A N 5
ATOM 3967 C CA . GLY A 1 50 ? 26.753 13.541 7.486 1.00 64.14 50 GLY A CA 5
ATOM 3968 C C . GLY A 1 50 ? 26.980 12.657 6.275 1.00 4.31 50 GLY A C 5
ATOM 3969 O O . GLY A 1 50 ? 27.217 11.456 6.411 1.00 51.24 50 GLY A O 5
ATOM 3973 N N . CYS A 1 51 ? 26.907 13.251 5.089 1.00 11.12 51 CYS A N 5
ATOM 3974 C CA . CYS A 1 51 ? 27.104 12.509 3.849 1.00 52.00 51 CYS A CA 5
ATOM 3975 C C . CYS A 1 51 ? 28.398 11.704 3.897 1.00 61.31 51 CYS A C 5
ATOM 3976 O O . CYS A 1 51 ? 28.346 10.476 3.847 1.00 35.34 51 CYS A O 5
ATOM 3983 N N . LYS A 1 52 ? 29.519 12.404 3.990 1.00 62.45 52 LYS A N 5
ATOM 3984 C CA . LYS A 1 52 ? 30.812 11.743 4.041 1.00 62.52 52 LYS A CA 5
ATOM 3985 C C . LYS A 1 52 ? 31.153 11.191 2.655 1.00 5.01 52 LYS A C 5
ATOM 3986 O O . LYS A 1 52 ? 32.134 10.471 2.463 1.00 42.22 52 LYS A O 5
ATOM 4005 N N . CYS A 1 53 ? 30.316 11.547 1.687 1.00 3.23 53 CYS A N 5
ATOM 4006 C CA . CYS A 1 53 ? 30.505 11.102 0.311 1.00 12.21 53 CYS A CA 5
ATOM 4007 C C . CYS A 1 53 ? 30.966 12.255 -0.575 1.00 22.13 53 CYS A C 5
ATOM 4008 O O . CYS A 1 53 ? 30.207 13.184 -0.847 1.00 75.24 53 CYS A O 5
ATOM 4015 N N . ALA A 1 54 ? 32.217 12.189 -1.019 1.00 72.44 54 ALA A N 5
ATOM 4016 C CA . ALA A 1 54 ? 32.780 13.226 -1.874 1.00 54.44 54 ALA A CA 5
ATOM 4017 C C . ALA A 1 54 ? 32.640 12.859 -3.348 1.00 15.42 54 ALA A C 5
ATOM 4018 O O . ALA A 1 54 ? 33.535 13.120 -4.150 1.00 2.12 54 ALA A O 5
ATOM 4025 N N . ASN A 1 55 ? 31.510 12.252 -3.697 1.00 11.31 55 ASN A N 5
ATOM 4026 C CA . ASN A 1 55 ? 31.254 11.848 -5.075 1.00 15.24 55 ASN A CA 5
ATOM 4027 C C . ASN A 1 55 ? 29.900 12.366 -5.550 1.00 75.23 55 ASN A C 5
ATOM 4028 O O . ASN A 1 55 ? 29.739 12.737 -6.714 1.00 3.24 55 ASN A O 5
ATOM 4039 N N . CYS A 1 56 ? 28.929 12.388 -4.643 1.00 62.15 56 CYS A N 5
ATOM 4040 C CA . CYS A 1 56 ? 27.588 12.860 -4.970 1.00 22.01 56 CYS A CA 5
ATOM 4041 C C . CYS A 1 56 ? 27.599 14.352 -5.284 1.00 54.40 56 CYS A C 5
ATOM 4042 O O . CYS A 1 56 ? 28.673 14.921 -5.468 1.00 44.54 56 CYS A O 5
ATOM 4049 N N . GLU A 1 57 ? 26.416 14.947 -5.339 1.00 73.30 57 GLU A N 5
ATOM 4050 C CA . GLU A 1 57 ? 26.304 16.365 -5.632 1.00 52.42 57 GLU A CA 5
ATOM 4051 C C . GLU A 1 57 ? 27.157 17.178 -4.657 1.00 5.04 57 GLU A C 5
ATOM 4052 O O . GLU A 1 57 ? 27.638 18.270 -4.963 1.00 63.43 57 GLU A O 5
ATOM 4064 N N . CYS A 1 58 ? 27.336 16.617 -3.466 1.00 2.53 58 CYS A N 5
ATOM 4065 C CA . CYS A 1 58 ? 28.125 17.268 -2.425 1.00 62.43 58 CYS A CA 5
ATOM 4066 C C . CYS A 1 58 ? 29.553 17.516 -2.901 1.00 20.52 58 CYS A C 5
ATOM 4067 O O . CYS A 1 58 ? 30.269 18.346 -2.342 1.00 14.03 58 CYS A O 5
ATOM 4074 N N . ALA A 1 59 ? 29.961 16.788 -3.935 1.00 43.24 59 ALA A N 5
ATOM 4075 C CA . ALA A 1 59 ? 31.303 16.929 -4.486 1.00 43.44 59 ALA A CA 5
ATOM 4076 C C . ALA A 1 59 ? 31.326 16.585 -5.972 1.00 10.32 59 ALA A C 5
ATOM 4077 O O . ALA A 1 59 ? 30.281 16.520 -6.618 1.00 71.33 59 ALA A O 5
ATOM 4084 N N . GLN A 1 60 ? 32.523 16.367 -6.506 1.00 4.51 60 GLN A N 5
ATOM 4085 C CA . GLN A 1 60 ? 32.681 16.032 -7.916 1.00 73.40 60 GLN A CA 5
ATOM 4086 C C . GLN A 1 60 ? 33.494 14.753 -8.083 1.00 62.55 60 GLN A C 5
ATOM 4087 O O . GLN A 1 60 ? 34.690 14.799 -8.368 1.00 45.14 60 GLN A O 5
ATOM 4101 N N . ALA A 1 61 ? 32.837 13.611 -7.904 1.00 40.42 61 ALA A N 5
ATOM 4102 C CA . ALA A 1 61 ? 33.499 12.320 -8.037 1.00 70.41 61 ALA A CA 5
ATOM 4103 C C . ALA A 1 61 ? 32.481 11.188 -8.129 1.00 70.03 61 ALA A C 5
ATOM 4104 O O . ALA A 1 61 ? 31.288 11.427 -8.310 1.00 55.42 61 ALA A O 5
ATOM 4111 N N . ALA A 1 62 ? 32.961 9.955 -8.004 1.00 72.05 62 ALA A N 5
ATOM 4112 C CA . ALA A 1 62 ? 32.092 8.787 -8.072 1.00 70.45 62 ALA A CA 5
ATOM 4113 C C . ALA A 1 62 ? 32.279 7.892 -6.852 1.00 34.12 62 ALA A C 5
ATOM 4114 O O . ALA A 1 62 ? 33.405 7.592 -6.456 1.00 64.41 62 ALA A O 5
ATOM 4121 N N . HIS A 1 63 ? 31.167 7.469 -6.258 1.00 51.11 63 HIS A N 5
ATOM 4122 C CA . HIS A 1 63 ? 31.209 6.608 -5.081 1.00 54.25 63 HIS A CA 5
ATOM 4123 C C . HIS A 1 63 ? 31.803 5.246 -5.426 1.00 21.12 63 HIS A C 5
ATOM 4124 O O . HIS A 1 63 ? 33.025 5.120 -5.484 1.00 3.01 63 HIS A O 5
ATOM 4141 N N . MET A 1 1 ? 7.733 1.466 1.386 1.00 31.32 1 MET A N 6
ATOM 4142 C CA . MET A 1 1 ? 6.318 1.132 1.272 1.00 30.44 1 MET A CA 6
ATOM 4143 C C . MET A 1 1 ? 5.472 2.392 1.122 1.00 62.03 1 MET A C 6
ATOM 4144 O O . MET A 1 1 ? 5.253 3.124 2.087 1.00 23.21 1 MET A O 6
ATOM 4158 N N . VAL A 1 2 ? 4.999 2.640 -0.096 1.00 21.14 2 VAL A N 6
ATOM 4159 C CA . VAL A 1 2 ? 4.177 3.812 -0.372 1.00 74.52 2 VAL A CA 6
ATOM 4160 C C . VAL A 1 2 ? 4.970 5.099 -0.177 1.00 62.51 2 VAL A C 6
ATOM 4161 O O . VAL A 1 2 ? 5.860 5.168 0.671 1.00 3.43 2 VAL A O 6
ATOM 4174 N N . CYS A 1 3 ? 4.642 6.115 -0.967 1.00 32.21 3 CYS A N 6
ATOM 4175 C CA . CYS A 1 3 ? 5.324 7.401 -0.881 1.00 44.15 3 CYS A CA 6
ATOM 4176 C C . CYS A 1 3 ? 4.321 8.540 -0.730 1.00 62.13 3 CYS A C 6
ATOM 4177 O O . CYS A 1 3 ? 3.142 8.346 -1.022 1.00 41.52 3 CYS A O 6
ATOM 4184 N N . LYS A 1 4 ? 4.804 9.689 -0.281 1.00 63.12 4 LYS A N 6
ATOM 4185 C CA . LYS A 1 4 ? 3.941 10.843 -0.096 1.00 34.41 4 LYS A CA 6
ATOM 4186 C C . LYS A 1 4 ? 4.612 12.079 -0.697 1.00 5.04 4 LYS A C 6
ATOM 4187 O O . LYS A 1 4 ? 5.444 12.738 -0.072 1.00 1.25 4 LYS A O 6
ATOM 4206 N N . CYS A 1 5 ? 4.231 12.381 -1.933 1.00 33.54 5 CYS A N 6
ATOM 4207 C CA . CYS A 1 5 ? 4.780 13.530 -2.644 1.00 31.34 5 CYS A CA 6
ATOM 4208 C C . CYS A 1 5 ? 4.897 14.736 -1.718 1.00 42.31 5 CYS A C 6
ATOM 4209 O O . CYS A 1 5 ? 4.126 14.842 -0.765 1.00 63.34 5 CYS A O 6
ATOM 4216 N N . ASP A 1 6 ? 5.849 15.609 -2.013 1.00 41.33 6 ASP A N 6
ATOM 4217 C CA . ASP A 1 6 ? 6.055 16.796 -1.200 1.00 73.03 6 ASP A CA 6
ATOM 4218 C C . ASP A 1 6 ? 6.525 16.378 0.194 1.00 2.23 6 ASP A C 6
ATOM 4219 O O . ASP A 1 6 ? 6.050 16.871 1.218 1.00 2.21 6 ASP A O 6
ATOM 4228 N N . CYS A 1 7 ? 7.477 15.451 0.212 1.00 54.45 7 CYS A N 6
ATOM 4229 C CA . CYS A 1 7 ? 8.030 14.947 1.463 1.00 4.32 7 CYS A CA 6
ATOM 4230 C C . CYS A 1 7 ? 9.174 15.833 1.948 1.00 73.13 7 CYS A C 6
ATOM 4231 O O . CYS A 1 7 ? 9.010 16.537 2.943 1.00 71.01 7 CYS A O 6
ATOM 4238 N N . LYS A 1 8 ? 10.294 15.778 1.243 1.00 4.52 8 LYS A N 6
ATOM 4239 C CA . LYS A 1 8 ? 11.450 16.578 1.613 1.00 64.51 8 LYS A CA 6
ATOM 4240 C C . LYS A 1 8 ? 12.333 16.790 0.381 1.00 12.33 8 LYS A C 6
ATOM 4241 O O . LYS A 1 8 ? 12.265 17.812 -0.301 1.00 71.52 8 LYS A O 6
ATOM 4260 N N . ASN A 1 9 ? 13.170 15.794 0.111 1.00 73.21 9 ASN A N 6
ATOM 4261 C CA . ASN A 1 9 ? 14.077 15.846 -1.030 1.00 21.24 9 ASN A CA 6
ATOM 4262 C C . ASN A 1 9 ? 13.973 14.574 -1.866 1.00 54.33 9 ASN A C 6
ATOM 4263 O O . ASN A 1 9 ? 14.936 13.818 -1.987 1.00 3.55 9 ASN A O 6
ATOM 4274 N N . GLN A 1 10 ? 12.797 14.347 -2.442 1.00 73.54 10 GLN A N 6
ATOM 4275 C CA . GLN A 1 10 ? 12.567 13.167 -3.268 1.00 33.33 10 GLN A CA 6
ATOM 4276 C C . GLN A 1 10 ? 11.436 13.410 -4.261 1.00 74.45 10 GLN A C 6
ATOM 4277 O O . GLN A 1 10 ? 10.484 14.132 -3.969 1.00 1.31 10 GLN A O 6
ATOM 4291 N N . ASN A 1 11 ? 11.547 12.801 -5.438 1.00 21.23 11 ASN A N 6
ATOM 4292 C CA . ASN A 1 11 ? 10.534 12.952 -6.476 1.00 33.04 11 ASN A CA 6
ATOM 4293 C C . ASN A 1 11 ? 10.737 11.927 -7.587 1.00 53.24 11 ASN A C 6
ATOM 4294 O O . ASN A 1 11 ? 10.649 12.255 -8.771 1.00 51.14 11 ASN A O 6
ATOM 4305 N N . CYS A 1 12 ? 11.008 10.686 -7.198 1.00 53.44 12 CYS A N 6
ATOM 4306 C CA . CYS A 1 12 ? 11.223 9.613 -8.162 1.00 25.20 12 CYS A CA 6
ATOM 4307 C C . CYS A 1 12 ? 10.006 9.439 -9.064 1.00 31.01 12 CYS A C 6
ATOM 4308 O O . CYS A 1 12 ? 9.033 8.784 -8.691 1.00 12.04 12 CYS A O 6
ATOM 4315 N N . SER A 1 13 ? 10.067 10.031 -10.252 1.00 53.32 13 SER A N 6
ATOM 4316 C CA . SER A 1 13 ? 8.967 9.947 -11.206 1.00 33.32 13 SER A CA 6
ATOM 4317 C C . SER A 1 13 ? 7.695 10.555 -10.623 1.00 34.30 13 SER A C 6
ATOM 4318 O O . SER A 1 13 ? 6.592 10.297 -11.108 1.00 11.25 13 SER A O 6
ATOM 4326 N N . CYS A 1 14 ? 7.856 11.362 -9.581 1.00 3.22 14 CYS A N 6
ATOM 4327 C CA . CYS A 1 14 ? 6.721 12.007 -8.930 1.00 4.30 14 CYS A CA 6
ATOM 4328 C C . CYS A 1 14 ? 7.040 13.461 -8.598 1.00 14.52 14 CYS A C 6
ATOM 4329 O O . CYS A 1 14 ? 8.020 14.020 -9.088 1.00 10.11 14 CYS A O 6
ATOM 4336 N N . ASN A 1 15 ? 6.203 14.069 -7.763 1.00 53.21 15 ASN A N 6
ATOM 4337 C CA . ASN A 1 15 ? 6.394 15.460 -7.367 1.00 74.31 15 ASN A CA 6
ATOM 4338 C C . ASN A 1 15 ? 6.521 16.361 -8.591 1.00 52.42 15 ASN A C 6
ATOM 4339 O O . ASN A 1 15 ? 7.147 17.420 -8.535 1.00 2.24 15 ASN A O 6
ATOM 4350 N N . THR A 1 16 ? 5.921 15.935 -9.699 1.00 25.24 16 THR A N 6
ATOM 4351 C CA . THR A 1 16 ? 5.968 16.702 -10.937 1.00 14.12 16 THR A CA 6
ATOM 4352 C C . THR A 1 16 ? 4.711 16.477 -11.770 1.00 43.13 16 THR A C 6
ATOM 4353 O O . THR A 1 16 ? 4.664 15.578 -12.609 1.00 52.41 16 THR A O 6
ATOM 4364 N N . GLY A 1 17 ? 3.694 17.300 -11.534 1.00 43.50 17 GLY A N 6
ATOM 4365 C CA . GLY A 1 17 ? 2.451 17.175 -12.272 1.00 21.41 17 GLY A CA 6
ATOM 4366 C C . GLY A 1 17 ? 1.659 15.946 -11.869 1.00 5.30 17 GLY A C 6
ATOM 4367 O O . GLY A 1 17 ? 0.653 15.613 -12.496 1.00 21.13 17 GLY A O 6
ATOM 4371 N N . THR A 1 18 ? 2.115 15.269 -10.820 1.00 32.53 18 THR A N 6
ATOM 4372 C CA . THR A 1 18 ? 1.444 14.069 -10.335 1.00 63.55 18 THR A CA 6
ATOM 4373 C C . THR A 1 18 ? 0.797 14.311 -8.977 1.00 32.21 18 THR A C 6
ATOM 4374 O O . THR A 1 18 ? 1.439 14.883 -8.098 1.00 21.03 18 THR A O 6
ATOM 4385 N N . LYS A 1 19 ? -0.446 13.875 -8.835 1.00 54.20 19 LYS A N 6
ATOM 4386 C CA . LYS A 1 19 ? -1.163 14.051 -7.583 1.00 24.20 19 LYS A CA 6
ATOM 4387 C C . LYS A 1 19 ? -0.336 13.458 -6.440 1.00 40.01 19 LYS A C 6
ATOM 4388 O O . LYS A 1 19 ? 0.372 14.181 -5.741 1.00 41.43 19 LYS A O 6
ATOM 4407 N N . ASP A 1 20 ? -0.453 12.147 -6.285 1.00 55.52 20 ASP A N 6
ATOM 4408 C CA . ASP A 1 20 ? 0.274 11.449 -5.239 1.00 42.21 20 ASP A CA 6
ATOM 4409 C C . ASP A 1 20 ? 1.399 10.625 -5.869 1.00 40.30 20 ASP A C 6
ATOM 4410 O O . ASP A 1 20 ? 1.547 10.548 -7.089 1.00 55.04 20 ASP A O 6
ATOM 4419 N N . CYS A 1 21 ? 2.195 10.007 -5.003 1.00 55.14 21 CYS A N 6
ATOM 4420 C CA . CYS A 1 21 ? 3.314 9.183 -5.447 1.00 13.42 21 CYS A CA 6
ATOM 4421 C C . CYS A 1 21 ? 2.859 8.161 -6.483 1.00 31.42 21 CYS A C 6
ATOM 4422 O O . CYS A 1 21 ? 2.243 7.162 -6.113 1.00 64.12 21 CYS A O 6
ATOM 4429 N N . ASP A 1 22 ? 3.167 8.429 -7.743 1.00 75.33 22 ASP A N 6
ATOM 4430 C CA . ASP A 1 22 ? 2.783 7.526 -8.816 1.00 13.24 22 ASP A CA 6
ATOM 4431 C C . ASP A 1 22 ? 3.966 6.620 -9.162 1.00 41.51 22 ASP A C 6
ATOM 4432 O O . ASP A 1 22 ? 4.145 6.188 -10.301 1.00 73.42 22 ASP A O 6
ATOM 4441 N N . CYS A 1 23 ? 4.776 6.342 -8.147 1.00 30.12 23 CYS A N 6
ATOM 4442 C CA . CYS A 1 23 ? 5.950 5.492 -8.316 1.00 15.33 23 CYS A CA 6
ATOM 4443 C C . CYS A 1 23 ? 5.588 4.022 -8.128 1.00 2.55 23 CYS A C 6
ATOM 4444 O O . CYS A 1 23 ? 4.772 3.678 -7.273 1.00 54.13 23 CYS A O 6
ATOM 4451 N N . SER A 1 24 ? 6.201 3.160 -8.932 1.00 51.13 24 SER A N 6
ATOM 4452 C CA . SER A 1 24 ? 5.940 1.727 -8.858 1.00 52.43 24 SER A CA 6
ATOM 4453 C C . SER A 1 24 ? 7.245 0.938 -8.834 1.00 21.13 24 SER A C 6
ATOM 4454 O O . SER A 1 24 ? 7.701 0.492 -9.886 1.00 14.41 24 SER A O 6
ATOM 4462 N N . ASP A 1 25 ? 7.812 0.784 -7.646 1.00 34.10 25 ASP A N 6
ATOM 4463 C CA . ASP A 1 25 ? 9.057 0.050 -7.500 1.00 43.15 25 ASP A CA 6
ATOM 4464 C C . ASP A 1 25 ? 9.253 -0.327 -6.031 1.00 4.03 25 ASP A C 6
ATOM 4465 O O . ASP A 1 25 ? 10.371 -0.421 -5.525 1.00 23.41 25 ASP A O 6
ATOM 4474 N N . ALA A 1 26 ? 8.131 -0.542 -5.352 1.00 4.15 26 ALA A N 6
ATOM 4475 C CA . ALA A 1 26 ? 8.151 -0.911 -3.942 1.00 32.53 26 ALA A CA 6
ATOM 4476 C C . ALA A 1 26 ? 9.022 0.045 -3.135 1.00 44.23 26 ALA A C 6
ATOM 4477 O O . ALA A 1 26 ? 9.592 -0.366 -2.126 1.00 2.13 26 ALA A O 6
ATOM 4484 N N . LYS A 1 27 ? 9.107 1.286 -3.592 1.00 63.12 27 LYS A N 6
ATOM 4485 C CA . LYS A 1 27 ? 9.910 2.283 -2.905 1.00 42.31 27 LYS A CA 6
ATOM 4486 C C . LYS A 1 27 ? 9.782 3.624 -3.631 1.00 73.23 27 LYS A C 6
ATOM 4487 O O . LYS A 1 27 ? 9.707 3.696 -4.858 1.00 55.55 27 LYS A O 6
ATOM 4506 N N . CYS A 1 28 ? 9.758 4.691 -2.840 1.00 70.34 28 CYS A N 6
ATOM 4507 C CA . CYS A 1 28 ? 9.639 6.040 -3.380 1.00 52.45 28 CYS A CA 6
ATOM 4508 C C . CYS A 1 28 ? 9.805 7.083 -2.280 1.00 1.11 28 CYS A C 6
ATOM 4509 O O . CYS A 1 28 ? 10.390 8.144 -2.500 1.00 2.32 28 CYS A O 6
ATOM 4516 N N . CYS A 1 29 ? 9.286 6.775 -1.097 1.00 31.42 29 CYS A N 6
ATOM 4517 C CA . CYS A 1 29 ? 9.375 7.686 0.038 1.00 13.33 29 CYS A CA 6
ATOM 4518 C C . CYS A 1 29 ? 10.754 7.615 0.686 1.00 14.33 29 CYS A C 6
ATOM 4519 O O . CYS A 1 29 ? 10.841 7.390 1.892 1.00 3.44 29 CYS A O 6
ATOM 4526 N N . GLU A 1 30 ? 11.788 7.805 -0.119 1.00 64.30 30 GLU A N 6
ATOM 4527 C CA . GLU A 1 30 ? 13.149 7.758 0.388 1.00 65.33 30 GLU A CA 6
ATOM 4528 C C . GLU A 1 30 ? 13.746 9.166 0.439 1.00 73.10 30 GLU A C 6
ATOM 4529 O O . GLU A 1 30 ? 13.230 10.113 -0.153 1.00 50.51 30 GLU A O 6
ATOM 4541 N N . GLN A 1 31 ? 14.852 9.281 1.166 1.00 43.20 31 GLN A N 6
ATOM 4542 C CA . GLN A 1 31 ? 15.539 10.559 1.313 1.00 24.11 31 GLN A CA 6
ATOM 4543 C C . GLN A 1 31 ? 16.757 10.631 0.398 1.00 60.24 31 GLN A C 6
ATOM 4544 O O . GLN A 1 31 ? 17.870 10.292 0.801 1.00 71.35 31 GLN A O 6
ATOM 4558 N N . TYR A 1 32 ? 16.538 11.074 -0.835 1.00 64.14 32 TYR A N 6
ATOM 4559 C CA . TYR A 1 32 ? 17.618 11.188 -1.809 1.00 74.42 32 TYR A CA 6
ATOM 4560 C C . TYR A 1 32 ? 18.643 12.228 -1.368 1.00 34.35 32 TYR A C 6
ATOM 4561 O O . TYR A 1 32 ? 19.757 12.279 -1.890 1.00 73.32 32 TYR A O 6
ATOM 4579 N N . CYS A 1 33 ? 18.258 13.055 -0.402 1.00 31.42 33 CYS A N 6
ATOM 4580 C CA . CYS A 1 33 ? 19.142 14.095 0.112 1.00 64.43 33 CYS A CA 6
ATOM 4581 C C . CYS A 1 33 ? 19.257 15.249 -0.879 1.00 21.31 33 CYS A C 6
ATOM 4582 O O . CYS A 1 33 ? 18.924 16.390 -0.559 1.00 12.34 33 CYS A O 6
ATOM 4589 N N . CYS A 1 34 ? 19.732 14.944 -2.082 1.00 33.15 34 CYS A N 6
ATOM 4590 C CA . CYS A 1 34 ? 19.893 15.956 -3.119 1.00 1.51 34 CYS A CA 6
ATOM 4591 C C . CYS A 1 34 ? 19.064 15.610 -4.351 1.00 34.31 34 CYS A C 6
ATOM 4592 O O . CYS A 1 34 ? 18.682 14.460 -4.569 1.00 65.55 34 CYS A O 6
ATOM 4599 N N . PRO A 1 35 ? 18.775 16.627 -5.176 1.00 12.22 35 PRO A N 6
ATOM 4600 C CA . PRO A 1 35 ? 17.986 16.455 -6.399 1.00 62.04 35 PRO A CA 6
ATOM 4601 C C . PRO A 1 35 ? 18.740 15.673 -7.470 1.00 20.24 35 PRO A C 6
ATOM 4602 O O . PRO A 1 35 ? 18.154 15.227 -8.457 1.00 0.31 35 PRO A O 6
ATOM 4613 N N . THR A 1 36 ? 20.044 15.508 -7.268 1.00 12.22 36 THR A N 6
ATOM 4614 C CA . THR A 1 36 ? 20.878 14.780 -8.216 1.00 11.33 36 THR A CA 6
ATOM 4615 C C . THR A 1 36 ? 20.803 13.277 -7.973 1.00 10.32 36 THR A C 6
ATOM 4616 O O . THR A 1 36 ? 21.500 12.499 -8.623 1.00 34.52 36 THR A O 6
ATOM 4627 N N . ALA A 1 37 ? 19.953 12.876 -7.033 1.00 51.13 37 ALA A N 6
ATOM 4628 C CA . ALA A 1 37 ? 19.785 11.465 -6.707 1.00 2.41 37 ALA A CA 6
ATOM 4629 C C . ALA A 1 37 ? 18.340 11.023 -6.910 1.00 0.14 37 ALA A C 6
ATOM 4630 O O . ALA A 1 37 ? 18.076 9.872 -7.257 1.00 41.11 37 ALA A O 6
ATOM 4637 N N . SER A 1 38 ? 17.408 11.944 -6.690 1.00 15.44 38 SER A N 6
ATOM 4638 C CA . SER A 1 38 ? 15.988 11.648 -6.844 1.00 22.41 38 SER A CA 6
ATOM 4639 C C . SER A 1 38 ? 15.612 11.543 -8.319 1.00 23.12 38 SER A C 6
ATOM 4640 O O . SER A 1 38 ? 14.487 11.156 -8.628 1.00 74.24 38 SER A O 6
ATOM 4648 N N . GLU A 1 39 ? 16.553 11.887 -9.187 1.00 32.55 39 GLU A N 6
ATOM 4649 C CA . GLU A 1 39 ? 16.308 11.827 -10.618 1.00 24.04 39 GLU A CA 6
ATOM 4650 C C . GLU A 1 39 ? 17.633 11.745 -11.379 1.00 72.43 39 GLU A C 6
ATOM 4651 O O . GLU A 1 39 ? 17.795 12.381 -12.419 1.00 63.35 39 GLU A O 6
ATOM 4663 N N . LYS A 1 40 ? 18.546 10.956 -10.832 1.00 34.23 40 LYS A N 6
ATOM 4664 C CA . LYS A 1 40 ? 19.851 10.782 -11.447 1.00 14.04 40 LYS A CA 6
ATOM 4665 C C . LYS A 1 40 ? 20.541 9.563 -10.832 1.00 31.21 40 LYS A C 6
ATOM 4666 O O . LYS A 1 40 ? 21.219 8.811 -11.531 1.00 33.14 40 LYS A O 6
ATOM 4685 N N . LYS A 1 41 ? 20.345 9.405 -9.531 1.00 74.22 41 LYS A N 6
ATOM 4686 C CA . LYS A 1 41 ? 20.940 8.290 -8.815 1.00 32.45 41 LYS A CA 6
ATOM 4687 C C . LYS A 1 41 ? 22.434 8.554 -8.620 1.00 22.43 41 LYS A C 6
ATOM 4688 O O . LYS A 1 41 ? 23.260 7.640 -8.590 1.00 13.00 41 LYS A O 6
ATOM 4707 N N . CYS A 1 42 ? 22.766 9.833 -8.487 1.00 34.04 42 CYS A N 6
ATOM 4708 C CA . CYS A 1 42 ? 24.151 10.248 -8.294 1.00 53.03 42 CYS A CA 6
ATOM 4709 C C . CYS A 1 42 ? 24.793 9.481 -7.144 1.00 24.45 42 CYS A C 6
ATOM 4710 O O . CYS A 1 42 ? 25.984 9.167 -7.182 1.00 32.13 42 CYS A O 6
ATOM 4717 N N . CYS A 1 43 ? 23.999 9.183 -6.121 1.00 61.04 43 CYS A N 6
ATOM 4718 C CA . CYS A 1 43 ? 24.491 8.454 -4.958 1.00 1.24 43 CYS A CA 6
ATOM 4719 C C . CYS A 1 43 ? 23.433 7.488 -4.434 1.00 5.10 43 CYS A C 6
ATOM 4720 O O . CYS A 1 43 ? 22.274 7.593 -4.830 1.00 34.42 43 CYS A O 6
ATOM 4727 N N . LYS A 1 44 ? 23.851 6.578 -3.566 1.00 62.15 44 LYS A N 6
ATOM 4728 C CA . LYS A 1 44 ? 22.932 5.604 -3.002 1.00 52.33 44 LYS A CA 6
ATOM 4729 C C . LYS A 1 44 ? 21.877 6.331 -2.165 1.00 23.41 44 LYS A C 6
ATOM 4730 O O . LYS A 1 44 ? 22.168 7.259 -1.412 1.00 5.54 44 LYS A O 6
ATOM 4749 N N . SER A 1 45 ? 20.635 5.883 -2.315 1.00 32.53 45 SER A N 6
ATOM 4750 C CA . SER A 1 45 ? 19.517 6.473 -1.589 1.00 34.15 45 SER A CA 6
ATOM 4751 C C . SER A 1 45 ? 19.797 6.501 -0.089 1.00 73.10 45 SER A C 6
ATOM 4752 O O . SER A 1 45 ? 20.794 5.952 0.378 1.00 51.20 45 SER A O 6
ATOM 4760 N N . GLY A 1 46 ? 18.908 7.145 0.661 1.00 53.30 46 GLY A N 6
ATOM 4761 C CA . GLY A 1 46 ? 19.076 7.234 2.100 1.00 61.14 46 GLY A CA 6
ATOM 4762 C C . GLY A 1 46 ? 20.325 7.999 2.491 1.00 32.12 46 GLY A C 6
ATOM 4763 O O . GLY A 1 46 ? 20.862 7.807 3.583 1.00 73.21 46 GLY A O 6
ATOM 4767 N N . CYS A 1 47 ? 20.789 8.867 1.599 1.00 21.50 47 CYS A N 6
ATOM 4768 C CA . CYS A 1 47 ? 21.985 9.662 1.856 1.00 33.41 47 CYS A CA 6
ATOM 4769 C C . CYS A 1 47 ? 21.616 11.036 2.406 1.00 20.52 47 CYS A C 6
ATOM 4770 O O . CYS A 1 47 ? 22.350 12.006 2.223 1.00 23.10 47 CYS A O 6
ATOM 4777 N N . ALA A 1 48 ? 20.473 11.110 3.080 1.00 52.23 48 ALA A N 6
ATOM 4778 C CA . ALA A 1 48 ? 20.007 12.365 3.657 1.00 74.13 48 ALA A CA 6
ATOM 4779 C C . ALA A 1 48 ? 20.785 12.710 4.922 1.00 72.01 48 ALA A C 6
ATOM 4780 O O . ALA A 1 48 ? 20.211 12.823 6.004 1.00 32.32 48 ALA A O 6
ATOM 4787 N N . GLY A 1 49 ? 22.096 12.876 4.778 1.00 22.11 49 GLY A N 6
ATOM 4788 C CA . GLY A 1 49 ? 22.932 13.206 5.918 1.00 73.40 49 GLY A CA 6
ATOM 4789 C C . GLY A 1 49 ? 24.352 12.699 5.762 1.00 73.31 49 GLY A C 6
ATOM 4790 O O . GLY A 1 49 ? 25.303 13.479 5.781 1.00 15.11 49 GLY A O 6
ATOM 4794 N N . GLY A 1 50 ? 24.497 11.386 5.608 1.00 35.24 50 GLY A N 6
ATOM 4795 C CA . GLY A 1 50 ? 25.814 10.798 5.453 1.00 42.03 50 GLY A CA 6
ATOM 4796 C C . GLY A 1 50 ? 26.227 10.677 3.999 1.00 30.02 50 GLY A C 6
ATOM 4797 O O . GLY A 1 50 ? 26.870 9.702 3.609 1.00 72.33 50 GLY A O 6
ATOM 4801 N N . CYS A 1 51 ? 25.856 11.668 3.196 1.00 22.02 51 CYS A N 6
ATOM 4802 C CA . CYS A 1 51 ? 26.190 11.667 1.776 1.00 0.23 51 CYS A CA 6
ATOM 4803 C C . CYS A 1 51 ? 27.693 11.508 1.571 1.00 10.42 51 CYS A C 6
ATOM 4804 O O . CYS A 1 51 ? 28.118 10.524 0.968 1.00 53.44 51 CYS A O 6
ATOM 4811 N N . LYS A 1 52 ? 28.456 12.470 2.070 1.00 20.55 52 LYS A N 6
ATOM 4812 C CA . LYS A 1 52 ? 29.902 12.424 1.933 1.00 11.55 52 LYS A CA 6
ATOM 4813 C C . LYS A 1 52 ? 30.262 11.977 0.515 1.00 32.44 52 LYS A C 6
ATOM 4814 O O . LYS A 1 52 ? 31.181 11.187 0.294 1.00 34.00 52 LYS A O 6
ATOM 4833 N N . CYS A 1 53 ? 29.512 12.502 -0.447 1.00 12.34 53 CYS A N 6
ATOM 4834 C CA . CYS A 1 53 ? 29.729 12.174 -1.851 1.00 70.11 53 CYS A CA 6
ATOM 4835 C C . CYS A 1 53 ? 30.314 13.365 -2.604 1.00 21.53 53 CYS A C 6
ATOM 4836 O O . CYS A 1 53 ? 29.688 14.419 -2.700 1.00 14.31 53 CYS A O 6
ATOM 4843 N N . ALA A 1 54 ? 31.520 13.188 -3.134 1.00 53.02 54 ALA A N 6
ATOM 4844 C CA . ALA A 1 54 ? 32.189 14.247 -3.878 1.00 44.53 54 ALA A CA 6
ATOM 4845 C C . ALA A 1 54 ? 31.951 14.101 -5.377 1.00 72.22 54 ALA A C 6
ATOM 4846 O O . ALA A 1 54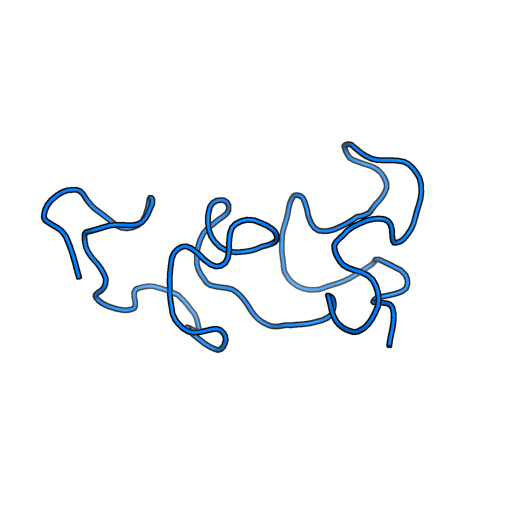 ? 32.796 14.475 -6.189 1.00 71.32 54 ALA A O 6
ATOM 4853 N N . ASN A 1 55 ? 30.794 13.553 -5.737 1.00 3.41 55 ASN A N 6
ATOM 4854 C CA . ASN A 1 55 ? 30.445 13.356 -7.139 1.00 43.11 55 ASN A CA 6
ATOM 4855 C C . ASN A 1 55 ? 29.081 13.964 -7.451 1.00 31.52 55 ASN A C 6
ATOM 4856 O O . ASN A 1 55 ? 28.839 14.434 -8.563 1.00 0.11 55 ASN A O 6
ATOM 4867 N N . CYS A 1 56 ? 28.194 13.950 -6.462 1.00 51.01 56 CYS A N 6
ATOM 4868 C CA . CYS A 1 56 ? 26.853 14.499 -6.630 1.00 42.43 56 CYS A CA 6
ATOM 4869 C C . CYS A 1 56 ? 26.811 15.967 -6.217 1.00 61.12 56 CYS A C 6
ATOM 4870 O O . CYS A 1 56 ? 27.866 16.566 -6.016 1.00 43.31 56 CYS A O 6
ATOM 4877 N N . GLU A 1 57 ? 25.607 16.508 -6.102 1.00 61.24 57 GLU A N 6
ATOM 4878 C CA . GLU A 1 57 ? 25.446 17.899 -5.716 1.00 55.34 57 GLU A CA 6
ATOM 4879 C C . GLU A 1 57 ? 25.914 18.108 -4.275 1.00 10.11 57 GLU A C 6
ATOM 4880 O O . GLU A 1 57 ? 26.208 19.222 -3.839 1.00 54.12 57 GLU A O 6
ATOM 4892 N N . CYS A 1 58 ? 25.978 17.004 -3.540 1.00 34.33 58 CYS A N 6
ATOM 4893 C CA . CYS A 1 58 ? 26.405 17.037 -2.146 1.00 25.34 58 CYS A CA 6
ATOM 4894 C C . CYS A 1 58 ? 27.917 16.862 -2.036 1.00 53.23 58 CYS A C 6
ATOM 4895 O O . CYS A 1 58 ? 28.405 16.098 -1.205 1.00 34.53 58 CYS A O 6
ATOM 4902 N N . ALA A 1 59 ? 28.652 17.575 -2.883 1.00 42.20 59 ALA A N 6
ATOM 4903 C CA . ALA A 1 59 ? 30.108 17.499 -2.881 1.00 52.44 59 ALA A CA 6
ATOM 4904 C C . ALA A 1 59 ? 30.666 17.687 -1.475 1.00 32.13 59 ALA A C 6
ATOM 4905 O O . ALA A 1 59 ? 30.511 18.749 -0.873 1.00 13.21 59 ALA A O 6
ATOM 4912 N N . GLN A 1 60 ? 31.314 16.649 -0.957 1.00 22.31 60 GLN A N 6
ATOM 4913 C CA . GLN A 1 60 ? 31.894 16.700 0.380 1.00 14.01 60 GLN A CA 6
ATOM 4914 C C . GLN A 1 60 ? 33.370 16.318 0.349 1.00 73.22 60 GLN A C 6
ATOM 4915 O O . GLN A 1 60 ? 34.244 17.183 0.314 1.00 62.22 60 GLN A O 6
ATOM 4929 N N . ALA A 1 61 ? 33.639 15.016 0.362 1.00 3.52 61 ALA A N 6
ATOM 4930 C CA . ALA A 1 61 ? 35.009 14.520 0.334 1.00 64.23 61 ALA A CA 6
ATOM 4931 C C . ALA A 1 61 ? 35.049 13.006 0.516 1.00 54.33 61 ALA A C 6
ATOM 4932 O O . ALA A 1 61 ? 35.756 12.494 1.383 1.00 14.20 61 ALA A O 6
ATOM 4939 N N . ALA A 1 62 ? 34.284 12.296 -0.307 1.00 40.02 62 ALA A N 6
ATOM 4940 C CA . ALA A 1 62 ? 34.233 10.841 -0.237 1.00 72.04 62 ALA A CA 6
ATOM 4941 C C . ALA A 1 62 ? 33.292 10.273 -1.295 1.00 12.44 62 ALA A C 6
ATOM 4942 O O . ALA A 1 62 ? 32.816 10.997 -2.170 1.00 11.53 62 ALA A O 6
ATOM 4949 N N . HIS A 1 63 ? 33.028 8.973 -1.209 1.00 13.54 63 HIS A N 6
ATOM 4950 C CA . HIS A 1 63 ? 32.143 8.309 -2.159 1.00 30.43 63 HIS A CA 6
ATOM 4951 C C . HIS A 1 63 ? 32.550 8.627 -3.594 1.00 53.23 63 HIS A C 6
ATOM 4952 O O . HIS A 1 63 ? 32.951 7.720 -4.322 1.00 21.15 63 HIS A O 6
ATOM 4969 N N . MET A 1 1 ? 4.945 -1.276 0.166 1.00 34.53 1 MET A N 7
ATOM 4970 C CA . MET A 1 1 ? 5.314 -0.877 -1.187 1.00 22.22 1 MET A CA 7
ATOM 4971 C C . MET A 1 1 ? 4.878 0.557 -1.469 1.00 0.04 1 MET A C 7
ATOM 4972 O O . MET A 1 1 ? 3.700 0.822 -1.710 1.00 3.33 1 MET A O 7
ATOM 4986 N N . VAL A 1 2 ? 5.835 1.479 -1.436 1.00 50.14 2 VAL A N 7
ATOM 4987 C CA . VAL A 1 2 ? 5.549 2.886 -1.689 1.00 44.42 2 VAL A CA 7
ATOM 4988 C C . VAL A 1 2 ? 4.683 3.479 -0.583 1.00 63.32 2 VAL A C 7
ATOM 4989 O O . VAL A 1 2 ? 3.745 2.840 -0.106 1.00 72.51 2 VAL A O 7
ATOM 5002 N N . CYS A 1 3 ? 5.004 4.703 -0.180 1.00 51.22 3 CYS A N 7
ATOM 5003 C CA . CYS A 1 3 ? 4.255 5.383 0.871 1.00 71.22 3 CYS A CA 7
ATOM 5004 C C . CYS A 1 3 ? 2.952 5.958 0.325 1.00 42.21 3 CYS A C 7
ATOM 5005 O O . CYS A 1 3 ? 2.075 6.313 1.110 1.00 12.25 3 CYS A O 7
ATOM 5012 N N . LYS A 1 4 ? 2.856 6.039 -0.994 1.00 72.40 4 LYS A N 7
ATOM 5013 C CA . LYS A 1 4 ? 1.661 6.572 -1.626 1.00 41.10 4 LYS A CA 7
ATOM 5014 C C . LYS A 1 4 ? 1.700 8.101 -1.571 1.00 75.40 4 LYS A C 7
ATOM 5015 O O . LYS A 1 4 ? 0.892 8.796 -2.188 1.00 40.22 4 LYS A O 7
ATOM 5034 N N . CYS A 1 5 ? 2.663 8.611 -0.812 1.00 61.05 5 CYS A N 7
ATOM 5035 C CA . CYS A 1 5 ? 2.832 10.051 -0.657 1.00 15.53 5 CYS A CA 7
ATOM 5036 C C . CYS A 1 5 ? 4.086 10.533 -1.378 1.00 3.24 5 CYS A C 7
ATOM 5037 O O . CYS A 1 5 ? 5.144 9.926 -1.216 1.00 51.25 5 CYS A O 7
ATOM 5044 N N . ASP A 1 6 ? 3.944 11.601 -2.149 1.00 71.33 6 ASP A N 7
ATOM 5045 C CA . ASP A 1 6 ? 5.071 12.148 -2.886 1.00 32.42 6 ASP A CA 7
ATOM 5046 C C . ASP A 1 6 ? 6.237 12.383 -1.924 1.00 1.10 6 ASP A C 7
ATOM 5047 O O . ASP A 1 6 ? 7.409 12.226 -2.269 1.00 20.13 6 ASP A O 7
ATOM 5056 N N . CYS A 1 7 ? 5.888 12.766 -0.701 1.00 53.51 7 CYS A N 7
ATOM 5057 C CA . CYS A 1 7 ? 6.884 13.032 0.331 1.00 72.31 7 CYS A CA 7
ATOM 5058 C C . CYS A 1 7 ? 7.744 14.235 -0.041 1.00 24.24 7 CYS A C 7
ATOM 5059 O O . CYS A 1 7 ? 7.479 14.874 -1.057 1.00 41.14 7 CYS A O 7
ATOM 5066 N N . LYS A 1 8 ? 8.744 14.515 0.782 1.00 22.14 8 LYS A N 7
ATOM 5067 C CA . LYS A 1 8 ? 9.629 15.640 0.530 1.00 71.44 8 LYS A CA 7
ATOM 5068 C C . LYS A 1 8 ? 10.798 15.177 -0.343 1.00 12.42 8 LYS A C 7
ATOM 5069 O O . LYS A 1 8 ? 11.883 14.855 0.138 1.00 3.53 8 LYS A O 7
ATOM 5088 N N . ASN A 1 9 ? 10.549 15.152 -1.648 1.00 73.01 9 ASN A N 7
ATOM 5089 C CA . ASN A 1 9 ? 11.561 14.734 -2.611 1.00 72.03 9 ASN A CA 7
ATOM 5090 C C . ASN A 1 9 ? 11.602 15.684 -3.804 1.00 75.14 9 ASN A C 7
ATOM 5091 O O . ASN A 1 9 ? 10.662 16.445 -4.036 1.00 63.42 9 ASN A O 7
ATOM 5102 N N . GLN A 1 10 ? 12.695 15.633 -4.558 1.00 25.25 10 GLN A N 7
ATOM 5103 C CA . GLN A 1 10 ? 12.858 16.489 -5.727 1.00 22.24 10 GLN A CA 7
ATOM 5104 C C . GLN A 1 10 ? 11.682 16.331 -6.685 1.00 23.11 10 GLN A C 7
ATOM 5105 O O . GLN A 1 10 ? 11.122 15.244 -6.822 1.00 3.15 10 GLN A O 7
ATOM 5119 N N . ASN A 1 11 ? 11.313 17.423 -7.346 1.00 2.31 11 ASN A N 7
ATOM 5120 C CA . ASN A 1 11 ? 10.203 17.406 -8.291 1.00 73.12 11 ASN A CA 7
ATOM 5121 C C . ASN A 1 11 ? 8.978 16.732 -7.680 1.00 23.24 11 ASN A C 7
ATOM 5122 O O . ASN A 1 11 ? 8.317 15.918 -8.326 1.00 64.00 11 ASN A O 7
ATOM 5133 N N . CYS A 1 12 ? 8.682 17.076 -6.431 1.00 51.25 12 CYS A N 7
ATOM 5134 C CA . CYS A 1 12 ? 7.537 16.504 -5.732 1.00 12.41 12 CYS A CA 7
ATOM 5135 C C . CYS A 1 12 ? 7.327 17.186 -4.384 1.00 2.51 12 CYS A C 7
ATOM 5136 O O . CYS A 1 12 ? 8.255 17.300 -3.583 1.00 44.04 12 CYS A O 7
ATOM 5143 N N . SER A 1 13 ? 6.102 17.640 -4.140 1.00 51.43 13 SER A N 7
ATOM 5144 C CA . SER A 1 13 ? 5.771 18.317 -2.891 1.00 65.34 13 SER A CA 7
ATOM 5145 C C . SER A 1 13 ? 4.368 17.941 -2.425 1.00 25.43 13 SER A C 7
ATOM 5146 O O . SER A 1 13 ? 3.796 18.596 -1.554 1.00 15.33 13 SER A O 7
ATOM 5154 N N . CYS A 1 14 ? 3.821 16.881 -3.010 1.00 44.22 14 CYS A N 7
ATOM 5155 C CA . CYS A 1 14 ? 2.485 16.417 -2.656 1.00 32.00 14 CYS A CA 7
ATOM 5156 C C . CYS A 1 14 ? 1.454 17.523 -2.857 1.00 70.13 14 CYS A C 7
ATOM 5157 O O . CYS A 1 14 ? 0.385 17.506 -2.249 1.00 54.25 14 CYS A O 7
ATOM 5164 N N . ASN A 1 15 ? 1.785 18.484 -3.714 1.00 14.13 15 ASN A N 7
ATOM 5165 C CA . ASN A 1 15 ? 0.888 19.600 -3.993 1.00 62.15 15 ASN A CA 7
ATOM 5166 C C . ASN A 1 15 ? 1.507 20.552 -5.012 1.00 53.25 15 ASN A C 7
ATOM 5167 O O . ASN A 1 15 ? 1.308 21.766 -4.946 1.00 72.21 15 ASN A O 7
ATOM 5178 N N . THR A 1 16 ? 2.258 19.994 -5.956 1.00 70.35 16 THR A N 7
ATOM 5179 C CA . THR A 1 16 ? 2.906 20.792 -6.989 1.00 62.03 16 THR A CA 7
ATOM 5180 C C . THR A 1 16 ? 2.913 20.060 -8.326 1.00 51.25 16 THR A C 7
ATOM 5181 O O . THR A 1 16 ? 3.961 19.893 -8.948 1.00 41.15 16 THR A O 7
ATOM 5192 N N . GLY A 1 17 ? 1.735 19.626 -8.764 1.00 71.23 17 GLY A N 7
ATOM 5193 C CA . GLY A 1 17 ? 1.628 18.917 -10.026 1.00 51.22 17 GLY A CA 7
ATOM 5194 C C . GLY A 1 17 ? 1.732 17.414 -9.858 1.00 14.31 17 GLY A C 7
ATOM 5195 O O . GLY A 1 17 ? 1.320 16.653 -10.734 1.00 51.33 17 GLY A O 7
ATOM 5199 N N . THR A 1 18 ? 2.285 16.984 -8.728 1.00 62.55 18 THR A N 7
ATOM 5200 C CA . THR A 1 18 ? 2.445 15.562 -8.449 1.00 53.11 18 THR A CA 7
ATOM 5201 C C . THR A 1 18 ? 1.411 15.081 -7.437 1.00 51.15 18 THR A C 7
ATOM 5202 O O . THR A 1 18 ? 1.530 15.403 -6.256 1.00 61.42 18 THR A O 7
ATOM 5213 N N . LYS A 1 19 ? 0.430 14.329 -7.915 1.00 40.53 19 LYS A N 7
ATOM 5214 C CA . LYS A 1 19 ? -0.611 13.814 -7.043 1.00 12.24 19 LYS A CA 7
ATOM 5215 C C . LYS A 1 19 ? -0.029 12.711 -6.157 1.00 5.23 19 LYS A C 7
ATOM 5216 O O . LYS A 1 19 ? 0.197 12.921 -4.966 1.00 32.32 19 LYS A O 7
ATOM 5235 N N . ASP A 1 20 ? 0.199 11.560 -6.772 1.00 51.23 20 ASP A N 7
ATOM 5236 C CA . ASP A 1 20 ? 0.751 10.424 -6.055 1.00 20.15 20 ASP A CA 7
ATOM 5237 C C . ASP A 1 20 ? 2.278 10.462 -6.144 1.00 51.43 20 ASP A C 7
ATOM 5238 O O . ASP A 1 20 ? 2.882 11.448 -6.569 1.00 12.31 20 ASP A O 7
ATOM 5247 N N . CYS A 1 21 ? 2.892 9.359 -5.732 1.00 45.42 21 CYS A N 7
ATOM 5248 C CA . CYS A 1 21 ? 4.346 9.240 -5.754 1.00 41.25 21 CYS A CA 7
ATOM 5249 C C . CYS A 1 21 ? 4.874 9.286 -7.185 1.00 14.12 21 CYS A C 7
ATOM 5250 O O . CYS A 1 21 ? 4.984 8.238 -7.820 1.00 1.53 21 CYS A O 7
ATOM 5257 N N . ASP A 1 22 ? 5.183 10.485 -7.656 1.00 15.31 22 ASP A N 7
ATOM 5258 C CA . ASP A 1 22 ? 5.693 10.650 -9.006 1.00 54.25 22 ASP A CA 7
ATOM 5259 C C . ASP A 1 22 ? 7.085 10.024 -9.101 1.00 4.20 22 ASP A C 7
ATOM 5260 O O . ASP A 1 22 ? 7.581 9.696 -10.179 1.00 64.24 22 ASP A O 7
ATOM 5269 N N . CYS A 1 23 ? 7.709 9.865 -7.939 1.00 44.22 23 CYS A N 7
ATOM 5270 C CA . CYS A 1 23 ? 9.045 9.283 -7.862 1.00 34.02 23 CYS A CA 7
ATOM 5271 C C . CYS A 1 23 ? 9.058 7.873 -8.444 1.00 15.31 23 CYS A C 7
ATOM 5272 O O . CYS A 1 23 ? 8.072 7.423 -9.027 1.00 73.33 23 CYS A O 7
ATOM 5279 N N . SER A 1 24 ? 10.182 7.182 -8.283 1.00 15.34 24 SER A N 7
ATOM 5280 C CA . SER A 1 24 ? 10.325 5.825 -8.797 1.00 41.40 24 SER A CA 7
ATOM 5281 C C . SER A 1 24 ? 10.804 4.877 -7.702 1.00 0.20 24 SER A C 7
ATOM 5282 O O . SER A 1 24 ? 11.147 5.337 -6.614 1.00 31.43 24 SER A O 7
ATOM 5290 N N . ASP A 1 25 ? 10.817 3.589 -8.010 1.00 73.32 25 ASP A N 7
ATOM 5291 C CA . ASP A 1 25 ? 11.253 2.593 -7.046 1.00 64.14 25 ASP A CA 7
ATOM 5292 C C . ASP A 1 25 ? 10.296 2.590 -5.853 1.00 51.20 25 ASP A C 7
ATOM 5293 O O . ASP A 1 25 ? 9.568 3.549 -5.599 1.00 34.02 25 ASP A O 7
ATOM 5302 N N . ALA A 1 26 ? 10.314 1.481 -5.121 1.00 51.11 26 ALA A N 7
ATOM 5303 C CA . ALA A 1 26 ? 9.461 1.325 -3.950 1.00 13.04 26 ALA A CA 7
ATOM 5304 C C . ALA A 1 26 ? 9.975 2.159 -2.781 1.00 54.21 26 ALA A C 7
ATOM 5305 O O . ALA A 1 26 ? 11.174 2.422 -2.711 1.00 23.52 26 ALA A O 7
ATOM 5312 N N . LYS A 1 27 ? 9.067 2.554 -1.900 1.00 42.11 27 LYS A N 7
ATOM 5313 C CA . LYS A 1 27 ? 9.442 3.354 -0.747 1.00 5.51 27 LYS A CA 7
ATOM 5314 C C . LYS A 1 27 ? 10.228 4.581 -1.216 1.00 73.24 27 LYS A C 7
ATOM 5315 O O . LYS A 1 27 ? 11.403 4.765 -0.897 1.00 70.51 27 LYS A O 7
ATOM 5334 N N . CYS A 1 28 ? 9.547 5.422 -1.987 1.00 63.33 28 CYS A N 7
ATOM 5335 C CA . CYS A 1 28 ? 10.156 6.637 -2.516 1.00 41.21 28 CYS A CA 7
ATOM 5336 C C . CYS A 1 28 ? 10.357 7.669 -1.411 1.00 45.45 28 CYS A C 7
ATOM 5337 O O . CYS A 1 28 ? 11.013 8.692 -1.616 1.00 31.13 28 CYS A O 7
ATOM 5344 N N . CYS A 1 29 ? 9.789 7.396 -0.243 1.00 31.43 29 CYS A N 7
ATOM 5345 C CA . CYS A 1 29 ? 9.904 8.302 0.894 1.00 32.15 29 CYS A CA 7
ATOM 5346 C C . CYS A 1 29 ? 11.271 8.172 1.557 1.00 22.13 29 CYS A C 7
ATOM 5347 O O . CYS A 1 29 ? 11.337 7.889 2.753 1.00 74.15 29 CYS A O 7
ATOM 5354 N N . GLU A 1 30 ? 12.322 8.377 0.776 1.00 15.43 30 GLU A N 7
ATOM 5355 C CA . GLU A 1 30 ? 13.674 8.278 1.299 1.00 53.50 30 GLU A CA 7
ATOM 5356 C C . GLU A 1 30 ? 14.331 9.660 1.337 1.00 73.34 30 GLU A C 7
ATOM 5357 O O . GLU A 1 30 ? 13.868 10.618 0.718 1.00 64.11 30 GLU A O 7
ATOM 5369 N N . GLN A 1 31 ? 15.428 9.740 2.083 1.00 72.15 31 GLN A N 7
ATOM 5370 C CA . GLN A 1 31 ? 16.168 10.989 2.220 1.00 31.40 31 GLN A CA 7
ATOM 5371 C C . GLN A 1 31 ? 17.374 11.012 1.287 1.00 24.25 31 GLN A C 7
ATOM 5372 O O . GLN A 1 31 ? 18.517 10.891 1.731 1.00 73.12 31 GLN A O 7
ATOM 5386 N N . TYR A 1 32 ? 17.113 11.168 -0.006 1.00 23.54 32 TYR A N 7
ATOM 5387 C CA . TYR A 1 32 ? 18.178 11.204 -1.001 1.00 72.33 32 TYR A CA 7
ATOM 5388 C C . TYR A 1 32 ? 19.161 12.332 -0.707 1.00 1.41 32 TYR A C 7
ATOM 5389 O O . TYR A 1 32 ? 20.341 12.249 -1.051 1.00 74.14 32 TYR A O 7
ATOM 5407 N N . CYS A 1 33 ? 18.667 13.387 -0.067 1.00 71.53 33 CYS A N 7
ATOM 5408 C CA . CYS A 1 33 ? 19.501 14.534 0.274 1.00 33.44 33 CYS A CA 7
ATOM 5409 C C . CYS A 1 33 ? 19.858 15.337 -0.972 1.00 71.30 33 CYS A C 7
ATOM 5410 O O . CYS A 1 33 ? 19.534 16.521 -1.073 1.00 65.25 33 CYS A O 7
ATOM 5417 N N . CYS A 1 34 ? 20.527 14.686 -1.917 1.00 24.12 34 CYS A N 7
ATOM 5418 C CA . CYS A 1 34 ? 20.931 15.340 -3.156 1.00 42.23 34 CYS A CA 7
ATOM 5419 C C . CYS A 1 34 ? 20.190 14.748 -4.350 1.00 62.54 34 CYS A C 7
ATOM 5420 O O . CYS A 1 34 ? 19.648 13.644 -4.290 1.00 73.12 34 CYS A O 7
ATOM 5427 N N . PRO A 1 35 ? 20.164 15.497 -5.462 1.00 50.23 35 PRO A N 7
ATOM 5428 C CA . PRO A 1 35 ? 19.491 15.067 -6.692 1.00 24.34 35 PRO A CA 7
ATOM 5429 C C . PRO A 1 35 ? 20.213 13.908 -7.372 1.00 13.21 35 PRO A C 7
ATOM 5430 O O . PRO A 1 35 ? 19.661 13.253 -8.256 1.00 60.45 35 PRO A O 7
ATOM 5441 N N . THR A 1 36 ? 21.450 13.660 -6.954 1.00 21.03 36 THR A N 7
ATOM 5442 C CA . THR A 1 36 ? 22.247 12.581 -7.523 1.00 62.11 36 THR A CA 7
ATOM 5443 C C . THR A 1 36 ? 21.998 11.268 -6.790 1.00 65.30 36 THR A C 7
ATOM 5444 O O . THR A 1 36 ? 22.714 10.287 -6.994 1.00 13.23 36 THR A O 7
ATOM 5455 N N . ALA A 1 37 ? 20.980 11.256 -5.937 1.00 34.52 37 ALA A N 7
ATOM 5456 C CA . ALA A 1 37 ? 20.635 10.061 -5.176 1.00 1.25 37 ALA A CA 7
ATOM 5457 C C . ALA A 1 37 ? 19.217 9.598 -5.493 1.00 24.21 37 ALA A C 7
ATOM 5458 O O . ALA A 1 37 ? 18.878 8.430 -5.301 1.00 0.33 37 ALA A O 7
ATOM 5465 N N . SER A 1 38 ? 18.393 10.520 -5.979 1.00 42.32 38 SER A N 7
ATOM 5466 C CA . SER A 1 38 ? 17.010 10.207 -6.319 1.00 61.10 38 SER A CA 7
ATOM 5467 C C . SER A 1 38 ? 16.945 9.083 -7.349 1.00 0.20 38 SER A C 7
ATOM 5468 O O . SER A 1 38 ? 16.158 8.153 -7.178 1.00 43.32 38 SER A O 7
ATOM 5476 N N . GLU A 1 39 ? 17.765 9.192 -8.384 1.00 55.43 39 GLU A N 7
ATOM 5477 C CA . GLU A 1 39 ? 17.790 8.182 -9.428 1.00 62.12 39 GLU A CA 7
ATOM 5478 C C . GLU A 1 39 ? 19.223 7.960 -9.917 1.00 51.11 39 GLU A C 7
ATOM 5479 O O . GLU A 1 39 ? 19.467 7.883 -11.120 1.00 60.42 39 GLU A O 7
ATOM 5491 N N . LYS A 1 40 ? 20.133 7.864 -8.959 1.00 50.10 40 LYS A N 7
ATOM 5492 C CA . LYS A 1 40 ? 21.535 7.653 -9.277 1.00 30.30 40 LYS A CA 7
ATOM 5493 C C . LYS A 1 40 ? 22.173 6.780 -8.195 1.00 31.35 40 LYS A C 7
ATOM 5494 O O . LYS A 1 40 ? 22.954 5.880 -8.498 1.00 63.35 40 LYS A O 7
ATOM 5513 N N . LYS A 1 41 ? 21.816 7.076 -6.954 1.00 0.45 41 LYS A N 7
ATOM 5514 C CA . LYS A 1 41 ? 22.344 6.330 -5.824 1.00 71.22 41 LYS A CA 7
ATOM 5515 C C . LYS A 1 41 ? 23.797 6.742 -5.581 1.00 21.35 41 LYS A C 7
ATOM 5516 O O . LYS A 1 41 ? 24.646 5.939 -5.192 1.00 4.05 41 LYS A O 7
ATOM 5535 N N . CYS A 1 42 ? 24.066 8.020 -5.820 1.00 12.43 42 CYS A N 7
ATOM 5536 C CA . CYS A 1 42 ? 25.405 8.568 -5.636 1.00 23.35 42 CYS A CA 7
ATOM 5537 C C . CYS A 1 42 ? 25.959 8.199 -4.263 1.00 64.43 42 CYS A C 7
ATOM 5538 O O . CYS A 1 42 ? 27.166 8.012 -4.100 1.00 12.44 42 CYS A O 7
ATOM 5545 N N . CYS A 1 43 ? 25.072 8.096 -3.281 1.00 15.33 43 CYS A N 7
ATOM 5546 C CA . CYS A 1 43 ? 25.472 7.752 -1.921 1.00 60.10 43 CYS A CA 7
ATOM 5547 C C . CYS A 1 43 ? 24.374 6.964 -1.214 1.00 0.22 43 CYS A C 7
ATOM 5548 O O . CYS A 1 43 ? 23.233 6.976 -1.673 1.00 40.41 43 CYS A O 7
ATOM 5555 N N . LYS A 1 44 ? 24.738 6.303 -0.125 1.00 33.20 44 LYS A N 7
ATOM 5556 C CA . LYS A 1 44 ? 23.776 5.517 0.629 1.00 22.33 44 LYS A CA 7
ATOM 5557 C C . LYS A 1 44 ? 22.547 6.376 0.932 1.00 71.13 44 LYS A C 7
ATOM 5558 O O . LYS A 1 44 ? 22.637 7.472 1.485 1.00 72.12 44 LYS A O 7
ATOM 5577 N N . SER A 1 45 ? 21.387 5.849 0.553 1.00 14.34 45 SER A N 7
ATOM 5578 C CA . SER A 1 45 ? 20.124 6.547 0.768 1.00 22.01 45 SER A CA 7
ATOM 5579 C C . SER A 1 45 ? 19.782 6.607 2.254 1.00 65.13 45 SER A C 7
ATOM 5580 O O . SER A 1 45 ? 20.170 5.732 3.027 1.00 35.11 45 SER A O 7
ATOM 5588 N N . GLY A 1 46 ? 19.054 7.648 2.646 1.00 75.35 46 GLY A N 7
ATOM 5589 C CA . GLY A 1 46 ? 18.671 7.804 4.037 1.00 44.12 46 GLY A CA 7
ATOM 5590 C C . GLY A 1 46 ? 19.280 9.039 4.670 1.00 41.51 46 GLY A C 7
ATOM 5591 O O . GLY A 1 46 ? 19.167 9.245 5.879 1.00 4.10 46 GLY A O 7
ATOM 5595 N N . CYS A 1 47 ? 19.928 9.863 3.853 1.00 32.31 47 CYS A N 7
ATOM 5596 C CA . CYS A 1 47 ? 20.559 11.084 4.341 1.00 24.40 47 CYS A CA 7
ATOM 5597 C C . CYS A 1 47 ? 19.543 12.216 4.450 1.00 70.44 47 CYS A C 7
ATOM 5598 O O . CYS A 1 47 ? 19.087 12.752 3.441 1.00 54.15 47 CYS A O 7
ATOM 5605 N N . ALA A 1 48 ? 19.192 12.572 5.681 1.00 53.44 48 ALA A N 7
ATOM 5606 C CA . ALA A 1 48 ? 18.229 13.640 5.921 1.00 4.51 48 ALA A CA 7
ATOM 5607 C C . ALA A 1 48 ? 18.895 15.010 5.830 1.00 73.43 48 ALA A C 7
ATOM 5608 O O . ALA A 1 48 ? 18.794 15.822 6.748 1.00 50.11 48 ALA A O 7
ATOM 5615 N N . GLY A 1 49 ? 19.576 15.258 4.715 1.00 11.41 49 GLY A N 7
ATOM 5616 C CA . GLY A 1 49 ? 20.249 16.530 4.525 1.00 14.12 49 GLY A CA 7
ATOM 5617 C C . GLY A 1 49 ? 21.752 16.379 4.410 1.00 5.10 49 GLY A C 7
ATOM 5618 O O . GLY A 1 49 ? 22.246 15.356 3.939 1.00 63.41 49 GLY A O 7
ATOM 5622 N N . GLY A 1 50 ? 22.483 17.403 4.841 1.00 45.05 50 GLY A N 7
ATOM 5623 C CA . GLY A 1 50 ? 23.932 17.360 4.773 1.00 5.21 50 GLY A CA 7
ATOM 5624 C C . GLY A 1 50 ? 24.503 16.086 5.363 1.00 70.45 50 GLY A C 7
ATOM 5625 O O . GLY A 1 50 ? 24.612 15.952 6.582 1.00 11.21 50 GLY A O 7
ATOM 5629 N N . CYS A 1 51 ? 24.866 15.146 4.497 1.00 43.25 51 CYS A N 7
ATOM 5630 C CA . CYS A 1 51 ? 25.426 13.874 4.939 1.00 44.13 51 CYS A CA 7
ATOM 5631 C C . CYS A 1 51 ? 26.933 13.987 5.147 1.00 62.50 51 CYS A C 7
ATOM 5632 O O . CYS A 1 51 ? 27.364 14.363 6.236 1.00 61.31 51 CYS A O 7
ATOM 5639 N N . LYS A 1 52 ? 27.693 13.660 4.111 1.00 15.35 52 LYS A N 7
ATOM 5640 C CA . LYS A 1 52 ? 29.142 13.728 4.195 1.00 34.44 52 LYS A CA 7
ATOM 5641 C C . LYS A 1 52 ? 29.749 13.180 2.902 1.00 10.41 52 LYS A C 7
ATOM 5642 O O . LYS A 1 52 ? 30.785 13.642 2.421 1.00 13.14 52 LYS A O 7
ATOM 5661 N N . CYS A 1 53 ? 29.077 12.179 2.346 1.00 33.21 53 CYS A N 7
ATOM 5662 C CA . CYS A 1 53 ? 29.527 11.548 1.110 1.00 4.43 53 CYS A CA 7
ATOM 5663 C C . CYS A 1 53 ? 30.049 12.591 0.127 1.00 54.13 53 CYS A C 7
ATOM 5664 O O . CYS A 1 53 ? 29.287 13.412 -0.384 1.00 63.24 53 CYS A O 7
ATOM 5671 N N . ALA A 1 54 ? 31.352 12.553 -0.132 1.00 54.43 54 ALA A N 7
ATOM 5672 C CA . ALA A 1 54 ? 31.975 13.495 -1.055 1.00 34.44 54 ALA A CA 7
ATOM 5673 C C . ALA A 1 54 ? 32.068 12.907 -2.459 1.00 22.04 54 ALA A C 7
ATOM 5674 O O . ALA A 1 54 ? 32.945 13.276 -3.239 1.00 20.23 54 ALA A O 7
ATOM 5681 N N . ASN A 1 55 ? 31.159 11.990 -2.773 1.00 51.12 55 ASN A N 7
ATOM 5682 C CA . ASN A 1 55 ? 31.140 11.350 -4.084 1.00 3.33 55 ASN A CA 7
ATOM 5683 C C . ASN A 1 55 ? 29.842 11.661 -4.823 1.00 2.45 55 ASN A C 7
ATOM 5684 O O . ASN A 1 55 ? 29.674 11.293 -5.986 1.00 23.34 55 ASN A O 7
ATOM 5695 N N . CYS A 1 56 ? 28.928 12.342 -4.140 1.00 42.00 56 CYS A N 7
ATOM 5696 C CA . CYS A 1 56 ? 27.644 12.703 -4.731 1.00 45.11 56 CYS A CA 7
ATOM 5697 C C . CYS A 1 56 ? 27.632 14.169 -5.150 1.00 43.55 56 CYS A C 7
ATOM 5698 O O . CYS A 1 56 ? 28.699 14.771 -5.267 1.00 14.54 56 CYS A O 7
ATOM 5705 N N . GLU A 1 57 ? 26.440 14.706 -5.367 1.00 63.34 57 GLU A N 7
ATOM 5706 C CA . GLU A 1 57 ? 26.307 16.095 -5.773 1.00 20.40 57 GLU A CA 7
ATOM 5707 C C . GLU A 1 57 ? 27.084 17.003 -4.818 1.00 41.23 57 GLU A C 7
ATOM 5708 O O . GLU A 1 57 ? 27.526 18.097 -5.173 1.00 73.10 57 GLU A O 7
ATOM 5720 N N . CYS A 1 58 ? 27.242 16.523 -3.590 1.00 64.21 58 CYS A N 7
ATOM 5721 C CA . CYS A 1 58 ? 27.960 17.270 -2.563 1.00 51.03 58 CYS A CA 7
ATOM 5722 C C . CYS A 1 58 ? 29.437 17.403 -2.920 1.00 11.11 58 CYS A C 7
ATOM 5723 O O . CYS A 1 58 ? 30.066 18.420 -2.630 1.00 24.11 58 CYS A O 7
ATOM 5730 N N . ALA A 1 59 ? 29.984 16.368 -3.549 1.00 52.33 59 ALA A N 7
ATOM 5731 C CA . ALA A 1 59 ? 31.386 16.370 -3.946 1.00 25.33 59 ALA A CA 7
ATOM 5732 C C . ALA A 1 59 ? 31.701 15.186 -4.854 1.00 44.12 59 ALA A C 7
ATOM 5733 O O . ALA A 1 59 ? 31.069 14.135 -4.759 1.00 7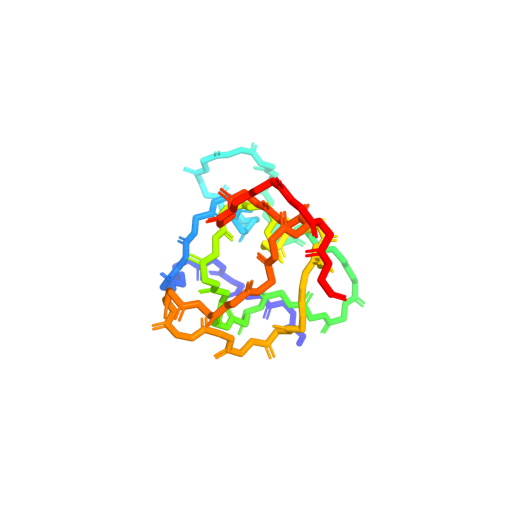0.35 59 ALA A O 7
ATOM 5740 N N . GLN A 1 60 ? 32.682 15.365 -5.734 1.00 13.44 60 GLN A N 7
ATOM 5741 C CA . GLN A 1 60 ? 33.079 14.312 -6.660 1.00 35.41 60 GLN A CA 7
ATOM 5742 C C . GLN A 1 60 ? 34.463 13.774 -6.312 1.00 51.23 60 GLN A C 7
ATOM 5743 O O . GLN A 1 60 ? 35.458 14.145 -6.935 1.00 35.01 60 GLN A O 7
ATOM 5757 N N . ALA A 1 61 ? 34.519 12.899 -5.314 1.00 31.11 61 ALA A N 7
ATOM 5758 C CA . ALA A 1 61 ? 35.781 12.309 -4.885 1.00 10.43 61 ALA A CA 7
ATOM 5759 C C . ALA A 1 61 ? 35.588 11.438 -3.648 1.00 55.12 61 ALA A C 7
ATOM 5760 O O . ALA A 1 61 ? 36.062 11.771 -2.562 1.00 74.15 61 ALA A O 7
ATOM 5767 N N . ALA A 1 62 ? 34.888 10.322 -3.821 1.00 34.55 62 ALA A N 7
ATOM 5768 C CA . ALA A 1 62 ? 34.633 9.402 -2.719 1.00 32.04 62 ALA A CA 7
ATOM 5769 C C . ALA A 1 62 ? 33.821 8.198 -3.185 1.00 24.02 62 ALA A C 7
ATOM 5770 O O . ALA A 1 62 ? 33.630 7.992 -4.384 1.00 24.12 62 ALA A O 7
ATOM 5777 N N . HIS A 1 63 ? 33.346 7.405 -2.230 1.00 24.41 63 HIS A N 7
ATOM 5778 C CA . HIS A 1 63 ? 32.555 6.220 -2.543 1.00 41.14 63 HIS A CA 7
ATOM 5779 C C . HIS A 1 63 ? 31.412 6.566 -3.493 1.00 63.12 63 HIS A C 7
ATOM 5780 O O . HIS A 1 63 ? 30.837 5.662 -4.097 1.00 33.34 63 HIS A O 7
ATOM 5797 N N . MET A 1 1 ? 7.259 2.264 -1.292 1.00 24.24 1 MET A N 8
ATOM 5798 C CA . MET A 1 1 ? 5.867 1.832 -1.249 1.00 1.24 1 MET A CA 8
ATOM 5799 C C . MET A 1 1 ? 4.951 2.990 -0.865 1.00 33.32 1 MET A C 8
ATOM 5800 O O . MET A 1 1 ? 4.654 3.196 0.312 1.00 31.41 1 MET A O 8
ATOM 5814 N N . VAL A 1 2 ? 4.506 3.743 -1.865 1.00 54.23 2 VAL A N 8
ATOM 5815 C CA . VAL A 1 2 ? 3.622 4.880 -1.632 1.00 63.42 2 VAL A CA 8
ATOM 5816 C C . VAL A 1 2 ? 4.340 5.985 -0.866 1.00 51.21 2 VAL A C 8
ATOM 5817 O O . VAL A 1 2 ? 5.054 5.721 0.102 1.00 13.02 2 VAL A O 8
ATOM 5830 N N . CYS A 1 3 ? 4.145 7.224 -1.305 1.00 65.33 3 CYS A N 8
ATOM 5831 C CA . CYS A 1 3 ? 4.775 8.371 -0.661 1.00 14.11 3 CYS A CA 8
ATOM 5832 C C . CYS A 1 3 ? 3.727 9.382 -0.207 1.00 54.02 3 CYS A C 8
ATOM 5833 O O . CYS A 1 3 ? 3.997 10.582 -0.230 1.00 65.41 3 CYS A O 8
ATOM 5840 N N . LYS A 1 4 ? 2.565 8.882 0.189 1.00 3.42 4 LYS A N 8
ATOM 5841 C CA . LYS A 1 4 ? 1.492 9.751 0.641 1.00 12.31 4 LYS A CA 8
ATOM 5842 C C . LYS A 1 4 ? 1.812 10.260 2.048 1.00 14.21 4 LYS A C 8
ATOM 5843 O O . LYS A 1 4 ? 1.157 9.913 3.032 1.00 62.21 4 LYS A O 8
ATOM 5862 N N . CYS A 1 5 ? 2.840 11.097 2.122 1.00 41.41 5 CYS A N 8
ATOM 5863 C CA . CYS A 1 5 ? 3.271 11.670 3.393 1.00 74.42 5 CYS A CA 8
ATOM 5864 C C . CYS A 1 5 ? 3.716 13.117 3.214 1.00 11.32 5 CYS A C 8
ATOM 5865 O O . CYS A 1 5 ? 2.943 14.026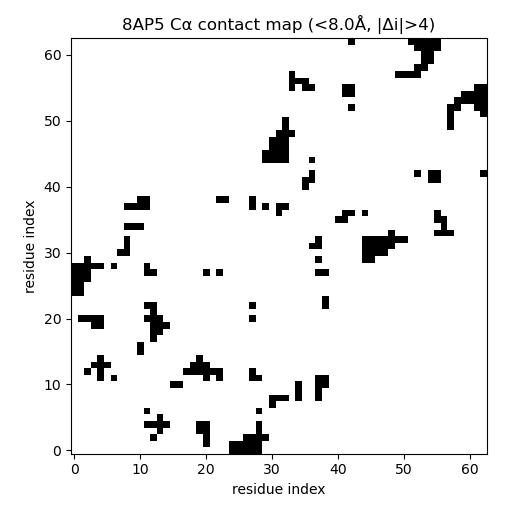 3.513 1.00 53.34 5 CYS A O 8
ATOM 5872 N N . ASP A 1 6 ? 4.939 13.298 2.738 1.00 10.43 6 ASP A N 8
ATOM 5873 C CA . ASP A 1 6 ? 5.470 14.635 2.529 1.00 63.54 6 ASP A CA 8
ATOM 5874 C C . ASP A 1 6 ? 6.934 14.534 2.094 1.00 11.35 6 ASP A C 8
ATOM 5875 O O . ASP A 1 6 ? 7.420 15.296 1.258 1.00 51.33 6 ASP A O 8
ATOM 5884 N N . CYS A 1 7 ? 7.630 13.570 2.686 1.00 2.21 7 CYS A N 8
ATOM 5885 C CA . CYS A 1 7 ? 9.039 13.346 2.380 1.00 12.43 7 CYS A CA 8
ATOM 5886 C C . CYS A 1 7 ? 9.872 14.576 2.726 1.00 42.13 7 CYS A C 8
ATOM 5887 O O . CYS A 1 7 ? 9.355 15.495 3.359 1.00 44.31 7 CYS A O 8
ATOM 5894 N N . LYS A 1 8 ? 11.130 14.566 2.309 1.00 52.11 8 LYS A N 8
ATOM 5895 C CA . LYS A 1 8 ? 12.018 15.683 2.582 1.00 13.41 8 LYS A CA 8
ATOM 5896 C C . LYS A 1 8 ? 12.869 15.968 1.343 1.00 71.51 8 LYS A C 8
ATOM 5897 O O . LYS A 1 8 ? 14.028 16.370 1.426 1.00 4.04 8 LYS A O 8
ATOM 5916 N N . ASN A 1 9 ? 12.261 15.747 0.182 1.00 65.15 9 ASN A N 8
ATOM 5917 C CA . ASN A 1 9 ? 12.940 15.970 -1.090 1.00 54.12 9 ASN A CA 8
ATOM 5918 C C . ASN A 1 9 ? 12.342 17.168 -1.823 1.00 32.35 9 ASN A C 8
ATOM 5919 O O . ASN A 1 9 ? 11.594 17.953 -1.241 1.00 33.55 9 ASN A O 8
ATOM 5930 N N . GLN A 1 10 ? 12.677 17.300 -3.102 1.00 22.22 10 GLN A N 8
ATOM 5931 C CA . GLN A 1 10 ? 12.173 18.402 -3.913 1.00 65.53 10 GLN A CA 8
ATOM 5932 C C . GLN A 1 10 ? 11.233 17.891 -5.000 1.00 44.45 10 GLN A C 8
ATOM 5933 O O . GLN A 1 10 ? 11.413 16.793 -5.524 1.00 70.04 10 GLN A O 8
ATOM 5947 N N . ASN A 1 11 ? 10.230 18.697 -5.334 1.00 62.12 11 ASN A N 8
ATOM 5948 C CA . ASN A 1 11 ? 9.261 18.326 -6.359 1.00 12.22 11 ASN A CA 8
ATOM 5949 C C . ASN A 1 11 ? 8.444 17.114 -5.922 1.00 11.14 11 ASN A C 8
ATOM 5950 O O . ASN A 1 11 ? 8.272 16.161 -6.683 1.00 0.32 11 ASN A O 8
ATOM 5961 N N . CYS A 1 12 ? 7.943 17.158 -4.692 1.00 75.13 12 CYS A N 8
ATOM 5962 C CA . CYS A 1 12 ? 7.143 16.063 -4.153 1.00 43.31 12 CYS A CA 8
ATOM 5963 C C . CYS A 1 12 ? 5.919 16.596 -3.415 1.00 63.14 12 CYS A C 8
ATOM 5964 O O . CYS A 1 12 ? 5.932 16.739 -2.193 1.00 4.11 12 CYS A O 8
ATOM 5971 N N . SER A 1 13 ? 4.863 16.889 -4.167 1.00 40.31 13 SER A N 8
ATOM 5972 C CA . SER A 1 13 ? 3.632 17.412 -3.585 1.00 62.33 13 SER A CA 8
ATOM 5973 C C . SER A 1 13 ? 2.533 16.354 -3.600 1.00 54.23 13 SER A C 8
ATOM 5974 O O . SER A 1 13 ? 1.363 16.656 -3.360 1.00 72.33 13 SER A O 8
ATOM 5982 N N . CYS A 1 14 ? 2.917 15.115 -3.884 1.00 32.30 14 CYS A N 8
ATOM 5983 C CA . CYS A 1 14 ? 1.964 14.011 -3.932 1.00 23.04 14 CYS A CA 8
ATOM 5984 C C . CYS A 1 14 ? 0.771 14.360 -4.815 1.00 11.54 14 CYS A C 8
ATOM 5985 O O . CYS A 1 14 ? -0.371 14.038 -4.488 1.00 44.42 14 CYS A O 8
ATOM 5992 N N . ASN A 1 15 ? 1.044 15.023 -5.934 1.00 55.10 15 ASN A N 8
ATOM 5993 C CA . ASN A 1 15 ? -0.008 15.419 -6.863 1.00 73.25 15 ASN A CA 8
ATOM 5994 C C . ASN A 1 15 ? 0.536 15.534 -8.284 1.00 41.11 15 ASN A C 8
ATOM 5995 O O . ASN A 1 15 ? -0.065 16.183 -9.141 1.00 41.10 15 ASN A O 8
ATOM 6006 N N . THR A 1 16 ? 1.678 14.899 -8.528 1.00 5.23 16 THR A N 8
ATOM 6007 C CA . THR A 1 16 ? 2.305 14.930 -9.843 1.00 52.42 16 THR A CA 8
ATOM 6008 C C . THR A 1 16 ? 2.126 13.602 -10.569 1.00 55.02 16 THR A C 8
ATOM 6009 O O . THR A 1 16 ? 1.305 13.486 -11.478 1.00 52.13 16 THR A O 8
ATOM 6020 N N . GLY A 1 17 ? 2.899 12.600 -10.161 1.00 0.40 17 GLY A N 8
ATOM 6021 C CA . GLY A 1 17 ? 2.809 11.293 -10.783 1.00 64.45 17 GLY A CA 8
ATOM 6022 C C . GLY A 1 17 ? 4.071 10.474 -10.596 1.00 60.42 17 GLY A C 8
ATOM 6023 O O . GLY A 1 17 ? 4.034 9.384 -10.024 1.00 24.14 17 GLY A O 8
ATOM 6027 N N . THR A 1 18 ? 5.192 10.997 -11.082 1.00 5.54 18 THR A N 8
ATOM 6028 C CA . THR A 1 18 ? 6.471 10.307 -10.968 1.00 34.35 18 THR A CA 8
ATOM 6029 C C . THR A 1 18 ? 7.007 10.374 -9.542 1.00 52.12 18 THR A C 8
ATOM 6030 O O . THR A 1 18 ? 7.753 9.484 -9.137 1.00 74.31 18 THR A O 8
ATOM 6041 N N . LYS A 1 19 ? 6.620 11.416 -8.820 1.00 64.41 19 LYS A N 8
ATOM 6042 C CA . LYS A 1 19 ? 7.069 11.583 -7.448 1.00 72.11 19 LYS A CA 8
ATOM 6043 C C . LYS A 1 19 ? 5.954 11.148 -6.495 1.00 72.52 19 LYS A C 8
ATOM 6044 O O . LYS A 1 19 ? 6.192 10.378 -5.566 1.00 2.25 19 LYS A O 8
ATOM 6063 N N . ASP A 1 20 ? 4.760 11.659 -6.759 1.00 63.31 20 ASP A N 8
ATOM 6064 C CA . ASP A 1 20 ? 3.608 11.332 -5.937 1.00 11.35 20 ASP A CA 8
ATOM 6065 C C . ASP A 1 20 ? 3.548 9.818 -5.728 1.00 73.34 20 ASP A C 8
ATOM 6066 O O . ASP A 1 20 ? 4.283 9.045 -6.344 1.00 72.22 20 ASP A O 8
ATOM 6075 N N . CYS A 1 21 ? 2.649 9.408 -4.840 1.00 50.41 21 CYS A N 8
ATOM 6076 C CA . CYS A 1 21 ? 2.470 7.994 -4.529 1.00 42.52 21 CYS A CA 8
ATOM 6077 C C . CYS A 1 21 ? 2.334 7.170 -5.805 1.00 41.22 21 CYS A C 8
ATOM 6078 O O . CYS A 1 21 ? 1.216 6.971 -6.277 1.00 32.11 21 CYS A O 8
ATOM 6085 N N . ASP A 1 22 ? 3.462 6.716 -6.331 1.00 22.42 22 ASP A N 8
ATOM 6086 C CA . ASP A 1 22 ? 3.454 5.920 -7.547 1.00 1.32 22 ASP A CA 8
ATOM 6087 C C . ASP A 1 22 ? 4.445 4.764 -7.401 1.00 62.13 22 ASP A C 8
ATOM 6088 O O . ASP A 1 22 ? 4.826 4.105 -8.370 1.00 34.33 22 ASP A O 8
ATOM 6097 N N . CYS A 1 23 ? 4.858 4.531 -6.160 1.00 74.23 23 CYS A N 8
ATOM 6098 C CA . CYS A 1 23 ? 5.804 3.463 -5.857 1.00 35.31 23 CYS A CA 8
ATOM 6099 C C . CYS A 1 23 ? 5.076 2.144 -5.616 1.00 12.35 23 CYS A C 8
ATOM 6100 O O . CYS A 1 23 ? 4.019 2.113 -4.985 1.00 51.43 23 CYS A O 8
ATOM 6107 N N . SER A 1 24 ? 5.648 1.057 -6.123 1.00 21.04 24 SER A N 8
ATOM 6108 C CA . SER A 1 24 ? 5.051 -0.264 -5.967 1.00 21.30 24 SER A CA 8
ATOM 6109 C C . SER A 1 24 ? 6.091 -1.279 -5.503 1.00 25.21 24 SER A C 8
ATOM 6110 O O . SER A 1 24 ? 5.762 -2.162 -4.712 1.00 61.14 24 SER A O 8
ATOM 6118 N N . ASP A 1 25 ? 7.311 -1.133 -5.999 1.00 3.00 25 ASP A N 8
ATOM 6119 C CA . ASP A 1 25 ? 8.384 -2.041 -5.628 1.00 54.25 25 ASP A CA 8
ATOM 6120 C C . ASP A 1 25 ? 9.467 -1.264 -4.878 1.00 44.24 25 ASP A C 8
ATOM 6121 O O . ASP A 1 25 ? 10.666 -1.463 -5.073 1.00 20.53 25 ASP A O 8
ATOM 6130 N N . ALA A 1 26 ? 9.015 -0.366 -4.010 1.00 0.44 26 ALA A N 8
ATOM 6131 C CA . ALA A 1 26 ? 9.922 0.454 -3.216 1.00 23.44 26 ALA A CA 8
ATOM 6132 C C . ALA A 1 26 ? 10.743 1.383 -4.104 1.00 33.32 26 ALA A C 8
ATOM 6133 O O . ALA A 1 26 ? 11.665 0.917 -4.771 1.00 41.44 26 ALA A O 8
ATOM 6140 N N . LYS A 1 27 ? 10.394 2.661 -4.094 1.00 31.21 27 LYS A N 8
ATOM 6141 C CA . LYS A 1 27 ? 11.105 3.637 -4.902 1.00 72.12 27 LYS A CA 8
ATOM 6142 C C . LYS A 1 27 ? 11.062 4.998 -4.205 1.00 54.23 27 LYS A C 8
ATOM 6143 O O . LYS A 1 27 ? 12.012 5.425 -3.548 1.00 52.44 27 LYS A O 8
ATOM 6162 N N . CYS A 1 28 ? 9.929 5.674 -4.364 1.00 44.51 28 CYS A N 8
ATOM 6163 C CA . CYS A 1 28 ? 9.733 6.989 -3.763 1.00 30.34 28 CYS A CA 8
ATOM 6164 C C . CYS A 1 28 ? 9.559 6.875 -2.252 1.00 32.43 28 CYS A C 8
ATOM 6165 O O . CYS A 1 28 ? 9.892 5.850 -1.654 1.00 53.41 28 CYS A O 8
ATOM 6172 N N . CYS A 1 29 ? 9.037 7.932 -1.640 1.00 42.22 29 CYS A N 8
ATOM 6173 C CA . CYS A 1 29 ? 8.821 7.952 -0.198 1.00 20.12 29 CYS A CA 8
ATOM 6174 C C . CYS A 1 29 ? 10.139 7.782 0.552 1.00 55.43 29 CYS A C 8
ATOM 6175 O O . CYS A 1 29 ? 10.171 7.081 1.561 1.00 30.43 29 CYS A O 8
ATOM 6182 N N . GLU A 1 30 ? 11.185 8.420 0.047 1.00 35.10 30 GLU A N 8
ATOM 6183 C CA . GLU A 1 30 ? 12.491 8.330 0.676 1.00 21.34 30 GLU A CA 8
ATOM 6184 C C . GLU A 1 30 ? 13.033 9.728 0.978 1.00 52.40 30 GLU A C 8
ATOM 6185 O O . GLU A 1 30 ? 12.446 10.747 0.613 1.00 64.24 30 GLU A O 8
ATOM 6197 N N . GLN A 1 31 ? 14.174 9.754 1.658 1.00 3.14 31 GLN A N 8
ATOM 6198 C CA . GLN A 1 31 ? 14.817 11.011 2.023 1.00 23.24 31 GLN A CA 8
ATOM 6199 C C . GLN A 1 31 ? 16.182 11.138 1.355 1.00 2.20 31 GLN A C 8
ATOM 6200 O O . GLN A 1 31 ? 17.214 10.871 1.972 1.00 72.34 31 GLN A O 8
ATOM 6214 N N . TYR A 1 32 ? 16.181 11.548 0.091 1.00 35.25 32 TYR A N 8
ATOM 6215 C CA . TYR A 1 32 ? 17.419 11.708 -0.662 1.00 33.13 32 TYR A CA 8
ATOM 6216 C C . TYR A 1 32 ? 18.165 12.964 -0.222 1.00 60.15 32 TYR A C 8
ATOM 6217 O O . TYR A 1 32 ? 17.617 13.809 0.486 1.00 1.13 32 TYR A O 8
ATOM 6235 N N . CYS A 1 33 ? 19.418 13.079 -0.649 1.00 32.11 33 CYS A N 8
ATOM 6236 C CA . CYS A 1 33 ? 20.241 14.231 -0.300 1.00 43.43 33 CYS A CA 8
ATOM 6237 C C . CYS A 1 33 ? 20.409 15.162 -1.497 1.00 71.32 33 CYS A C 8
ATOM 6238 O O . CYS A 1 33 ? 20.239 16.376 -1.381 1.00 35.01 33 CYS A O 8
ATOM 6245 N N . CYS A 1 34 ? 20.745 14.585 -2.646 1.00 30.15 34 CYS A N 8
ATOM 6246 C CA . CYS A 1 34 ? 20.938 15.363 -3.864 1.00 65.21 34 CYS A CA 8
ATOM 6247 C C . CYS A 1 34 ? 19.847 15.055 -4.884 1.00 43.44 34 CYS A C 8
ATOM 6248 O O . CYS A 1 34 ? 19.178 14.024 -4.823 1.00 24.42 34 CYS A O 8
ATOM 6255 N N . PRO A 1 35 ? 19.661 15.972 -5.846 1.00 15.03 35 PRO A N 8
ATOM 6256 C CA . PRO A 1 35 ? 18.650 15.822 -6.897 1.00 63.23 35 PRO A CA 8
ATOM 6257 C C . PRO A 1 35 ? 19.002 14.715 -7.885 1.00 60.31 35 PRO A C 8
ATOM 6258 O O . PRO A 1 35 ? 18.158 14.272 -8.665 1.00 12.10 35 PRO A O 8
ATOM 6269 N N . THR A 1 36 ? 20.254 14.270 -7.847 1.00 63.32 36 THR A N 8
ATOM 6270 C CA . THR A 1 36 ? 20.718 13.215 -8.739 1.00 72.43 36 THR A CA 8
ATOM 6271 C C . THR A 1 36 ? 20.464 11.836 -8.139 1.00 41.44 36 THR A C 8
ATOM 6272 O O . THR A 1 36 ? 20.892 10.822 -8.688 1.00 63.35 36 THR A O 8
ATOM 6283 N N . ALA A 1 37 ? 19.764 11.807 -7.010 1.00 5.52 37 ALA A N 8
ATOM 6284 C CA . ALA A 1 37 ? 19.451 10.553 -6.337 1.00 64.11 37 ALA A CA 8
ATOM 6285 C C . ALA A 1 37 ? 17.944 10.367 -6.196 1.00 4.04 37 ALA A C 8
ATOM 6286 O O . ALA A 1 37 ? 17.459 9.246 -6.048 1.00 31.44 37 ALA A O 8
ATOM 6293 N N . SER A 1 38 ? 17.209 11.474 -6.241 1.00 65.43 38 SER A N 8
ATOM 6294 C CA . SER A 1 38 ? 15.757 11.433 -6.113 1.00 64.45 38 SER A CA 8
ATOM 6295 C C . SER A 1 38 ? 15.153 10.442 -7.104 1.00 33.03 38 SER A C 8
ATOM 6296 O O . SER A 1 38 ? 14.098 9.875 -6.822 1.00 11.40 38 SER A O 8
ATOM 6304 N N . GLU A 1 39 ? 15.826 10.257 -8.229 1.00 44.14 39 GLU A N 8
ATOM 6305 C CA . GLU A 1 39 ? 15.346 9.337 -9.247 1.00 3.25 39 GLU A CA 8
ATOM 6306 C C . GLU A 1 39 ? 16.525 8.681 -9.968 1.00 43.53 39 GLU A C 8
ATOM 6307 O O . GLU A 1 39 ? 16.528 8.579 -11.194 1.00 42.41 39 GLU A O 8
ATOM 6319 N N . LYS A 1 40 ? 17.499 8.254 -9.177 1.00 55.14 40 LYS A N 8
ATOM 6320 C CA . LYS A 1 40 ? 18.681 7.611 -9.726 1.00 14.13 40 LYS A CA 8
ATOM 6321 C C . LYS A 1 40 ? 19.231 6.612 -8.707 1.00 22.45 40 LYS A C 8
ATOM 6322 O O . LYS A 1 40 ? 19.616 5.500 -9.067 1.00 44.51 40 LYS A O 8
ATOM 6341 N N . LYS A 1 41 ? 19.251 7.043 -7.454 1.00 33.42 41 LYS A N 8
ATOM 6342 C CA . LYS A 1 41 ? 19.748 6.199 -6.380 1.00 13.31 41 LYS A CA 8
ATOM 6343 C C . LYS A 1 41 ? 21.275 6.137 -6.452 1.00 32.52 41 LYS A C 8
ATOM 6344 O O . LYS A 1 41 ? 21.904 5.140 -6.095 1.00 3.04 41 LYS A O 8
ATOM 6363 N N . CYS A 1 42 ? 21.860 7.231 -6.925 1.00 50.00 42 CYS A N 8
ATOM 6364 C CA . CYS A 1 42 ? 23.310 7.327 -7.056 1.00 55.21 42 CYS A CA 8
ATOM 6365 C C . CYS A 1 42 ? 24.002 6.885 -5.771 1.00 62.44 42 CYS A C 8
ATOM 6366 O O . CYS A 1 42 ? 25.045 6.231 -5.810 1.00 61.43 42 CYS A O 8
ATOM 6373 N N . CYS A 1 43 ? 23.417 7.247 -4.635 1.00 70.42 43 CYS A N 8
ATOM 6374 C CA . CYS A 1 43 ? 23.979 6.889 -3.338 1.00 23.03 43 CYS A CA 8
ATOM 6375 C C . CYS A 1 43 ? 22.924 6.242 -2.447 1.00 75.13 43 CYS A C 8
ATOM 6376 O O . CYS A 1 43 ? 21.738 6.322 -2.764 1.00 74.51 43 CYS A O 8
ATOM 6383 N N . LYS A 1 44 ? 23.371 5.621 -1.366 1.00 64.10 44 LYS A N 8
ATOM 6384 C CA . LYS A 1 44 ? 22.457 4.967 -0.446 1.00 34.22 44 LYS A CA 8
ATOM 6385 C C . LYS A 1 44 ? 21.344 5.943 -0.059 1.00 52.25 44 LYS A C 8
ATOM 6386 O O . LYS A 1 44 ? 21.582 7.024 0.480 1.00 60.13 44 LYS A O 8
ATOM 6405 N N . SER A 1 45 ? 20.113 5.535 -0.350 1.00 14.12 45 SER A N 8
ATOM 6406 C CA . SER A 1 45 ? 18.945 6.354 -0.048 1.00 14.22 45 SER A CA 8
ATOM 6407 C C . SER A 1 45 ? 18.816 6.584 1.455 1.00 21.10 45 SER A C 8
ATOM 6408 O O . SER A 1 45 ? 18.880 5.644 2.246 1.00 61.42 45 SER A O 8
ATOM 6416 N N . GLY A 1 46 ? 18.634 7.843 1.842 1.00 43.13 46 GLY A N 8
ATOM 6417 C CA . GLY A 1 46 ? 18.500 8.175 3.248 1.00 53.21 46 GLY A CA 8
ATOM 6418 C C . GLY A 1 46 ? 19.422 9.303 3.668 1.00 35.32 46 GLY A C 8
ATOM 6419 O O . GLY A 1 46 ? 19.284 9.851 4.762 1.00 14.14 46 GLY A O 8
ATOM 6423 N N . CYS A 1 47 ? 20.365 9.649 2.799 1.00 34.51 47 CYS A N 8
ATOM 6424 C CA . CYS A 1 47 ? 21.315 10.717 3.087 1.00 21.21 47 CYS A CA 8
ATOM 6425 C C . CYS A 1 47 ? 20.591 11.987 3.521 1.00 55.04 47 CYS A C 8
ATOM 6426 O O . CYS A 1 47 ? 19.961 12.663 2.707 1.00 24.11 47 CYS A O 8
ATOM 6433 N N . ALA A 1 48 ? 20.682 12.304 4.808 1.00 44.42 48 ALA A N 8
ATOM 6434 C CA . ALA A 1 48 ? 20.036 13.493 5.349 1.00 1.44 48 ALA A CA 8
ATOM 6435 C C . ALA A 1 48 ? 21.063 14.563 5.705 1.00 23.45 48 ALA A C 8
ATOM 6436 O O . ALA A 1 48 ? 21.070 15.085 6.819 1.00 34.24 48 ALA A O 8
ATOM 6443 N N . GLY A 1 49 ? 21.932 14.884 4.751 1.00 31.42 49 GLY A N 8
ATOM 6444 C CA . GLY A 1 49 ? 22.952 15.889 4.985 1.00 64.34 49 GLY A CA 8
ATOM 6445 C C . GLY A 1 49 ? 24.133 15.746 4.044 1.00 32.45 49 GLY A C 8
ATOM 6446 O O . GLY A 1 49 ? 23.975 15.804 2.826 1.00 45.42 49 GLY A O 8
ATOM 6450 N N . GLY A 1 50 ? 25.321 15.558 4.612 1.00 14.42 50 GLY A N 8
ATOM 6451 C CA . GLY A 1 50 ? 26.515 15.411 3.802 1.00 43.54 50 GLY A CA 8
ATOM 6452 C C . GLY A 1 50 ? 26.358 14.358 2.723 1.00 2.10 50 GLY A C 8
ATOM 6453 O O . GLY A 1 50 ? 26.700 14.592 1.563 1.00 22.02 50 GLY A O 8
ATOM 6457 N N . CYS A 1 51 ? 25.842 13.196 3.105 1.00 74.53 51 CYS A N 8
ATOM 6458 C CA . CYS A 1 51 ? 25.642 12.101 2.162 1.00 63.25 51 CYS A CA 8
ATOM 6459 C C . CYS A 1 51 ? 26.959 11.388 1.869 1.00 11.53 51 CYS A C 8
ATOM 6460 O O . CYS A 1 51 ? 26.939 10.222 1.480 1.00 72.11 51 CYS A O 8
ATOM 6467 N N . LYS A 1 52 ? 28.062 12.097 2.060 1.00 50.24 52 LYS A N 8
ATOM 6468 C CA . LYS A 1 52 ? 29.373 11.522 1.812 1.00 41.25 52 LYS A CA 8
ATOM 6469 C C . LYS A 1 52 ? 29.312 10.646 0.559 1.00 43.13 52 LYS A C 8
ATOM 6470 O O . LYS A 1 52 ? 29.243 9.418 0.624 1.00 53.21 52 LYS A O 8
ATOM 6489 N N . CYS A 1 53 ? 29.340 11.309 -0.592 1.00 2.31 53 CYS A N 8
ATOM 6490 C CA . CYS A 1 53 ? 29.289 10.617 -1.875 1.00 12.12 53 CYS A CA 8
ATOM 6491 C C . CYS A 1 53 ? 29.870 11.486 -2.985 1.00 44.12 53 CYS A C 8
ATOM 6492 O O . CYS A 1 53 ? 29.332 12.546 -3.304 1.00 23.13 53 CYS A O 8
ATOM 6499 N N . ALA A 1 54 ? 30.974 11.030 -3.570 1.00 14.44 54 ALA A N 8
ATOM 6500 C CA . ALA A 1 54 ? 31.628 11.766 -4.644 1.00 62.14 54 ALA A CA 8
ATOM 6501 C C . ALA A 1 54 ? 31.151 11.283 -6.010 1.00 12.31 54 ALA A C 8
ATOM 6502 O O . ALA A 1 54 ? 31.847 11.440 -7.012 1.00 72.11 54 ALA A O 8
ATOM 6509 N N . ASN A 1 55 ? 29.959 10.695 -6.041 1.00 43.22 55 ASN A N 8
ATOM 6510 C CA . ASN A 1 55 ? 29.390 10.188 -7.284 1.00 55.34 55 ASN A CA 8
ATOM 6511 C C . ASN A 1 55 ? 28.098 10.923 -7.630 1.00 41.33 55 ASN A C 8
ATOM 6512 O O . ASN A 1 55 ? 27.637 10.885 -8.772 1.00 0.52 55 ASN A O 8
ATOM 6523 N N . CYS A 1 56 ? 27.520 11.591 -6.638 1.00 43.32 56 CYS A N 8
ATOM 6524 C CA . CYS A 1 56 ? 26.282 12.335 -6.837 1.00 54.40 56 CYS A CA 8
ATOM 6525 C C . CYS A 1 56 ? 26.572 13.783 -7.219 1.00 3.23 56 CYS A C 8
ATOM 6526 O O . CYS A 1 56 ? 27.721 14.109 -7.512 1.00 44.41 56 CYS A O 8
ATOM 6533 N N . GLU A 1 57 ? 25.537 14.610 -7.208 1.00 70.24 57 GLU A N 8
ATOM 6534 C CA . GLU A 1 57 ? 25.695 16.012 -7.556 1.00 61.34 57 GLU A CA 8
ATOM 6535 C C . GLU A 1 57 ? 26.617 16.707 -6.553 1.00 24.00 57 GLU A C 8
ATOM 6536 O O . GLU A 1 57 ? 27.202 17.757 -6.823 1.00 21.20 57 GLU A O 8
ATOM 6548 N N . CYS A 1 58 ? 26.735 16.094 -5.381 1.00 23.15 58 CYS A N 8
ATOM 6549 C CA . CYS A 1 58 ? 27.577 16.632 -4.318 1.00 24.42 58 CYS A CA 8
ATOM 6550 C C . CYS A 1 58 ? 29.032 16.719 -4.768 1.00 71.22 58 CYS A C 8
ATOM 6551 O O . CYS A 1 58 ? 29.583 17.810 -4.912 1.00 61.42 58 CYS A O 8
ATOM 6558 N N . ALA A 1 59 ? 29.648 15.562 -4.987 1.00 44.05 59 ALA A N 8
ATOM 6559 C CA . ALA A 1 59 ? 31.039 15.508 -5.422 1.00 32.33 59 ALA A CA 8
ATOM 6560 C C . ALA A 1 59 ? 31.971 16.058 -4.348 1.00 22.33 59 ALA A C 8
ATOM 6561 O O . ALA A 1 59 ? 32.584 17.110 -4.526 1.00 21.14 59 ALA A O 8
ATOM 6568 N N . GLN A 1 60 ? 32.072 15.340 -3.234 1.00 23.51 60 GLN A N 8
ATOM 6569 C CA . GLN A 1 60 ? 32.929 15.758 -2.131 1.00 64.20 60 GLN A CA 8
ATOM 6570 C C . GLN A 1 60 ? 32.958 14.700 -1.033 1.00 3.14 60 GLN A C 8
ATOM 6571 O O . GLN A 1 60 ? 32.539 14.952 0.097 1.00 43.54 60 GLN A O 8
ATOM 6585 N N . ALA A 1 61 ? 33.455 13.515 -1.372 1.00 41.10 61 ALA A N 8
ATOM 6586 C CA . ALA A 1 61 ? 33.540 12.420 -0.414 1.00 61.32 61 ALA A CA 8
ATOM 6587 C C . ALA A 1 61 ? 34.130 11.171 -1.060 1.00 21.52 61 ALA A C 8
ATOM 6588 O O . ALA A 1 61 ? 34.687 11.231 -2.155 1.00 62.24 61 ALA A O 8
ATOM 6595 N N . ALA A 1 62 ? 34.004 10.040 -0.373 1.00 65.42 62 ALA A N 8
ATOM 6596 C CA . ALA A 1 62 ? 34.524 8.776 -0.881 1.00 23.02 62 ALA A CA 8
ATOM 6597 C C . ALA A 1 62 ? 33.523 7.645 -0.668 1.00 42.51 62 ALA A C 8
ATOM 6598 O O . ALA A 1 62 ? 33.830 6.478 -0.910 1.00 32.52 62 ALA A O 8
ATOM 6605 N N . HIS A 1 63 ? 32.325 8.000 -0.214 1.00 22.33 63 HIS A N 8
ATOM 6606 C CA . HIS A 1 63 ? 31.279 7.014 0.032 1.00 74.13 63 HIS A CA 8
ATOM 6607 C C . HIS A 1 63 ? 31.810 5.854 0.869 1.00 11.52 63 HIS A C 8
ATOM 6608 O O . HIS A 1 63 ? 31.172 5.480 1.851 1.00 35.55 63 HIS A O 8
ATOM 6625 N N . MET A 1 1 ? 4.853 0.506 0.269 1.00 43.11 1 MET A N 9
ATOM 6626 C CA . MET A 1 1 ? 5.122 1.812 0.859 1.00 13.32 1 MET A CA 9
ATOM 6627 C C . MET A 1 1 ? 4.604 2.931 -0.039 1.00 2.41 1 MET A C 9
ATOM 6628 O O . MET A 1 1 ? 3.805 3.765 0.389 1.00 61.33 1 MET A O 9
ATOM 6642 N N . VAL A 1 2 ? 5.065 2.945 -1.286 1.00 20.23 2 VAL A N 9
ATOM 6643 C CA . VAL A 1 2 ? 4.648 3.961 -2.244 1.00 51.21 2 VAL A CA 9
ATOM 6644 C C . VAL A 1 2 ? 5.161 5.339 -1.842 1.00 12.42 2 VAL A C 9
ATOM 6645 O O . VAL A 1 2 ? 5.162 5.692 -0.662 1.00 1.42 2 VAL A O 9
ATOM 6658 N N . CYS A 1 3 ? 5.595 6.114 -2.829 1.00 43.14 3 CYS A N 9
ATOM 6659 C CA . CYS A 1 3 ? 6.112 7.455 -2.579 1.00 14.14 3 CYS A CA 9
ATOM 6660 C C . CYS A 1 3 ? 4.974 8.433 -2.303 1.00 21.00 3 CYS A C 9
ATOM 6661 O O . CYS A 1 3 ? 5.238 9.569 -1.913 1.00 0.30 3 CYS A O 9
ATOM 6668 N N . LYS A 1 4 ? 3.748 7.977 -2.510 1.00 74.35 4 LYS A N 9
ATOM 6669 C CA . LYS A 1 4 ? 2.587 8.820 -2.283 1.00 12.44 4 LYS A CA 9
ATOM 6670 C C . LYS A 1 4 ? 2.374 8.992 -0.777 1.00 43.32 4 LYS A C 9
ATOM 6671 O O . LYS A 1 4 ? 1.564 8.309 -0.150 1.00 73.04 4 LYS A O 9
ATOM 6690 N N . CYS A 1 5 ? 3.126 9.927 -0.207 1.00 41.54 5 CYS A N 9
ATOM 6691 C CA . CYS A 1 5 ? 3.041 10.211 1.221 1.00 43.51 5 CYS A CA 9
ATOM 6692 C C . CYS A 1 5 ? 3.790 11.495 1.565 1.00 23.45 5 CYS A C 9
ATOM 6693 O O . CYS A 1 5 ? 4.297 12.158 0.662 1.00 74.45 5 CYS A O 9
ATOM 6700 N N . ASP A 1 6 ? 3.843 11.814 2.850 1.00 14.12 6 ASP A N 9
ATOM 6701 C CA . ASP A 1 6 ? 4.528 13.015 3.295 1.00 1.54 6 ASP A CA 9
ATOM 6702 C C . ASP A 1 6 ? 6.031 12.741 3.372 1.00 23.01 6 ASP A C 9
ATOM 6703 O O . ASP A 1 6 ? 6.643 12.754 4.441 1.00 61.51 6 ASP A O 9
ATOM 6712 N N . CYS A 1 7 ? 6.616 12.491 2.206 1.00 25.11 7 CYS A N 9
ATOM 6713 C CA . CYS A 1 7 ? 8.045 12.209 2.112 1.00 14.32 7 CYS A CA 9
ATOM 6714 C C . CYS A 1 7 ? 8.858 13.498 2.173 1.00 51.15 7 CYS A C 9
ATOM 6715 O O . CYS A 1 7 ? 8.272 14.578 2.233 1.00 32.23 7 CYS A O 9
ATOM 6722 N N . LYS A 1 8 ? 10.175 13.359 2.156 1.00 5.43 8 LYS A N 9
ATOM 6723 C CA . LYS A 1 8 ? 11.051 14.518 2.211 1.00 33.13 8 LYS A CA 9
ATOM 6724 C C . LYS A 1 8 ? 12.095 14.416 1.098 1.00 52.24 8 LYS A C 9
ATOM 6725 O O . LYS A 1 8 ? 13.178 13.859 1.268 1.00 5.43 8 LYS A O 9
ATOM 6744 N N . ASN A 1 9 ? 11.741 14.972 -0.057 1.00 33.32 9 ASN A N 9
ATOM 6745 C CA . ASN A 1 9 ? 12.626 14.957 -1.215 1.00 44.53 9 ASN A CA 9
ATOM 6746 C C . ASN A 1 9 ? 11.975 15.653 -2.407 1.00 32.41 9 ASN A C 9
ATOM 6747 O O . ASN A 1 9 ? 10.943 16.308 -2.266 1.00 74.04 9 ASN A O 9
ATOM 6758 N N . GLN A 1 10 ? 12.585 15.504 -3.578 1.00 70.22 10 GLN A N 9
ATOM 6759 C CA . GLN A 1 10 ? 12.064 16.117 -4.794 1.00 11.51 10 GLN A CA 9
ATOM 6760 C C . GLN A 1 10 ? 11.451 15.067 -5.714 1.00 43.14 10 GLN A C 9
ATOM 6761 O O . GLN A 1 10 ? 11.920 13.931 -5.774 1.00 53.21 10 GLN A O 9
ATOM 6775 N N . ASN A 1 11 ? 10.401 15.455 -6.430 1.00 51.14 11 ASN A N 9
ATOM 6776 C CA . ASN A 1 11 ? 9.723 14.546 -7.348 1.00 2.13 11 ASN A CA 9
ATOM 6777 C C . ASN A 1 11 ? 9.384 13.229 -6.657 1.00 20.13 11 ASN A C 9
ATOM 6778 O O . ASN A 1 11 ? 9.641 12.151 -7.193 1.00 62.52 11 ASN A O 9
ATOM 6789 N N . CYS A 1 12 ? 8.805 13.324 -5.465 1.00 2.51 12 CYS A N 9
ATOM 6790 C CA . CYS A 1 12 ? 8.431 12.141 -4.700 1.00 35.52 12 CYS A CA 9
ATOM 6791 C C . CYS A 1 12 ? 7.674 12.529 -3.433 1.00 61.54 12 CYS A C 9
ATOM 6792 O O . CYS A 1 12 ? 6.791 11.802 -2.979 1.00 33.22 12 CYS A O 9
ATOM 6799 N N . SER A 1 13 ? 8.028 13.678 -2.868 1.00 21.04 13 SER A N 9
ATOM 6800 C CA . SER A 1 13 ? 7.387 14.160 -1.650 1.00 54.21 13 SER A CA 9
ATOM 6801 C C . SER A 1 13 ? 5.894 14.382 -1.874 1.00 51.41 13 SER A C 9
ATOM 6802 O O . SER A 1 13 ? 5.121 14.485 -0.921 1.00 75.20 13 SER A O 9
ATOM 6810 N N . CYS A 1 14 ? 5.497 14.456 -3.139 1.00 53.05 14 CYS A N 9
ATOM 6811 C CA . CYS A 1 14 ? 4.097 14.667 -3.490 1.00 53.04 14 CYS A CA 9
ATOM 6812 C C . CYS A 1 14 ? 3.622 16.041 -3.028 1.00 75.35 14 CYS A C 9
ATOM 6813 O O . CYS A 1 14 ? 2.552 16.171 -2.435 1.00 11.10 14 CYS A O 9
ATOM 6820 N N . ASN A 1 15 ? 4.425 17.063 -3.304 1.00 24.31 15 ASN A N 9
ATOM 6821 C CA . ASN A 1 15 ? 4.088 18.427 -2.915 1.00 0.05 15 ASN A CA 9
ATOM 6822 C C . ASN A 1 15 ? 4.658 19.433 -3.909 1.00 45.52 15 ASN A C 9
ATOM 6823 O O . ASN A 1 15 ? 3.925 20.025 -4.702 1.00 74.42 15 ASN A O 9
ATOM 6834 N N . THR A 1 16 ? 5.973 19.624 -3.862 1.00 64.42 16 THR A N 9
ATOM 6835 C CA . THR A 1 16 ? 6.643 20.558 -4.758 1.00 0.21 16 THR A CA 9
ATOM 6836 C C . THR A 1 16 ? 7.231 19.837 -5.965 1.00 43.12 16 THR A C 9
ATOM 6837 O O . THR A 1 16 ? 8.446 19.818 -6.158 1.00 22.12 16 THR A O 9
ATOM 6848 N N . GLY A 1 17 ? 6.361 19.245 -6.777 1.00 72.32 17 GLY A N 9
ATOM 6849 C CA . GLY A 1 17 ? 6.814 18.531 -7.957 1.00 32.44 17 GLY A CA 9
ATOM 6850 C C . GLY A 1 17 ? 6.471 17.055 -7.908 1.00 72.13 17 GLY A C 9
ATOM 6851 O O . GLY A 1 17 ? 6.793 16.365 -6.940 1.00 45.42 17 GLY A O 9
ATOM 6855 N N . THR A 1 18 ? 5.813 16.567 -8.955 1.00 55.24 18 THR A N 9
ATOM 6856 C CA . THR A 1 18 ? 5.423 15.165 -9.028 1.00 34.25 18 THR A CA 9
ATOM 6857 C C . THR A 1 18 ? 4.412 14.818 -7.940 1.00 4.32 18 THR A C 9
ATOM 6858 O O . THR A 1 18 ? 4.785 14.190 -6.950 1.00 64.34 18 THR A O 9
ATOM 6869 N N . LYS A 1 19 ? 3.169 15.230 -8.143 1.00 25.41 19 LYS A N 9
ATOM 6870 C CA . LYS A 1 19 ? 2.123 14.955 -7.173 1.00 55.43 19 LYS A CA 9
ATOM 6871 C C . LYS A 1 19 ? 2.119 13.462 -6.841 1.00 65.12 19 LYS A C 9
ATOM 6872 O O . LYS A 1 19 ? 2.734 13.038 -5.864 1.00 3.54 19 LYS A O 9
ATOM 6891 N N . ASP A 1 20 ? 1.420 12.705 -7.674 1.00 24.43 20 ASP A N 9
ATOM 6892 C CA . ASP A 1 20 ? 1.329 11.267 -7.481 1.00 2.33 20 ASP A CA 9
ATOM 6893 C C . ASP A 1 20 ? 2.708 10.640 -7.695 1.00 21.14 20 ASP A C 9
ATOM 6894 O O . ASP A 1 20 ? 3.426 10.950 -8.646 1.00 54.23 20 ASP A O 9
ATOM 6903 N N . CYS A 1 21 ? 3.065 9.744 -6.781 1.00 72.34 21 CYS A N 9
ATOM 6904 C CA . CYS A 1 21 ? 4.350 9.057 -6.845 1.00 42.11 21 CYS A CA 9
ATOM 6905 C C . CYS A 1 21 ? 4.589 8.478 -8.236 1.00 32.33 21 CYS A C 9
ATOM 6906 O O . CYS A 1 21 ? 3.987 7.460 -8.576 1.00 13.44 21 CYS A O 9
ATOM 6913 N N . ASP A 1 22 ? 5.451 9.131 -9.001 1.00 72.41 22 ASP A N 9
ATOM 6914 C CA . ASP A 1 22 ? 5.755 8.671 -10.346 1.00 10.43 22 ASP A CA 9
ATOM 6915 C C . ASP A 1 22 ? 7.059 7.871 -10.324 1.00 34.42 22 ASP A C 9
ATOM 6916 O O . ASP A 1 22 ? 7.746 7.716 -11.334 1.00 22.32 22 ASP A O 9
ATOM 6925 N N . CYS A 1 23 ? 7.385 7.362 -9.141 1.00 70.10 23 CYS A N 9
ATOM 6926 C CA . CYS A 1 23 ? 8.599 6.574 -8.956 1.00 53.22 23 CYS A CA 9
ATOM 6927 C C . CYS A 1 23 ? 8.623 5.382 -9.907 1.00 62.01 23 CYS A C 9
ATOM 6928 O O . CYS A 1 23 ? 7.699 5.185 -10.696 1.00 12.13 23 CYS A O 9
ATOM 6935 N N . SER A 1 24 ? 9.688 4.590 -9.828 1.00 10.22 24 SER A N 9
ATOM 6936 C CA . SER A 1 24 ? 9.836 3.420 -10.685 1.00 51.13 24 SER A CA 9
ATOM 6937 C C . SER A 1 24 ? 9.581 2.136 -9.901 1.00 53.44 24 SER A C 9
ATOM 6938 O O . SER A 1 24 ? 10.467 1.286 -9.832 1.00 34.13 24 SER A O 9
ATOM 6946 N N . ASP A 1 25 ? 8.388 2.026 -9.335 1.00 22.12 25 ASP A N 9
ATOM 6947 C CA . ASP A 1 25 ? 8.033 0.847 -8.563 1.00 55.12 25 ASP A CA 9
ATOM 6948 C C . ASP A 1 25 ? 9.023 0.681 -7.409 1.00 32.32 25 ASP A C 9
ATOM 6949 O O . ASP A 1 25 ? 9.781 1.587 -7.064 1.00 32.32 25 ASP A O 9
ATOM 6958 N N . ALA A 1 26 ? 8.999 -0.508 -6.815 1.00 74.01 26 ALA A N 9
ATOM 6959 C CA . ALA A 1 26 ? 9.883 -0.823 -5.700 1.00 62.33 26 ALA A CA 9
ATOM 6960 C C . ALA A 1 26 ? 9.531 0.004 -4.469 1.00 12.12 26 ALA A C 9
ATOM 6961 O O . ALA A 1 26 ? 10.305 0.020 -3.513 1.00 35.42 26 ALA A O 9
ATOM 6968 N N . LYS A 1 27 ? 8.384 0.667 -4.517 1.00 65.24 27 LYS A N 9
ATOM 6969 C CA . LYS A 1 27 ? 7.947 1.488 -3.401 1.00 41.24 27 LYS A CA 9
ATOM 6970 C C . LYS A 1 27 ? 9.048 2.490 -3.049 1.00 42.30 27 LYS A C 9
ATOM 6971 O O . LYS A 1 27 ? 9.947 2.218 -2.252 1.00 41.52 27 LYS A O 9
ATOM 6990 N N . CYS A 1 28 ? 8.957 3.664 -3.665 1.00 24.31 28 CYS A N 9
ATOM 6991 C CA . CYS A 1 28 ? 9.932 4.725 -3.436 1.00 34.13 28 CYS A CA 9
ATOM 6992 C C . CYS A 1 28 ? 9.605 5.497 -2.162 1.00 55.40 28 CYS A C 9
ATOM 6993 O O . CYS A 1 28 ? 8.791 6.422 -2.177 1.00 1.24 28 CYS A O 9
ATOM 7000 N N . CYS A 1 29 ? 10.242 5.111 -1.062 1.00 54.43 29 CYS A N 9
ATOM 7001 C CA . CYS A 1 29 ? 10.017 5.766 0.222 1.00 55.35 29 CYS A CA 9
ATOM 7002 C C . CYS A 1 29 ? 11.338 6.040 0.932 1.00 64.54 29 CYS A C 9
ATOM 7003 O O . CYS A 1 29 ? 11.547 5.531 2.032 1.00 64.42 29 CYS A O 9
ATOM 7010 N N . GLU A 1 30 ? 12.193 6.827 0.294 1.00 34.34 30 GLU A N 9
ATOM 7011 C CA . GLU A 1 30 ? 13.484 7.155 0.875 1.00 71.45 30 GLU A CA 9
ATOM 7012 C C . GLU A 1 30 ? 13.670 8.672 0.932 1.00 50.21 30 GLU A C 9
ATOM 7013 O O . GLU A 1 30 ? 12.934 9.442 0.316 1.00 13.42 30 GLU A O 9
ATOM 7025 N N . GLN A 1 31 ? 14.679 9.086 1.691 1.00 1.05 31 GLN A N 9
ATOM 7026 C CA . GLN A 1 31 ? 14.985 10.503 1.849 1.00 61.03 31 GLN A CA 9
ATOM 7027 C C . GLN A 1 31 ? 16.383 10.819 1.326 1.00 14.32 31 GLN A C 9
ATOM 7028 O O . GLN A 1 31 ? 17.297 11.102 2.101 1.00 14.42 31 GLN A O 9
ATOM 7042 N N . TYR A 1 32 ? 16.541 10.769 0.008 1.00 25.24 32 TYR A N 9
ATOM 7043 C CA . TYR A 1 32 ? 17.829 11.047 -0.618 1.00 14.15 32 TYR A CA 9
ATOM 7044 C C . TYR A 1 32 ? 18.308 12.455 -0.276 1.00 34.35 32 TYR A C 9
ATOM 7045 O O . TYR A 1 32 ? 17.577 13.241 0.329 1.00 45.33 32 TYR A O 9
ATOM 7063 N N . CYS A 1 33 ? 19.539 12.765 -0.667 1.00 34.32 33 CYS A N 9
ATOM 7064 C CA . CYS A 1 33 ? 20.117 14.077 -0.402 1.00 41.33 33 CYS A CA 9
ATOM 7065 C C . CYS A 1 33 ? 20.240 14.887 -1.689 1.00 60.43 33 CYS A C 9
ATOM 7066 O O . CYS A 1 33 ? 19.879 16.063 -1.731 1.00 51.32 33 CYS A O 9
ATOM 7073 N N . CYS A 1 34 ? 20.753 14.249 -2.736 1.00 11.22 34 CYS A N 9
ATOM 7074 C CA . CYS A 1 34 ? 20.926 14.911 -4.024 1.00 61.32 34 CYS A CA 9
ATOM 7075 C C . CYS A 1 34 ? 20.051 14.261 -5.091 1.00 14.11 34 CYS A C 9
ATOM 7076 O O . CYS A 1 34 ? 19.550 13.148 -4.925 1.00 44.45 34 CYS A O 9
ATOM 7083 N N . PRO A 1 35 ? 19.858 14.972 -6.212 1.00 65.43 35 PRO A N 9
ATOM 7084 C CA . PRO A 1 35 ? 19.042 14.484 -7.328 1.00 12.41 35 PRO A CA 9
ATOM 7085 C C . PRO A 1 35 ? 19.698 13.320 -8.061 1.00 62.15 35 PRO A C 9
ATOM 7086 O O . PRO A 1 35 ? 19.063 12.647 -8.875 1.00 5.32 35 PRO A O 9
ATOM 7097 N N . THR A 1 36 ? 20.974 13.086 -7.769 1.00 72.51 36 THR A N 9
ATOM 7098 C CA . THR A 1 36 ? 21.716 12.003 -8.401 1.00 64.44 36 THR A CA 9
ATOM 7099 C C . THR A 1 36 ? 21.540 10.695 -7.637 1.00 55.44 36 THR A C 9
ATOM 7100 O O . THR A 1 36 ? 22.155 9.683 -7.970 1.00 2.11 36 THR A O 9
ATOM 7111 N N . ALA A 1 37 ? 20.694 10.724 -6.612 1.00 40.14 37 ALA A N 9
ATOM 7112 C CA . ALA A 1 37 ? 20.434 9.540 -5.803 1.00 3.11 37 ALA A CA 9
ATOM 7113 C C . ALA A 1 37 ? 18.953 9.178 -5.819 1.00 0.42 37 ALA A C 9
ATOM 7114 O O . ALA A 1 37 ? 18.577 8.049 -5.505 1.00 54.21 37 ALA A O 9
ATOM 7121 N N . SER A 1 38 ? 18.117 10.144 -6.185 1.00 54.33 38 SER A N 9
ATOM 7122 C CA . SER A 1 38 ? 16.675 9.928 -6.237 1.00 44.44 38 SER A CA 9
ATOM 7123 C C . SER A 1 38 ? 16.300 9.051 -7.428 1.00 23.45 38 SER A C 9
ATOM 7124 O O . SER A 1 38 ? 15.293 8.348 -7.365 1.00 32.22 38 SER A O 9
ATOM 7132 N N . GLU A 1 39 ? 17.110 9.110 -8.474 1.00 61.45 39 GLU A N 9
ATOM 7133 C CA . GLU A 1 39 ? 16.853 8.318 -9.665 1.00 71.42 39 GLU A CA 9
ATOM 7134 C C . GLU A 1 39 ? 18.171 7.914 -10.329 1.00 71.12 39 GLU A C 9
ATOM 7135 O O . GLU A 1 39 ? 18.303 7.987 -11.550 1.00 1.31 39 GLU A O 9
ATOM 7147 N N . LYS A 1 40 ? 19.113 7.496 -9.496 1.00 53.41 40 LYS A N 9
ATOM 7148 C CA . LYS A 1 40 ? 20.416 7.081 -9.987 1.00 53.02 40 LYS A CA 9
ATOM 7149 C C . LYS A 1 40 ? 21.064 6.142 -8.968 1.00 43.01 40 LYS A C 9
ATOM 7150 O O . LYS A 1 40 ? 21.669 5.138 -9.341 1.00 30.10 40 LYS A O 9
ATOM 7169 N N . LYS A 1 41 ? 20.916 6.502 -7.702 1.00 5.03 41 LYS A N 9
ATOM 7170 C CA . LYS A 1 41 ? 21.480 5.704 -6.626 1.00 43.11 41 LYS A CA 9
ATOM 7171 C C . LYS A 1 41 ? 22.996 5.908 -6.587 1.00 22.33 41 LYS A C 9
ATOM 7172 O O . LYS A 1 41 ? 23.761 5.034 -6.176 1.00 44.24 41 LYS A O 9
ATOM 7191 N N . CYS A 1 42 ? 23.416 7.089 -7.026 1.00 14.24 42 CYS A N 9
ATOM 7192 C CA . CYS A 1 42 ? 24.832 7.436 -7.052 1.00 41.22 42 CYS A CA 9
ATOM 7193 C C . CYS A 1 42 ? 25.490 7.140 -5.708 1.00 53.23 42 CYS A C 9
ATOM 7194 O O . CYS A 1 42 ? 26.617 6.647 -5.653 1.00 10.12 42 CYS A O 9
ATOM 7201 N N . CYS A 1 43 ? 24.779 7.446 -4.628 1.00 64.52 43 CYS A N 9
ATOM 7202 C CA . CYS A 1 43 ? 25.295 7.215 -3.283 1.00 61.55 43 CYS A CA 9
ATOM 7203 C C . CYS A 1 43 ? 24.279 6.459 -2.434 1.00 33.23 43 CYS A C 9
ATOM 7204 O O . CYS A 1 43 ? 23.119 6.356 -2.831 1.00 42.31 43 CYS A O 9
ATOM 7211 N N . LYS A 1 44 ? 24.730 5.951 -1.296 1.00 70.45 44 LYS A N 9
ATOM 7212 C CA . LYS A 1 44 ? 23.852 5.209 -0.407 1.00 53.24 44 LYS A CA 9
ATOM 7213 C C . LYS A 1 44 ? 22.735 6.132 0.085 1.00 31.21 44 LYS A C 9
ATOM 7214 O O . LYS A 1 44 ? 22.971 7.218 0.613 1.00 4.24 44 LYS A O 9
ATOM 7233 N N . SER A 1 45 ? 21.502 5.671 -0.101 1.00 63.33 45 SER A N 9
ATOM 7234 C CA . SER A 1 45 ? 20.330 6.434 0.310 1.00 1.23 45 SER A CA 9
ATOM 7235 C C . SER A 1 45 ? 20.157 6.389 1.825 1.00 0.14 45 SER A C 9
ATOM 7236 O O . SER A 1 45 ? 20.249 5.328 2.441 1.00 71.23 45 SER A O 9
ATOM 7244 N N . GLY A 1 46 ? 19.906 7.551 2.421 1.00 14.11 46 GLY A N 9
ATOM 7245 C CA . GLY A 1 46 ? 19.724 7.623 3.859 1.00 13.50 46 GLY A CA 9
ATOM 7246 C C . GLY A 1 46 ? 20.417 8.825 4.471 1.00 35.44 46 GLY A C 9
ATOM 7247 O O . GLY A 1 46 ? 20.161 9.176 5.624 1.00 64.11 46 GLY A O 9
ATOM 7251 N N . CYS A 1 47 ? 21.296 9.455 3.701 1.00 71.44 47 CYS A N 9
ATOM 7252 C CA . CYS A 1 47 ? 22.030 10.622 4.175 1.00 1.31 47 CYS A CA 9
ATOM 7253 C C . CYS A 1 47 ? 21.079 11.661 4.761 1.00 44.33 47 CYS A C 9
ATOM 7254 O O . CYS A 1 47 ? 21.050 11.878 5.972 1.00 63.32 47 CYS A O 9
ATOM 7261 N N . ALA A 1 48 ? 20.304 12.302 3.892 1.00 2.53 48 ALA A N 9
ATOM 7262 C CA . ALA A 1 48 ? 19.352 13.319 4.323 1.00 22.43 48 ALA A CA 9
ATOM 7263 C C . ALA A 1 48 ? 20.017 14.339 5.241 1.00 15.12 48 ALA A C 9
ATOM 7264 O O . ALA A 1 48 ? 19.387 14.867 6.157 1.00 2.10 48 ALA A O 9
ATOM 7271 N N . GLY A 1 49 ? 21.293 14.612 4.990 1.00 64.13 49 GLY A N 9
ATOM 7272 C CA . GLY A 1 49 ? 22.022 15.568 5.803 1.00 32.10 49 GLY A CA 9
ATOM 7273 C C . GLY A 1 49 ? 23.504 15.259 5.872 1.00 3.44 49 GLY A C 9
ATOM 7274 O O . GLY A 1 49 ? 23.898 14.113 6.082 1.00 33.25 49 GLY A O 9
ATOM 7278 N N . GLY A 1 50 ? 24.330 16.286 5.694 1.00 41.14 50 GLY A N 9
ATOM 7279 C CA . GLY A 1 50 ? 25.768 16.098 5.739 1.00 64.22 50 GLY A CA 9
ATOM 7280 C C . GLY A 1 50 ? 26.236 14.979 4.829 1.00 55.21 50 GLY A C 9
ATOM 7281 O O . GLY A 1 50 ? 27.070 14.161 5.218 1.00 72.10 50 GLY A O 9
ATOM 7285 N N . CYS A 1 51 ? 25.696 14.942 3.615 1.00 24.35 51 CYS A N 9
ATOM 7286 C CA . CYS A 1 51 ? 26.061 13.913 2.648 1.00 24.11 51 CYS A CA 9
ATOM 7287 C C . CYS A 1 51 ? 27.390 14.245 1.976 1.00 54.20 51 CYS A C 9
ATOM 7288 O O . CYS A 1 51 ? 28.432 13.790 2.445 1.00 50.44 51 CYS A O 9
ATOM 7295 N N . LYS A 1 52 ? 27.324 15.021 0.904 1.00 64.22 52 LYS A N 9
ATOM 7296 C CA . LYS A 1 52 ? 28.526 15.401 0.181 1.00 3.32 52 LYS A CA 9
ATOM 7297 C C . LYS A 1 52 ? 29.497 14.219 0.156 1.00 30.03 52 LYS A C 9
ATOM 7298 O O . LYS A 1 52 ? 30.560 14.235 0.777 1.00 24.44 52 LYS A O 9
ATOM 7317 N N . CYS A 1 53 ? 29.105 13.186 -0.581 1.00 14.00 53 CYS A N 9
ATOM 7318 C CA . CYS A 1 53 ? 29.919 11.982 -0.706 1.00 1.44 53 CYS A CA 9
ATOM 7319 C C . CYS A 1 53 ? 30.988 12.158 -1.779 1.00 71.14 53 CYS A C 9
ATOM 7320 O O . CYS A 1 53 ? 31.717 11.221 -2.102 1.00 63.12 53 CYS A O 9
ATOM 7327 N N . ALA A 1 54 ? 31.073 13.364 -2.330 1.00 43.43 54 ALA A N 9
ATOM 7328 C CA . ALA A 1 54 ? 32.053 13.663 -3.368 1.00 32.14 54 ALA A CA 9
ATOM 7329 C C . ALA A 1 54 ? 31.868 12.751 -4.576 1.00 1.22 54 ALA A C 9
ATOM 7330 O O . ALA A 1 54 ? 32.761 12.626 -5.413 1.00 21.55 54 ALA A O 9
ATOM 7337 N N . ASN A 1 55 ? 30.703 12.116 -4.660 1.00 5.33 55 ASN A N 9
ATOM 7338 C CA . ASN A 1 55 ? 30.402 11.215 -5.766 1.00 25.53 55 ASN A CA 9
ATOM 7339 C C . ASN A 1 55 ? 28.982 11.436 -6.277 1.00 22.21 55 ASN A C 9
ATOM 7340 O O . ASN A 1 55 ? 28.534 10.763 -7.206 1.00 43.34 55 ASN A O 9
ATOM 7351 N N . CYS A 1 56 ? 28.280 12.382 -5.664 1.00 53.23 56 CYS A N 9
ATOM 7352 C CA . CYS A 1 56 ? 26.910 12.693 -6.057 1.00 34.40 56 CYS A CA 9
ATOM 7353 C C . CYS A 1 56 ? 26.845 14.024 -6.797 1.00 53.45 56 CYS A C 9
ATOM 7354 O O . CYS A 1 56 ? 27.861 14.466 -7.332 1.00 55.23 56 CYS A O 9
ATOM 7361 N N . GLU A 1 57 ? 25.665 14.627 -6.814 1.00 1.41 57 GLU A N 9
ATOM 7362 C CA . GLU A 1 57 ? 25.485 15.900 -7.491 1.00 13.41 57 GLU A CA 9
ATOM 7363 C C . GLU A 1 57 ? 26.300 16.992 -6.795 1.00 65.13 57 GLU A C 9
ATOM 7364 O O . GLU A 1 57 ? 26.512 18.085 -7.323 1.00 20.52 57 GLU A O 9
ATOM 7376 N N . CYS A 1 58 ? 26.757 16.670 -5.590 1.00 71.42 58 CYS A N 9
ATOM 7377 C CA . CYS A 1 58 ? 27.551 17.603 -4.799 1.00 33.25 58 CYS A CA 9
ATOM 7378 C C . CYS A 1 58 ? 28.902 17.862 -5.457 1.00 31.21 58 CYS A C 9
ATOM 7379 O O . CYS A 1 58 ? 29.237 19.000 -5.783 1.00 13.22 58 CYS A O 9
ATOM 7386 N N . ALA A 1 59 ? 29.675 16.798 -5.648 1.00 72.31 59 ALA A N 9
ATOM 7387 C CA . ALA A 1 59 ? 30.989 16.910 -6.268 1.00 24.34 59 ALA A CA 9
ATOM 7388 C C . ALA A 1 59 ? 31.144 15.914 -7.412 1.00 74.21 59 ALA A C 9
ATOM 7389 O O . ALA A 1 59 ? 31.860 16.172 -8.378 1.00 44.15 59 ALA A O 9
ATOM 7396 N N . GLN A 1 60 ? 30.467 14.776 -7.295 1.00 62.41 60 GLN A N 9
ATOM 7397 C CA . GLN A 1 60 ? 30.531 13.741 -8.320 1.00 63.23 60 GLN A CA 9
ATOM 7398 C C . GLN A 1 60 ? 31.935 13.153 -8.414 1.00 5.05 60 GLN A C 9
ATOM 7399 O O . GLN A 1 60 ? 32.926 13.848 -8.191 1.00 11.52 60 GLN A O 9
ATOM 7413 N N . ALA A 1 61 ? 32.013 11.868 -8.744 1.00 0.02 61 ALA A N 9
ATOM 7414 C CA . ALA A 1 61 ? 33.296 11.187 -8.868 1.00 51.30 61 ALA A CA 9
ATOM 7415 C C . ALA A 1 61 ? 33.111 9.750 -9.342 1.00 30.32 61 ALA A C 9
ATOM 7416 O O . ALA A 1 61 ? 33.432 9.416 -10.482 1.00 23.32 61 ALA A O 9
ATOM 7423 N N . ALA A 1 62 ? 32.592 8.903 -8.459 1.00 33.20 62 ALA A N 9
ATOM 7424 C CA . ALA A 1 62 ? 32.363 7.501 -8.788 1.00 1.31 62 ALA A CA 9
ATOM 7425 C C . ALA A 1 62 ? 31.684 6.770 -7.635 1.00 2.44 62 ALA A C 9
ATOM 7426 O O . ALA A 1 62 ? 30.477 6.528 -7.664 1.00 42.14 62 ALA A O 9
ATOM 7433 N N . HIS A 1 63 ? 32.467 6.420 -6.619 1.00 43.40 63 HIS A N 9
ATOM 7434 C CA . HIS A 1 63 ? 31.941 5.716 -5.455 1.00 50.41 63 HIS A CA 9
ATOM 7435 C C . HIS A 1 63 ? 31.176 4.466 -5.877 1.00 30.52 63 HIS A C 9
ATOM 7436 O O . HIS A 1 63 ? 30.945 3.591 -5.043 1.00 2.42 63 HIS A O 9
ATOM 7453 N N . MET A 1 1 ? 5.294 2.655 2.336 1.00 30.35 1 MET A N 10
ATOM 7454 C CA . MET A 1 1 ? 3.956 3.102 1.968 1.00 74.31 1 MET A CA 10
ATOM 7455 C C . MET A 1 1 ? 4.023 4.248 0.964 1.00 14.20 1 MET A C 10
ATOM 7456 O O . MET A 1 1 ? 3.103 4.445 0.170 1.00 51.52 1 MET A O 10
ATOM 7470 N N . VAL A 1 2 ? 5.117 5.002 1.005 1.00 14.03 2 VAL A N 10
ATOM 7471 C CA . VAL A 1 2 ? 5.304 6.128 0.099 1.00 54.53 2 VAL A CA 10
ATOM 7472 C C . VAL A 1 2 ? 4.271 7.220 0.358 1.00 73.54 2 VAL A C 10
ATOM 7473 O O . VAL A 1 2 ? 3.202 6.958 0.910 1.00 34.13 2 VAL A O 10
ATOM 7486 N N . CYS A 1 3 ? 4.597 8.442 -0.045 1.00 53.55 3 CYS A N 10
ATOM 7487 C CA . CYS A 1 3 ? 3.697 9.575 0.143 1.00 31.01 3 CYS A CA 10
ATOM 7488 C C . CYS A 1 3 ? 3.549 9.912 1.623 1.00 23.43 3 CYS A C 10
ATOM 7489 O O . CYS A 1 3 ? 3.255 9.019 2.417 1.00 5.34 3 CYS A O 10
ATOM 7496 N N . LYS A 1 4 ? 3.755 11.177 1.959 1.00 65.43 4 LYS A N 10
ATOM 7497 C CA . LYS A 1 4 ? 3.644 11.612 3.340 1.00 0.34 4 LYS A CA 10
ATOM 7498 C C . LYS A 1 4 ? 4.580 10.773 4.212 1.00 20.03 4 LYS A C 10
ATOM 7499 O O . LYS A 1 4 ? 4.351 10.567 5.405 1.00 43.51 4 LYS A O 10
ATOM 7518 N N . CYS A 1 5 ? 5.647 10.289 3.586 1.00 1.33 5 CYS A N 10
ATOM 7519 C CA . CYS A 1 5 ? 6.634 9.469 4.280 1.00 41.31 5 CYS A CA 10
ATOM 7520 C C . CYS A 1 5 ? 7.919 10.254 4.522 1.00 65.23 5 CYS A C 10
ATOM 7521 O O . CYS A 1 5 ? 7.977 11.435 4.183 1.00 32.12 5 CYS A O 10
ATOM 7528 N N . ASP A 1 6 ? 8.911 9.589 5.097 1.00 53.11 6 ASP A N 10
ATOM 7529 C CA . ASP A 1 6 ? 10.182 10.235 5.378 1.00 55.34 6 ASP A CA 10
ATOM 7530 C C . ASP A 1 6 ? 10.949 10.432 4.069 1.00 70.34 6 ASP A C 10
ATOM 7531 O O . ASP A 1 6 ? 11.849 9.667 3.719 1.00 5.53 6 ASP A O 10
ATOM 7540 N N . CYS A 1 7 ? 10.570 11.481 3.348 1.00 71.14 7 CYS A N 10
ATOM 7541 C CA . CYS A 1 7 ? 11.204 11.803 2.074 1.00 70.30 7 CYS A CA 10
ATOM 7542 C C . CYS A 1 7 ? 11.811 13.202 2.107 1.00 70.50 7 CYS A C 10
ATOM 7543 O O . CYS A 1 7 ? 11.083 14.169 2.324 1.00 71.11 7 CYS A O 10
ATOM 7550 N N . LYS A 1 8 ? 13.117 13.277 1.895 1.00 14.52 8 LYS A N 10
ATOM 7551 C CA . LYS A 1 8 ? 13.803 14.558 1.905 1.00 2.13 8 LYS A CA 10
ATOM 7552 C C . LYS A 1 8 ? 13.953 15.063 0.469 1.00 72.13 8 LYS A C 10
ATOM 7553 O O . LYS A 1 8 ? 13.963 16.263 0.197 1.00 75.43 8 LYS A O 10
ATOM 7572 N N . ASN A 1 9 ? 14.070 14.111 -0.452 1.00 2.33 9 ASN A N 10
ATOM 7573 C CA . ASN A 1 9 ? 14.221 14.431 -1.867 1.00 21.04 9 ASN A CA 10
ATOM 7574 C C . ASN A 1 9 ? 13.007 15.196 -2.384 1.00 74.20 9 ASN A C 10
ATOM 7575 O O . ASN A 1 9 ? 12.174 15.657 -1.604 1.00 53.13 9 ASN A O 10
ATOM 7586 N N . GLN A 1 10 ? 12.914 15.325 -3.704 1.00 13.14 10 GLN A N 10
ATOM 7587 C CA . GLN A 1 10 ? 11.801 16.034 -4.325 1.00 21.03 10 GLN A CA 10
ATOM 7588 C C . GLN A 1 10 ? 11.302 15.289 -5.558 1.00 73.03 10 GLN A C 10
ATOM 7589 O O . GLN A 1 10 ? 12.085 14.684 -6.289 1.00 33.42 10 GLN A O 10
ATOM 7603 N N . ASN A 1 11 ? 9.993 15.338 -5.783 1.00 73.14 11 ASN A N 10
ATOM 7604 C CA . ASN A 1 11 ? 9.389 14.667 -6.928 1.00 75.55 11 ASN A CA 10
ATOM 7605 C C . ASN A 1 11 ? 9.996 13.282 -7.130 1.00 63.30 11 ASN A C 10
ATOM 7606 O O . ASN A 1 11 ? 10.544 12.982 -8.191 1.00 64.34 11 ASN A O 10
ATOM 7617 N N . CYS A 1 12 ? 9.895 12.442 -6.105 1.00 53.45 12 CYS A N 10
ATOM 7618 C CA . CYS A 1 12 ? 10.434 11.089 -6.169 1.00 64.25 12 CYS A CA 10
ATOM 7619 C C . CYS A 1 12 ? 10.003 10.392 -7.456 1.00 32.35 12 CYS A C 10
ATOM 7620 O O . CYS A 1 12 ? 8.811 10.259 -7.731 1.00 74.53 12 CYS A O 10
ATOM 7627 N N . SER A 1 13 ? 10.981 9.950 -8.240 1.00 33.10 13 SER A N 10
ATOM 7628 C CA . SER A 1 13 ? 10.702 9.271 -9.500 1.00 43.22 13 SER A CA 10
ATOM 7629 C C . SER A 1 13 ? 10.698 7.757 -9.312 1.00 42.25 13 SER A C 10
ATOM 7630 O O . SER A 1 13 ? 11.701 7.087 -9.561 1.00 4.24 13 SER A O 10
ATOM 7638 N N . CYS A 1 14 ? 9.563 7.225 -8.873 1.00 2.21 14 CYS A N 10
ATOM 7639 C CA . CYS A 1 14 ? 9.427 5.790 -8.650 1.00 42.05 14 CYS A CA 10
ATOM 7640 C C . CYS A 1 14 ? 8.218 5.236 -9.397 1.00 15.55 14 CYS A C 10
ATOM 7641 O O . CYS A 1 14 ? 7.229 4.834 -8.784 1.00 64.24 14 CYS A O 10
ATOM 7648 N N . ASN A 1 15 ? 8.303 5.221 -10.723 1.00 12.52 15 ASN A N 10
ATOM 7649 C CA . ASN A 1 15 ? 7.214 4.719 -11.553 1.00 51.51 15 ASN A CA 10
ATOM 7650 C C . ASN A 1 15 ? 5.967 5.584 -11.396 1.00 12.13 15 ASN A C 10
ATOM 7651 O O . ASN A 1 15 ? 4.842 5.082 -11.418 1.00 3.31 15 ASN A O 10
ATOM 7662 N N . THR A 1 16 ? 6.173 6.888 -11.237 1.00 62.21 16 THR A N 10
ATOM 7663 C CA . THR A 1 16 ? 5.067 7.823 -11.076 1.00 31.35 16 THR A CA 10
ATOM 7664 C C . THR A 1 16 ? 5.395 9.175 -11.697 1.00 51.41 16 THR A C 10
ATOM 7665 O O . THR A 1 16 ? 4.578 9.757 -12.410 1.00 34.25 16 THR A O 10
ATOM 7676 N N . GLY A 1 17 ? 6.598 9.672 -11.423 1.00 33.31 17 GLY A N 10
ATOM 7677 C CA . GLY A 1 17 ? 7.013 10.953 -11.964 1.00 35.20 17 GLY A CA 10
ATOM 7678 C C . GLY A 1 17 ? 6.015 12.056 -11.673 1.00 35.25 17 GLY A C 10
ATOM 7679 O O . GLY A 1 17 ? 5.091 12.291 -12.452 1.00 72.45 17 GLY A O 10
ATOM 7683 N N . THR A 1 18 ? 6.198 12.735 -10.545 1.00 1.24 18 THR A N 10
ATOM 7684 C CA . THR A 1 18 ? 5.305 13.817 -10.150 1.00 41.42 18 THR A CA 10
ATOM 7685 C C . THR A 1 18 ? 5.958 14.717 -9.107 1.00 65.21 18 THR A C 10
ATOM 7686 O O . THR A 1 18 ? 6.788 14.238 -8.335 1.00 15.44 18 THR A O 10
ATOM 7697 N N . LYS A 1 19 ? 5.576 15.985 -9.106 1.00 50.30 19 LYS A N 10
ATOM 7698 C CA . LYS A 1 19 ? 6.131 16.934 -8.155 1.00 64.45 19 LYS A CA 10
ATOM 7699 C C . LYS A 1 19 ? 6.068 16.335 -6.749 1.00 1.53 19 LYS A C 10
ATOM 7700 O O . LYS A 1 19 ? 7.083 16.253 -6.059 1.00 64.42 19 LYS A O 10
ATOM 7719 N N . ASP A 1 20 ? 4.865 15.934 -6.365 1.00 23.04 20 ASP A N 10
ATOM 7720 C CA . ASP A 1 20 ? 4.656 15.346 -5.052 1.00 63.14 20 ASP A CA 10
ATOM 7721 C C . ASP A 1 20 ? 4.350 13.855 -5.209 1.00 41.13 20 ASP A C 10
ATOM 7722 O O . ASP A 1 20 ? 4.012 13.369 -6.289 1.00 61.41 20 ASP A O 10
ATOM 7731 N N . CYS A 1 21 ? 4.477 13.136 -4.100 1.00 12.24 21 CYS A N 10
ATOM 7732 C CA . CYS A 1 21 ? 4.221 11.700 -4.086 1.00 11.25 21 CYS A CA 10
ATOM 7733 C C . CYS A 1 21 ? 2.877 11.381 -4.733 1.00 3.02 21 CYS A C 10
ATOM 7734 O O . CYS A 1 21 ? 1.841 11.590 -4.104 1.00 21.33 21 CYS A O 10
ATOM 7741 N N . ASP A 1 22 ? 2.923 10.889 -5.962 1.00 54.01 22 ASP A N 10
ATOM 7742 C CA . ASP A 1 22 ? 1.704 10.550 -6.678 1.00 25.31 22 ASP A CA 10
ATOM 7743 C C . ASP A 1 22 ? 1.637 9.033 -6.870 1.00 54.42 22 ASP A C 10
ATOM 7744 O O . ASP A 1 22 ? 1.406 8.525 -7.968 1.00 22.51 22 ASP A O 10
ATOM 7753 N N . CYS A 1 23 ? 1.844 8.318 -5.770 1.00 40.22 23 CYS A N 10
ATOM 7754 C CA . CYS A 1 23 ? 1.813 6.860 -5.789 1.00 51.01 23 CYS A CA 10
ATOM 7755 C C . CYS A 1 23 ? 0.762 6.326 -4.822 1.00 12.04 23 CYS A C 10
ATOM 7756 O O . CYS A 1 23 ? -0.032 7.088 -4.269 1.00 25.22 23 CYS A O 10
ATOM 7763 N N . SER A 1 24 ? 0.761 5.012 -4.623 1.00 61.30 24 SER A N 10
ATOM 7764 C CA . SER A 1 24 ? -0.196 4.375 -3.726 1.00 73.45 24 SER A CA 10
ATOM 7765 C C . SER A 1 24 ? 0.518 3.490 -2.709 1.00 13.11 24 SER A C 10
ATOM 7766 O O . SER A 1 24 ? 0.626 3.875 -1.546 1.00 14.13 24 SER A O 10
ATOM 7774 N N . ASP A 1 25 ? 0.984 2.337 -3.164 1.00 63.40 25 ASP A N 10
ATOM 7775 C CA . ASP A 1 25 ? 1.682 1.413 -2.286 1.00 31.31 25 ASP A CA 10
ATOM 7776 C C . ASP A 1 25 ? 3.185 1.690 -2.351 1.00 41.33 25 ASP A C 10
ATOM 7777 O O . ASP A 1 25 ? 3.643 2.663 -2.949 1.00 44.32 25 ASP A O 10
ATOM 7786 N N . ALA A 1 26 ? 3.948 0.806 -1.717 1.00 73.43 26 ALA A N 10
ATOM 7787 C CA . ALA A 1 26 ? 5.400 0.930 -1.689 1.00 72.33 26 ALA A CA 10
ATOM 7788 C C . ALA A 1 26 ? 5.957 1.172 -3.088 1.00 0.21 26 ALA A C 10
ATOM 7789 O O . ALA A 1 26 ? 5.435 0.610 -4.049 1.00 64.43 26 ALA A O 10
ATOM 7796 N N . LYS A 1 27 ? 6.992 1.995 -3.171 1.00 1.11 27 LYS A N 10
ATOM 7797 C CA . LYS A 1 27 ? 7.604 2.300 -4.453 1.00 5.42 27 LYS A CA 10
ATOM 7798 C C . LYS A 1 27 ? 8.931 3.027 -4.219 1.00 74.14 27 LYS A C 10
ATOM 7799 O O . LYS A 1 27 ? 10.013 2.441 -4.270 1.00 10.44 27 LYS A O 10
ATOM 7818 N N . CYS A 1 28 ? 8.821 4.325 -3.961 1.00 45.33 28 CYS A N 10
ATOM 7819 C CA . CYS A 1 28 ? 9.994 5.158 -3.717 1.00 23.50 28 CYS A CA 10
ATOM 7820 C C . CYS A 1 28 ? 10.527 4.944 -2.304 1.00 4.30 28 CYS A C 10
ATOM 7821 O O . CYS A 1 28 ? 11.428 4.133 -2.085 1.00 40.24 28 CYS A O 10
ATOM 7828 N N . CYS A 1 29 ? 9.967 5.678 -1.349 1.00 40.21 29 CYS A N 10
ATOM 7829 C CA . CYS A 1 29 ? 10.388 5.571 0.043 1.00 12.45 29 CYS A CA 10
ATOM 7830 C C . CYS A 1 29 ? 11.909 5.539 0.151 1.00 72.41 29 CYS A C 10
ATOM 7831 O O . CYS A 1 29 ? 12.445 4.679 0.849 1.00 12.52 29 CYS A O 10
ATOM 7838 N N . GLU A 1 30 ? 12.564 6.463 -0.536 1.00 74.02 30 GLU A N 10
ATOM 7839 C CA . GLU A 1 30 ? 14.015 6.527 -0.510 1.00 60.24 30 GLU A CA 10
ATOM 7840 C C . GLU A 1 30 ? 14.477 7.920 -0.080 1.00 45.45 30 GLU A C 10
ATOM 7841 O O . GLU A 1 30 ? 13.720 8.890 -0.090 1.00 53.04 30 GLU A O 10
ATOM 7853 N N . GLN A 1 31 ? 15.749 7.998 0.300 1.00 73.02 31 GLN A N 10
ATOM 7854 C CA . GLN A 1 31 ? 16.339 9.257 0.738 1.00 12.23 31 GLN A CA 10
ATOM 7855 C C . GLN A 1 31 ? 17.419 9.720 -0.234 1.00 71.10 31 GLN A C 10
ATOM 7856 O O . GLN A 1 31 ? 18.601 9.760 0.109 1.00 52.13 31 GLN A O 10
ATOM 7870 N N . TYR A 1 32 ? 17.006 10.068 -1.447 1.00 75.25 32 TYR A N 10
ATOM 7871 C CA . TYR A 1 32 ? 17.938 10.525 -2.471 1.00 2.23 32 TYR A CA 10
ATOM 7872 C C . TYR A 1 32 ? 18.798 11.673 -1.950 1.00 60.02 32 TYR A C 10
ATOM 7873 O O . TYR A 1 32 ? 19.918 11.886 -2.417 1.00 73.20 32 TYR A O 10
ATOM 7891 N N . CYS A 1 33 ? 18.266 12.409 -0.981 1.00 24.25 33 CYS A N 10
ATOM 7892 C CA . CYS A 1 33 ? 18.984 13.536 -0.395 1.00 71.12 33 CYS A CA 10
ATOM 7893 C C . CYS A 1 33 ? 19.018 14.718 -1.358 1.00 51.13 33 CYS A C 10
ATOM 7894 O O . CYS A 1 33 ? 18.520 15.801 -1.046 1.00 23.51 33 CYS A O 10
ATOM 7901 N N . CYS A 1 34 ? 19.609 14.504 -2.528 1.00 50.14 34 CYS A N 10
ATOM 7902 C CA . CYS A 1 34 ? 19.710 15.553 -3.537 1.00 5.01 34 CYS A CA 10
ATOM 7903 C C . CYS A 1 34 ? 18.912 15.188 -4.784 1.00 33.52 34 CYS A C 10
ATOM 7904 O O . CYS A 1 34 ? 18.583 14.025 -5.022 1.00 1.21 34 CYS A O 10
ATOM 7911 N N . PRO A 1 35 ? 18.590 16.203 -5.599 1.00 75.31 35 PRO A N 10
ATOM 7912 C CA . PRO A 1 35 ? 17.824 16.013 -6.835 1.00 1.32 35 PRO A CA 10
ATOM 7913 C C . PRO A 1 35 ? 18.624 15.279 -7.905 1.00 72.52 35 PRO A C 10
ATOM 7914 O O . PRO A 1 35 ? 18.070 14.822 -8.906 1.00 34.44 35 PRO A O 10
ATOM 7925 N N . THR A 1 36 ? 19.931 15.167 -7.689 1.00 11.10 36 THR A N 10
ATOM 7926 C CA . THR A 1 36 ? 20.807 14.488 -8.635 1.00 40.43 36 THR A CA 10
ATOM 7927 C C . THR A 1 36 ? 20.847 12.988 -8.369 1.00 3.04 36 THR A C 10
ATOM 7928 O O . THR A 1 36 ? 21.638 12.262 -8.971 1.00 13.12 36 THR A O 10
ATOM 7939 N N . ALA A 1 37 ? 19.990 12.529 -7.463 1.00 13.51 37 ALA A N 10
ATOM 7940 C CA . ALA A 1 37 ? 19.926 11.114 -7.119 1.00 11.52 37 ALA A CA 10
ATOM 7941 C C . ALA A 1 37 ? 18.542 10.542 -7.406 1.00 20.34 37 ALA A C 10
ATOM 7942 O O . ALA A 1 37 ? 18.376 9.328 -7.530 1.00 54.43 37 ALA A O 10
ATOM 7949 N N . SER A 1 38 ? 17.552 11.422 -7.508 1.00 52.34 38 SER A N 10
ATOM 7950 C CA . SER A 1 38 ? 16.181 11.003 -7.776 1.00 51.30 38 SER A CA 10
ATOM 7951 C C . SER A 1 38 ? 16.121 10.085 -8.993 1.00 43.32 38 SER A C 10
ATOM 7952 O O . SER A 1 38 ? 15.249 9.221 -9.054 1.00 75.34 38 SER A O 10
ATOM 7960 N N . GLU A 1 39 ? 17.041 10.291 -9.925 1.00 34.12 39 GLU A N 10
ATOM 7961 C CA . GLU A 1 39 ? 17.082 9.478 -11.128 1.00 74.52 39 GLU A CA 10
ATOM 7962 C C . GLU A 1 39 ? 18.515 9.379 -11.653 1.00 62.35 39 GLU A C 10
ATOM 7963 O O . GLU A 1 39 ? 18.754 9.538 -12.850 1.00 21.44 39 GLU A O 10
ATOM 7975 N N . LYS A 1 40 ? 19.432 9.117 -10.733 1.00 72.35 40 LYS A N 10
ATOM 7976 C CA . LYS A 1 40 ? 20.835 8.995 -11.089 1.00 25.21 40 LYS A CA 10
ATOM 7977 C C . LYS A 1 40 ? 21.516 8.012 -10.133 1.00 54.44 40 LYS A C 10
ATOM 7978 O O . LYS A 1 40 ? 22.310 7.175 -10.560 1.00 13.24 40 LYS A O 10
ATOM 7997 N N . LYS A 1 41 ? 21.179 8.147 -8.859 1.00 3.10 41 LYS A N 10
ATOM 7998 C CA . LYS A 1 41 ? 21.748 7.282 -7.839 1.00 73.24 41 LYS A CA 10
ATOM 7999 C C . LYS A 1 41 ? 23.196 7.697 -7.574 1.00 1.13 41 LYS A C 10
ATOM 8000 O O . LYS A 1 41 ? 24.072 6.874 -7.304 1.00 52.11 41 LYS A O 10
ATOM 8019 N N . CYS A 1 42 ? 23.430 9.002 -7.656 1.00 61.03 42 CYS A N 10
ATOM 8020 C CA . CYS A 1 42 ? 24.760 9.556 -7.431 1.00 4.05 42 CYS A CA 10
ATOM 8021 C C . CYS A 1 42 ? 25.365 9.010 -6.141 1.00 41.11 42 CYS A C 10
ATOM 8022 O O . CYS A 1 42 ? 26.583 8.862 -6.029 1.00 14.12 42 CYS A O 10
ATOM 8029 N N . CYS A 1 43 ? 24.508 8.714 -5.171 1.00 15.32 43 CYS A N 10
ATOM 8030 C CA . CYS A 1 43 ? 24.957 8.187 -3.887 1.00 64.14 43 CYS A CA 10
ATOM 8031 C C . CYS A 1 43 ? 23.998 7.119 -3.372 1.00 63.32 43 CYS A C 10
ATOM 8032 O O . CYS A 1 43 ? 22.810 7.175 -3.685 1.00 11.35 43 CYS A O 10
ATOM 8039 N N . LYS A 1 44 ? 24.528 6.178 -2.604 1.00 45.14 44 LYS A N 10
ATOM 8040 C CA . LYS A 1 44 ? 23.710 5.109 -2.058 1.00 64.44 44 LYS A CA 10
ATOM 8041 C C . LYS A 1 44 ? 22.505 5.713 -1.335 1.00 71.34 44 LYS A C 10
ATOM 8042 O O . LYS A 1 44 ? 22.633 6.517 -0.413 1.00 3.24 44 LYS A O 10
ATOM 8061 N N . SER A 1 45 ? 21.321 5.303 -1.779 1.00 53.53 45 SER A N 10
ATOM 8062 C CA . SER A 1 45 ? 20.076 5.790 -1.196 1.00 51.43 45 SER A CA 10
ATOM 8063 C C . SER A 1 45 ? 20.097 5.652 0.323 1.00 42.50 45 SER A C 10
ATOM 8064 O O . SER A 1 45 ? 20.646 4.693 0.863 1.00 42.01 45 SER A O 10
ATOM 8072 N N . GLY A 1 46 ? 19.494 6.620 1.007 1.00 4.24 46 GLY A N 10
ATOM 8073 C CA . GLY A 1 46 ? 19.455 6.589 2.458 1.00 41.23 46 GLY A CA 10
ATOM 8074 C C . GLY A 1 46 ? 20.556 7.421 3.085 1.00 22.45 46 GLY A C 10
ATOM 8075 O O . GLY A 1 46 ? 21.042 7.101 4.171 1.00 64.10 46 GLY A O 10
ATOM 8079 N N . CYS A 1 47 ? 20.952 8.489 2.402 1.00 73.52 47 CYS A N 10
ATOM 8080 C CA . CYS A 1 47 ? 22.005 9.367 2.898 1.00 11.30 47 CYS A CA 10
ATOM 8081 C C . CYS A 1 47 ? 21.540 10.127 4.136 1.00 3.40 47 CYS A C 10
ATOM 8082 O O . CYS A 1 47 ? 22.341 10.758 4.826 1.00 33.10 47 CYS A O 10
ATOM 8089 N N . ALA A 1 48 ? 20.241 10.064 4.410 1.00 4.11 48 ALA A N 10
ATOM 8090 C CA . ALA A 1 48 ? 19.670 10.746 5.565 1.00 62.12 48 ALA A CA 10
ATOM 8091 C C . ALA A 1 48 ? 19.803 12.259 5.430 1.00 52.12 48 ALA A C 10
ATOM 8092 O O . ALA A 1 48 ? 19.589 12.999 6.389 1.00 34.22 48 ALA A O 10
ATOM 8099 N N . GLY A 1 49 ? 20.158 12.713 4.232 1.00 43.03 49 GLY A N 10
ATOM 8100 C CA . GLY A 1 49 ? 20.314 14.136 3.994 1.00 41.11 49 GLY A CA 10
ATOM 8101 C C . GLY A 1 49 ? 21.750 14.596 4.147 1.00 24.33 49 GLY A C 10
ATOM 8102 O O . GLY A 1 49 ? 22.247 15.382 3.342 1.00 23.01 49 GLY A O 10
ATOM 8106 N N . GLY A 1 50 ? 22.420 14.105 5.186 1.00 34.02 50 GLY A N 10
ATOM 8107 C CA . GLY A 1 50 ? 23.800 14.483 5.425 1.00 63.13 50 GLY A CA 10
ATOM 8108 C C . GLY A 1 50 ? 24.780 13.615 4.660 1.00 75.15 50 GLY A C 10
ATOM 8109 O O . GLY A 1 50 ? 25.383 12.702 5.225 1.00 70.15 50 GLY A O 10
ATOM 8113 N N . CYS A 1 51 ? 24.937 13.898 3.371 1.00 32.13 51 CYS A N 10
ATOM 8114 C CA . CYS A 1 51 ? 25.848 13.134 2.526 1.00 1.14 51 CYS A CA 10
ATOM 8115 C C . CYS A 1 51 ? 27.044 13.984 2.109 1.00 13.11 51 CYS A C 10
ATOM 8116 O O . CYS A 1 51 ? 28.168 13.486 2.116 1.00 64.01 51 CYS A O 10
ATOM 8123 N N . LYS A 1 52 ? 26.779 15.234 1.757 1.00 34.43 52 LYS A N 10
ATOM 8124 C CA . LYS A 1 52 ? 27.839 16.135 1.340 1.00 62.32 52 LYS A CA 10
ATOM 8125 C C . LYS A 1 52 ? 28.815 15.382 0.433 1.00 20.44 52 LYS A C 10
ATOM 8126 O O . LYS A 1 52 ? 30.036 15.500 0.547 1.00 14.44 52 LYS A O 10
ATOM 8145 N N . CYS A 1 53 ? 28.246 14.598 -0.476 1.00 11.22 53 CYS A N 10
ATOM 8146 C CA . CYS A 1 53 ? 29.041 13.814 -1.414 1.00 73.42 53 CYS A CA 10
ATOM 8147 C C . CYS A 1 53 ? 29.825 14.722 -2.355 1.00 4.44 53 CYS A C 10
ATOM 8148 O O . CYS A 1 53 ? 29.768 15.946 -2.242 1.00 42.50 53 CYS A O 10
ATOM 8155 N N . ALA A 1 54 ? 30.559 14.114 -3.281 1.00 42.50 54 ALA A N 10
ATOM 8156 C CA . ALA A 1 54 ? 31.355 14.869 -4.241 1.00 64.32 54 ALA A CA 10
ATOM 8157 C C . ALA A 1 54 ? 31.002 14.481 -5.673 1.00 34.52 54 ALA A C 10
ATOM 8158 O O . ALA A 1 54 ? 31.775 14.718 -6.599 1.00 42.34 54 ALA A O 10
ATOM 8165 N N . ASN A 1 55 ? 29.828 13.881 -5.846 1.00 10.32 55 ASN A N 10
ATOM 8166 C CA . ASN A 1 55 ? 29.373 13.459 -7.165 1.00 74.13 55 ASN A CA 10
ATOM 8167 C C . ASN A 1 55 ? 27.887 13.753 -7.348 1.00 34.43 55 ASN A C 10
ATOM 8168 O O . ASN A 1 55 ? 27.266 13.293 -8.307 1.00 33.22 55 ASN A O 10
ATOM 8179 N N . CYS A 1 56 ? 27.323 14.521 -6.422 1.00 63.01 56 CYS A N 10
ATOM 8180 C CA . CYS A 1 56 ? 25.910 14.876 -6.480 1.00 52.42 56 CYS A CA 10
ATOM 8181 C C . CYS A 1 56 ? 25.725 16.388 -6.387 1.00 31.52 56 CYS A C 10
ATOM 8182 O O . CYS A 1 56 ? 26.697 17.124 -6.544 1.00 44.01 56 CYS A O 10
ATOM 8189 N N . GLU A 1 57 ? 24.495 16.812 -6.137 1.00 72.32 57 GLU A N 10
ATOM 8190 C CA . GLU A 1 57 ? 24.200 18.230 -6.028 1.00 41.44 57 GLU A CA 10
ATOM 8191 C C . GLU A 1 57 ? 24.986 18.849 -4.871 1.00 23.45 57 GLU A C 10
ATOM 8192 O O . GLU A 1 57 ? 25.527 19.951 -4.964 1.00 65.14 57 GLU A O 10
ATOM 8204 N N . CYS A 1 58 ? 25.038 18.109 -3.768 1.00 75.25 58 CYS A N 10
ATOM 8205 C CA . CYS A 1 58 ? 25.748 18.560 -2.577 1.00 64.32 58 CYS A CA 10
ATOM 8206 C C . CYS A 1 58 ? 27.245 18.293 -2.703 1.00 73.53 58 CYS A C 10
ATOM 8207 O O . CYS A 1 58 ? 27.839 17.621 -1.860 1.00 54.30 58 CYS A O 10
ATOM 8214 N N . ALA A 1 59 ? 27.848 18.821 -3.763 1.00 53.21 59 ALA A N 10
ATOM 8215 C CA . ALA A 1 59 ? 29.275 18.640 -4.000 1.00 15.25 59 ALA A CA 10
ATOM 8216 C C . ALA A 1 59 ? 30.101 19.521 -3.069 1.00 23.44 59 ALA A C 10
ATOM 8217 O O . ALA A 1 59 ? 30.164 20.737 -3.245 1.00 25.03 59 ALA A O 10
ATOM 8224 N N . GLN A 1 60 ? 30.732 18.898 -2.078 1.00 43.03 60 GLN A N 10
ATOM 8225 C CA . GLN A 1 60 ? 31.554 19.627 -1.119 1.00 71.31 60 GLN A CA 10
ATOM 8226 C C . GLN A 1 60 ? 32.564 18.699 -0.452 1.00 70.00 60 GLN A C 10
ATOM 8227 O O . GLN A 1 60 ? 33.750 19.016 -0.367 1.00 21.44 60 GLN A O 10
ATOM 8241 N N . ALA A 1 61 ? 32.085 17.552 0.020 1.00 43.43 61 ALA A N 10
ATOM 8242 C CA . ALA A 1 61 ? 32.947 16.578 0.678 1.00 52.12 61 ALA A CA 10
ATOM 8243 C C . ALA A 1 61 ? 32.857 15.217 -0.004 1.00 31.02 61 ALA A C 10
ATOM 8244 O O . ALA A 1 61 ? 32.287 15.091 -1.087 1.00 44.45 61 ALA A O 10
ATOM 8251 N N . ALA A 1 62 ? 33.423 14.200 0.638 1.00 43.40 62 ALA A N 10
ATOM 8252 C CA . ALA A 1 62 ? 33.406 12.848 0.094 1.00 54.33 62 ALA A CA 10
ATOM 8253 C C . ALA A 1 62 ? 32.376 11.981 0.810 1.00 12.54 62 ALA A C 10
ATOM 8254 O O . ALA A 1 62 ? 31.744 12.418 1.773 1.00 23.13 62 ALA A O 10
ATOM 8261 N N . HIS A 1 63 ? 32.210 10.751 0.334 1.00 3.43 63 HIS A N 10
ATOM 8262 C CA . HIS A 1 63 ? 31.256 9.823 0.930 1.00 22.02 63 HIS A CA 10
ATOM 8263 C C . HIS A 1 63 ? 31.782 8.392 0.873 1.00 61.04 63 HIS A C 10
ATOM 8264 O O . HIS A 1 63 ? 32.824 8.158 0.262 1.00 72.20 63 HIS A O 10
ATOM 8281 N N . MET A 1 1 ? 9.033 8.529 4.486 1.00 23.44 1 MET A N 11
ATOM 8282 C CA . MET A 1 1 ? 8.765 7.289 3.767 1.00 70.12 1 MET A CA 11
ATOM 8283 C C . MET A 1 1 ? 7.565 7.448 2.839 1.00 71.23 1 MET A C 11
ATOM 8284 O O . MET A 1 1 ? 6.507 7.924 3.251 1.00 22.13 1 MET A O 11
ATOM 8298 N N . VAL A 1 2 ? 7.736 7.046 1.583 1.00 1.41 2 VAL A N 11
ATOM 8299 C CA . VAL A 1 2 ? 6.667 7.144 0.597 1.00 73.32 2 VAL A CA 11
ATOM 8300 C C . VAL A 1 2 ? 6.304 8.599 0.321 1.00 31.53 2 VAL A C 11
ATOM 8301 O O . VAL A 1 2 ? 6.496 9.469 1.172 1.00 75.52 2 VAL A O 11
ATOM 8314 N N . CYS A 1 3 ? 5.779 8.856 -0.871 1.00 72.34 3 CYS A N 11
ATOM 8315 C CA . CYS A 1 3 ? 5.389 10.206 -1.260 1.00 12.40 3 CYS A CA 11
ATOM 8316 C C . CYS A 1 3 ? 3.945 10.492 -0.859 1.00 4.24 3 CYS A C 11
ATOM 8317 O O . CYS A 1 3 ? 3.066 10.472 -1.718 1.00 71.23 3 CYS A O 11
ATOM 8324 N N . LYS A 1 4 ? 3.735 10.748 0.424 1.00 11.02 4 LYS A N 11
ATOM 8325 C CA . LYS A 1 4 ? 2.400 11.033 0.921 1.00 35.44 4 LYS A CA 11
ATOM 8326 C C . LYS A 1 4 ? 2.063 12.501 0.654 1.00 75.24 4 LYS A C 11
ATOM 8327 O O . LYS A 1 4 ? 1.113 13.063 1.201 1.00 71.40 4 LYS A O 11
ATOM 8346 N N . CYS A 1 5 ? 2.868 13.114 -0.207 1.00 34.31 5 CYS A N 11
ATOM 8347 C CA . CYS A 1 5 ? 2.679 14.515 -0.566 1.00 74.32 5 CYS A CA 11
ATOM 8348 C C . CYS A 1 5 ? 2.925 15.422 0.635 1.00 72.03 5 CYS A C 11
ATOM 8349 O O . CYS A 1 5 ? 2.806 14.964 1.770 1.00 31.20 5 CYS A O 11
ATOM 8356 N N . ASP A 1 6 ? 3.260 16.674 0.362 1.00 3.43 6 ASP A N 11
ATOM 8357 C CA . ASP A 1 6 ? 3.521 17.628 1.427 1.00 15.13 6 ASP A CA 11
ATOM 8358 C C . ASP A 1 6 ? 4.711 17.145 2.259 1.00 54.32 6 ASP A C 11
ATOM 8359 O O . ASP A 1 6 ? 4.804 17.383 3.464 1.00 60.03 6 ASP A O 11
ATOM 8368 N N . CYS A 1 7 ? 5.624 16.457 1.584 1.00 25.20 7 CYS A N 11
ATOM 8369 C CA . CYS A 1 7 ? 6.818 15.928 2.235 1.00 73.41 7 CYS A CA 11
ATOM 8370 C C . CYS A 1 7 ? 8.053 16.733 1.845 1.00 55.32 7 CYS A C 11
ATOM 8371 O O . CYS A 1 7 ? 7.911 17.858 1.366 1.00 25.41 7 CYS A O 11
ATOM 8378 N N . LYS A 1 8 ? 9.223 16.149 2.057 1.00 52.35 8 LYS A N 11
ATOM 8379 C CA . LYS A 1 8 ? 10.467 16.823 1.725 1.00 55.32 8 LYS A CA 11
ATOM 8380 C C . LYS A 1 8 ? 11.359 15.873 0.925 1.00 23.50 8 LYS A C 11
ATOM 8381 O O . LYS A 1 8 ? 11.500 14.691 1.239 1.00 44.51 8 LYS A O 11
ATOM 8400 N N . ASN A 1 9 ? 11.964 16.419 -0.125 1.00 14.31 9 ASN A N 11
ATOM 8401 C CA . ASN A 1 9 ? 12.847 15.644 -0.988 1.00 21.41 9 ASN A CA 11
ATOM 8402 C C . ASN A 1 9 ? 12.068 14.568 -1.738 1.00 74.03 9 ASN A C 11
ATOM 8403 O O . ASN A 1 9 ? 11.668 13.559 -1.158 1.00 2.12 9 ASN A O 11
ATOM 8414 N N . GLN A 1 10 ? 11.856 14.792 -3.031 1.00 62.43 10 GLN A N 11
ATOM 8415 C CA . GLN A 1 10 ? 11.125 13.841 -3.861 1.00 14.52 10 GLN A CA 11
ATOM 8416 C C . GLN A 1 10 ? 11.501 13.999 -5.330 1.00 64.22 10 GLN A C 11
ATOM 8417 O O . GLN A 1 10 ? 12.438 14.722 -5.667 1.00 22.43 10 GLN A O 11
ATOM 8431 N N . ASN A 1 11 ? 10.765 13.317 -6.201 1.00 71.42 11 ASN A N 11
ATOM 8432 C CA . ASN A 1 11 ? 11.023 13.380 -7.635 1.00 53.02 11 ASN A CA 11
ATOM 8433 C C . ASN A 1 11 ? 9.734 13.188 -8.429 1.00 32.54 11 ASN A C 11
ATOM 8434 O O . ASN A 1 11 ? 9.728 12.539 -9.476 1.00 24.24 11 ASN A O 11
ATOM 8445 N N . CYS A 1 12 ? 8.644 13.755 -7.924 1.00 4.45 12 CYS A N 11
ATOM 8446 C CA . CYS A 1 12 ? 7.349 13.646 -8.585 1.00 12.53 12 CYS A CA 11
ATOM 8447 C C . CYS A 1 12 ? 6.383 14.707 -8.067 1.00 1.24 12 CYS A C 11
ATOM 8448 O O . CYS A 1 12 ? 6.254 14.907 -6.859 1.00 30.42 12 CYS A O 11
ATOM 8455 N N . SER A 1 13 ? 5.708 15.386 -8.988 1.00 41.45 13 SER A N 11
ATOM 8456 C CA . SER A 1 13 ? 4.758 16.431 -8.625 1.00 51.22 13 SER A CA 11
ATOM 8457 C C . SER A 1 13 ? 3.371 15.844 -8.384 1.00 74.12 13 SER A C 11
ATOM 8458 O O . SER A 1 13 ? 2.362 16.543 -8.490 1.00 32.33 13 SER A O 11
ATOM 8466 N N . CYS A 1 14 ? 3.328 14.556 -8.060 1.00 44.43 14 CYS A N 11
ATOM 8467 C CA . CYS A 1 14 ? 2.065 13.873 -7.805 1.00 2.22 14 CYS A CA 11
ATOM 8468 C C . CYS A 1 14 ? 1.116 14.025 -8.989 1.00 30.31 14 CYS A C 11
ATOM 8469 O O . CYS A 1 14 ? -0.077 14.269 -8.813 1.00 42.05 14 CYS A O 11
ATOM 8476 N N . ASN A 1 15 ? 1.655 13.879 -10.195 1.00 50.31 15 ASN A N 11
ATOM 8477 C CA . ASN A 1 15 ? 0.856 14.002 -11.409 1.00 42.21 15 ASN A CA 11
ATOM 8478 C C . ASN A 1 15 ? 1.625 13.484 -12.621 1.00 33.22 15 ASN A C 11
ATOM 8479 O O . ASN A 1 15 ? 1.048 12.872 -13.521 1.00 5.00 15 ASN A O 11
ATOM 8490 N N . THR A 1 16 ? 2.931 13.732 -12.637 1.00 53.21 16 THR A N 11
ATOM 8491 C CA . THR A 1 16 ? 3.779 13.292 -13.737 1.00 72.34 16 THR A CA 11
ATOM 8492 C C . THR A 1 16 ? 4.096 11.805 -13.626 1.00 23.13 16 THR A C 11
ATOM 8493 O O . THR A 1 16 ? 5.260 11.413 -13.548 1.00 32.24 16 THR A O 11
ATOM 8504 N N . GLY A 1 17 ? 3.053 10.980 -13.619 1.00 42.33 17 GLY A N 11
ATOM 8505 C CA . GLY A 1 17 ? 3.243 9.545 -13.517 1.00 53.25 17 GLY A CA 11
ATOM 8506 C C . GLY A 1 17 ? 2.802 8.996 -12.175 1.00 42.00 17 GLY A C 11
ATOM 8507 O O . GLY A 1 17 ? 1.657 8.572 -12.014 1.00 23.21 17 GLY A O 11
ATOM 8511 N N . THR A 1 18 ? 3.714 9.002 -11.207 1.00 74.51 18 THR A N 11
ATOM 8512 C CA . THR A 1 18 ? 3.414 8.498 -9.873 1.00 24.23 18 THR A CA 11
ATOM 8513 C C . THR A 1 18 ? 2.559 9.488 -9.090 1.00 71.43 18 THR A C 11
ATOM 8514 O O . THR A 1 18 ? 3.051 10.083 -8.133 1.00 20.21 18 THR A O 11
ATOM 8525 N N . LYS A 1 19 ? 1.311 9.641 -9.508 1.00 70.31 19 LYS A N 11
ATOM 8526 C CA . LYS A 1 19 ? 0.404 10.557 -8.838 1.00 4.22 19 LYS A CA 11
ATOM 8527 C C . LYS A 1 19 ? 0.369 10.231 -7.343 1.00 44.23 19 LYS A C 11
ATOM 8528 O O . LYS A 1 19 ? 1.133 10.797 -6.563 1.00 1.32 19 LYS A O 11
ATOM 8547 N N . ASP A 1 20 ? -0.525 9.320 -6.990 1.00 20.12 20 ASP A N 11
ATOM 8548 C CA . ASP A 1 20 ? -0.670 8.912 -5.603 1.00 24.22 20 ASP A CA 11
ATOM 8549 C C . ASP A 1 20 ? 0.667 8.367 -5.094 1.00 13.41 20 ASP A C 11
ATOM 8550 O O . ASP A 1 20 ? 1.659 8.291 -5.820 1.00 32.53 20 ASP A O 11
ATOM 8559 N N . CYS A 1 21 ? 0.670 7.989 -3.821 1.00 22.42 21 CYS A N 11
ATOM 8560 C CA . CYS A 1 21 ? 1.868 7.449 -3.187 1.00 70.31 21 CYS A CA 11
ATOM 8561 C C . CYS A 1 21 ? 1.926 5.932 -3.337 1.00 50.03 21 CYS A C 11
ATOM 8562 O O . CYS A 1 21 ? 2.064 5.232 -2.335 1.00 44.50 21 CYS A O 11
ATOM 8569 N N . ASP A 1 22 ? 1.818 5.462 -4.571 1.00 45.14 22 ASP A N 11
ATOM 8570 C CA . ASP A 1 22 ? 1.858 4.034 -4.834 1.00 65.34 22 ASP A CA 11
ATOM 8571 C C . ASP A 1 22 ? 3.284 3.520 -4.621 1.00 34.24 22 ASP A C 11
ATOM 8572 O O . ASP A 1 22 ? 3.535 2.319 -4.516 1.00 23.35 22 ASP A O 11
ATOM 8581 N N . CYS A 1 23 ? 4.217 4.463 -4.558 1.00 71.12 23 CYS A N 11
ATOM 8582 C CA . CYS A 1 23 ? 5.624 4.134 -4.359 1.00 10.13 23 CYS A CA 11
ATOM 8583 C C . CYS A 1 23 ? 5.792 3.133 -3.220 1.00 43.23 23 CYS A C 11
ATOM 8584 O O . CYS A 1 23 ? 4.953 3.050 -2.324 1.00 54.11 23 CYS A O 11
ATOM 8591 N N . SER A 1 24 ? 6.882 2.374 -3.263 1.00 63.33 24 SER A N 11
ATOM 8592 C CA . SER A 1 24 ? 7.158 1.374 -2.238 1.00 63.24 24 SER A CA 11
ATOM 8593 C C . SER A 1 24 ? 8.473 0.654 -2.522 1.00 60.40 24 SER A C 11
ATOM 8594 O O . SER A 1 24 ? 8.937 0.672 -3.661 1.00 23.11 24 SER A O 11
ATOM 8602 N N . ASP A 1 25 ? 9.038 0.042 -1.491 1.00 54.02 25 ASP A N 11
ATOM 8603 C CA . ASP A 1 25 ? 10.292 -0.676 -1.642 1.00 73.23 25 ASP A CA 11
ATOM 8604 C C . ASP A 1 25 ? 11.385 0.302 -2.077 1.00 23.33 25 ASP A C 11
ATOM 8605 O O . ASP A 1 25 ? 12.184 0.031 -2.973 1.00 54.33 25 ASP A O 11
ATOM 8614 N N . ALA A 1 26 ? 11.403 1.454 -1.415 1.00 44.21 26 ALA A N 11
ATOM 8615 C CA . ALA A 1 26 ? 12.386 2.489 -1.710 1.00 42.25 26 ALA A CA 11
ATOM 8616 C C . ALA A 1 26 ? 12.208 3.028 -3.126 1.00 32.21 26 ALA A C 11
ATOM 8617 O O . ALA A 1 26 ? 12.788 2.474 -4.058 1.00 71.52 26 ALA A O 11
ATOM 8624 N N . LYS A 1 27 ? 11.418 4.084 -3.255 1.00 71.31 27 LYS A N 11
ATOM 8625 C CA . LYS A 1 27 ? 11.174 4.681 -4.557 1.00 3.30 27 LYS A CA 11
ATOM 8626 C C . LYS A 1 27 ? 10.297 5.923 -4.387 1.00 41.21 27 LYS A C 11
ATOM 8627 O O . LYS A 1 27 ? 9.240 5.894 -3.755 1.00 5.31 27 LYS A O 11
ATOM 8646 N N . CYS A 1 28 ? 10.762 7.023 -4.970 1.00 32.31 28 CYS A N 11
ATOM 8647 C CA . CYS A 1 28 ? 10.041 8.289 -4.898 1.00 62.15 28 CYS A CA 11
ATOM 8648 C C . CYS A 1 28 ? 9.936 8.774 -3.456 1.00 75.33 28 CYS A C 11
ATOM 8649 O O . CYS A 1 28 ? 9.771 7.975 -2.533 1.00 53.40 28 CYS A O 11
ATOM 8656 N N . CYS A 1 29 ? 10.033 10.085 -3.270 1.00 41.31 29 CYS A N 11
ATOM 8657 C CA . CYS A 1 29 ? 9.951 10.677 -1.939 1.00 61.23 29 CYS A CA 11
ATOM 8658 C C . CYS A 1 29 ? 10.852 9.935 -0.958 1.00 23.41 29 CYS A C 11
ATOM 8659 O O . CYS A 1 29 ? 10.350 9.375 0.016 1.00 44.13 29 CYS A O 11
ATOM 8666 N N . GLU A 1 30 ? 12.148 9.944 -1.232 1.00 45.22 30 GLU A N 11
ATOM 8667 C CA . GLU A 1 30 ? 13.101 9.268 -0.368 1.00 43.32 30 GLU A CA 11
ATOM 8668 C C . GLU A 1 30 ? 14.107 10.272 0.201 1.00 73.44 30 GLU A C 11
ATOM 8669 O O . GLU A 1 30 ? 14.116 11.452 -0.146 1.00 15.42 30 GLU A O 11
ATOM 8681 N N . GLN A 1 31 ? 14.959 9.770 1.088 1.00 4.44 31 GLN A N 11
ATOM 8682 C CA . GLN A 1 31 ? 15.978 10.600 1.721 1.00 12.05 31 GLN A CA 11
ATOM 8683 C C . GLN A 1 31 ? 17.224 10.695 0.847 1.00 74.02 31 GLN A C 11
ATOM 8684 O O . GLN A 1 31 ? 18.338 10.450 1.308 1.00 5.45 31 GLN A O 11
ATOM 8698 N N . TYR A 1 32 ? 17.027 11.051 -0.418 1.00 13.14 32 TYR A N 11
ATOM 8699 C CA . TYR A 1 32 ? 18.134 11.176 -1.358 1.00 21.51 32 TYR A CA 11
ATOM 8700 C C . TYR A 1 32 ? 19.107 12.263 -0.913 1.00 23.35 32 TYR A C 11
ATOM 8701 O O . TYR A 1 32 ? 20.248 12.317 -1.373 1.00 62.14 32 TYR A O 11
ATOM 8719 N N . CYS A 1 33 ? 18.648 13.126 -0.013 1.00 63.14 33 CYS A N 11
ATOM 8720 C CA . CYS A 1 33 ? 19.477 14.213 0.496 1.00 61.03 33 CYS A CA 11
ATOM 8721 C C . CYS A 1 33 ? 19.619 15.321 -0.543 1.00 31.21 33 CYS A C 11
ATOM 8722 O O . CYS A 1 33 ? 19.244 16.468 -0.297 1.00 21.14 33 CYS A O 11
ATOM 8729 N N . CYS A 1 34 ? 20.163 14.971 -1.703 1.00 21.31 34 CYS A N 11
ATOM 8730 C CA . CYS A 1 34 ? 20.357 15.936 -2.779 1.00 1.31 34 CYS A CA 11
ATOM 8731 C C . CYS A 1 34 ? 19.531 15.558 -4.004 1.00 44.03 34 CYS A C 11
ATOM 8732 O O . CYS A 1 34 ? 19.137 14.406 -4.186 1.00 14.12 34 CYS A O 11
ATOM 8739 N N . PRO A 1 35 ? 19.262 16.550 -4.866 1.00 11.23 35 PRO A N 11
ATOM 8740 C CA . PRO A 1 35 ? 18.479 16.346 -6.088 1.00 44.14 35 PRO A CA 11
ATOM 8741 C C . PRO A 1 35 ? 19.230 15.518 -7.125 1.00 61.35 35 PRO A C 11
ATOM 8742 O O . PRO A 1 35 ? 18.635 15.000 -8.071 1.00 61.51 35 PRO A O 11
ATOM 8753 N N . THR A 1 36 ? 20.541 15.396 -6.943 1.00 23.55 36 THR A N 11
ATOM 8754 C CA . THR A 1 36 ? 21.373 14.631 -7.863 1.00 24.55 36 THR A CA 11
ATOM 8755 C C . THR A 1 36 ? 21.233 13.133 -7.615 1.00 73.15 36 THR A C 11
ATOM 8756 O O . THR A 1 36 ? 21.868 12.321 -8.287 1.00 42.13 36 THR A O 11
ATOM 8767 N N . ALA A 1 37 ? 20.395 12.774 -6.648 1.00 25.41 37 ALA A N 11
ATOM 8768 C CA . ALA A 1 37 ? 20.169 11.373 -6.314 1.00 65.24 37 ALA A CA 11
ATOM 8769 C C . ALA A 1 37 ? 18.710 10.986 -6.529 1.00 21.12 37 ALA A C 11
ATOM 8770 O O . ALA A 1 37 ? 18.366 9.804 -6.537 1.00 42.03 37 ALA A O 11
ATOM 8777 N N . SER A 1 38 ? 17.856 11.990 -6.701 1.00 32.50 38 SER A N 11
ATOM 8778 C CA . SER A 1 38 ? 16.432 11.754 -6.911 1.00 1.01 38 SER A CA 11
ATOM 8779 C C . SER A 1 38 ? 16.170 11.233 -8.321 1.00 32.25 38 SER A C 11
ATOM 8780 O O . SER A 1 38 ? 15.155 10.574 -8.541 1.00 14.21 38 SER A O 11
ATOM 8788 N N . GLU A 1 39 ? 17.081 11.536 -9.234 1.00 32.43 39 GLU A N 11
ATOM 8789 C CA . GLU A 1 39 ? 16.937 11.093 -10.610 1.00 54.12 39 GLU A CA 11
ATOM 8790 C C . GLU A 1 39 ? 18.310 10.829 -11.229 1.00 64.44 39 GLU A C 11
ATOM 8791 O O . GLU A 1 39 ? 18.547 11.161 -12.390 1.00 14.11 39 GLU A O 11
ATOM 8803 N N . LYS A 1 40 ? 19.181 10.233 -10.428 1.00 32.15 40 LYS A N 11
ATOM 8804 C CA . LYS A 1 40 ? 20.525 9.920 -10.882 1.00 51.03 40 LYS A CA 11
ATOM 8805 C C . LYS A 1 40 ? 21.088 8.771 -10.043 1.00 41.32 40 LYS A C 11
ATOM 8806 O O . LYS A 1 40 ? 21.780 7.898 -10.565 1.00 4.45 40 LYS A O 11
ATOM 8825 N N . LYS A 1 41 ? 20.770 8.809 -8.758 1.00 22.14 41 LYS A N 11
ATOM 8826 C CA . LYS A 1 41 ? 21.236 7.782 -7.841 1.00 71.12 41 LYS A CA 11
ATOM 8827 C C . LYS A 1 41 ? 22.715 8.015 -7.529 1.00 45.45 41 LYS A C 11
ATOM 8828 O O . LYS A 1 41 ? 23.497 7.083 -7.340 1.00 65.12 41 LYS A O 11
ATOM 8847 N N . CYS A 1 42 ? 23.084 9.291 -7.480 1.00 63.51 42 CYS A N 11
ATOM 8848 C CA . CYS A 1 42 ? 24.461 9.678 -7.195 1.00 24.42 42 CYS A CA 11
ATOM 8849 C C . CYS A 1 42 ? 24.976 8.973 -5.944 1.00 1.33 42 CYS A C 11
ATOM 8850 O O . CYS A 1 42 ? 26.169 8.691 -5.825 1.00 31.43 42 CYS A O 11
ATOM 8857 N N . CYS A 1 43 ? 24.070 8.694 -5.013 1.00 51.43 43 CYS A N 11
ATOM 8858 C CA . CYS A 1 43 ? 24.433 8.025 -3.769 1.00 54.11 43 CYS A CA 11
ATOM 8859 C C . CYS A 1 43 ? 23.299 7.127 -3.284 1.00 41.32 43 CYS A C 11
ATOM 8860 O O . CYS A 1 43 ? 22.158 7.320 -3.701 1.00 70.00 43 CYS A O 11
ATOM 8867 N N . LYS A 1 44 ? 23.634 6.175 -2.425 1.00 54.54 44 LYS A N 11
ATOM 8868 C CA . LYS A 1 44 ? 22.637 5.260 -1.897 1.00 74.35 44 LYS A CA 11
ATOM 8869 C C . LYS A 1 44 ? 21.556 6.057 -1.164 1.00 73.44 44 LYS A C 11
ATOM 8870 O O . LYS A 1 44 ? 21.833 6.931 -0.343 1.00 63.25 44 LYS A O 11
ATOM 8889 N N . SER A 1 45 ? 20.306 5.733 -1.482 1.00 23.41 45 SER A N 11
ATOM 8890 C CA . SER A 1 45 ? 19.164 6.404 -0.873 1.00 21.35 45 SER A CA 11
ATOM 8891 C C . SER A 1 45 ? 19.163 6.208 0.641 1.00 73.35 45 SER A C 11
ATOM 8892 O O . SER A 1 45 ? 19.707 5.230 1.152 1.00 70.03 45 SER A O 11
ATOM 8900 N N . GLY A 1 46 ? 18.546 7.146 1.352 1.00 12.41 46 GLY A N 11
ATOM 8901 C CA . GLY A 1 46 ? 18.484 7.060 2.799 1.00 25.35 46 GLY A CA 11
ATOM 8902 C C . GLY A 1 46 ? 19.388 8.069 3.480 1.00 63.34 46 GLY A C 11
ATOM 8903 O O . GLY A 1 46 ? 19.319 8.254 4.695 1.00 24.53 46 GLY A O 11
ATOM 8907 N N . CYS A 1 47 ? 20.239 8.722 2.695 1.00 32.55 47 CYS A N 11
ATOM 8908 C CA . CYS A 1 47 ? 21.163 9.716 3.230 1.00 74.20 47 CYS A CA 11
ATOM 8909 C C . CYS A 1 47 ? 20.407 10.830 3.947 1.00 41.01 47 CYS A C 11
ATOM 8910 O O . CYS A 1 47 ? 19.898 11.755 3.314 1.00 31.25 47 CYS A O 11
ATOM 8917 N N . ALA A 1 48 ? 20.337 10.734 5.271 1.00 63.15 48 ALA A N 11
ATOM 8918 C CA . ALA A 1 48 ? 19.644 11.734 6.074 1.00 62.44 48 ALA A CA 11
ATOM 8919 C C . ALA A 1 48 ? 20.587 12.861 6.480 1.00 50.32 48 ALA A C 11
ATOM 8920 O O . ALA A 1 48 ? 20.719 13.178 7.661 1.00 13.12 48 ALA A O 11
ATOM 8927 N N . GLY A 1 49 ? 21.242 13.464 5.492 1.00 60.11 49 GLY A N 11
ATOM 8928 C CA . GLY A 1 49 ? 22.165 14.549 5.768 1.00 41.24 49 GLY A CA 11
ATOM 8929 C C . GLY A 1 49 ? 23.613 14.101 5.737 1.00 72.01 49 GLY A C 11
ATOM 8930 O O . GLY A 1 49 ? 24.471 14.788 5.185 1.00 3.35 49 GLY A O 11
ATOM 8934 N N . GLY A 1 50 ? 23.886 12.944 6.333 1.00 15.10 50 GLY A N 11
ATOM 8935 C CA . GLY A 1 50 ? 25.241 12.426 6.362 1.00 73.21 50 GLY A CA 11
ATOM 8936 C C . GLY A 1 50 ? 25.653 11.807 5.041 1.00 42.31 50 GLY A C 11
ATOM 8937 O O . GLY A 1 50 ? 26.014 10.631 4.984 1.00 35.12 50 GLY A O 11
ATOM 8941 N N . CYS A 1 51 ? 25.599 12.600 3.976 1.00 22.32 51 CYS A N 11
ATOM 8942 C CA . CYS A 1 51 ? 25.968 12.122 2.648 1.00 10.22 51 CYS A CA 11
ATOM 8943 C C . CYS A 1 51 ? 27.409 11.623 2.631 1.00 70.32 51 CYS A C 11
ATOM 8944 O O . CYS A 1 51 ? 27.658 10.518 2.151 1.00 74.14 51 CYS A O 11
ATOM 8951 N N . LYS A 1 52 ? 28.317 12.438 3.147 1.00 34.03 52 LYS A N 11
ATOM 8952 C CA . LYS A 1 52 ? 29.721 12.068 3.183 1.00 63.22 52 LYS A CA 11
ATOM 8953 C C . LYS A 1 52 ? 30.116 11.452 1.839 1.00 30.52 52 LYS A C 11
ATOM 8954 O O . LYS A 1 52 ? 30.877 10.486 1.763 1.00 43.55 52 LYS A O 11
ATOM 8973 N N . CYS A 1 53 ? 29.577 12.035 0.774 1.00 23.23 53 CYS A N 11
ATOM 8974 C CA . CYS A 1 53 ? 29.855 11.564 -0.578 1.00 21.41 53 CYS A CA 11
ATOM 8975 C C . CYS A 1 53 ? 30.773 12.534 -1.314 1.00 53.41 53 CYS A C 11
ATOM 8976 O O . CYS A 1 53 ? 31.114 13.596 -0.795 1.00 10.43 53 CYS A O 11
ATOM 8983 N N . ALA A 1 54 ? 31.170 12.161 -2.526 1.00 52.23 54 ALA A N 11
ATOM 8984 C CA . ALA A 1 54 ? 32.048 12.999 -3.334 1.00 74.21 54 ALA A CA 11
ATOM 8985 C C . ALA A 1 54 ? 31.738 12.847 -4.819 1.00 73.54 54 ALA A C 11
ATOM 8986 O O . ALA A 1 54 ? 32.536 13.232 -5.672 1.00 40.22 54 ALA A O 11
ATOM 8993 N N . ASN A 1 55 ? 30.573 12.281 -5.121 1.00 43.13 55 ASN A N 11
ATOM 8994 C CA . ASN A 1 55 ? 30.159 12.077 -6.504 1.00 72.25 55 ASN A CA 11
ATOM 8995 C C . ASN A 1 55 ? 28.766 12.651 -6.745 1.00 40.15 55 ASN A C 11
ATOM 8996 O O . ASN A 1 55 ? 28.240 12.584 -7.857 1.00 35.01 55 ASN A O 11
ATOM 9007 N N . CYS A 1 56 ? 28.176 13.216 -5.698 1.00 33.40 56 CYS A N 11
ATOM 9008 C CA . CYS A 1 56 ? 26.844 13.802 -5.795 1.00 53.01 56 CYS A CA 11
ATOM 9009 C C . CYS A 1 56 ? 26.902 15.316 -5.617 1.00 73.31 56 CYS A C 11
ATOM 9010 O O . CYS A 1 56 ? 27.990 15.886 -5.665 1.00 42.43 56 CYS A O 11
ATOM 9017 N N . GLU A 1 57 ? 25.743 15.926 -5.419 1.00 55.00 57 GLU A N 11
ATOM 9018 C CA . GLU A 1 57 ? 25.676 17.366 -5.238 1.00 43.35 57 GLU A CA 11
ATOM 9019 C C . GLU A 1 57 ? 26.562 17.796 -4.067 1.00 71.30 57 GLU A C 11
ATOM 9020 O O . GLU A 1 57 ? 27.130 18.888 -4.045 1.00 11.22 57 GLU A O 11
ATOM 9032 N N . CYS A 1 58 ? 26.667 16.905 -3.087 1.00 43.21 58 CYS A N 11
ATOM 9033 C CA . CYS A 1 58 ? 27.475 17.166 -1.901 1.00 32.14 58 CYS A CA 11
ATOM 9034 C C . CYS A 1 58 ? 28.918 16.722 -2.117 1.00 32.13 58 CYS A C 11
ATOM 9035 O O . CYS A 1 58 ? 29.492 16.019 -1.286 1.00 5.11 58 CYS A O 11
ATOM 9042 N N . ALA A 1 59 ? 29.497 17.136 -3.239 1.00 20.20 59 ALA A N 11
ATOM 9043 C CA . ALA A 1 59 ? 30.873 16.781 -3.564 1.00 51.23 59 ALA A CA 11
ATOM 9044 C C . ALA A 1 59 ? 31.840 17.312 -2.512 1.00 22.34 59 ALA A C 11
ATOM 9045 O O . ALA A 1 59 ? 32.147 18.503 -2.482 1.00 53.24 59 ALA A O 11
ATOM 9052 N N . GLN A 1 60 ? 32.316 16.420 -1.649 1.00 64.41 60 GLN A N 11
ATOM 9053 C CA . GLN A 1 60 ? 33.248 16.800 -0.594 1.00 30.13 60 GLN A CA 11
ATOM 9054 C C . GLN A 1 60 ? 34.358 15.764 -0.448 1.00 52.01 60 GLN A C 11
ATOM 9055 O O . GLN A 1 60 ? 35.535 16.070 -0.638 1.00 15.13 60 GLN A O 11
ATOM 9069 N N . ALA A 1 61 ? 33.975 14.537 -0.110 1.00 12.22 61 ALA A N 11
ATOM 9070 C CA . ALA A 1 61 ? 34.937 13.456 0.060 1.00 63.13 61 ALA A CA 11
ATOM 9071 C C . ALA A 1 61 ? 34.234 12.139 0.370 1.00 24.22 61 ALA A C 11
ATOM 9072 O O . ALA A 1 61 ? 33.077 12.126 0.789 1.00 62.41 61 ALA A O 11
ATOM 9079 N N . ALA A 1 62 ? 34.941 11.033 0.162 1.00 70.33 62 ALA A N 11
ATOM 9080 C CA . ALA A 1 62 ? 34.385 9.711 0.421 1.00 73.41 62 ALA A CA 11
ATOM 9081 C C . ALA A 1 62 ? 33.209 9.418 -0.505 1.00 41.44 62 ALA A C 11
ATOM 9082 O O . ALA A 1 62 ? 32.570 10.336 -1.022 1.00 60.52 62 ALA A O 11
ATOM 9089 N N . HIS A 1 63 ? 32.929 8.136 -0.712 1.00 61.51 63 HIS A N 11
ATOM 9090 C CA . HIS A 1 63 ? 31.829 7.723 -1.577 1.00 65.21 63 HIS A CA 11
ATOM 9091 C C . HIS A 1 63 ? 31.923 8.406 -2.938 1.00 14.41 63 HIS A C 11
ATOM 9092 O O . HIS A 1 63 ? 31.120 8.104 -3.819 1.00 54.43 63 HIS A O 11
ATOM 9109 N N . MET A 1 1 ? 4.848 -1.327 -2.801 1.00 65.41 1 MET A N 12
ATOM 9110 C CA . MET A 1 1 ? 4.889 -0.410 -3.934 1.00 63.43 1 MET A CA 12
ATOM 9111 C C . MET A 1 1 ? 4.465 0.993 -3.514 1.00 13.04 1 MET A C 12
ATOM 9112 O O . MET A 1 1 ? 3.406 1.178 -2.912 1.00 44.15 1 MET A O 12
ATOM 9126 N N . VAL A 1 2 ? 5.297 1.979 -3.833 1.00 50.10 2 VAL A N 12
ATOM 9127 C CA . VAL A 1 2 ? 5.007 3.366 -3.489 1.00 21.13 2 VAL A CA 12
ATOM 9128 C C . VAL A 1 2 ? 5.000 3.567 -1.978 1.00 21.05 2 VAL A C 12
ATOM 9129 O O . VAL A 1 2 ? 4.605 2.676 -1.224 1.00 54.33 2 VAL A O 12
ATOM 9142 N N . CYS A 1 3 ? 5.439 4.742 -1.541 1.00 3.02 3 CYS A N 12
ATOM 9143 C CA . CYS A 1 3 ? 5.484 5.061 -0.118 1.00 60.21 3 CYS A CA 12
ATOM 9144 C C . CYS A 1 3 ? 4.875 6.433 0.151 1.00 1.01 3 CYS A C 12
ATOM 9145 O O . CYS A 1 3 ? 5.404 7.175 0.977 1.00 43.20 3 CYS A O 12
ATOM 9152 N N . LYS A 1 4 ? 3.789 6.738 -0.545 1.00 25.43 4 LYS A N 12
ATOM 9153 C CA . LYS A 1 4 ? 3.125 8.018 -0.372 1.00 40.34 4 LYS A CA 12
ATOM 9154 C C . LYS A 1 4 ? 2.701 8.175 1.089 1.00 12.32 4 LYS A C 12
ATOM 9155 O O . LYS A 1 4 ? 1.656 7.686 1.522 1.00 44.14 4 LYS A O 12
ATOM 9174 N N . CYS A 1 5 ? 3.540 8.874 1.845 1.00 21.25 5 CYS A N 12
ATOM 9175 C CA . CYS A 1 5 ? 3.278 9.111 3.261 1.00 54.25 5 CYS A CA 12
ATOM 9176 C C . CYS A 1 5 ? 4.338 10.026 3.864 1.00 1.22 5 CYS A C 12
ATOM 9177 O O . CYS A 1 5 ? 5.500 9.630 3.946 1.00 35.53 5 CYS A O 12
ATOM 9184 N N . ASP A 1 6 ? 3.922 11.218 4.267 1.00 33.54 6 ASP A N 12
ATOM 9185 C CA . ASP A 1 6 ? 4.844 12.173 4.857 1.00 65.05 6 ASP A CA 12
ATOM 9186 C C . ASP A 1 6 ? 6.092 12.279 3.977 1.00 0.32 6 ASP A C 12
ATOM 9187 O O . ASP A 1 6 ? 7.188 11.857 4.346 1.00 24.24 6 ASP A O 12
ATOM 9196 N N . CYS A 1 7 ? 5.899 12.857 2.797 1.00 43.50 7 CYS A N 12
ATOM 9197 C CA . CYS A 1 7 ? 6.990 13.033 1.844 1.00 32.22 7 CYS A CA 12
ATOM 9198 C C . CYS A 1 7 ? 8.108 13.877 2.447 1.00 21.21 7 CYS A C 12
ATOM 9199 O O . CYS A 1 7 ? 8.010 14.264 3.611 1.00 61.35 7 CYS A O 12
ATOM 9206 N N . LYS A 1 8 ? 9.135 14.139 1.653 1.00 45.41 8 LYS A N 12
ATOM 9207 C CA . LYS A 1 8 ? 10.259 14.933 2.121 1.00 63.14 8 LYS A CA 12
ATOM 9208 C C . LYS A 1 8 ? 11.105 15.367 0.922 1.00 4.01 8 LYS A C 12
ATOM 9209 O O . LYS A 1 8 ? 11.397 14.590 0.014 1.00 50.11 8 LYS A O 12
ATOM 9228 N N . ASN A 1 9 ? 11.496 16.637 0.941 1.00 51.32 9 ASN A N 12
ATOM 9229 C CA . ASN A 1 9 ? 12.308 17.203 -0.130 1.00 53.34 9 ASN A CA 12
ATOM 9230 C C . ASN A 1 9 ? 11.528 17.244 -1.441 1.00 35.12 9 ASN A C 12
ATOM 9231 O O . ASN A 1 9 ? 10.317 17.021 -1.460 1.00 43.35 9 ASN A O 12
ATOM 9242 N N . GLN A 1 10 ? 12.230 17.529 -2.533 1.00 33.03 10 GLN A N 12
ATOM 9243 C CA . GLN A 1 10 ? 11.603 17.599 -3.847 1.00 75.32 10 GLN A CA 12
ATOM 9244 C C . GLN A 1 10 ? 11.670 16.249 -4.555 1.00 1.42 10 GLN A C 12
ATOM 9245 O O . GLN A 1 10 ? 12.451 15.377 -4.176 1.00 12.42 10 GLN A O 12
ATOM 9259 N N . ASN A 1 11 ? 10.846 16.085 -5.585 1.00 22.13 11 ASN A N 12
ATOM 9260 C CA . ASN A 1 11 ? 10.812 14.841 -6.345 1.00 30.20 11 ASN A CA 12
ATOM 9261 C C . ASN A 1 11 ? 10.817 13.633 -5.413 1.00 4.23 11 ASN A C 12
ATOM 9262 O O . ASN A 1 11 ? 11.647 12.734 -5.550 1.00 63.43 11 ASN A O 12
ATOM 9273 N N . CYS A 1 12 ? 9.886 13.620 -4.465 1.00 43.14 12 CYS A N 12
ATOM 9274 C CA . CYS A 1 12 ? 9.783 12.523 -3.510 1.00 23.04 12 CYS A CA 12
ATOM 9275 C C . CYS A 1 12 ? 8.696 11.538 -3.927 1.00 42.24 12 CYS A C 12
ATOM 9276 O O . CYS A 1 12 ? 8.985 10.480 -4.486 1.00 33.33 12 CYS A O 12
ATOM 9283 N N . SER A 1 13 ? 7.445 11.893 -3.652 1.00 4.43 13 SER A N 12
ATOM 9284 C CA . SER A 1 13 ? 6.315 11.038 -3.994 1.00 12.41 13 SER A CA 12
ATOM 9285 C C . SER A 1 13 ? 5.122 11.872 -4.451 1.00 13.43 13 SER A C 12
ATOM 9286 O O . SER A 1 13 ? 4.829 11.955 -5.644 1.00 74.11 13 SER A O 12
ATOM 9294 N N . CYS A 1 14 ? 4.438 12.489 -3.493 1.00 74.52 14 CYS A N 12
ATOM 9295 C CA . CYS A 1 14 ? 3.275 13.316 -3.796 1.00 2.14 14 CYS A CA 12
ATOM 9296 C C . CYS A 1 14 ? 3.473 14.739 -3.284 1.00 42.32 14 CYS A C 12
ATOM 9297 O O . CYS A 1 14 ? 4.199 14.966 -2.317 1.00 52.41 14 CYS A O 12
ATOM 9304 N N . ASN A 1 15 ? 2.824 15.695 -3.942 1.00 33.54 15 ASN A N 12
ATOM 9305 C CA . ASN A 1 15 ? 2.930 17.097 -3.555 1.00 22.33 15 ASN A CA 12
ATOM 9306 C C . ASN A 1 15 ? 4.358 17.604 -3.735 1.00 74.14 15 ASN A C 12
ATOM 9307 O O . ASN A 1 15 ? 4.949 18.171 -2.816 1.00 32.55 15 ASN A O 12
ATOM 9318 N N . THR A 1 16 ? 4.907 17.397 -4.928 1.00 51.13 16 THR A N 12
ATOM 9319 C CA . THR A 1 16 ? 6.265 17.832 -5.230 1.00 54.34 16 THR A CA 12
ATOM 9320 C C . THR A 1 16 ? 6.685 17.393 -6.628 1.00 55.25 16 THR A C 12
ATOM 9321 O O . THR A 1 16 ? 6.920 16.211 -6.874 1.00 33.21 16 THR A O 12
ATOM 9332 N N . GLY A 1 17 ? 6.777 18.354 -7.543 1.00 4.11 17 GLY A N 12
ATOM 9333 C CA . GLY A 1 17 ? 7.170 18.046 -8.906 1.00 31.24 17 GLY A CA 12
ATOM 9334 C C . GLY A 1 17 ? 6.224 17.068 -9.574 1.00 63.22 17 GLY A C 12
ATOM 9335 O O . GLY A 1 17 ? 5.182 17.460 -10.100 1.00 10.00 17 GLY A O 12
ATOM 9339 N N . THR A 1 18 ? 6.588 15.789 -9.557 1.00 10.15 18 THR A N 12
ATOM 9340 C CA . THR A 1 18 ? 5.766 14.752 -10.168 1.00 2.31 18 THR A CA 12
ATOM 9341 C C . THR A 1 18 ? 4.319 14.850 -9.699 1.00 22.44 18 THR A C 12
ATOM 9342 O O . THR A 1 18 ? 4.085 15.104 -8.518 1.00 43.12 18 THR A O 12
ATOM 9353 N N . LYS A 1 19 ? 3.390 14.647 -10.621 1.00 31.10 19 LYS A N 12
ATOM 9354 C CA . LYS A 1 19 ? 1.977 14.714 -10.287 1.00 42.15 19 LYS A CA 12
ATOM 9355 C C . LYS A 1 19 ? 1.719 13.906 -9.014 1.00 62.44 19 LYS A C 12
ATOM 9356 O O . LYS A 1 19 ? 1.207 14.437 -8.030 1.00 43.23 19 LYS A O 12
ATOM 9375 N N . ASP A 1 20 ? 2.085 12.634 -9.075 1.00 24.21 20 ASP A N 12
ATOM 9376 C CA . ASP A 1 20 ? 1.900 11.747 -7.939 1.00 70.31 20 ASP A CA 12
ATOM 9377 C C . ASP A 1 20 ? 3.114 10.824 -7.814 1.00 42.24 20 ASP A C 12
ATOM 9378 O O . ASP A 1 20 ? 3.989 10.776 -8.680 1.00 74.15 20 ASP A O 12
ATOM 9387 N N . CYS A 1 21 ? 3.149 10.088 -6.709 1.00 53.03 21 CYS A N 12
ATOM 9388 C CA . CYS A 1 21 ? 4.242 9.159 -6.443 1.00 54.41 21 CYS A CA 12
ATOM 9389 C C . CYS A 1 21 ? 4.591 8.358 -7.693 1.00 32.11 21 CYS A C 12
ATOM 9390 O O . CYS A 1 21 ? 3.835 7.461 -8.063 1.00 63.35 21 CYS A O 12
ATOM 9397 N N . ASP A 1 22 ? 5.714 8.695 -8.309 1.00 50.51 22 ASP A N 12
ATOM 9398 C CA . ASP A 1 22 ? 6.146 8.002 -9.511 1.00 30.13 22 ASP A CA 12
ATOM 9399 C C . ASP A 1 22 ? 6.975 6.778 -9.117 1.00 60.44 22 ASP A C 12
ATOM 9400 O O . ASP A 1 22 ? 7.663 6.166 -9.935 1.00 61.52 22 ASP A O 12
ATOM 9409 N N . CYS A 1 23 ? 6.894 6.432 -7.837 1.00 53.24 23 CYS A N 12
ATOM 9410 C CA . CYS A 1 23 ? 7.626 5.288 -7.306 1.00 74.33 23 CYS A CA 12
ATOM 9411 C C . CYS A 1 23 ? 7.039 3.979 -7.825 1.00 71.20 23 CYS A C 12
ATOM 9412 O O . CYS A 1 23 ? 5.869 3.918 -8.203 1.00 41.13 23 CYS A O 12
ATOM 9419 N N . SER A 1 24 ? 7.860 2.934 -7.841 1.00 71.42 24 SER A N 12
ATOM 9420 C CA . SER A 1 24 ? 7.424 1.627 -8.319 1.00 21.41 24 SER A CA 12
ATOM 9421 C C . SER A 1 24 ? 8.555 0.607 -8.220 1.00 10.30 24 SER A C 12
ATOM 9422 O O . SER A 1 24 ? 8.287 -0.569 -7.980 1.00 64.13 24 SER A O 12
ATOM 9430 N N . ASP A 1 25 ? 9.780 1.076 -8.405 1.00 25.42 25 ASP A N 12
ATOM 9431 C CA . ASP A 1 25 ? 10.936 0.197 -8.334 1.00 51.22 25 ASP A CA 12
ATOM 9432 C C . ASP A 1 25 ? 12.174 1.019 -7.970 1.00 61.20 25 ASP A C 12
ATOM 9433 O O . ASP A 1 25 ? 13.307 0.677 -8.310 1.00 14.42 25 ASP A O 12
ATOM 9442 N N . ALA A 1 26 ? 11.931 2.119 -7.265 1.00 30.31 26 ALA A N 12
ATOM 9443 C CA . ALA A 1 26 ? 13.006 3.006 -6.839 1.00 11.30 26 ALA A CA 12
ATOM 9444 C C . ALA A 1 26 ? 13.033 3.146 -5.321 1.00 3.03 26 ALA A C 12
ATOM 9445 O O . ALA A 1 26 ? 14.083 3.467 -4.765 1.00 15.40 26 ALA A O 12
ATOM 9452 N N . LYS A 1 27 ? 11.893 2.905 -4.690 1.00 42.51 27 LYS A N 12
ATOM 9453 C CA . LYS A 1 27 ? 11.802 3.009 -3.244 1.00 33.14 27 LYS A CA 12
ATOM 9454 C C . LYS A 1 27 ? 11.944 4.476 -2.832 1.00 33.54 27 LYS A C 12
ATOM 9455 O O . LYS A 1 27 ? 12.716 4.831 -1.941 1.00 3.12 27 LYS A O 12
ATOM 9474 N N . CYS A 1 28 ? 11.175 5.325 -3.505 1.00 22.44 28 CYS A N 12
ATOM 9475 C CA . CYS A 1 28 ? 11.196 6.757 -3.230 1.00 13.01 28 CYS A CA 12
ATOM 9476 C C . CYS A 1 28 ? 10.732 7.044 -1.805 1.00 41.25 28 CYS A C 12
ATOM 9477 O O . CYS A 1 28 ? 10.711 6.152 -0.957 1.00 71.51 28 CYS A O 12
ATOM 9484 N N . CYS A 1 29 ? 10.363 8.294 -1.550 1.00 3.41 29 CYS A N 12
ATOM 9485 C CA . CYS A 1 29 ? 9.902 8.700 -0.227 1.00 2.22 29 CYS A CA 12
ATOM 9486 C C . CYS A 1 29 ? 11.031 8.607 0.795 1.00 70.24 29 CYS A C 12
ATOM 9487 O O . CYS A 1 29 ? 10.761 8.368 1.971 1.00 53.14 29 CYS A O 12
ATOM 9494 N N . GLU A 1 30 ? 12.257 8.793 0.329 1.00 4.24 30 GLU A N 12
ATOM 9495 C CA . GLU A 1 30 ? 13.411 8.726 1.211 1.00 74.51 30 GLU A CA 12
ATOM 9496 C C . GLU A 1 30 ? 14.082 10.097 1.313 1.00 72.30 30 GLU A C 12
ATOM 9497 O O . GLU A 1 30 ? 13.764 11.033 0.581 1.00 45.34 30 GLU A O 12
ATOM 9509 N N . GLN A 1 31 ? 15.024 10.193 2.246 1.00 70.25 31 GLN A N 12
ATOM 9510 C CA . GLN A 1 31 ? 15.755 11.435 2.467 1.00 63.34 31 GLN A CA 12
ATOM 9511 C C . GLN A 1 31 ? 17.050 11.455 1.660 1.00 14.21 31 GLN A C 12
ATOM 9512 O O . GLN A 1 31 ? 18.006 10.751 1.984 1.00 30.23 31 GLN A O 12
ATOM 9526 N N . TYR A 1 32 ? 17.073 12.266 0.608 1.00 14.35 32 TYR A N 12
ATOM 9527 C CA . TYR A 1 32 ? 18.249 12.376 -0.246 1.00 53.43 32 TYR A CA 12
ATOM 9528 C C . TYR A 1 32 ? 19.127 13.547 0.184 1.00 51.44 32 TYR A C 12
ATOM 9529 O O . TYR A 1 32 ? 18.725 14.369 1.008 1.00 2.23 32 TYR A O 12
ATOM 9547 N N . CYS A 1 33 ? 20.327 13.617 -0.382 1.00 30.23 33 CYS A N 12
ATOM 9548 C CA . CYS A 1 33 ? 21.264 14.687 -0.058 1.00 31.21 33 CYS A CA 12
ATOM 9549 C C . CYS A 1 33 ? 21.377 15.678 -1.212 1.00 21.04 33 CYS A C 12
ATOM 9550 O O . CYS A 1 33 ? 21.311 16.891 -1.010 1.00 2.15 33 CYS A O 12
ATOM 9557 N N . CYS A 1 34 ? 21.549 15.154 -2.420 1.00 21.10 34 CYS A N 12
ATOM 9558 C CA . CYS A 1 34 ? 21.674 15.993 -3.607 1.00 22.14 34 CYS A CA 12
ATOM 9559 C C . CYS A 1 34 ? 20.491 15.785 -4.546 1.00 41.35 34 CYS A C 12
ATOM 9560 O O . CYS A 1 34 ? 19.753 14.805 -4.448 1.00 30.21 34 CYS A O 12
ATOM 9567 N N . PRO A 1 35 ? 20.304 16.730 -5.480 1.00 14.11 35 PRO A N 12
ATOM 9568 C CA . PRO A 1 35 ? 19.211 16.674 -6.455 1.00 74.30 35 PRO A CA 12
ATOM 9569 C C . PRO A 1 35 ? 19.405 15.561 -7.480 1.00 11.32 35 PRO A C 12
ATOM 9570 O O . PRO A 1 35 ? 18.489 15.230 -8.233 1.00 70.44 35 PRO A O 12
ATOM 9581 N N . THR A 1 36 ? 20.604 14.987 -7.503 1.00 74.11 36 THR A N 12
ATOM 9582 C CA . THR A 1 36 ? 20.918 13.912 -8.436 1.00 2.22 36 THR A CA 12
ATOM 9583 C C . THR A 1 36 ? 20.590 12.550 -7.836 1.00 31.22 36 THR A C 12
ATOM 9584 O O . THR A 1 36 ? 20.970 11.514 -8.380 1.00 70.40 36 THR A O 12
ATOM 9595 N N . ALA A 1 37 ? 19.881 12.559 -6.712 1.00 23.25 37 ALA A N 12
ATOM 9596 C CA . ALA A 1 37 ? 19.500 11.323 -6.039 1.00 55.13 37 ALA A CA 12
ATOM 9597 C C . ALA A 1 37 ? 17.991 11.256 -5.829 1.00 74.13 37 ALA A C 12
ATOM 9598 O O . ALA A 1 37 ? 17.400 10.176 -5.841 1.00 61.14 37 ALA A O 12
ATOM 9605 N N . SER A 1 38 ? 17.372 12.417 -5.636 1.00 64.42 38 SER A N 12
ATOM 9606 C CA . SER A 1 38 ? 15.932 12.489 -5.419 1.00 23.22 38 SER A CA 12
ATOM 9607 C C . SER A 1 38 ? 15.180 11.736 -6.512 1.00 15.41 38 SER A C 12
ATOM 9608 O O . SER A 1 38 ? 14.099 11.211 -6.248 1.00 50.22 38 SER A O 12
ATOM 9616 N N . GLU A 1 39 ? 15.760 11.701 -7.702 1.00 43.42 39 GLU A N 12
ATOM 9617 C CA . GLU A 1 39 ? 15.136 11.014 -8.820 1.00 31.34 39 GLU A CA 12
ATOM 9618 C C . GLU A 1 39 ? 16.202 10.502 -9.791 1.00 31.04 39 GLU A C 12
ATOM 9619 O O . GLU A 1 39 ? 16.108 10.727 -10.996 1.00 75.32 39 GLU A O 12
ATOM 9631 N N . LYS A 1 40 ? 17.192 9.824 -9.229 1.00 34.51 40 LYS A N 12
ATOM 9632 C CA . LYS A 1 40 ? 18.274 9.278 -10.030 1.00 2.10 40 LYS A CA 12
ATOM 9633 C C . LYS A 1 40 ? 18.897 8.089 -9.296 1.00 72.30 40 LYS A C 12
ATOM 9634 O O . LYS A 1 40 ? 19.217 7.073 -9.912 1.00 14.12 40 LYS A O 12
ATOM 9653 N N . LYS A 1 41 ? 19.050 8.254 -7.990 1.00 41.45 41 LYS A N 12
ATOM 9654 C CA . LYS A 1 41 ? 19.629 7.207 -7.166 1.00 53.01 41 LYS A CA 12
ATOM 9655 C C . LYS A 1 41 ? 21.137 7.142 -7.416 1.00 12.13 41 LYS A C 12
ATOM 9656 O O . LYS A 1 41 ? 21.772 6.093 -7.303 1.00 42.03 41 LYS A O 12
ATOM 9675 N N . CYS A 1 42 ? 21.699 8.295 -7.760 1.00 0.45 42 CYS A N 12
ATOM 9676 C CA . CYS A 1 42 ? 23.128 8.398 -8.032 1.00 24.01 42 CYS A CA 12
ATOM 9677 C C . CYS A 1 42 ? 23.943 7.791 -6.895 1.00 25.41 42 CYS A C 12
ATOM 9678 O O . CYS A 1 42 ? 24.989 7.181 -7.124 1.00 10.20 42 CYS A O 12
ATOM 9685 N N . CYS A 1 43 ? 23.459 7.962 -5.670 1.00 4.21 43 CYS A N 12
ATOM 9686 C CA . CYS A 1 43 ? 24.145 7.433 -4.496 1.00 35.11 43 CYS A CA 12
ATOM 9687 C C . CYS A 1 43 ? 23.150 6.811 -3.521 1.00 25.33 43 CYS A C 12
ATOM 9688 O O . CYS A 1 43 ? 21.948 7.025 -3.668 1.00 2.13 43 CYS A O 12
ATOM 9695 N N . LYS A 1 44 ? 23.667 6.061 -2.558 1.00 71.02 44 LYS A N 12
ATOM 9696 C CA . LYS A 1 44 ? 22.815 5.416 -1.573 1.00 41.51 44 LYS A CA 12
ATOM 9697 C C . LYS A 1 44 ? 21.879 6.457 -0.956 1.00 55.21 44 LYS A C 12
ATOM 9698 O O . LYS A 1 44 ? 22.294 7.528 -0.512 1.00 62.54 44 LYS A O 12
ATOM 9717 N N . SER A 1 45 ? 20.594 6.116 -0.938 1.00 50.20 45 SER A N 12
ATOM 9718 C CA . SER A 1 45 ? 19.576 7.002 -0.386 1.00 54.34 45 SER A CA 12
ATOM 9719 C C . SER A 1 45 ? 19.677 7.066 1.135 1.00 73.35 45 SER A C 12
ATOM 9720 O O . SER A 1 45 ? 19.821 6.042 1.802 1.00 42.24 45 SER A O 12
ATOM 9728 N N . GLY A 1 46 ? 19.600 8.277 1.677 1.00 53.54 46 GLY A N 12
ATOM 9729 C CA . GLY A 1 46 ? 19.684 8.454 3.115 1.00 65.44 46 GLY A CA 12
ATOM 9730 C C . GLY A 1 46 ? 20.790 9.409 3.517 1.00 12.54 46 GLY A C 12
ATOM 9731 O O . GLY A 1 46 ? 20.935 9.740 4.695 1.00 63.10 46 GLY A O 12
ATOM 9735 N N . CYS A 1 47 ? 21.571 9.853 2.539 1.00 4.34 47 CYS A N 12
ATOM 9736 C CA . CYS A 1 47 ? 22.672 10.775 2.799 1.00 55.35 47 CYS A CA 12
ATOM 9737 C C . CYS A 1 47 ? 22.192 11.984 3.595 1.00 13.13 47 CYS A C 12
ATOM 9738 O O . CYS A 1 47 ? 21.510 12.860 3.063 1.00 24.13 47 CYS A O 12
ATOM 9745 N N . ALA A 1 48 ? 22.551 12.024 4.874 1.00 33.43 48 ALA A N 12
ATOM 9746 C CA . ALA A 1 48 ? 22.157 13.125 5.745 1.00 62.35 48 ALA A CA 12
ATOM 9747 C C . ALA A 1 48 ? 23.315 14.094 5.962 1.00 74.44 48 ALA A C 12
ATOM 9748 O O . ALA A 1 48 ? 23.650 14.431 7.096 1.00 10.10 48 ALA A O 12
ATOM 9755 N N . GLY A 1 49 ? 23.923 14.537 4.865 1.00 15.44 49 GLY A N 12
ATOM 9756 C CA . GLY A 1 49 ? 25.037 15.463 4.958 1.00 33.42 49 GLY A CA 12
ATOM 9757 C C . GLY A 1 49 ? 25.884 15.478 3.701 1.00 32.12 49 GLY A C 12
ATOM 9758 O O . GLY A 1 49 ? 25.358 15.536 2.591 1.00 70.05 49 GLY A O 12
ATOM 9762 N N . GLY A 1 50 ? 27.201 15.427 3.876 1.00 10.32 50 GLY A N 12
ATOM 9763 C CA . GLY A 1 50 ? 28.101 15.439 2.738 1.00 24.42 50 GLY A CA 12
ATOM 9764 C C . GLY A 1 50 ? 27.765 14.366 1.722 1.00 75.24 50 GLY A C 12
ATOM 9765 O O . GLY A 1 50 ? 28.064 14.509 0.536 1.00 52.24 50 GLY A O 12
ATOM 9769 N N . CYS A 1 51 ? 27.142 13.288 2.186 1.00 62.02 51 CYS A N 12
ATOM 9770 C CA . CYS A 1 51 ? 26.767 12.185 1.309 1.00 75.25 51 CYS A CA 12
ATOM 9771 C C . CYS A 1 51 ? 27.973 11.306 0.993 1.00 53.43 51 CYS A C 12
ATOM 9772 O O . CYS A 1 51 ? 27.798 10.121 0.714 1.00 11.11 51 CYS A O 12
ATOM 9779 N N . LYS A 1 52 ? 29.156 11.899 1.041 1.00 45.44 52 LYS A N 12
ATOM 9780 C CA . LYS A 1 52 ? 30.375 11.161 0.756 1.00 4.24 52 LYS A CA 12
ATOM 9781 C C . LYS A 1 52 ? 30.125 10.201 -0.409 1.00 3.44 52 LYS A C 12
ATOM 9782 O O . LYS A 1 52 ? 29.877 9.009 -0.229 1.00 75.53 52 LYS A O 12
ATOM 9801 N N . CYS A 1 53 ? 30.197 10.752 -1.615 1.00 42.21 53 CYS A N 12
ATOM 9802 C CA . CYS A 1 53 ? 29.982 9.969 -2.827 1.00 45.51 53 CYS A CA 12
ATOM 9803 C C . CYS A 1 53 ? 30.658 10.627 -4.026 1.00 54.40 53 CYS A C 12
ATOM 9804 O O . CYS A 1 53 ? 30.090 11.516 -4.661 1.00 35.43 53 CYS A O 12
ATOM 9811 N N . ALA A 1 54 ? 31.874 10.186 -4.329 1.00 41.32 54 ALA A N 12
ATOM 9812 C CA . ALA A 1 54 ? 32.627 10.732 -5.452 1.00 33.11 54 ALA A CA 12
ATOM 9813 C C . ALA A 1 54 ? 32.121 10.171 -6.777 1.00 15.14 54 ALA A C 12
ATOM 9814 O O . ALA A 1 54 ? 32.882 9.583 -7.544 1.00 14.05 54 ALA A O 12
ATOM 9821 N N . ASN A 1 55 ? 30.831 10.357 -7.038 1.00 73.12 55 ASN A N 12
ATOM 9822 C CA . ASN A 1 55 ? 30.223 9.868 -8.270 1.00 73.14 55 ASN A CA 12
ATOM 9823 C C . ASN A 1 55 ? 29.021 10.723 -8.660 1.00 72.14 55 ASN A C 12
ATOM 9824 O O . ASN A 1 55 ? 28.790 10.985 -9.841 1.00 73.15 55 ASN A O 12
ATOM 9835 N N . CYS A 1 56 ? 28.260 11.155 -7.661 1.00 60.10 56 CYS A N 12
ATOM 9836 C CA . CYS A 1 56 ? 27.081 11.981 -7.899 1.00 63.40 56 CYS A CA 12
ATOM 9837 C C . CYS A 1 56 ? 27.443 13.462 -7.881 1.00 13.21 56 CYS A C 12
ATOM 9838 O O . CYS A 1 56 ? 28.627 13.793 -7.890 1.00 3.34 56 CYS A O 12
ATOM 9845 N N . GLU A 1 57 ? 26.426 14.312 -7.858 1.00 23.21 57 GLU A N 12
ATOM 9846 C CA . GLU A 1 57 ? 26.651 15.747 -7.841 1.00 11.22 57 GLU A CA 12
ATOM 9847 C C . GLU A 1 57 ? 27.579 16.126 -6.684 1.00 74.45 57 GLU A C 12
ATOM 9848 O O . GLU A 1 57 ? 28.315 17.112 -6.735 1.00 21.53 57 GLU A O 12
ATOM 9860 N N . CYS A 1 58 ? 27.526 15.314 -5.634 1.00 43.21 58 CYS A N 12
ATOM 9861 C CA . CYS A 1 58 ? 28.350 15.540 -4.451 1.00 55.44 58 CYS A CA 12
ATOM 9862 C C . CYS A 1 58 ? 29.659 14.764 -4.544 1.00 42.10 58 CYS A C 12
ATOM 9863 O O . CYS A 1 58 ? 29.857 13.968 -5.461 1.00 75.40 58 CYS A O 12
ATOM 9870 N N . ALA A 1 59 ? 30.552 15.004 -3.589 1.00 33.41 59 ALA A N 12
ATOM 9871 C CA . ALA A 1 59 ? 31.842 14.327 -3.562 1.00 64.15 59 ALA A CA 12
ATOM 9872 C C . ALA A 1 59 ? 32.665 14.760 -2.354 1.00 12.33 59 ALA A C 12
ATOM 9873 O O . ALA A 1 59 ? 32.788 15.952 -2.071 1.00 34.42 59 ALA A O 12
ATOM 9880 N N . GLN A 1 60 ? 33.225 13.786 -1.645 1.00 31.44 60 GLN A N 12
ATOM 9881 C CA . GLN A 1 60 ? 34.034 14.068 -0.465 1.00 64.21 60 GLN A CA 12
ATOM 9882 C C . GLN A 1 60 ? 35.111 13.004 -0.276 1.00 51.04 60 GLN A C 12
ATOM 9883 O O . GLN A 1 60 ? 36.298 13.268 -0.465 1.00 51.01 60 GLN A O 12
ATOM 9897 N N . ALA A 1 61 ? 34.688 11.801 0.098 1.00 73.04 61 ALA A N 12
ATOM 9898 C CA . ALA A 1 61 ? 35.615 10.697 0.310 1.00 24.12 61 ALA A CA 12
ATOM 9899 C C . ALA A 1 61 ? 34.872 9.422 0.695 1.00 5.13 61 ALA A C 12
ATOM 9900 O O . ALA A 1 61 ? 34.600 9.183 1.871 1.00 33.41 61 ALA A O 12
ATOM 9907 N N . ALA A 1 62 ? 34.547 8.608 -0.303 1.00 63.34 62 ALA A N 12
ATOM 9908 C CA . ALA A 1 62 ? 33.837 7.357 -0.068 1.00 70.35 62 ALA A CA 12
ATOM 9909 C C . ALA A 1 62 ? 33.623 6.594 -1.371 1.00 51.05 62 ALA A C 12
ATOM 9910 O O . ALA A 1 62 ? 34.306 5.606 -1.644 1.00 34.14 62 ALA A O 12
ATOM 9917 N N . HIS A 1 63 ? 32.670 7.058 -2.174 1.00 2.20 63 HIS A N 12
ATOM 9918 C CA . HIS A 1 63 ? 32.366 6.419 -3.449 1.00 63.03 63 HIS A CA 12
ATOM 9919 C C . HIS A 1 63 ? 32.975 7.203 -4.608 1.00 74.45 63 HIS A C 12
ATOM 9920 O O . HIS A 1 63 ? 33.066 6.669 -5.713 1.00 51.31 63 HIS A O 12
ATOM 9937 N N . MET A 1 1 ? 7.691 0.630 2.351 1.00 61.24 1 MET A N 13
ATOM 9938 C CA . MET A 1 1 ? 7.938 0.843 0.929 1.00 35.40 1 MET A CA 13
ATOM 9939 C C . MET A 1 1 ? 7.326 2.160 0.463 1.00 62.04 1 MET A C 13
ATOM 9940 O O . MET A 1 1 ? 6.301 2.599 0.984 1.00 4.54 1 MET A O 13
ATOM 9954 N N . VAL A 1 2 ? 7.962 2.786 -0.523 1.00 14.10 2 VAL A N 13
ATOM 9955 C CA . VAL A 1 2 ? 7.479 4.053 -1.060 1.00 65.11 2 VAL A CA 13
ATOM 9956 C C . VAL A 1 2 ? 7.579 5.164 -0.021 1.00 32.22 2 VAL A C 13
ATOM 9957 O O . VAL A 1 2 ? 7.382 4.931 1.173 1.00 61.25 2 VAL A O 13
ATOM 9970 N N . CYS A 1 3 ? 7.884 6.372 -0.481 1.00 64.45 3 CYS A N 13
ATOM 9971 C CA . CYS A 1 3 ? 8.010 7.520 0.409 1.00 42.23 3 CYS A CA 13
ATOM 9972 C C . CYS A 1 3 ? 6.642 8.113 0.729 1.00 73.35 3 CYS A C 13
ATOM 9973 O O . CYS A 1 3 ? 6.527 8.884 1.680 1.00 52.02 3 CYS A O 13
ATOM 9980 N N . LYS A 1 4 ? 5.646 7.746 -0.064 1.00 72.54 4 LYS A N 13
ATOM 9981 C CA . LYS A 1 4 ? 4.299 8.248 0.144 1.00 14.43 4 LYS A CA 13
ATOM 9982 C C . LYS A 1 4 ? 4.298 9.771 -0.010 1.00 34.33 4 LYS A C 13
ATOM 9983 O O . LYS A 1 4 ? 3.623 10.500 0.718 1.00 34.43 4 LYS A O 13
ATOM 10002 N N . CYS A 1 5 ? 5.075 10.237 -0.981 1.00 14.22 5 CYS A N 13
ATOM 10003 C CA . CYS A 1 5 ? 5.183 11.666 -1.254 1.00 33.03 5 CYS A CA 13
ATOM 10004 C C . CYS A 1 5 ? 5.832 12.396 -0.082 1.00 74.31 5 CYS A C 13
ATOM 10005 O O . CYS A 1 5 ? 6.110 11.768 0.939 1.00 55.33 5 CYS A O 13
ATOM 10012 N N . ASP A 1 6 ? 6.058 13.690 -0.252 1.00 52.04 6 ASP A N 13
ATOM 10013 C CA . ASP A 1 6 ? 6.673 14.486 0.796 1.00 41.53 6 ASP A CA 13
ATOM 10014 C C . ASP A 1 6 ? 8.002 13.847 1.202 1.00 3.13 6 ASP A C 13
ATOM 10015 O O . ASP A 1 6 ? 8.093 13.088 2.168 1.00 73.44 6 ASP A O 13
ATOM 10024 N N . CYS A 1 7 ? 9.039 14.174 0.439 1.00 61.52 7 CYS A N 13
ATOM 10025 C CA . CYS A 1 7 ? 10.374 13.646 0.696 1.00 63.30 7 CYS A CA 13
ATOM 10026 C C . CYS A 1 7 ? 11.432 14.730 0.517 1.00 55.41 7 CYS A C 13
ATOM 10027 O O . CYS A 1 7 ? 12.608 14.405 0.364 1.00 52.24 7 CYS A O 13
ATOM 10034 N N . LYS A 1 8 ? 10.995 15.981 0.538 1.00 3.22 8 LYS A N 13
ATOM 10035 C CA . LYS A 1 8 ? 11.912 17.097 0.376 1.00 64.53 8 LYS A CA 13
ATOM 10036 C C . LYS A 1 8 ? 12.816 16.837 -0.832 1.00 33.44 8 LYS A C 13
ATOM 10037 O O . LYS A 1 8 ? 14.025 16.643 -0.712 1.00 13.20 8 LYS A O 13
ATOM 10056 N N . ASN A 1 9 ? 12.196 16.837 -2.007 1.00 72.42 9 ASN A N 13
ATOM 10057 C CA . ASN A 1 9 ? 12.918 16.603 -3.252 1.00 44.23 9 ASN A CA 13
ATOM 10058 C C . ASN A 1 9 ? 12.002 16.794 -4.457 1.00 41.11 9 ASN A C 13
ATOM 10059 O O . ASN A 1 9 ? 10.975 17.465 -4.367 1.00 14.41 9 ASN A O 13
ATOM 10070 N N . GLN A 1 10 ? 12.382 16.198 -5.583 1.00 0.41 10 GLN A N 13
ATOM 10071 C CA . GLN A 1 10 ? 11.594 16.303 -6.805 1.00 43.25 10 GLN A CA 13
ATOM 10072 C C . GLN A 1 10 ? 10.129 15.973 -6.539 1.00 43.40 10 GLN A C 13
ATOM 10073 O O . GLN A 1 10 ? 9.771 15.534 -5.447 1.00 53.24 10 GLN A O 13
ATOM 10087 N N . ASN A 1 11 ? 9.287 16.189 -7.544 1.00 61.14 11 ASN A N 13
ATOM 10088 C CA . ASN A 1 11 ? 7.860 15.915 -7.418 1.00 41.30 11 ASN A CA 13
ATOM 10089 C C . ASN A 1 11 ? 7.271 15.472 -8.754 1.00 12.43 11 ASN A C 13
ATOM 10090 O O . ASN A 1 11 ? 6.221 15.961 -9.173 1.00 34.31 11 ASN A O 13
ATOM 10101 N N . CYS A 1 12 ? 7.953 14.545 -9.417 1.00 11.25 12 CYS A N 13
ATOM 10102 C CA . CYS A 1 12 ? 7.497 14.036 -10.705 1.00 64.03 12 CYS A CA 13
ATOM 10103 C C . CYS A 1 12 ? 6.002 13.736 -10.674 1.00 3.13 12 CYS A C 13
ATOM 10104 O O . CYS A 1 12 ? 5.583 12.666 -10.234 1.00 32.30 12 CYS A O 13
ATOM 10111 N N . SER A 1 13 ? 5.203 14.689 -11.142 1.00 11.44 13 SER A N 13
ATOM 10112 C CA . SER A 1 13 ? 3.754 14.530 -11.162 1.00 35.21 13 SER A CA 13
ATOM 10113 C C . SER A 1 13 ? 3.252 13.952 -9.842 1.00 61.10 13 SER A C 13
ATOM 10114 O O . SER A 1 13 ? 2.255 13.230 -9.807 1.00 32.11 13 SER A O 13
ATOM 10122 N N . CYS A 1 14 ? 3.950 14.274 -8.759 1.00 44.41 14 CYS A N 13
ATOM 10123 C CA . CYS A 1 14 ? 3.578 13.787 -7.436 1.00 13.23 14 CYS A CA 13
ATOM 10124 C C . CYS A 1 14 ? 3.510 14.935 -6.433 1.00 61.41 14 CYS A C 13
ATOM 10125 O O . CYS A 1 14 ? 3.860 14.772 -5.265 1.00 12.41 14 CYS A O 13
ATOM 10132 N N . ASN A 1 15 ? 3.059 16.095 -6.899 1.00 62.20 15 ASN A N 13
ATOM 10133 C CA . ASN A 1 15 ? 2.948 17.271 -6.043 1.00 71.35 15 ASN A CA 13
ATOM 10134 C C . ASN A 1 15 ? 2.388 18.458 -6.821 1.00 32.02 15 ASN A C 13
ATOM 10135 O O . ASN A 1 15 ? 2.218 18.393 -8.039 1.00 12.12 15 ASN A O 13
ATOM 10146 N N . THR A 1 16 ? 2.103 19.544 -6.108 1.00 72.43 16 THR A N 13
ATOM 10147 C CA . THR A 1 16 ? 1.562 20.746 -6.730 1.00 34.50 16 THR A CA 13
ATOM 10148 C C . THR A 1 16 ? 0.280 20.439 -7.495 1.00 75.05 16 THR A C 13
ATOM 10149 O O . THR A 1 16 ? -0.105 21.176 -8.402 1.00 51.30 16 THR A O 13
ATOM 10160 N N . GLY A 1 17 ? -0.379 19.345 -7.124 1.00 13.41 17 GLY A N 13
ATOM 10161 C CA . GLY A 1 17 ? -1.612 18.961 -7.786 1.00 52.11 17 GLY A CA 13
ATOM 10162 C C . GLY A 1 17 ? -1.802 17.458 -7.831 1.00 62.15 17 GLY A C 13
ATOM 10163 O O . GLY A 1 17 ? -2.274 16.913 -8.830 1.00 43.31 17 GLY A O 13
ATOM 10167 N N . THR A 1 18 ? -1.432 16.783 -6.747 1.00 44.24 18 THR A N 13
ATOM 10168 C CA . THR A 1 18 ? -1.561 15.334 -6.668 1.00 64.42 18 THR A CA 13
ATOM 10169 C C . THR A 1 18 ? -2.071 14.901 -5.299 1.00 1.05 18 THR A C 13
ATOM 10170 O O . THR A 1 18 ? -1.960 15.670 -4.345 1.00 32.12 18 THR A O 13
ATOM 10181 N N . LYS A 1 19 ? -2.612 13.694 -5.230 1.00 71.41 19 LYS A N 13
ATOM 10182 C CA . LYS A 1 19 ? -3.132 13.176 -3.976 1.00 5.34 19 LYS A CA 13
ATOM 10183 C C . LYS A 1 19 ? -1.964 12.800 -3.061 1.00 44.25 19 LYS A C 13
ATOM 10184 O O . LYS A 1 19 ? -1.492 13.625 -2.280 1.00 30.41 19 LYS A O 13
ATOM 10203 N N . ASP A 1 20 ? -1.531 11.555 -3.190 1.00 24.30 20 ASP A N 13
ATOM 10204 C CA . ASP A 1 20 ? -0.427 11.059 -2.385 1.00 42.32 20 ASP A CA 13
ATOM 10205 C C . ASP A 1 20 ? 0.371 10.036 -3.196 1.00 41.42 20 ASP A C 13
ATOM 10206 O O . ASP A 1 20 ? -0.143 9.005 -3.632 1.00 44.42 20 ASP A O 13
ATOM 10215 N N . CYS A 1 21 ? 1.648 10.347 -3.390 1.00 61.51 21 CYS A N 13
ATOM 10216 C CA . CYS A 1 21 ? 2.541 9.474 -4.144 1.00 71.23 21 CYS A CA 13
ATOM 10217 C C . CYS A 1 21 ? 1.863 8.968 -5.413 1.00 52.25 21 CYS A C 13
ATOM 10218 O O . CYS A 1 21 ? 1.465 7.805 -5.461 1.00 50.33 21 CYS A O 13
ATOM 10225 N N . ASP A 1 22 ? 1.746 9.843 -6.402 1.00 34.31 22 ASP A N 13
ATOM 10226 C CA . ASP A 1 22 ? 1.115 9.473 -7.658 1.00 31.25 22 ASP A CA 13
ATOM 10227 C C . ASP A 1 22 ? 1.802 8.227 -8.221 1.00 43.51 22 ASP A C 13
ATOM 10228 O O . ASP A 1 22 ? 1.198 7.404 -8.910 1.00 4.12 22 ASP A O 13
ATOM 10237 N N . CYS A 1 23 ? 3.088 8.107 -7.911 1.00 44.52 23 CYS A N 13
ATOM 10238 C CA . CYS A 1 23 ? 3.884 6.976 -8.373 1.00 71.45 23 CYS A CA 13
ATOM 10239 C C . CYS A 1 23 ? 3.635 5.746 -7.507 1.00 34.25 23 CYS A C 13
ATOM 10240 O O . CYS A 1 23 ? 3.031 5.839 -6.438 1.00 54.20 23 CYS A O 13
ATOM 10247 N N . SER A 1 24 ? 4.103 4.593 -7.975 1.00 14.20 24 SER A N 13
ATOM 10248 C CA . SER A 1 24 ? 3.926 3.343 -7.245 1.00 53.22 24 SER A CA 13
ATOM 10249 C C . SER A 1 24 ? 4.670 2.203 -7.933 1.00 24.24 24 SER A C 13
ATOM 10250 O O . SER A 1 24 ? 4.035 1.366 -8.572 1.00 54.22 24 SER A O 13
ATOM 10258 N N . ASP A 1 25 ? 5.987 2.195 -7.788 1.00 23.54 25 ASP A N 13
ATOM 10259 C CA . ASP A 1 25 ? 6.801 1.157 -8.398 1.00 31.32 25 ASP A CA 13
ATOM 10260 C C . ASP A 1 25 ? 8.127 1.044 -7.643 1.00 12.23 25 ASP A C 13
ATOM 10261 O O . ASP A 1 25 ? 9.096 1.751 -7.918 1.00 22.41 25 ASP A O 13
ATOM 10270 N N . ALA A 1 26 ? 8.147 0.132 -6.676 1.00 42.32 26 ALA A N 13
ATOM 10271 C CA . ALA A 1 26 ? 9.338 -0.097 -5.867 1.00 53.21 26 ALA A CA 13
ATOM 10272 C C . ALA A 1 26 ? 9.688 1.138 -5.044 1.00 1.10 26 ALA A C 13
ATOM 10273 O O . ALA A 1 26 ? 8.867 2.049 -4.946 1.00 70.30 26 ALA A O 13
ATOM 10280 N N . LYS A 1 27 ? 10.885 1.143 -4.476 1.00 62.22 27 LYS A N 13
ATOM 10281 C CA . LYS A 1 27 ? 11.326 2.267 -3.668 1.00 51.33 27 LYS A CA 13
ATOM 10282 C C . LYS A 1 27 ? 11.134 3.564 -4.458 1.00 74.51 27 LYS A C 13
ATOM 10283 O O . LYS A 1 27 ? 11.869 3.871 -5.397 1.00 24.13 27 LYS A O 13
ATOM 10302 N N . CYS A 1 28 ? 10.121 4.322 -4.054 1.00 75.23 28 CYS A N 13
ATOM 10303 C CA . CYS A 1 28 ? 9.806 5.588 -4.706 1.00 4.51 28 CYS A CA 13
ATOM 10304 C C . CYS A 1 28 ? 10.817 6.664 -4.320 1.00 63.44 28 CYS A C 13
ATOM 10305 O O . CYS A 1 28 ? 11.889 6.362 -3.794 1.00 62.33 28 CYS A O 13
ATOM 10312 N N . CYS A 1 29 ? 10.470 7.918 -4.587 1.00 33.42 29 CYS A N 13
ATOM 10313 C CA . CYS A 1 29 ? 11.348 9.038 -4.270 1.00 50.21 29 CYS A CA 13
ATOM 10314 C C . CYS A 1 29 ? 11.959 8.875 -2.882 1.00 15.00 29 CYS A C 13
ATOM 10315 O O . CYS A 1 29 ? 11.240 8.532 -1.944 1.00 53.45 29 CYS A O 13
ATOM 10322 N N . GLU A 1 30 ? 13.257 9.119 -2.782 1.00 11.31 30 GLU A N 13
ATOM 10323 C CA . GLU A 1 30 ? 13.946 8.994 -1.509 1.00 11.23 30 GLU A CA 13
ATOM 10324 C C . GLU A 1 30 ? 14.708 10.282 -1.189 1.00 21.31 30 GLU A C 13
ATOM 10325 O O . GLU A 1 30 ? 14.720 11.240 -1.961 1.00 3.24 30 GLU A O 13
ATOM 10337 N N . GLN A 1 31 ? 15.348 10.281 -0.024 1.00 62.10 31 GLN A N 13
ATOM 10338 C CA . GLN A 1 31 ? 16.119 11.435 0.424 1.00 21.42 31 GLN A CA 13
ATOM 10339 C C . GLN A 1 31 ? 17.432 11.543 -0.344 1.00 3.43 31 GLN A C 13
ATOM 10340 O O . GLN A 1 31 ? 18.512 11.519 0.247 1.00 23.20 31 GLN A O 13
ATOM 10354 N N . TYR A 1 32 ? 17.332 11.663 -1.663 1.00 2.32 32 TYR A N 13
ATOM 10355 C CA . TYR A 1 32 ? 18.512 11.773 -2.512 1.00 43.01 32 TYR A CA 13
ATOM 10356 C C . TYR A 1 32 ? 19.368 12.969 -2.104 1.00 73.42 32 TYR A C 13
ATOM 10357 O O . TYR A 1 32 ? 20.565 13.016 -2.389 1.00 60.52 32 TYR A O 13
ATOM 10375 N N . CYS A 1 33 ? 18.745 13.932 -1.435 1.00 52.43 33 CYS A N 13
ATOM 10376 C CA . CYS A 1 33 ? 19.448 15.129 -0.987 1.00 54.52 33 CYS A CA 13
ATOM 10377 C C . CYS A 1 33 ? 19.742 16.058 -2.161 1.00 3.24 33 CYS A C 13
ATOM 10378 O O . CYS A 1 33 ? 19.305 17.209 -2.179 1.00 52.41 33 CYS A O 13
ATOM 10385 N N . CYS A 1 34 ? 20.487 15.551 -3.137 1.00 10.32 34 CYS A N 13
ATOM 10386 C CA . CYS A 1 34 ? 20.843 16.336 -4.314 1.00 13.35 34 CYS A CA 13
ATOM 10387 C C . CYS A 1 34 ? 20.234 15.732 -5.575 1.00 30.13 34 CYS A C 13
ATOM 10388 O O . CYS A 1 34 ? 19.911 14.545 -5.630 1.00 52.33 34 CYS A O 13
ATOM 10395 N N . PRO A 1 35 ? 20.072 16.566 -6.612 1.00 54.51 35 PRO A N 13
ATOM 10396 C CA . PRO A 1 35 ? 19.499 16.137 -7.892 1.00 24.15 35 PRO A CA 13
ATOM 10397 C C . PRO A 1 35 ? 20.431 15.206 -8.660 1.00 3.11 35 PRO A C 13
ATOM 10398 O O . PRO A 1 35 ? 20.020 14.548 -9.616 1.00 54.54 35 PRO A O 13
ATOM 10409 N N . THR A 1 36 ? 21.690 15.154 -8.236 1.00 2.03 36 THR A N 13
ATOM 10410 C CA . THR A 1 36 ? 22.681 14.304 -8.884 1.00 52.23 36 THR A CA 13
ATOM 10411 C C . THR A 1 36 ? 22.498 12.844 -8.485 1.00 43.35 36 THR A C 13
ATOM 10412 O O . THR A 1 36 ? 23.209 11.965 -8.972 1.00 33.24 36 THR A O 13
ATOM 10423 N N . ALA A 1 37 ? 21.541 12.593 -7.598 1.00 43.21 37 ALA A N 13
ATOM 10424 C CA . ALA A 1 37 ? 21.264 11.239 -7.136 1.00 71.24 37 ALA A CA 13
ATOM 10425 C C . ALA A 1 37 ? 19.834 10.827 -7.470 1.00 62.15 37 ALA A C 13
ATOM 10426 O O . ALA A 1 37 ? 19.530 9.639 -7.581 1.00 41.23 37 ALA A O 13
ATOM 10433 N N . SER A 1 38 ? 18.960 11.816 -7.629 1.00 61.41 38 SER A N 13
ATOM 10434 C CA . SER A 1 38 ? 17.561 11.555 -7.946 1.00 52.22 38 SER A CA 13
ATOM 10435 C C . SER A 1 38 ? 17.440 10.619 -9.145 1.00 25.45 38 SER A C 13
ATOM 10436 O O . SER A 1 38 ? 16.470 9.868 -9.228 1.00 71.30 38 SER A O 13
ATOM 10444 N N . GLU A 1 39 ? 18.419 10.683 -10.036 1.00 35.21 39 GLU A N 13
ATOM 10445 C CA . GLU A 1 39 ? 18.410 9.838 -11.218 1.00 64.10 39 GLU A CA 13
ATOM 10446 C C . GLU A 1 39 ? 19.842 9.494 -11.634 1.00 71.42 39 GLU A C 13
ATOM 10447 O O . GLU A 1 39 ? 20.183 9.564 -12.814 1.00 2.42 39 GLU A O 13
ATOM 10459 N N . LYS A 1 40 ? 20.641 9.128 -10.642 1.00 51.25 40 LYS A N 13
ATOM 10460 C CA . LYS A 1 40 ? 22.028 8.773 -10.891 1.00 33.31 40 LYS A CA 13
ATOM 10461 C C . LYS A 1 40 ? 22.517 7.840 -9.781 1.00 42.12 40 LYS A C 13
ATOM 10462 O O . LYS A 1 40 ? 23.282 6.911 -10.038 1.00 52.42 40 LYS A O 13
ATOM 10481 N N . LYS A 1 41 ? 22.056 8.120 -8.571 1.00 25.21 41 LYS A N 13
ATOM 10482 C CA . LYS A 1 41 ? 22.438 7.317 -7.421 1.00 52.40 41 LYS A CA 13
ATOM 10483 C C . LYS A 1 41 ? 23.874 7.659 -7.020 1.00 65.34 41 LYS A C 13
ATOM 10484 O O . LYS A 1 41 ? 24.631 6.821 -6.528 1.00 62.23 41 LYS A O 13
ATOM 10503 N N . CYS A 1 42 ? 24.236 8.917 -7.244 1.00 14.34 42 CYS A N 13
ATOM 10504 C CA . CYS A 1 42 ? 25.573 9.399 -6.917 1.00 22.54 42 CYS A CA 13
ATOM 10505 C C . CYS A 1 42 ? 25.937 9.055 -5.476 1.00 4.01 42 CYS A C 13
ATOM 10506 O O . CYS A 1 42 ? 27.110 8.864 -5.150 1.00 73.12 42 CYS A O 13
ATOM 10513 N N . CYS A 1 43 ? 24.926 8.980 -4.618 1.00 4.04 43 CYS A N 13
ATOM 10514 C CA . CYS A 1 43 ? 25.140 8.662 -3.210 1.00 43.12 43 CYS A CA 13
ATOM 10515 C C . CYS A 1 43 ? 24.075 7.696 -2.703 1.00 73.31 43 CYS A C 13
ATOM 10516 O O . CYS A 1 43 ? 23.054 7.522 -3.367 1.00 51.41 43 CYS A O 13
ATOM 10523 N N . LYS A 1 44 ? 24.332 7.093 -1.552 1.00 2.35 44 LYS A N 13
ATOM 10524 C CA . LYS A 1 44 ? 23.390 6.151 -0.973 1.00 33.21 44 LYS A CA 13
ATOM 10525 C C . LYS A 1 44 ? 22.088 6.881 -0.634 1.00 63.42 44 LYS A C 13
ATOM 10526 O O . LYS A 1 44 ? 22.067 7.874 0.092 1.00 3.21 44 LYS A O 13
ATOM 10545 N N . SER A 1 45 ? 20.994 6.361 -1.181 1.00 61.14 45 SER A N 13
ATOM 10546 C CA . SER A 1 45 ? 19.676 6.944 -0.957 1.00 45.14 45 SER A CA 13
ATOM 10547 C C . SER A 1 45 ? 19.344 6.979 0.531 1.00 13.01 45 SER A C 13
ATOM 10548 O O . SER A 1 45 ? 19.659 6.048 1.271 1.00 1.32 45 SER A O 13
ATOM 10556 N N . GLY A 1 46 ? 18.703 8.062 0.963 1.00 64.51 46 GLY A N 13
ATOM 10557 C CA . GLY A 1 46 ? 18.338 8.199 2.361 1.00 41.14 46 GLY A CA 13
ATOM 10558 C C . GLY A 1 46 ? 19.069 9.339 3.041 1.00 10.34 46 GLY A C 13
ATOM 10559 O O . GLY A 1 46 ? 19.003 9.486 4.262 1.00 4.34 46 GLY A O 13
ATOM 10563 N N . CYS A 1 47 ? 19.768 10.147 2.252 1.00 60.23 47 CYS A N 13
ATOM 10564 C CA . CYS A 1 47 ? 20.517 11.279 2.786 1.00 30.32 47 CYS A CA 13
ATOM 10565 C C . CYS A 1 47 ? 19.595 12.465 3.049 1.00 43.24 47 CYS A C 13
ATOM 10566 O O . CYS A 1 47 ? 19.204 13.176 2.124 1.00 41.52 47 CYS A O 13
ATOM 10573 N N . ALA A 1 48 ? 19.251 12.672 4.316 1.00 61.54 48 ALA A N 13
ATOM 10574 C CA . ALA A 1 48 ? 18.376 13.772 4.700 1.00 73.20 48 ALA A CA 13
ATOM 10575 C C . ALA A 1 48 ? 19.183 14.986 5.145 1.00 4.15 48 ALA A C 13
ATOM 10576 O O . ALA A 1 48 ? 18.974 15.517 6.235 1.00 25.14 48 ALA A O 13
ATOM 10583 N N . GLY A 1 49 ? 20.108 15.421 4.295 1.00 60.15 49 GLY A N 13
ATOM 10584 C CA . GLY A 1 49 ? 20.934 16.569 4.619 1.00 12.24 49 GLY A CA 13
ATOM 10585 C C . GLY A 1 49 ? 22.388 16.196 4.832 1.00 15.31 49 GLY A C 13
ATOM 10586 O O . GLY A 1 49 ? 23.279 16.756 4.195 1.00 72.11 49 GLY A O 13
ATOM 10590 N N . GLY A 1 50 ? 22.628 15.248 5.733 1.00 43.32 50 GLY A N 13
ATOM 10591 C CA . GLY A 1 50 ? 23.986 14.819 6.013 1.00 10.12 50 GLY A CA 13
ATOM 10592 C C . GLY A 1 50 ? 24.539 13.905 4.938 1.00 51.23 50 GLY A C 13
ATOM 10593 O O . GLY A 1 50 ? 24.911 12.764 5.214 1.00 12.13 50 GLY A O 13
ATOM 10597 N N . CYS A 1 51 ? 24.592 14.406 3.708 1.00 31.44 51 CYS A N 13
ATOM 10598 C CA . CYS A 1 51 ? 25.101 13.625 2.586 1.00 22.14 51 CYS A CA 13
ATOM 10599 C C . CYS A 1 51 ? 26.489 13.073 2.894 1.00 64.02 51 CYS A C 13
ATOM 10600 O O . CYS A 1 51 ? 26.699 11.867 2.771 1.00 53.10 51 CYS A O 13
ATOM 10607 N N . LYS A 1 52 ? 27.398 13.957 3.281 1.00 75.33 52 LYS A N 13
ATOM 10608 C CA . LYS A 1 52 ? 28.754 13.545 3.598 1.00 4.34 52 LYS A CA 13
ATOM 10609 C C . LYS A 1 52 ? 29.247 12.562 2.535 1.00 72.04 52 LYS A C 13
ATOM 10610 O O . LYS A 1 52 ? 29.931 11.579 2.822 1.00 43.15 52 LYS A O 13
ATOM 10629 N N . CYS A 1 53 ? 28.881 12.851 1.291 1.00 73.31 53 CYS A N 13
ATOM 10630 C CA . CYS A 1 53 ? 29.270 12.010 0.164 1.00 20.34 53 CYS A CA 13
ATOM 10631 C C . CYS A 1 53 ? 30.248 12.742 -0.748 1.00 42.13 53 CYS A C 13
ATOM 10632 O O . CYS A 1 53 ? 29.844 13.527 -1.606 1.00 31.14 53 CYS A O 13
ATOM 10639 N N . ALA A 1 54 ? 31.537 12.481 -0.556 1.00 41.24 54 ALA A N 13
ATOM 10640 C CA . ALA A 1 54 ? 32.573 13.115 -1.362 1.00 41.14 54 ALA A CA 13
ATOM 10641 C C . ALA A 1 54 ? 32.634 12.503 -2.758 1.00 2.41 54 ALA A C 13
ATOM 10642 O O . ALA A 1 54 ? 33.657 11.950 -3.159 1.00 2.40 54 ALA A O 13
ATOM 10649 N N . ASN A 1 55 ? 31.532 12.606 -3.493 1.00 15.12 55 ASN A N 13
ATOM 10650 C CA . ASN A 1 55 ? 31.460 12.061 -4.844 1.00 11.33 55 ASN A CA 13
ATOM 10651 C C . ASN A 1 55 ? 30.308 12.689 -5.623 1.00 43.11 55 ASN A C 13
ATOM 10652 O O . ASN A 1 55 ? 30.420 12.934 -6.825 1.00 14.41 55 ASN A O 13
ATOM 10663 N N . CYS A 1 56 ? 29.204 12.947 -4.931 1.00 62.31 56 CYS A N 13
ATOM 10664 C CA . CYS A 1 56 ? 28.031 13.546 -5.558 1.00 23.01 56 CYS A CA 13
ATOM 10665 C C . CYS A 1 56 ? 28.229 15.045 -5.759 1.00 74.12 56 CYS A C 13
ATOM 10666 O O . CYS A 1 56 ? 29.350 15.529 -5.616 1.00 42.25 56 CYS A O 13
ATOM 10673 N N . GLU A 1 57 ? 27.148 15.738 -6.084 1.00 54.53 57 GLU A N 13
ATOM 10674 C CA . GLU A 1 57 ? 27.217 17.173 -6.303 1.00 14.45 57 GLU A CA 13
ATOM 10675 C C . GLU A 1 57 ? 27.857 17.864 -5.097 1.00 22.54 57 GLU A C 13
ATOM 10676 O O . GLU A 1 57 ? 28.878 18.545 -5.201 1.00 55.41 57 GLU A O 13
ATOM 10688 N N . CYS A 1 58 ? 27.231 17.670 -3.941 1.00 43.11 58 CYS A N 13
ATOM 10689 C CA . CYS A 1 58 ? 27.717 18.262 -2.700 1.00 4.03 58 CYS A CA 13
ATOM 10690 C C . CYS A 1 58 ? 28.708 17.333 -2.006 1.00 44.11 58 CYS A C 13
ATOM 10691 O O . CYS A 1 58 ? 29.002 16.244 -2.498 1.00 23.01 58 CYS A O 13
ATOM 10698 N N . ALA A 1 59 ? 29.222 17.772 -0.861 1.00 55.25 59 ALA A N 13
ATOM 10699 C CA . ALA A 1 59 ? 30.179 16.980 -0.100 1.00 44.20 59 ALA A CA 13
ATOM 10700 C C . ALA A 1 59 ? 31.467 16.769 -0.889 1.00 22.12 59 ALA A C 13
ATOM 10701 O O . ALA A 1 59 ? 31.463 16.797 -2.119 1.00 41.11 59 ALA A O 13
ATOM 10708 N N . GLN A 1 60 ? 32.567 16.558 -0.172 1.00 53.34 60 GLN A N 13
ATOM 10709 C CA . GLN A 1 60 ? 33.862 16.344 -0.807 1.00 31.00 60 GLN A CA 13
ATOM 10710 C C . GLN A 1 60 ? 34.910 15.930 0.221 1.00 51.31 60 GLN A C 13
ATOM 10711 O O . GLN A 1 60 ? 36.094 16.231 0.070 1.00 34.03 60 GLN A O 13
ATOM 10725 N N . ALA A 1 61 ? 34.466 15.239 1.266 1.00 42.41 61 ALA A N 13
ATOM 10726 C CA . ALA A 1 61 ? 35.366 14.783 2.318 1.00 40.21 61 ALA A CA 13
ATOM 10727 C C . ALA A 1 61 ? 35.405 13.260 2.385 1.00 15.32 61 ALA A C 13
ATOM 10728 O O . ALA A 1 61 ? 36.354 12.633 1.918 1.00 62.35 61 ALA A O 13
ATOM 10735 N N . ALA A 1 62 ? 34.366 12.672 2.971 1.00 45.04 62 ALA A N 13
ATOM 10736 C CA . ALA A 1 62 ? 34.282 11.222 3.098 1.00 54.43 62 ALA A CA 13
ATOM 10737 C C . ALA A 1 62 ? 33.137 10.664 2.259 1.00 61.12 62 ALA A C 13
ATOM 10738 O O . ALA A 1 62 ? 32.268 11.408 1.802 1.00 65.41 62 ALA A O 13
ATOM 10745 N N . HIS A 1 63 ? 33.142 9.350 2.059 1.00 25.31 63 HIS A N 13
ATOM 10746 C CA . HIS A 1 63 ? 32.104 8.691 1.274 1.00 10.53 63 HIS A CA 13
ATOM 10747 C C . HIS A 1 63 ? 31.942 9.364 -0.085 1.00 50.34 63 HIS A C 13
ATOM 10748 O O . HIS A 1 63 ? 32.913 9.910 -0.606 1.00 43.42 63 HIS A O 13
ATOM 10765 N N . MET A 1 1 ? 8.221 -0.704 -1.098 1.00 31.11 1 MET A N 14
ATOM 10766 C CA . MET A 1 1 ? 6.995 -0.527 -1.867 1.00 15.02 1 MET A CA 14
ATOM 10767 C C . MET A 1 1 ? 6.490 0.909 -1.763 1.00 22.11 1 MET A C 14
ATOM 10768 O O . MET A 1 1 ? 5.536 1.191 -1.038 1.00 50.31 1 MET A O 14
ATOM 10782 N N . VAL A 1 2 ? 7.137 1.813 -2.492 1.00 23.05 2 VAL A N 14
ATOM 10783 C CA . VAL A 1 2 ? 6.754 3.220 -2.482 1.00 34.44 2 VAL A CA 14
ATOM 10784 C C . VAL A 1 2 ? 7.003 3.848 -1.115 1.00 30.40 2 VAL A C 14
ATOM 10785 O O . VAL A 1 2 ? 6.771 3.221 -0.081 1.00 32.54 2 VAL A O 14
ATOM 10798 N N . CYS A 1 3 ? 7.476 5.089 -1.118 1.00 63.30 3 CYS A N 14
ATOM 10799 C CA . CYS A 1 3 ? 7.758 5.803 0.122 1.00 32.34 3 CYS A CA 14
ATOM 10800 C C . CYS A 1 3 ? 6.948 7.093 0.203 1.00 60.30 3 CYS A C 14
ATOM 10801 O O . CYS A 1 3 ? 7.241 8.035 -0.531 1.00 65.35 3 CYS A O 14
ATOM 10808 N N . LYS A 1 4 ? 5.957 7.107 1.082 1.00 30.11 4 LYS A N 14
ATOM 10809 C CA . LYS A 1 4 ? 5.117 8.282 1.244 1.00 23.34 4 LYS A CA 14
ATOM 10810 C C . LYS A 1 4 ? 6.003 9.514 1.436 1.00 45.15 4 LYS A C 14
ATOM 10811 O O . LYS A 1 4 ? 6.041 10.426 0.608 1.00 34.22 4 LYS A O 14
ATOM 10830 N N . CYS A 1 5 ? 6.721 9.521 2.553 1.00 4.51 5 CYS A N 14
ATOM 10831 C CA . CYS A 1 5 ? 7.615 10.627 2.881 1.00 71.14 5 CYS A CA 14
ATOM 10832 C C . CYS A 1 5 ? 6.934 11.969 2.631 1.00 61.35 5 CYS A C 14
ATOM 10833 O O . CYS A 1 5 ? 5.714 12.006 2.477 1.00 23.32 5 CYS A O 14
ATOM 10840 N N . ASP A 1 6 ? 7.727 13.029 2.597 1.00 42.43 6 ASP A N 14
ATOM 10841 C CA . ASP A 1 6 ? 7.189 14.359 2.367 1.00 12.43 6 ASP A CA 14
ATOM 10842 C C . ASP A 1 6 ? 7.552 14.815 0.953 1.00 41.04 6 ASP A C 14
ATOM 10843 O O . ASP A 1 6 ? 6.844 15.597 0.317 1.00 40.00 6 ASP A O 14
ATOM 10852 N N . CYS A 1 7 ? 8.680 14.305 0.471 1.00 71.11 7 CYS A N 14
ATOM 10853 C CA . CYS A 1 7 ? 9.163 14.642 -0.863 1.00 42.44 7 CYS A CA 14
ATOM 10854 C C . CYS A 1 7 ? 9.557 16.114 -0.943 1.00 73.20 7 CYS A C 14
ATOM 10855 O O . CYS A 1 7 ? 8.741 16.974 -0.615 1.00 31.11 7 CYS A O 14
ATOM 10862 N N . LYS A 1 8 ? 10.785 16.368 -1.371 1.00 14.34 8 LYS A N 14
ATOM 10863 C CA . LYS A 1 8 ? 11.269 17.733 -1.485 1.00 43.42 8 LYS A CA 14
ATOM 10864 C C . LYS A 1 8 ? 12.564 17.744 -2.301 1.00 75.41 8 LYS A C 14
ATOM 10865 O O . LYS A 1 8 ? 12.774 18.579 -3.179 1.00 44.11 8 LYS A O 14
ATOM 10884 N N . ASN A 1 9 ? 13.432 16.788 -1.988 1.00 62.44 9 ASN A N 14
ATOM 10885 C CA . ASN A 1 9 ? 14.713 16.664 -2.675 1.00 72.13 9 ASN A CA 14
ATOM 10886 C C . ASN A 1 9 ? 14.530 16.054 -4.062 1.00 33.34 9 ASN A C 14
ATOM 10887 O O . ASN A 1 9 ? 15.479 15.960 -4.839 1.00 41.30 9 ASN A O 14
ATOM 10898 N N . GLN A 1 10 ? 13.303 15.641 -4.363 1.00 71.21 10 GLN A N 14
ATOM 10899 C CA . GLN A 1 10 ? 12.996 15.040 -5.656 1.00 32.45 10 GLN A CA 14
ATOM 10900 C C . GLN A 1 10 ? 11.519 15.209 -5.998 1.00 22.14 10 GLN A C 14
ATOM 10901 O O . GLN A 1 10 ? 10.715 15.591 -5.148 1.00 63.42 10 GLN A O 14
ATOM 10915 N N . ASN A 1 11 ? 11.170 14.922 -7.248 1.00 12.55 11 ASN A N 14
ATOM 10916 C CA . ASN A 1 11 ? 9.789 15.044 -7.702 1.00 44.12 11 ASN A CA 14
ATOM 10917 C C . ASN A 1 11 ? 9.512 14.090 -8.860 1.00 41.11 11 ASN A C 14
ATOM 10918 O O . ASN A 1 11 ? 8.829 14.446 -9.821 1.00 52.10 11 ASN A O 14
ATOM 10929 N N . CYS A 1 12 ? 10.046 12.878 -8.761 1.00 72.22 12 CYS A N 14
ATOM 10930 C CA . CYS A 1 12 ? 9.856 11.872 -9.800 1.00 62.22 12 CYS A CA 14
ATOM 10931 C C . CYS A 1 12 ? 8.377 11.547 -9.979 1.00 33.22 12 CYS A C 14
ATOM 10932 O O . CYS A 1 12 ? 7.972 10.992 -11.000 1.00 74.12 12 CYS A O 14
ATOM 10939 N N . SER A 1 13 ? 7.575 11.895 -8.978 1.00 33.35 13 SER A N 14
ATOM 10940 C CA . SER A 1 13 ? 6.140 11.635 -9.021 1.00 45.04 13 SER A CA 14
ATOM 10941 C C . SER A 1 13 ? 5.463 12.112 -7.740 1.00 73.24 13 SER A C 14
ATOM 10942 O O . SER A 1 13 ? 4.679 11.382 -7.131 1.00 41.52 13 SER A O 14
ATOM 10950 N N . CYS A 1 14 ? 5.770 13.340 -7.338 1.00 21.20 14 CYS A N 14
ATOM 10951 C CA . CYS A 1 14 ? 5.192 13.915 -6.129 1.00 11.32 14 CYS A CA 14
ATOM 10952 C C . CYS A 1 14 ? 4.878 15.395 -6.327 1.00 23.31 14 CYS A C 14
ATOM 10953 O O . CYS A 1 14 ? 3.805 15.867 -5.954 1.00 43.13 14 CYS A O 14
ATOM 10960 N N . ASN A 1 15 ? 5.823 16.121 -6.915 1.00 25.01 15 ASN A N 14
ATOM 10961 C CA . ASN A 1 15 ? 5.649 17.548 -7.161 1.00 31.15 15 ASN A CA 14
ATOM 10962 C C . ASN A 1 15 ? 4.884 17.787 -8.459 1.00 32.23 15 ASN A C 14
ATOM 10963 O O . ASN A 1 15 ? 4.641 16.858 -9.230 1.00 32.22 15 ASN A O 14
ATOM 10974 N N . THR A 1 16 ? 4.506 19.040 -8.695 1.00 65.50 16 THR A N 14
ATOM 10975 C CA . THR A 1 16 ? 3.769 19.401 -9.899 1.00 12.42 16 THR A CA 14
ATOM 10976 C C . THR A 1 16 ? 2.721 18.348 -10.239 1.00 14.13 16 THR A C 14
ATOM 10977 O O . THR A 1 16 ? 2.523 18.009 -11.405 1.00 14.04 16 THR A O 14
ATOM 10988 N N . GLY A 1 17 ? 2.050 17.834 -9.212 1.00 63.30 17 GLY A N 14
ATOM 10989 C CA . GLY A 1 17 ? 1.030 16.824 -9.424 1.00 15.14 17 GLY A CA 14
ATOM 10990 C C . GLY A 1 17 ? 1.356 15.515 -8.732 1.00 44.33 17 GLY A C 14
ATOM 10991 O O . GLY A 1 17 ? 2.377 15.401 -8.053 1.00 22.51 17 GLY A O 14
ATOM 10995 N N . THR A 1 18 ? 0.487 14.524 -8.903 1.00 51.12 18 THR A N 14
ATOM 10996 C CA . THR A 1 18 ? 0.686 13.218 -8.288 1.00 65.13 18 THR A CA 14
ATOM 10997 C C . THR A 1 18 ? 1.226 13.355 -6.869 1.00 64.14 18 THR A C 14
ATOM 10998 O O . THR A 1 18 ? 2.177 12.658 -6.517 1.00 75.53 18 THR A O 14
ATOM 11009 N N . LYS A 1 19 ? 0.617 14.239 -6.094 1.00 11.50 19 LYS A N 14
ATOM 11010 C CA . LYS A 1 19 ? 1.046 14.454 -4.722 1.00 60.14 19 LYS A CA 14
ATOM 11011 C C . LYS A 1 19 ? 1.158 13.104 -4.011 1.00 4.12 19 LYS A C 14
ATOM 11012 O O . LYS A 1 19 ? 2.260 12.644 -3.716 1.00 21.32 19 LYS A O 14
ATOM 11031 N N . ASP A 1 20 ? 0.003 12.508 -3.756 1.00 21.32 20 ASP A N 14
ATOM 11032 C CA . ASP A 1 20 ? -0.042 11.220 -3.084 1.00 72.14 20 ASP A CA 14
ATOM 11033 C C . ASP A 1 20 ? 1.018 10.297 -3.689 1.00 75.22 20 ASP A C 14
ATOM 11034 O O . ASP A 1 20 ? 1.266 10.291 -4.896 1.00 34.54 20 ASP A O 14
ATOM 11043 N N . CYS A 1 21 ? 1.641 9.512 -2.818 1.00 62.30 21 CYS A N 14
ATOM 11044 C CA . CYS A 1 21 ? 2.678 8.576 -3.238 1.00 61.31 21 CYS A CA 14
ATOM 11045 C C . CYS A 1 21 ? 2.064 7.343 -3.893 1.00 65.51 21 CYS A C 14
ATOM 11046 O O . CYS A 1 21 ? 2.313 6.229 -3.432 1.00 51.44 21 CYS A O 14
ATOM 11053 N N . ASP A 1 22 ? 1.284 7.564 -4.940 1.00 50.15 22 ASP A N 14
ATOM 11054 C CA . ASP A 1 22 ? 0.644 6.465 -5.643 1.00 21.32 22 ASP A CA 14
ATOM 11055 C C . ASP A 1 22 ? 1.631 5.862 -6.645 1.00 11.12 22 ASP A C 14
ATOM 11056 O O . ASP A 1 22 ? 1.563 4.685 -7.000 1.00 23.45 22 ASP A O 14
ATOM 11065 N N . CYS A 1 23 ? 2.556 6.702 -7.096 1.00 72.11 23 CYS A N 14
ATOM 11066 C CA . CYS A 1 23 ? 3.568 6.279 -8.057 1.00 44.43 23 CYS A CA 14
ATOM 11067 C C . CYS A 1 23 ? 4.253 4.997 -7.597 1.00 62.42 23 CYS A C 14
ATOM 11068 O O . CYS A 1 23 ? 4.582 4.844 -6.421 1.00 3.31 23 CYS A O 14
ATOM 11075 N N . SER A 1 24 ? 4.463 4.076 -8.533 1.00 22.25 24 SER A N 14
ATOM 11076 C CA . SER A 1 24 ? 5.104 2.803 -8.222 1.00 53.21 24 SER A CA 14
ATOM 11077 C C . SER A 1 24 ? 5.995 2.348 -9.374 1.00 13.20 24 SER A C 14
ATOM 11078 O O . SER A 1 24 ? 5.489 2.108 -10.469 1.00 41.33 24 SER A O 14
ATOM 11086 N N . ASP A 1 25 ? 7.288 2.241 -9.105 1.00 35.04 25 ASP A N 14
ATOM 11087 C CA . ASP A 1 25 ? 8.232 1.816 -10.124 1.00 53.21 25 ASP A CA 14
ATOM 11088 C C . ASP A 1 25 ? 9.549 1.413 -9.457 1.00 55.24 25 ASP A C 14
ATOM 11089 O O . ASP A 1 25 ? 10.638 1.604 -9.997 1.00 0.54 25 ASP A O 14
ATOM 11098 N N . ALA A 1 26 ? 9.422 0.846 -8.262 1.00 44.21 26 ALA A N 14
ATOM 11099 C CA . ALA A 1 26 ? 10.584 0.405 -7.500 1.00 35.53 26 ALA A CA 14
ATOM 11100 C C . ALA A 1 26 ? 11.618 1.519 -7.380 1.00 33.23 26 ALA A C 14
ATOM 11101 O O . ALA A 1 26 ? 12.814 1.237 -7.424 1.00 21.54 26 ALA A O 14
ATOM 11108 N N . LYS A 1 27 ? 11.141 2.746 -7.233 1.00 41.33 27 LYS A N 14
ATOM 11109 C CA . LYS A 1 27 ? 12.034 3.886 -7.110 1.00 20.02 27 LYS A CA 14
ATOM 11110 C C . LYS A 1 27 ? 11.209 5.149 -6.855 1.00 3.24 27 LYS A C 14
ATOM 11111 O O . LYS A 1 27 ? 11.188 6.087 -7.653 1.00 22.12 27 LYS A O 14
ATOM 11130 N N . CYS A 1 28 ? 10.526 5.153 -5.716 1.00 32.33 28 CYS A N 14
ATOM 11131 C CA . CYS A 1 28 ? 9.691 6.284 -5.329 1.00 10.55 28 CYS A CA 14
ATOM 11132 C C . CYS A 1 28 ? 10.519 7.355 -4.625 1.00 52.11 28 CYS A C 14
ATOM 11133 O O . CYS A 1 28 ? 11.749 7.291 -4.607 1.00 34.32 28 CYS A O 14
ATOM 11140 N N . CYS A 1 29 ? 9.837 8.339 -4.049 1.00 30.21 29 CYS A N 14
ATOM 11141 C CA . CYS A 1 29 ? 10.510 9.426 -3.346 1.00 35.40 29 CYS A CA 14
ATOM 11142 C C . CYS A 1 29 ? 11.163 8.921 -2.063 1.00 53.53 29 CYS A C 14
ATOM 11143 O O . CYS A 1 29 ? 10.457 8.449 -1.174 1.00 31.34 29 CYS A O 14
ATOM 11150 N N . GLU A 1 30 ? 12.481 9.030 -1.997 1.00 5.11 30 GLU A N 14
ATOM 11151 C CA . GLU A 1 30 ? 13.211 8.581 -0.823 1.00 63.25 30 GLU A CA 14
ATOM 11152 C C . GLU A 1 30 ? 14.039 9.729 -0.241 1.00 73.43 30 GLU A C 14
ATOM 11153 O O . GLU A 1 30 ? 14.112 10.825 -0.796 1.00 22.15 30 GLU A O 14
ATOM 11165 N N . GLN A 1 31 ? 14.664 9.449 0.898 1.00 52.02 31 GLN A N 14
ATOM 11166 C CA . GLN A 1 31 ? 15.491 10.439 1.577 1.00 21.15 31 GLN A CA 14
ATOM 11167 C C . GLN A 1 31 ? 16.882 10.506 0.955 1.00 31.43 31 GLN A C 14
ATOM 11168 O O . GLN A 1 31 ? 17.886 10.281 1.631 1.00 45.11 31 GLN A O 14
ATOM 11182 N N . TYR A 1 32 ? 16.933 10.815 -0.335 1.00 72.04 32 TYR A N 14
ATOM 11183 C CA . TYR A 1 32 ? 18.201 10.908 -1.050 1.00 14.44 32 TYR A CA 14
ATOM 11184 C C . TYR A 1 32 ? 19.080 12.006 -0.458 1.00 14.02 32 TYR A C 14
ATOM 11185 O O . TYR A 1 32 ? 20.286 12.049 -0.701 1.00 23.13 32 TYR A O 14
ATOM 11203 N N . CYS A 1 33 ? 18.466 12.891 0.320 1.00 21.21 33 CYS A N 14
ATOM 11204 C CA . CYS A 1 33 ? 19.191 13.990 0.948 1.00 64.22 33 CYS A CA 14
ATOM 11205 C C . CYS A 1 33 ? 19.571 15.049 -0.082 1.00 21.10 33 CYS A C 14
ATOM 11206 O O . CYS A 1 33 ? 19.180 16.211 0.035 1.00 62.10 33 CYS A O 14
ATOM 11213 N N . CYS A 1 34 ? 20.336 14.640 -1.088 1.00 52.44 34 CYS A N 14
ATOM 11214 C CA . CYS A 1 34 ? 20.771 15.555 -2.138 1.00 50.00 34 CYS A CA 14
ATOM 11215 C C . CYS A 1 34 ? 20.053 15.258 -3.450 1.00 71.44 34 CYS A C 14
ATOM 11216 O O . CYS A 1 34 ? 19.644 14.128 -3.720 1.00 54.35 34 CYS A O 14
ATOM 11223 N N . PRO A 1 35 ? 19.894 16.294 -4.286 1.00 51.53 35 PRO A N 14
ATOM 11224 C CA . PRO A 1 35 ? 19.224 16.170 -5.584 1.00 34.50 35 PRO A CA 14
ATOM 11225 C C . PRO A 1 35 ? 20.044 15.362 -6.585 1.00 14.34 35 PRO A C 14
ATOM 11226 O O . PRO A 1 35 ? 19.504 14.809 -7.543 1.00 52.03 35 PRO A O 14
ATOM 11237 N N . THR A 1 36 ? 21.352 15.298 -6.356 1.00 33.02 36 THR A N 14
ATOM 11238 C CA . THR A 1 36 ? 22.246 14.559 -7.238 1.00 24.05 36 THR A CA 14
ATOM 11239 C C . THR A 1 36 ? 22.258 13.075 -6.890 1.00 64.20 36 THR A C 14
ATOM 11240 O O . THR A 1 36 ? 23.040 12.304 -7.447 1.00 35.35 36 THR A O 14
ATOM 11251 N N . ALA A 1 37 ? 21.387 12.681 -5.967 1.00 61.21 37 ALA A N 14
ATOM 11252 C CA . ALA A 1 37 ? 21.296 11.288 -5.548 1.00 21.23 37 ALA A CA 14
ATOM 11253 C C . ALA A 1 37 ? 19.955 10.681 -5.947 1.00 22.14 37 ALA A C 14
ATOM 11254 O O . ALA A 1 37 ? 19.857 9.480 -6.198 1.00 71.02 37 ALA A O 14
ATOM 11261 N N . SER A 1 38 ? 18.925 11.519 -6.002 1.00 34.44 38 SER A N 14
ATOM 11262 C CA . SER A 1 38 ? 17.588 11.063 -6.366 1.00 0.24 38 SER A CA 14
ATOM 11263 C C . SER A 1 38 ? 17.486 10.825 -7.869 1.00 70.20 38 SER A C 14
ATOM 11264 O O . SER A 1 38 ? 16.456 10.340 -8.334 1.00 53.04 38 SER A O 14
ATOM 11272 N N . GLU A 1 39 ? 18.545 11.167 -8.587 1.00 63.04 39 GLU A N 14
ATOM 11273 C CA . GLU A 1 39 ? 18.562 10.986 -10.029 1.00 63.30 39 GLU A CA 14
ATOM 11274 C C . GLU A 1 39 ? 19.986 10.700 -10.511 1.00 71.23 39 GLU A C 14
ATOM 11275 O O . GLU A 1 39 ? 20.382 11.146 -11.587 1.00 20.01 39 GLU A O 14
ATOM 11287 N N . LYS A 1 40 ? 20.716 9.957 -9.692 1.00 41.42 40 LYS A N 14
ATOM 11288 C CA . LYS A 1 40 ? 22.087 9.607 -10.022 1.00 21.42 40 LYS A CA 14
ATOM 11289 C C . LYS A 1 40 ? 22.539 8.445 -9.135 1.00 21.22 40 LYS A C 14
ATOM 11290 O O . LYS A 1 40 ? 23.259 7.556 -9.588 1.00 51.53 40 LYS A O 14
ATOM 11309 N N . LYS A 1 41 ? 22.098 8.489 -7.886 1.00 72.13 41 LYS A N 14
ATOM 11310 C CA . LYS A 1 41 ? 22.448 7.451 -6.932 1.00 31.03 41 LYS A CA 14
ATOM 11311 C C . LYS A 1 41 ? 23.896 7.648 -6.478 1.00 52.34 41 LYS A C 14
ATOM 11312 O O . LYS A 1 41 ? 24.622 6.699 -6.181 1.00 73.33 41 LYS A O 14
ATOM 11331 N N . CYS A 1 42 ? 24.302 8.912 -6.432 1.00 1.12 42 CYS A N 14
ATOM 11332 C CA . CYS A 1 42 ? 25.656 9.265 -6.020 1.00 42.20 42 CYS A CA 14
ATOM 11333 C C . CYS A 1 42 ? 26.028 8.566 -4.716 1.00 55.51 42 CYS A C 14
ATOM 11334 O O . CYS A 1 42 ? 27.177 8.172 -4.517 1.00 62.13 42 CYS A O 14
ATOM 11341 N N . CYS A 1 43 ? 25.048 8.419 -3.831 1.00 24.42 43 CYS A N 14
ATOM 11342 C CA . CYS A 1 43 ? 25.273 7.770 -2.544 1.00 33.41 43 CYS A CA 14
ATOM 11343 C C . CYS A 1 43 ? 24.087 6.888 -2.166 1.00 22.33 43 CYS A C 14
ATOM 11344 O O . CYS A 1 43 ? 23.025 7.015 -2.772 1.00 74.31 43 CYS A O 14
ATOM 11351 N N . LYS A 1 44 ? 24.292 6.022 -1.184 1.00 61.10 44 LYS A N 14
ATOM 11352 C CA . LYS A 1 44 ? 23.235 5.129 -0.740 1.00 52.44 44 LYS A CA 14
ATOM 11353 C C . LYS A 1 44 ? 22.105 5.953 -0.119 1.00 4.25 44 LYS A C 14
ATOM 11354 O O . LYS A 1 44 ? 22.326 6.875 0.667 1.00 62.02 44 LYS A O 14
ATOM 11373 N N . SER A 1 45 ? 20.880 5.597 -0.491 1.00 10.34 45 SER A N 14
ATOM 11374 C CA . SER A 1 45 ? 19.698 6.288 0.011 1.00 32.25 45 SER A CA 14
ATOM 11375 C C . SER A 1 45 ? 19.571 6.119 1.522 1.00 35.54 45 SER A C 14
ATOM 11376 O O . SER A 1 45 ? 20.155 5.208 2.108 1.00 43.22 45 SER A O 14
ATOM 11384 N N . GLY A 1 46 ? 18.801 7.004 2.148 1.00 33.11 46 GLY A N 14
ATOM 11385 C CA . GLY A 1 46 ? 18.610 6.936 3.585 1.00 12.41 46 GLY A CA 14
ATOM 11386 C C . GLY A 1 46 ? 19.163 8.152 4.301 1.00 2.33 46 GLY A C 14
ATOM 11387 O O . GLY A 1 46 ? 18.854 8.386 5.470 1.00 4.34 46 GLY A O 14
ATOM 11391 N N . CYS A 1 47 ? 19.984 8.927 3.601 1.00 73.14 47 CYS A N 14
ATOM 11392 C CA . CYS A 1 47 ? 20.584 10.125 4.178 1.00 71.51 47 CYS A CA 14
ATOM 11393 C C . CYS A 1 47 ? 19.509 11.098 4.649 1.00 13.41 47 CYS A C 14
ATOM 11394 O O . CYS A 1 47 ? 18.774 11.665 3.841 1.00 13.43 47 CYS A O 14
ATOM 11401 N N . ALA A 1 48 ? 19.422 11.286 5.962 1.00 41.01 48 ALA A N 14
ATOM 11402 C CA . ALA A 1 48 ? 18.437 12.191 6.541 1.00 41.32 48 ALA A CA 14
ATOM 11403 C C . ALA A 1 48 ? 19.103 13.447 7.092 1.00 2.33 48 ALA A C 14
ATOM 11404 O O . ALA A 1 48 ? 18.860 13.842 8.232 1.00 74.41 48 ALA A O 14
ATOM 11411 N N . GLY A 1 49 ? 19.946 14.072 6.276 1.00 63.05 49 GLY A N 14
ATOM 11412 C CA . GLY A 1 49 ? 20.635 15.277 6.700 1.00 21.42 49 GLY A CA 14
ATOM 11413 C C . GLY A 1 49 ? 21.952 15.478 5.976 1.00 35.41 49 GLY A C 14
ATOM 11414 O O . GLY A 1 49 ? 21.993 15.510 4.747 1.00 43.20 49 GLY A O 14
ATOM 11418 N N . GLY A 1 50 ? 23.031 15.615 6.740 1.00 30.44 50 GLY A N 14
ATOM 11419 C CA . GLY A 1 50 ? 24.340 15.814 6.146 1.00 20.24 50 GLY A CA 14
ATOM 11420 C C . GLY A 1 50 ? 24.663 14.773 5.093 1.00 25.44 50 GLY A C 14
ATOM 11421 O O . GLY A 1 50 ? 25.379 15.054 4.131 1.00 10.43 50 GLY A O 14
ATOM 11425 N N . CYS A 1 51 ? 24.138 13.566 5.275 1.00 15.54 51 CYS A N 14
ATOM 11426 C CA . CYS A 1 51 ? 24.376 12.478 4.334 1.00 44.20 51 CYS A CA 14
ATOM 11427 C C . CYS A 1 51 ? 25.782 11.911 4.504 1.00 31.22 51 CYS A C 14
ATOM 11428 O O . CYS A 1 51 ? 26.018 10.763 4.129 1.00 15.33 51 CYS A O 14
ATOM 11435 N N . LYS A 1 52 ? 26.675 12.718 5.058 1.00 21.40 52 LYS A N 14
ATOM 11436 C CA . LYS A 1 52 ? 28.046 12.285 5.268 1.00 21.31 52 LYS A CA 14
ATOM 11437 C C . LYS A 1 52 ? 28.814 12.379 3.948 1.00 1.32 52 LYS A C 14
ATOM 11438 O O . LYS A 1 52 ? 29.915 12.925 3.872 1.00 45.22 52 LYS A O 14
ATOM 11457 N N . CYS A 1 53 ? 28.204 11.831 2.903 1.00 0.32 53 CYS A N 14
ATOM 11458 C CA . CYS A 1 53 ? 28.807 11.839 1.575 1.00 22.11 53 CYS A CA 14
ATOM 11459 C C . CYS A 1 53 ? 28.796 13.244 0.981 1.00 24.41 53 CYS A C 14
ATOM 11460 O O . CYS A 1 53 ? 27.842 13.638 0.313 1.00 55.23 53 CYS A O 14
ATOM 11467 N N . ALA A 1 54 ? 29.864 13.994 1.231 1.00 1.43 54 ALA A N 14
ATOM 11468 C CA . ALA A 1 54 ? 29.978 15.355 0.721 1.00 13.10 54 ALA A CA 14
ATOM 11469 C C . ALA A 1 54 ? 30.199 15.359 -0.788 1.00 22.03 54 ALA A C 14
ATOM 11470 O O . ALA A 1 54 ? 29.906 16.343 -1.465 1.00 13.11 54 ALA A O 14
ATOM 11477 N N . ASN A 1 55 ? 30.720 14.252 -1.308 1.00 34.05 55 ASN A N 14
ATOM 11478 C CA . ASN A 1 55 ? 30.982 14.129 -2.737 1.00 32.21 55 ASN A CA 14
ATOM 11479 C C . ASN A 1 55 ? 29.750 14.512 -3.551 1.00 33.01 55 ASN A C 14
ATOM 11480 O O . ASN A 1 55 ? 29.864 15.013 -4.670 1.00 52.41 55 ASN A O 14
ATOM 11491 N N . CYS A 1 56 ? 28.574 14.273 -2.981 1.00 54.24 56 CYS A N 14
ATOM 11492 C CA . CYS A 1 56 ? 27.319 14.593 -3.654 1.00 24.00 56 CYS A CA 14
ATOM 11493 C C . CYS A 1 56 ? 27.169 16.100 -3.836 1.00 61.24 56 CYS A C 14
ATOM 11494 O O . CYS A 1 56 ? 28.158 16.822 -3.722 1.00 23.20 56 CYS A O 14
ATOM 11501 N N . GLU A 1 57 ? 25.949 16.536 -4.114 1.00 45.35 57 GLU A N 14
ATOM 11502 C CA . GLU A 1 57 ? 25.688 17.952 -4.311 1.00 10.13 57 GLU A CA 14
ATOM 11503 C C . GLU A 1 57 ? 26.021 18.735 -3.039 1.00 23.30 57 GLU A C 14
ATOM 11504 O O . GLU A 1 57 ? 26.214 19.951 -3.053 1.00 51.11 57 GLU A O 14
ATOM 11516 N N . CYS A 1 58 ? 26.085 18.005 -1.931 1.00 63.31 58 CYS A N 14
ATOM 11517 C CA . CYS A 1 58 ? 26.392 18.604 -0.637 1.00 41.02 58 CYS A CA 14
ATOM 11518 C C . CYS A 1 58 ? 27.771 19.257 -0.653 1.00 75.34 58 CYS A C 14
ATOM 11519 O O . CYS A 1 58 ? 28.083 20.091 0.195 1.00 1.23 58 CYS A O 14
ATOM 11526 N N . ALA A 1 59 ? 28.592 18.869 -1.624 1.00 14.12 59 ALA A N 14
ATOM 11527 C CA . ALA A 1 59 ? 29.937 19.417 -1.751 1.00 35.53 59 ALA A CA 14
ATOM 11528 C C . ALA A 1 59 ? 30.558 19.040 -3.091 1.00 65.41 59 ALA A C 14
ATOM 11529 O O . ALA A 1 59 ? 29.855 18.655 -4.025 1.00 42.40 59 ALA A O 14
ATOM 11536 N N . GLN A 1 60 ? 31.880 19.153 -3.178 1.00 11.12 60 GLN A N 14
ATOM 11537 C CA . GLN A 1 60 ? 32.595 18.825 -4.405 1.00 43.23 60 GLN A CA 14
ATOM 11538 C C . GLN A 1 60 ? 33.577 17.681 -4.174 1.00 51.12 60 GLN A C 14
ATOM 11539 O O . GLN A 1 60 ? 34.655 17.879 -3.615 1.00 62.01 60 GLN A O 14
ATOM 11553 N N . ALA A 1 61 ? 33.196 16.484 -4.608 1.00 13.11 61 ALA A N 14
ATOM 11554 C CA . ALA A 1 61 ? 34.043 15.309 -4.450 1.00 21.34 61 ALA A CA 14
ATOM 11555 C C . ALA A 1 61 ? 33.387 14.073 -5.056 1.00 14.11 61 ALA A C 14
ATOM 11556 O O . ALA A 1 61 ? 32.378 14.174 -5.754 1.00 30.34 61 ALA A O 14
ATOM 11563 N N . ALA A 1 62 ? 33.966 12.908 -4.786 1.00 1.05 62 ALA A N 14
ATOM 11564 C CA . ALA A 1 62 ? 33.436 11.653 -5.304 1.00 22.25 62 ALA A CA 14
ATOM 11565 C C . ALA A 1 62 ? 33.366 10.593 -4.209 1.00 41.21 62 ALA A C 14
ATOM 11566 O O . ALA A 1 62 ? 34.302 10.433 -3.425 1.00 41.20 62 ALA A O 14
ATOM 11573 N N . HIS A 1 63 ? 32.251 9.872 -4.161 1.00 33.22 63 HIS A N 14
ATOM 11574 C CA . HIS A 1 63 ? 32.059 8.827 -3.161 1.00 73.24 63 HIS A CA 14
ATOM 11575 C C . HIS A 1 63 ? 33.006 7.657 -3.410 1.00 3.14 63 HIS A C 14
ATOM 11576 O O . HIS A 1 63 ? 33.284 7.342 -4.566 1.00 13.21 63 HIS A O 14
ATOM 11593 N N . MET A 1 1 ? 1.375 0.546 0.090 1.00 44.52 1 MET A N 15
ATOM 11594 C CA . MET A 1 1 ? 0.565 0.862 -1.081 1.00 33.04 1 MET A CA 15
ATOM 11595 C C . MET A 1 1 ? 1.111 2.088 -1.806 1.00 31.22 1 MET A C 15
ATOM 11596 O O . MET A 1 1 ? 0.373 3.030 -2.095 1.00 63.15 1 MET A O 15
ATOM 11610 N N . VAL A 1 2 ? 2.408 2.069 -2.096 1.00 51.03 2 VAL A N 15
ATOM 11611 C CA . VAL A 1 2 ? 3.052 3.179 -2.788 1.00 65.34 2 VAL A CA 15
ATOM 11612 C C . VAL A 1 2 ? 3.028 4.445 -1.939 1.00 72.34 2 VAL A C 15
ATOM 11613 O O . VAL A 1 2 ? 2.085 4.678 -1.182 1.00 51.11 2 VAL A O 15
ATOM 11626 N N . CYS A 1 3 ? 4.069 5.259 -2.071 1.00 21.32 3 CYS A N 15
ATOM 11627 C CA . CYS A 1 3 ? 4.168 6.502 -1.315 1.00 54.40 3 CYS A CA 15
ATOM 11628 C C . CYS A 1 3 ? 4.251 6.224 0.182 1.00 23.42 3 CYS A C 15
ATOM 11629 O O . CYS A 1 3 ? 4.502 5.083 0.569 1.00 12.22 3 CYS A O 15
ATOM 11636 N N . LYS A 1 4 ? 4.044 7.259 0.982 1.00 11.13 4 LYS A N 15
ATOM 11637 C CA . LYS A 1 4 ? 4.101 7.112 2.427 1.00 74.13 4 LYS A CA 15
ATOM 11638 C C . LYS A 1 4 ? 5.561 6.991 2.866 1.00 62.43 4 LYS A C 15
ATOM 11639 O O . LYS A 1 4 ? 6.105 5.898 3.030 1.00 74.40 4 LYS A O 15
ATOM 11658 N N . CYS A 1 5 ? 6.189 8.146 3.053 1.00 12.23 5 CYS A N 15
ATOM 11659 C CA . CYS A 1 5 ? 7.585 8.199 3.472 1.00 20.11 5 CYS A CA 15
ATOM 11660 C C . CYS A 1 5 ? 8.014 9.635 3.753 1.00 5.13 5 CYS A C 15
ATOM 11661 O O . CYS A 1 5 ? 7.249 10.558 3.477 1.00 20.53 5 CYS A O 15
ATOM 11668 N N . ASP A 1 6 ? 9.215 9.792 4.292 1.00 71.33 6 ASP A N 15
ATOM 11669 C CA . ASP A 1 6 ? 9.728 11.115 4.605 1.00 61.45 6 ASP A CA 15
ATOM 11670 C C . ASP A 1 6 ? 10.166 11.806 3.312 1.00 71.13 6 ASP A C 15
ATOM 11671 O O . ASP A 1 6 ? 11.353 11.921 3.003 1.00 74.22 6 ASP A O 15
ATOM 11680 N N . CYS A 1 7 ? 9.174 12.267 2.558 1.00 70.20 7 CYS A N 15
ATOM 11681 C CA . CYS A 1 7 ? 9.428 12.950 1.294 1.00 33.23 7 CYS A CA 15
ATOM 11682 C C . CYS A 1 7 ? 10.205 14.242 1.521 1.00 1.22 7 CYS A C 15
ATOM 11683 O O . CYS A 1 7 ? 9.590 15.285 1.737 1.00 54.11 7 CYS A O 15
ATOM 11690 N N . LYS A 1 8 ? 11.526 14.147 1.470 1.00 35.01 8 LYS A N 15
ATOM 11691 C CA . LYS A 1 8 ? 12.368 15.313 1.673 1.00 4.02 8 LYS A CA 15
ATOM 11692 C C . LYS A 1 8 ? 13.038 15.689 0.350 1.00 4.31 8 LYS A C 15
ATOM 11693 O O . LYS A 1 8 ? 13.237 16.860 0.029 1.00 12.23 8 LYS A O 15
ATOM 11712 N N . ASN A 1 9 ? 13.385 14.660 -0.417 1.00 10.35 9 ASN A N 15
ATOM 11713 C CA . ASN A 1 9 ? 14.034 14.854 -1.708 1.00 51.02 9 ASN A CA 15
ATOM 11714 C C . ASN A 1 9 ? 13.069 15.475 -2.714 1.00 21.20 9 ASN A C 15
ATOM 11715 O O . ASN A 1 9 ? 11.931 15.799 -2.377 1.00 52.32 9 ASN A O 15
ATOM 11726 N N . GLN A 1 10 ? 13.533 15.636 -3.949 1.00 21.20 10 GLN A N 15
ATOM 11727 C CA . GLN A 1 10 ? 12.711 16.218 -5.003 1.00 61.55 10 GLN A CA 15
ATOM 11728 C C . GLN A 1 10 ? 12.616 15.277 -6.201 1.00 13.44 10 GLN A C 15
ATOM 11729 O O . GLN A 1 10 ? 13.620 14.732 -6.655 1.00 63.10 10 GLN A O 15
ATOM 11743 N N . ASN A 1 11 ? 11.401 15.093 -6.706 1.00 74.43 11 ASN A N 15
ATOM 11744 C CA . ASN A 1 11 ? 11.174 14.217 -7.851 1.00 10.24 11 ASN A CA 15
ATOM 11745 C C . ASN A 1 11 ? 11.993 12.936 -7.726 1.00 32.01 11 ASN A C 15
ATOM 11746 O O . ASN A 1 11 ? 12.595 12.475 -8.696 1.00 40.14 11 ASN A O 15
ATOM 11757 N N . CYS A 1 12 ? 12.010 12.366 -6.526 1.00 72.22 12 CYS A N 15
ATOM 11758 C CA . CYS A 1 12 ? 12.755 11.137 -6.274 1.00 12.40 12 CYS A CA 15
ATOM 11759 C C . CYS A 1 12 ? 12.428 10.078 -7.322 1.00 11.42 12 CYS A C 15
ATOM 11760 O O . CYS A 1 12 ? 13.317 9.573 -8.006 1.00 62.32 12 CYS A O 15
ATOM 11767 N N . SER A 1 13 ? 11.146 9.746 -7.440 1.00 43.42 13 SER A N 15
ATOM 11768 C CA . SER A 1 13 ? 10.702 8.743 -8.401 1.00 2.13 13 SER A CA 15
ATOM 11769 C C . SER A 1 13 ? 9.430 9.196 -9.111 1.00 0.34 13 SER A C 15
ATOM 11770 O O . SER A 1 13 ? 8.844 8.449 -9.895 1.00 43.34 13 SER A O 15
ATOM 11778 N N . CYS A 1 14 ? 9.009 10.424 -8.829 1.00 53.22 14 CYS A N 15
ATOM 11779 C CA . CYS A 1 14 ? 7.805 10.978 -9.439 1.00 43.35 14 CYS A CA 15
ATOM 11780 C C . CYS A 1 14 ? 8.124 12.259 -10.204 1.00 13.23 14 CYS A C 15
ATOM 11781 O O . CYS A 1 14 ? 7.565 13.318 -9.920 1.00 70.12 14 CYS A O 15
ATOM 11788 N N . ASN A 1 15 ? 9.027 12.155 -11.173 1.00 73.43 15 ASN A N 15
ATOM 11789 C CA . ASN A 1 15 ? 9.422 13.306 -11.977 1.00 74.43 15 ASN A CA 15
ATOM 11790 C C . ASN A 1 15 ? 8.283 13.746 -12.892 1.00 41.25 15 ASN A C 15
ATOM 11791 O O . ASN A 1 15 ? 8.235 13.375 -14.066 1.00 32.13 15 ASN A O 15
ATOM 11802 N N . THR A 1 16 ? 7.367 14.542 -12.348 1.00 64.41 16 THR A N 15
ATOM 11803 C CA . THR A 1 16 ? 6.229 15.033 -13.114 1.00 60.21 16 THR A CA 15
ATOM 11804 C C . THR A 1 16 ? 5.357 15.956 -12.272 1.00 13.35 16 THR A C 15
ATOM 11805 O O . THR A 1 16 ? 4.134 15.820 -12.247 1.00 24.45 16 THR A O 15
ATOM 11816 N N . GLY A 1 17 ? 5.993 16.898 -11.582 1.00 44.30 17 GLY A N 15
ATOM 11817 C CA . GLY A 1 17 ? 5.259 17.831 -10.748 1.00 11.41 17 GLY A CA 15
ATOM 11818 C C . GLY A 1 17 ? 4.313 17.133 -9.791 1.00 2.11 17 GLY A C 15
ATOM 11819 O O . GLY A 1 17 ? 3.098 17.137 -9.992 1.00 2.52 17 GLY A O 15
ATOM 11823 N N . THR A 1 18 ? 4.871 16.529 -8.746 1.00 74.20 18 THR A N 15
ATOM 11824 C CA . THR A 1 18 ? 4.069 15.820 -7.756 1.00 5.42 18 THR A CA 15
ATOM 11825 C C . THR A 1 18 ? 4.802 15.724 -6.423 1.00 1.45 18 THR A C 15
ATOM 11826 O O . THR A 1 18 ? 5.873 15.123 -6.367 1.00 25.23 18 THR A O 15
ATOM 11837 N N . LYS A 1 19 ? 4.216 16.312 -5.389 1.00 64.53 19 LYS A N 15
ATOM 11838 C CA . LYS A 1 19 ? 4.824 16.283 -4.069 1.00 54.34 19 LYS A CA 15
ATOM 11839 C C . LYS A 1 19 ? 4.835 14.845 -3.549 1.00 31.33 19 LYS A C 15
ATOM 11840 O O . LYS A 1 19 ? 5.843 14.148 -3.660 1.00 53.42 19 LYS A O 15
ATOM 11859 N N . ASP A 1 20 ? 3.703 14.442 -2.991 1.00 55.20 20 ASP A N 15
ATOM 11860 C CA . ASP A 1 20 ? 3.569 13.099 -2.453 1.00 5.13 20 ASP A CA 15
ATOM 11861 C C . ASP A 1 20 ? 3.984 12.083 -3.519 1.00 44.51 20 ASP A C 15
ATOM 11862 O O . ASP A 1 20 ? 3.687 12.225 -4.706 1.00 3.40 20 ASP A O 15
ATOM 11871 N N . CYS A 1 21 ? 4.683 11.048 -3.067 1.00 10.22 21 CYS A N 15
ATOM 11872 C CA . CYS A 1 21 ? 5.153 9.994 -3.959 1.00 52.31 21 CYS A CA 15
ATOM 11873 C C . CYS A 1 21 ? 4.014 9.469 -4.827 1.00 40.23 21 CYS A C 15
ATOM 11874 O O . CYS A 1 21 ? 3.239 8.634 -4.364 1.00 23.24 21 CYS A O 15
ATOM 11881 N N . ASP A 1 22 ? 3.937 9.965 -6.053 1.00 50.24 22 ASP A N 15
ATOM 11882 C CA . ASP A 1 22 ? 2.892 9.539 -6.969 1.00 13.54 22 ASP A CA 15
ATOM 11883 C C . ASP A 1 22 ? 3.524 8.797 -8.148 1.00 14.31 22 ASP A C 15
ATOM 11884 O O . ASP A 1 22 ? 3.262 9.086 -9.316 1.00 75.23 22 ASP A O 15
ATOM 11893 N N . CYS A 1 23 ? 4.368 7.828 -7.814 1.00 31.13 23 CYS A N 15
ATOM 11894 C CA . CYS A 1 23 ? 5.052 7.028 -8.824 1.00 4.34 23 CYS A CA 15
ATOM 11895 C C . CYS A 1 23 ? 4.398 5.658 -8.968 1.00 55.51 23 CYS A C 15
ATOM 11896 O O . CYS A 1 23 ? 3.719 5.184 -8.057 1.00 40.50 23 CYS A O 15
ATOM 11903 N N . SER A 1 24 ? 4.604 5.028 -10.120 1.00 4.01 24 SER A N 15
ATOM 11904 C CA . SER A 1 24 ? 4.030 3.715 -10.386 1.00 75.43 24 SER A CA 15
ATOM 11905 C C . SER A 1 24 ? 5.057 2.613 -10.145 1.00 60.13 24 SER A C 15
ATOM 11906 O O . SER A 1 24 ? 6.085 2.873 -9.521 1.00 73.53 24 SER A O 15
ATOM 11914 N N . ASP A 1 25 ? 4.760 1.420 -10.640 1.00 4.03 25 ASP A N 15
ATOM 11915 C CA . ASP A 1 25 ? 5.664 0.294 -10.472 1.00 11.53 25 ASP A CA 15
ATOM 11916 C C . ASP A 1 25 ? 6.003 0.135 -8.988 1.00 52.13 25 ASP A C 15
ATOM 11917 O O . ASP A 1 25 ? 5.348 0.689 -8.106 1.00 54.32 25 ASP A O 15
ATOM 11926 N N . ALA A 1 26 ? 7.050 -0.642 -8.732 1.00 1.33 26 ALA A N 15
ATOM 11927 C CA . ALA A 1 26 ? 7.501 -0.891 -7.368 1.00 54.10 26 ALA A CA 15
ATOM 11928 C C . ALA A 1 26 ? 7.524 0.398 -6.553 1.00 73.13 26 ALA A C 15
ATOM 11929 O O . ALA A 1 26 ? 8.123 1.377 -6.994 1.00 5.43 26 ALA A O 15
ATOM 11936 N N . LYS A 1 27 ? 6.878 0.371 -5.397 1.00 14.10 27 LYS A N 15
ATOM 11937 C CA . LYS A 1 27 ? 6.832 1.542 -4.538 1.00 21.03 27 LYS A CA 15
ATOM 11938 C C . LYS A 1 27 ? 8.253 2.070 -4.327 1.00 35.01 27 LYS A C 15
ATOM 11939 O O . LYS A 1 27 ? 9.135 1.382 -3.812 1.00 72.33 27 LYS A O 15
ATOM 11958 N N . CYS A 1 28 ? 8.455 3.316 -4.739 1.00 0.40 28 CYS A N 15
ATOM 11959 C CA . CYS A 1 28 ? 9.756 3.963 -4.608 1.00 51.13 28 CYS A CA 15
ATOM 11960 C C . CYS A 1 28 ? 10.066 4.271 -3.147 1.00 54.20 28 CYS A C 15
ATOM 11961 O O . CYS A 1 28 ? 10.846 3.567 -2.506 1.00 22.23 28 CYS A O 15
ATOM 11968 N N . CYS A 1 29 ? 9.451 5.328 -2.628 1.00 33.24 29 CYS A N 15
ATOM 11969 C CA . CYS A 1 29 ? 9.663 5.731 -1.242 1.00 15.20 29 CYS A CA 15
ATOM 11970 C C . CYS A 1 29 ? 11.136 5.624 -0.864 1.00 22.33 29 CYS A C 15
ATOM 11971 O O . CYS A 1 29 ? 11.472 4.857 0.038 1.00 41.50 29 CYS A O 15
ATOM 11978 N N . GLU A 1 30 ? 11.974 6.384 -1.554 1.00 31.34 30 GLU A N 15
ATOM 11979 C CA . GLU A 1 30 ? 13.401 6.363 -1.281 1.00 60.53 30 GLU A CA 15
ATOM 11980 C C . GLU A 1 30 ? 13.846 7.696 -0.676 1.00 72.44 30 GLU A C 15
ATOM 11981 O O . GLU A 1 30 ? 13.151 8.708 -0.750 1.00 14.42 30 GLU A O 15
ATOM 11993 N N . GLN A 1 31 ? 15.030 7.671 -0.073 1.00 14.43 31 GLN A N 15
ATOM 11994 C CA . GLN A 1 31 ? 15.592 8.862 0.553 1.00 12.25 31 GLN A CA 15
ATOM 11995 C C . GLN A 1 31 ? 16.844 9.325 -0.184 1.00 1.14 31 GLN A C 15
ATOM 11996 O O . GLN A 1 31 ? 17.956 8.900 0.133 1.00 55.12 31 GLN A O 15
ATOM 12010 N N . TYR A 1 32 ? 16.657 10.198 -1.167 1.00 73.45 32 TYR A N 15
ATOM 12011 C CA . TYR A 1 32 ? 17.771 10.716 -1.952 1.00 2.23 32 TYR A CA 15
ATOM 12012 C C . TYR A 1 32 ? 18.370 11.955 -1.294 1.00 5.33 32 TYR A C 15
ATOM 12013 O O . TYR A 1 32 ? 19.561 12.235 -1.439 1.00 62.31 32 TYR A O 15
ATOM 12031 N N . CYS A 1 33 ? 17.537 12.694 -0.569 1.00 61.33 33 CYS A N 15
ATOM 12032 C CA . CYS A 1 33 ? 17.983 13.904 0.112 1.00 30.11 33 CYS A CA 15
ATOM 12033 C C . CYS A 1 33 ? 18.286 15.012 -0.891 1.00 0.32 33 CYS A C 15
ATOM 12034 O O . CYS A 1 33 ? 17.668 16.077 -0.860 1.00 1.34 33 CYS A O 15
ATOM 12041 N N . CYS A 1 34 ? 19.241 14.755 -1.778 1.00 0.54 34 CYS A N 15
ATOM 12042 C CA . CYS A 1 34 ? 19.628 15.733 -2.789 1.00 23.32 34 CYS A CA 15
ATOM 12043 C C . CYS A 1 34 ? 19.200 15.275 -4.179 1.00 42.03 34 CYS A C 15
ATOM 12044 O O . CYS A 1 34 ? 18.916 14.100 -4.413 1.00 11.11 34 CYS A O 15
ATOM 12051 N N . PRO A 1 35 ? 19.151 16.224 -5.126 1.00 13.12 35 PRO A N 15
ATOM 12052 C CA . PRO A 1 35 ? 18.757 15.943 -6.509 1.00 71.54 35 PRO A CA 15
ATOM 12053 C C . PRO A 1 35 ? 19.802 15.117 -7.253 1.00 54.41 35 PRO A C 15
ATOM 12054 O O . PRO A 1 35 ? 19.527 14.560 -8.316 1.00 74.22 35 PRO A O 15
ATOM 12065 N N . THR A 1 36 ? 21.002 15.043 -6.687 1.00 65.35 36 THR A N 15
ATOM 12066 C CA . THR A 1 36 ? 22.089 14.286 -7.297 1.00 53.32 36 THR A CA 15
ATOM 12067 C C . THR A 1 36 ? 22.049 12.824 -6.868 1.00 73.15 36 THR A C 15
ATOM 12068 O O . THR A 1 36 ? 22.979 12.063 -7.136 1.00 15.44 36 THR A O 15
ATOM 12079 N N . ALA A 1 37 ? 20.966 12.437 -6.203 1.00 35.31 37 ALA A N 15
ATOM 12080 C CA . ALA A 1 37 ? 20.804 11.064 -5.740 1.00 15.23 37 ALA A CA 15
ATOM 12081 C C . ALA A 1 37 ? 19.573 10.415 -6.365 1.00 43.41 37 ALA A C 15
ATOM 12082 O O . ALA A 1 37 ? 19.442 9.191 -6.374 1.00 0.53 37 ALA A O 15
ATOM 12089 N N . SER A 1 38 ? 18.674 11.243 -6.887 1.00 41.41 38 SER A N 15
ATOM 12090 C CA . SER A 1 38 ? 17.452 10.750 -7.511 1.00 32.13 38 SER A CA 15
ATOM 12091 C C . SER A 1 38 ? 17.720 10.287 -8.939 1.00 72.54 38 SER A C 15
ATOM 12092 O O . SER A 1 38 ? 17.001 9.422 -9.438 1.00 32.11 38 SER A O 15
ATOM 12100 N N . GLU A 1 39 ? 18.737 10.865 -9.559 1.00 45.45 39 GLU A N 15
ATOM 12101 C CA . GLU A 1 39 ? 19.087 10.504 -10.923 1.00 15.11 39 GLU A CA 15
ATOM 12102 C C . GLU A 1 39 ? 20.594 10.647 -11.141 1.00 2.24 39 GLU A C 15
ATOM 12103 O O . GLU A 1 39 ? 21.031 11.127 -12.186 1.00 24.54 39 GLU A O 15
ATOM 12115 N N . LYS A 1 40 ? 21.348 10.223 -10.137 1.00 34.32 40 LYS A N 15
ATOM 12116 C CA . LYS A 1 40 ? 22.797 10.298 -10.205 1.00 62.53 40 LYS A CA 15
ATOM 12117 C C . LYS A 1 40 ? 23.402 9.257 -9.261 1.00 4.12 40 LYS A C 15
ATOM 12118 O O . LYS A 1 40 ? 24.371 8.584 -9.611 1.00 53.32 40 LYS A O 15
ATOM 12137 N N . LYS A 1 41 ? 22.807 9.158 -8.082 1.00 33.24 41 LYS A N 15
ATOM 12138 C CA . LYS A 1 41 ? 23.275 8.211 -7.084 1.00 20.30 41 LYS A CA 15
ATOM 12139 C C . LYS A 1 41 ? 24.577 8.727 -6.468 1.00 50.23 41 LYS A C 15
ATOM 12140 O O . LYS A 1 41 ? 25.485 7.967 -6.130 1.00 43.22 41 LYS A O 15
ATOM 12159 N N . CYS A 1 42 ? 24.648 10.046 -6.329 1.00 53.35 42 CYS A N 15
ATOM 12160 C CA . CYS A 1 42 ? 25.824 10.693 -5.759 1.00 42.13 42 CYS A CA 15
ATOM 12161 C C . CYS A 1 42 ? 26.174 10.088 -4.404 1.00 20.13 42 CYS A C 15
ATOM 12162 O O . CYS A 1 42 ? 27.333 10.102 -3.987 1.00 12.12 42 CYS A O 15
ATOM 12169 N N . CYS A 1 43 ? 25.165 9.559 -3.720 1.00 65.31 43 CYS A N 15
ATOM 12170 C CA . CYS A 1 43 ? 25.366 8.950 -2.410 1.00 12.44 43 CYS A CA 15
ATOM 12171 C C . CYS A 1 43 ? 24.357 7.832 -2.169 1.00 50.13 43 CYS A C 15
ATOM 12172 O O . CYS A 1 43 ? 23.281 7.853 -2.766 1.00 24.03 43 CYS A O 15
ATOM 12179 N N . LYS A 1 44 ? 24.722 6.890 -1.312 1.00 55.00 44 LYS A N 15
ATOM 12180 C CA . LYS A 1 44 ? 23.842 5.775 -1.007 1.00 35.22 44 LYS A CA 15
ATOM 12181 C C . LYS A 1 44 ? 22.511 6.311 -0.474 1.00 5.31 44 LYS A C 15
ATOM 12182 O O . LYS A 1 44 ? 22.456 7.090 0.478 1.00 22.52 44 LYS A O 15
ATOM 12201 N N . SER A 1 45 ? 21.432 5.874 -1.115 1.00 2.21 45 SER A N 15
ATOM 12202 C CA . SER A 1 45 ? 20.091 6.297 -0.729 1.00 72.45 45 SER A CA 15
ATOM 12203 C C . SER A 1 45 ? 19.780 5.877 0.704 1.00 72.20 45 SER A C 15
ATOM 12204 O O . SER A 1 45 ? 20.113 4.770 1.124 1.00 35.45 45 SER A O 15
ATOM 12212 N N . GLY A 1 46 ? 19.139 6.771 1.450 1.00 15.22 46 GLY A N 15
ATOM 12213 C CA . GLY A 1 46 ? 18.793 6.476 2.828 1.00 10.25 46 GLY A CA 15
ATOM 12214 C C . GLY A 1 46 ? 18.961 7.677 3.738 1.00 53.20 46 GLY A C 15
ATOM 12215 O O . GLY A 1 46 ? 18.284 7.789 4.761 1.00 53.12 46 GLY A O 15
ATOM 12219 N N . CYS A 1 47 ? 19.865 8.576 3.367 1.00 3.30 47 CYS A N 15
ATOM 12220 C CA . CYS A 1 47 ? 20.122 9.774 4.159 1.00 51.34 47 CYS A CA 15
ATOM 12221 C C . CYS A 1 47 ? 18.823 10.512 4.466 1.00 74.25 47 CYS A C 15
ATOM 12222 O O . CYS A 1 47 ? 18.147 11.002 3.561 1.00 3.44 47 CYS A O 15
ATOM 12229 N N . ALA A 1 48 ? 18.478 10.584 5.747 1.00 1.41 48 ALA A N 15
ATOM 12230 C CA . ALA A 1 48 ? 17.260 11.262 6.173 1.00 20.04 48 ALA A CA 15
ATOM 12231 C C . ALA A 1 48 ? 17.535 12.722 6.515 1.00 40.51 48 ALA A C 15
ATOM 12232 O O . ALA A 1 48 ? 17.120 13.214 7.564 1.00 64.41 48 ALA A O 15
ATOM 12239 N N . GLY A 1 49 ? 18.238 13.412 5.622 1.00 43.23 49 GLY A N 15
ATOM 12240 C CA . GLY A 1 49 ? 18.557 14.810 5.848 1.00 63.23 49 GLY A CA 15
ATOM 12241 C C . GLY A 1 49 ? 19.972 15.007 6.355 1.00 62.24 49 GLY A C 15
ATOM 12242 O O . GLY A 1 49 ? 20.493 14.179 7.101 1.00 15.13 49 GLY A O 15
ATOM 12246 N N . GLY A 1 50 ? 20.598 16.107 5.946 1.00 32.23 50 GLY A N 15
ATOM 12247 C CA . GLY A 1 50 ? 21.956 16.389 6.372 1.00 1.13 50 GLY A CA 15
ATOM 12248 C C . GLY A 1 50 ? 22.892 15.220 6.137 1.00 2.33 50 GLY A C 15
ATOM 12249 O O . GLY A 1 50 ? 23.447 14.661 7.084 1.00 64.03 50 GLY A O 15
ATOM 12253 N N . CYS A 1 51 ? 23.067 14.849 4.874 1.00 52.21 51 CYS A N 15
ATOM 12254 C CA . CYS A 1 51 ? 23.941 13.737 4.517 1.00 34.04 51 CYS A CA 15
ATOM 12255 C C . CYS A 1 51 ? 25.351 14.230 4.212 1.00 23.04 51 CYS A C 15
ATOM 12256 O O . CYS A 1 51 ? 26.315 13.620 4.673 1.00 61.12 51 CYS A O 15
ATOM 12263 N N . LYS A 1 52 ? 25.441 15.310 3.450 1.00 3.14 52 LYS A N 15
ATOM 12264 C CA . LYS A 1 52 ? 26.734 15.868 3.093 1.00 4.53 52 LYS A CA 15
ATOM 12265 C C . LYS A 1 52 ? 27.752 14.735 2.950 1.00 43.34 52 LYS A C 15
ATOM 12266 O O . LYS A 1 52 ? 28.567 14.473 3.836 1.00 55.42 52 LYS A O 15
ATOM 12285 N N . CYS A 1 53 ? 27.688 14.064 1.805 1.00 54.40 53 CYS A N 15
ATOM 12286 C CA . CYS A 1 53 ? 28.590 12.955 1.517 1.00 51.22 53 CYS A CA 15
ATOM 12287 C C . CYS A 1 53 ? 29.915 13.463 0.958 1.00 51.21 53 CYS A C 15
ATOM 12288 O O . CYS A 1 53 ? 30.754 12.680 0.515 1.00 24.13 53 CYS A O 15
ATOM 12295 N N . ALA A 1 54 ? 30.095 14.780 0.980 1.00 34.13 54 ALA A N 15
ATOM 12296 C CA . ALA A 1 54 ? 31.317 15.393 0.476 1.00 23.43 54 ALA A CA 15
ATOM 12297 C C . ALA A 1 54 ? 31.608 14.944 -0.952 1.00 30.11 54 ALA A C 15
ATOM 12298 O O . ALA A 1 54 ? 32.742 15.029 -1.420 1.00 63.43 54 ALA A O 15
ATOM 12305 N N . ASN A 1 55 ? 30.575 14.466 -1.639 1.00 24.43 55 ASN A N 15
ATOM 12306 C CA . ASN A 1 55 ? 30.721 14.002 -3.014 1.00 10.03 55 ASN A CA 15
ATOM 12307 C C . ASN A 1 55 ? 29.387 14.062 -3.752 1.00 21.20 55 ASN A C 15
ATOM 12308 O O . ASN A 1 55 ? 29.216 13.433 -4.797 1.00 51.43 55 ASN A O 15
ATOM 12319 N N . CYS A 1 56 ? 28.446 14.821 -3.202 1.00 4.22 56 CYS A N 15
ATOM 12320 C CA . CYS A 1 56 ? 27.127 14.963 -3.808 1.00 2.33 56 CYS A CA 15
ATOM 12321 C C . CYS A 1 56 ? 26.752 16.434 -3.955 1.00 10.35 56 CYS A C 15
ATOM 12322 O O . CYS A 1 56 ? 27.619 17.294 -3.809 1.00 43.44 56 CYS A O 15
ATOM 12329 N N . GLU A 1 57 ? 25.483 16.689 -4.237 1.00 71.45 57 GLU A N 15
ATOM 12330 C CA . GLU A 1 57 ? 25.012 18.053 -4.402 1.00 14.31 57 GLU A CA 15
ATOM 12331 C C . GLU A 1 57 ? 25.536 18.936 -3.268 1.00 5.31 57 GLU A C 15
ATOM 12332 O O . GLU A 1 57 ? 25.865 20.109 -3.453 1.00 34.13 57 GLU A O 15
ATOM 12344 N N . CYS A 1 58 ? 25.609 18.343 -2.082 1.00 32.22 58 CYS A N 15
ATOM 12345 C CA . CYS A 1 58 ? 26.088 19.051 -0.900 1.00 44.34 58 CYS A CA 15
ATOM 12346 C C . CYS A 1 58 ? 27.609 18.984 -0.806 1.00 42.32 58 CYS A C 15
ATOM 12347 O O . CYS A 1 58 ? 28.165 18.748 0.266 1.00 32.10 58 CYS A O 15
ATOM 12354 N N . ALA A 1 59 ? 28.277 19.192 -1.937 1.00 15.55 59 ALA A N 15
ATOM 12355 C CA . ALA A 1 59 ? 29.733 19.156 -1.982 1.00 10.14 59 ALA A CA 15
ATOM 12356 C C . ALA A 1 59 ? 30.245 19.417 -3.394 1.00 2.00 59 ALA A C 15
ATOM 12357 O O . ALA A 1 59 ? 29.493 19.852 -4.265 1.00 43.44 59 ALA A O 15
ATOM 12364 N N . GLN A 1 60 ? 31.529 19.149 -3.612 1.00 34.40 60 GLN A N 15
ATOM 12365 C CA . GLN A 1 60 ? 32.141 19.356 -4.919 1.00 54.30 60 GLN A CA 15
ATOM 12366 C C . GLN A 1 60 ? 32.763 18.065 -5.440 1.00 1.20 60 GLN A C 15
ATOM 12367 O O . GLN A 1 60 ? 33.985 17.921 -5.469 1.00 10.42 60 GLN A O 15
ATOM 12381 N N . ALA A 1 61 ? 31.914 17.128 -5.850 1.00 45.44 61 ALA A N 15
ATOM 12382 C CA . ALA A 1 61 ? 32.382 15.850 -6.372 1.00 34.12 61 ALA A CA 15
ATOM 12383 C C . ALA A 1 61 ? 31.212 14.975 -6.809 1.00 53.02 61 ALA A C 15
ATOM 12384 O O . ALA A 1 61 ? 30.067 15.425 -6.843 1.00 32.30 61 ALA A O 15
ATOM 12391 N N . ALA A 1 62 ? 31.508 13.723 -7.144 1.00 53.41 62 ALA A N 15
ATOM 12392 C CA . ALA A 1 62 ? 30.480 12.785 -7.578 1.00 50.43 62 ALA A CA 15
ATOM 12393 C C . ALA A 1 62 ? 30.904 11.345 -7.312 1.00 34.10 62 ALA A C 15
ATOM 12394 O O . ALA A 1 62 ? 32.087 11.012 -7.383 1.00 1.03 62 ALA A O 15
ATOM 12401 N N . HIS A 1 63 ? 29.930 10.494 -7.005 1.00 31.34 63 HIS A N 15
ATOM 12402 C CA . HIS A 1 63 ? 30.203 9.088 -6.727 1.00 74.03 63 HIS A CA 15
ATOM 12403 C C . HIS A 1 63 ? 30.641 8.359 -7.994 1.00 53.42 63 HIS A C 15
ATOM 12404 O O . HIS A 1 63 ? 31.374 8.935 -8.796 1.00 42.14 63 HIS A O 15
ATOM 12421 N N . MET A 1 1 ? 0.770 3.227 1.001 1.00 45.20 1 MET A N 16
ATOM 12422 C CA . MET A 1 1 ? 0.495 3.308 -0.429 1.00 14.23 1 MET A CA 16
ATOM 12423 C C . MET A 1 1 ? 1.632 4.011 -1.163 1.00 61.30 1 MET A C 16
ATOM 12424 O O . MET A 1 1 ? 1.414 4.675 -2.177 1.00 34.54 1 MET A O 16
ATOM 12438 N N . VAL A 1 2 ? 2.847 3.861 -0.645 1.00 20.41 2 VAL A N 16
ATOM 12439 C CA . VAL A 1 2 ? 4.019 4.480 -1.252 1.00 51.10 2 VAL A CA 16
ATOM 12440 C C . VAL A 1 2 ? 3.935 6.001 -1.182 1.00 71.33 2 VAL A C 16
ATOM 12441 O O . VAL A 1 2 ? 2.904 6.591 -1.506 1.00 15.13 2 VAL A O 16
ATOM 12454 N N . CYS A 1 3 ? 5.026 6.629 -0.759 1.00 50.00 3 CYS A N 16
ATOM 12455 C CA . CYS A 1 3 ? 5.076 8.082 -0.646 1.00 41.54 3 CYS A CA 16
ATOM 12456 C C . CYS A 1 3 ? 3.766 8.630 -0.090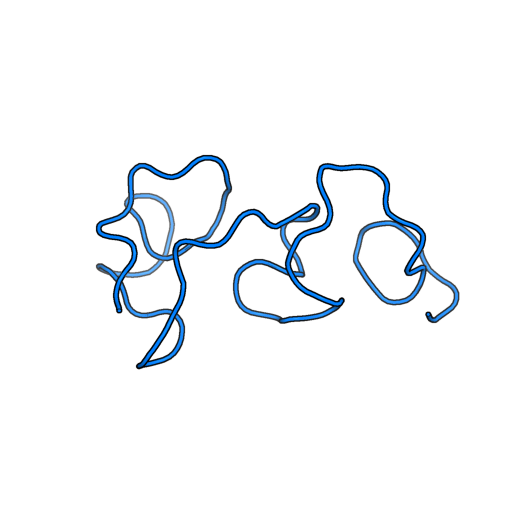 1.00 51.21 3 CYS A C 16
ATOM 12457 O O . CYS A 1 3 ? 3.112 7.946 0.696 1.00 64.34 3 CYS A O 16
ATOM 12464 N N . LYS A 1 4 ? 3.415 9.839 -0.503 1.00 44.41 4 LYS A N 16
ATOM 12465 C CA . LYS A 1 4 ? 2.188 10.463 -0.038 1.00 20.52 4 LYS A CA 16
ATOM 12466 C C . LYS A 1 4 ? 2.390 10.972 1.391 1.00 53.44 4 LYS A C 16
ATOM 12467 O O . LYS A 1 4 ? 1.759 10.512 2.343 1.00 55.32 4 LYS A O 16
ATOM 12486 N N . CYS A 1 5 ? 3.290 11.940 1.519 1.00 2.42 5 CYS A N 16
ATOM 12487 C CA . CYS A 1 5 ? 3.597 12.532 2.817 1.00 61.32 5 CYS A CA 16
ATOM 12488 C C . CYS A 1 5 ? 4.225 13.912 2.651 1.00 63.45 5 CYS A C 16
ATOM 12489 O O . CYS A 1 5 ? 4.260 14.427 1.534 1.00 30.12 5 CYS A O 16
ATOM 12496 N N . ASP A 1 6 ? 4.701 14.474 3.752 1.00 62.22 6 ASP A N 16
ATOM 12497 C CA . ASP A 1 6 ? 5.320 15.788 3.714 1.00 62.13 6 ASP A CA 16
ATOM 12498 C C . ASP A 1 6 ? 6.412 15.802 2.642 1.00 23.43 6 ASP A C 16
ATOM 12499 O O . ASP A 1 6 ? 6.672 16.812 1.988 1.00 52.31 6 ASP A O 16
ATOM 12508 N N . CYS A 1 7 ? 7.051 14.649 2.477 1.00 71.32 7 CYS A N 16
ATOM 12509 C CA . CYS A 1 7 ? 8.119 14.500 1.495 1.00 51.35 7 CYS A CA 16
ATOM 12510 C C . CYS A 1 7 ? 9.308 15.389 1.846 1.00 73.15 7 CYS A C 16
ATOM 12511 O O . CYS A 1 7 ? 9.130 16.384 2.546 1.00 34.13 7 CYS A O 16
ATOM 12518 N N . LYS A 1 8 ? 10.482 15.015 1.358 1.00 35.41 8 LYS A N 16
ATOM 12519 C CA . LYS A 1 8 ? 11.684 15.784 1.629 1.00 21.10 8 LYS A CA 16
ATOM 12520 C C . LYS A 1 8 ? 12.565 15.803 0.378 1.00 32.21 8 LYS A C 16
ATOM 12521 O O . LYS A 1 8 ? 12.689 16.810 -0.317 1.00 74.03 8 LYS A O 16
ATOM 12540 N N . ASN A 1 9 ? 13.179 14.656 0.106 1.00 33.20 9 ASN A N 16
ATOM 12541 C CA . ASN A 1 9 ? 14.054 14.513 -1.052 1.00 54.11 9 ASN A CA 16
ATOM 12542 C C . ASN A 1 9 ? 13.425 13.598 -2.099 1.00 4.11 9 ASN A C 16
ATOM 12543 O O . ASN A 1 9 ? 13.801 12.433 -2.223 1.00 73.34 9 ASN A O 16
ATOM 12554 N N . GLN A 1 10 ? 12.468 14.135 -2.849 1.00 5.33 10 GLN A N 16
ATOM 12555 C CA . GLN A 1 10 ? 11.788 13.367 -3.885 1.00 25.24 10 GLN A CA 16
ATOM 12556 C C . GLN A 1 10 ? 11.209 14.288 -4.954 1.00 23.53 10 GLN A C 16
ATOM 12557 O O . GLN A 1 10 ? 11.155 15.504 -4.776 1.00 65.42 10 GLN A O 16
ATOM 12571 N N . ASN A 1 11 ? 10.777 13.699 -6.064 1.00 64.41 11 ASN A N 16
ATOM 12572 C CA . ASN A 1 11 ? 10.203 14.467 -7.163 1.00 31.42 11 ASN A CA 16
ATOM 12573 C C . ASN A 1 11 ? 9.211 13.622 -7.957 1.00 23.21 11 ASN A C 16
ATOM 12574 O O . ASN A 1 11 ? 9.176 13.680 -9.187 1.00 12.03 11 ASN A O 16
ATOM 12585 N N . CYS A 1 12 ? 8.408 12.838 -7.246 1.00 51.41 12 CYS A N 16
ATOM 12586 C CA . CYS A 1 12 ? 7.415 11.981 -7.884 1.00 63.01 12 CYS A CA 16
ATOM 12587 C C . CYS A 1 12 ? 6.047 12.654 -7.903 1.00 12.14 12 CYS A C 16
ATOM 12588 O O . CYS A 1 12 ? 5.672 13.295 -8.885 1.00 23.14 12 CYS A O 16
ATOM 12595 N N . SER A 1 13 ? 5.304 12.503 -6.811 1.00 32.22 13 SER A N 16
ATOM 12596 C CA . SER A 1 13 ? 3.974 13.091 -6.704 1.00 0.55 13 SER A CA 16
ATOM 12597 C C . SER A 1 13 ? 4.061 14.563 -6.309 1.00 64.31 13 SER A C 16
ATOM 12598 O O . SER A 1 13 ? 3.131 15.335 -6.542 1.00 42.52 13 SER A O 16
ATOM 12606 N N . CYS A 1 14 ? 5.185 14.942 -5.711 1.00 11.24 14 CYS A N 16
ATOM 12607 C CA . CYS A 1 14 ? 5.395 16.321 -5.282 1.00 70.42 14 CYS A CA 16
ATOM 12608 C C . CYS A 1 14 ? 5.123 17.293 -6.426 1.00 21.25 14 CYS A C 16
ATOM 12609 O O . CYS A 1 14 ? 4.226 18.131 -6.341 1.00 23.32 14 CYS A O 16
ATOM 12616 N N . ASN A 1 15 ? 5.905 17.175 -7.494 1.00 1.42 15 ASN A N 16
ATOM 12617 C CA . ASN A 1 15 ? 5.750 18.046 -8.654 1.00 20.42 15 ASN A CA 16
ATOM 12618 C C . ASN A 1 15 ? 6.792 17.722 -9.720 1.00 61.40 15 ASN A C 16
ATOM 12619 O O . ASN A 1 15 ? 7.920 18.214 -9.672 1.00 70.24 15 ASN A O 16
ATOM 12630 N N . THR A 1 16 ? 6.407 16.890 -10.683 1.00 53.22 16 THR A N 16
ATOM 12631 C CA . THR A 1 16 ? 7.306 16.500 -11.761 1.00 65.40 16 THR A CA 16
ATOM 12632 C C . THR A 1 16 ? 6.533 15.927 -12.943 1.00 34.52 16 THR A C 16
ATOM 12633 O O . THR A 1 16 ? 6.354 16.592 -13.962 1.00 64.00 16 THR A O 16
ATOM 12644 N N . GLY A 1 17 ? 6.074 14.687 -12.799 1.00 32.21 17 GLY A N 16
ATOM 12645 C CA . GLY A 1 17 ? 5.323 14.045 -13.863 1.00 4.43 17 GLY A CA 16
ATOM 12646 C C . GLY A 1 17 ? 4.762 12.700 -13.446 1.00 53.45 17 GLY A C 16
ATOM 12647 O O . GLY A 1 17 ? 4.838 11.727 -14.197 1.00 52.34 17 GLY A O 16
ATOM 12651 N N . THR A 1 18 ? 4.197 12.643 -12.244 1.00 54.05 18 THR A N 16
ATOM 12652 C CA . THR A 1 18 ? 3.623 11.407 -11.728 1.00 55.00 18 THR A CA 16
ATOM 12653 C C . THR A 1 18 ? 2.198 11.628 -11.231 1.00 64.21 18 THR A C 16
ATOM 12654 O O . THR A 1 18 ? 1.981 12.505 -10.397 1.00 45.51 18 THR A O 16
ATOM 12665 N N . LYS A 1 19 ? 1.269 10.836 -11.747 1.00 3.24 19 LYS A N 16
ATOM 12666 C CA . LYS A 1 19 ? -0.122 10.956 -11.346 1.00 53.10 19 LYS A CA 16
ATOM 12667 C C . LYS A 1 19 ? -0.215 10.913 -9.819 1.00 64.44 19 LYS A C 16
ATOM 12668 O O . LYS A 1 19 ? -0.764 11.823 -9.201 1.00 72.20 19 LYS A O 16
ATOM 12687 N N . ASP A 1 20 ? 0.332 9.845 -9.256 1.00 14.23 20 ASP A N 16
ATOM 12688 C CA . ASP A 1 20 ? 0.318 9.671 -7.813 1.00 52.11 20 ASP A CA 16
ATOM 12689 C C . ASP A 1 20 ? 1.638 9.040 -7.367 1.00 44.33 20 ASP A C 16
ATOM 12690 O O . ASP A 1 20 ? 2.618 8.983 -8.111 1.00 62.04 20 ASP A O 16
ATOM 12699 N N . CYS A 1 21 ? 1.643 8.565 -6.127 1.00 31.11 21 CYS A N 16
ATOM 12700 C CA . CYS A 1 21 ? 2.827 7.934 -5.554 1.00 51.21 21 CYS A CA 16
ATOM 12701 C C . CYS A 1 21 ? 3.076 6.569 -6.187 1.00 53.01 21 CYS A C 16
ATOM 12702 O O . CYS A 1 21 ? 2.985 5.558 -5.493 1.00 23.23 21 CYS A O 16
ATOM 12709 N N . ASP A 1 22 ? 3.379 6.569 -7.477 1.00 14.01 22 ASP A N 16
ATOM 12710 C CA . ASP A 1 22 ? 3.634 5.327 -8.186 1.00 24.44 22 ASP A CA 16
ATOM 12711 C C . ASP A 1 22 ? 5.144 5.084 -8.253 1.00 14.13 22 ASP A C 16
ATOM 12712 O O . ASP A 1 22 ? 5.689 4.642 -9.264 1.00 70.45 22 ASP A O 16
ATOM 12721 N N . CYS A 1 23 ? 5.810 5.386 -7.144 1.00 44.04 23 CYS A N 16
ATOM 12722 C CA . CYS A 1 23 ? 7.256 5.212 -7.050 1.00 74.30 23 CYS A CA 16
ATOM 12723 C C . CYS A 1 23 ? 7.645 3.758 -7.299 1.00 43.32 23 CYS A C 16
ATOM 12724 O O . CYS A 1 23 ? 6.785 2.885 -7.408 1.00 62.53 23 CYS A O 16
ATOM 12731 N N . SER A 1 24 ? 8.947 3.507 -7.390 1.00 4.42 24 SER A N 16
ATOM 12732 C CA . SER A 1 24 ? 9.451 2.161 -7.632 1.00 24.31 24 SER A CA 16
ATOM 12733 C C . SER A 1 24 ? 9.055 1.220 -6.498 1.00 2.44 24 SER A C 16
ATOM 12734 O O . SER A 1 24 ? 8.453 0.180 -6.759 1.00 11.21 24 SER A O 16
ATOM 12742 N N . ASP A 1 25 ? 9.398 1.602 -5.276 1.00 42.32 25 ASP A N 16
ATOM 12743 C CA . ASP A 1 25 ? 9.074 0.787 -4.118 1.00 74.12 25 ASP A CA 16
ATOM 12744 C C . ASP A 1 25 ? 9.672 1.428 -2.865 1.00 24.34 25 ASP A C 16
ATOM 12745 O O . ASP A 1 25 ? 10.360 2.447 -2.918 1.00 31.12 25 ASP A O 16
ATOM 12754 N N . ALA A 1 26 ? 9.393 0.802 -1.726 1.00 23.21 26 ALA A N 16
ATOM 12755 C CA . ALA A 1 26 ? 9.892 1.287 -0.445 1.00 42.22 26 ALA A CA 16
ATOM 12756 C C . ALA A 1 26 ? 9.312 2.658 -0.114 1.00 33.33 26 ALA A C 16
ATOM 12757 O O . ALA A 1 26 ? 9.848 3.344 0.755 1.00 33.01 26 ALA A O 16
ATOM 12764 N N . LYS A 1 27 ? 8.242 3.023 -0.804 1.00 73.15 27 LYS A N 16
ATOM 12765 C CA . LYS A 1 27 ? 7.605 4.308 -0.574 1.00 14.24 27 LYS A CA 16
ATOM 12766 C C . LYS A 1 27 ? 8.438 5.411 -1.230 1.00 74.22 27 LYS A C 16
ATOM 12767 O O . LYS A 1 27 ? 8.031 6.570 -1.319 1.00 44.13 27 LYS A O 16
ATOM 12786 N N . CYS A 1 28 ? 9.621 5.021 -1.691 1.00 51.22 28 CYS A N 16
ATOM 12787 C CA . CYS A 1 28 ? 10.533 5.955 -2.343 1.00 74.31 28 CYS A CA 16
ATOM 12788 C C . CYS A 1 28 ? 11.051 6.991 -1.351 1.00 71.31 28 CYS A C 16
ATOM 12789 O O . CYS A 1 28 ? 11.821 7.881 -1.713 1.00 63.25 28 CYS A O 16
ATOM 12796 N N . CYS A 1 29 ? 10.622 6.870 -0.100 1.00 24.24 29 CYS A N 16
ATOM 12797 C CA . CYS A 1 29 ? 11.041 7.798 0.945 1.00 22.30 29 CYS A CA 16
ATOM 12798 C C . CYS A 1 29 ? 12.368 7.363 1.558 1.00 45.20 29 CYS A C 16
ATOM 12799 O O . CYS A 1 29 ? 12.370 6.791 2.647 1.00 3.41 29 CYS A O 16
ATOM 12806 N N . GLU A 1 30 ? 13.456 7.639 0.853 1.00 21.23 30 GLU A N 16
ATOM 12807 C CA . GLU A 1 30 ? 14.775 7.270 1.338 1.00 23.01 30 GLU A CA 16
ATOM 12808 C C . GLU A 1 30 ? 15.588 8.523 1.671 1.00 60.15 30 GLU A C 16
ATOM 12809 O O . GLU A 1 30 ? 15.204 9.650 1.359 1.00 64.13 30 GLU A O 16
ATOM 12821 N N . GLN A 1 31 ? 16.728 8.298 2.316 1.00 41.24 31 GLN A N 16
ATOM 12822 C CA . GLN A 1 31 ? 17.614 9.390 2.703 1.00 32.35 31 GLN A CA 16
ATOM 12823 C C . GLN A 1 31 ? 18.599 9.715 1.585 1.00 14.13 31 GLN A C 16
ATOM 12824 O O . GLN A 1 31 ? 19.805 9.520 1.731 1.00 24.30 31 GLN A O 16
ATOM 12838 N N . TYR A 1 32 ? 18.076 10.212 0.470 1.00 70.13 32 TYR A N 16
ATOM 12839 C CA . TYR A 1 32 ? 18.909 10.562 -0.675 1.00 31.13 32 TYR A CA 16
ATOM 12840 C C . TYR A 1 32 ? 19.906 11.657 -0.308 1.00 55.44 32 TYR A C 16
ATOM 12841 O O . TYR A 1 32 ? 20.951 11.799 -0.944 1.00 23.55 32 TYR A O 16
ATOM 12859 N N . CYS A 1 33 ? 19.574 12.430 0.720 1.00 33.21 33 CYS A N 16
ATOM 12860 C CA . CYS A 1 33 ? 20.439 13.514 1.173 1.00 75.34 33 CYS A CA 16
ATOM 12861 C C . CYS A 1 33 ? 20.389 14.690 0.203 1.00 73.11 33 CYS A C 16
ATOM 12862 O O . CYS A 1 33 ? 20.023 15.804 0.580 1.00 34.45 33 CYS A O 16
ATOM 12869 N N . CYS A 1 34 ? 20.761 14.436 -1.047 1.00 35.53 34 CYS A N 16
ATOM 12870 C CA . CYS A 1 34 ? 20.761 15.474 -2.071 1.00 13.22 34 CYS A CA 16
ATOM 12871 C C . CYS A 1 34 ? 19.789 15.130 -3.195 1.00 33.14 34 CYS A C 16
ATOM 12872 O O . CYS A 1 34 ? 19.393 13.978 -3.376 1.00 4.04 34 CYS A O 16
ATOM 12879 N N . PRO A 1 35 ? 19.392 16.152 -3.968 1.00 34.44 35 PRO A N 16
ATOM 12880 C CA . PRO A 1 35 ? 18.460 15.982 -5.086 1.00 53.34 35 PRO A CA 16
ATOM 12881 C C . PRO A 1 35 ? 19.083 15.217 -6.249 1.00 34.32 35 PRO A C 16
ATOM 12882 O O . PRO A 1 35 ? 18.384 14.780 -7.164 1.00 31.50 35 PRO A O 16
ATOM 12893 N N . THR A 1 36 ? 20.402 15.057 -6.207 1.00 72.22 36 THR A N 16
ATOM 12894 C CA . THR A 1 36 ? 21.119 14.345 -7.257 1.00 72.52 36 THR A CA 16
ATOM 12895 C C . THR A 1 36 ? 21.083 12.839 -7.023 1.00 62.41 36 THR A C 16
ATOM 12896 O O . THR A 1 36 ? 21.712 12.073 -7.752 1.00 61.45 36 THR A O 16
ATOM 12907 N N . ALA A 1 37 ? 20.343 12.421 -6.002 1.00 31.44 37 ALA A N 16
ATOM 12908 C CA . ALA A 1 37 ? 20.223 11.005 -5.674 1.00 3.55 37 ALA A CA 16
ATOM 12909 C C . ALA A 1 37 ? 18.772 10.544 -5.756 1.00 23.44 37 ALA A C 16
ATOM 12910 O O . ALA A 1 37 ? 18.496 9.348 -5.855 1.00 41.21 37 ALA A O 16
ATOM 12917 N N . SER A 1 38 ? 17.849 11.499 -5.713 1.00 32.44 38 SER A N 16
ATOM 12918 C CA . SER A 1 38 ? 16.425 11.189 -5.778 1.00 24.14 38 SER A CA 16
ATOM 12919 C C . SER A 1 38 ? 16.118 10.297 -6.977 1.00 14.14 38 SER A C 16
ATOM 12920 O O . SER A 1 38 ? 15.203 9.478 -6.900 1.00 63.21 38 SER A O 16
ATOM 12928 N N . GLU A 1 39 ? 16.879 10.474 -8.046 1.00 64.21 39 GLU A N 16
ATOM 12929 C CA . GLU A 1 39 ? 16.678 9.681 -9.247 1.00 44.23 39 GLU A CA 16
ATOM 12930 C C . GLU A 1 39 ? 17.986 9.568 -10.033 1.00 41.05 39 GLU A C 16
ATOM 12931 O O . GLU A 1 39 ? 18.004 9.767 -11.247 1.00 41.31 39 GLU A O 16
ATOM 12943 N N . LYS A 1 40 ? 19.049 9.248 -9.310 1.00 12.54 40 LYS A N 16
ATOM 12944 C CA . LYS A 1 40 ? 20.358 9.106 -9.924 1.00 52.42 40 LYS A CA 16
ATOM 12945 C C . LYS A 1 40 ? 21.169 8.065 -9.151 1.00 61.21 40 LYS A C 16
ATOM 12946 O O . LYS A 1 40 ? 21.861 7.243 -9.749 1.00 65.15 40 LYS A O 16
ATOM 12965 N N . LYS A 1 41 ? 21.057 8.133 -7.833 1.00 14.42 41 LYS A N 16
ATOM 12966 C CA . LYS A 1 41 ? 21.771 7.207 -6.971 1.00 61.55 41 LYS A CA 16
ATOM 12967 C C . LYS A 1 41 ? 23.251 7.592 -6.931 1.00 42.21 41 LYS A C 16
ATOM 12968 O O . LYS A 1 41 ? 24.144 6.747 -6.855 1.00 51.14 41 LYS A O 16
ATOM 12987 N N . CYS A 1 42 ? 23.493 8.897 -6.984 1.00 12.34 42 CYS A N 16
ATOM 12988 C CA . CYS A 1 42 ? 24.852 9.425 -6.955 1.00 64.05 42 CYS A CA 16
ATOM 12989 C C . CYS A 1 42 ? 25.648 8.817 -5.805 1.00 71.21 42 CYS A C 16
ATOM 12990 O O . CYS A 1 42 ? 26.865 8.650 -5.898 1.00 54.24 42 CYS A O 16
ATOM 12997 N N . CYS A 1 43 ? 24.954 8.489 -4.721 1.00 53.01 43 CYS A N 16
ATOM 12998 C CA . CYS A 1 43 ? 25.596 7.901 -3.551 1.00 12.44 43 CYS A CA 16
ATOM 12999 C C . CYS A 1 43 ? 24.713 6.823 -2.930 1.00 43.22 43 CYS A C 16
ATOM 13000 O O . CYS A 1 43 ? 23.500 6.851 -3.128 1.00 34.00 43 CYS A O 16
ATOM 13007 N N . LYS A 1 44 ? 25.334 5.906 -2.203 1.00 3.31 44 LYS A N 16
ATOM 13008 C CA . LYS A 1 44 ? 24.595 4.830 -1.565 1.00 42.03 44 LYS A CA 16
ATOM 13009 C C . LYS A 1 44 ? 23.495 5.425 -0.684 1.00 51.02 44 LYS A C 16
ATOM 13010 O O . LYS A 1 44 ? 23.740 6.241 0.204 1.00 21.13 44 LYS A O 16
ATOM 13029 N N . SER A 1 45 ? 22.266 4.995 -0.953 1.00 22.35 45 SER A N 16
ATOM 13030 C CA . SER A 1 45 ? 21.109 5.470 -0.203 1.00 41.44 45 SER A CA 16
ATOM 13031 C C . SER A 1 45 ? 21.348 5.351 1.299 1.00 52.03 45 SER A C 16
ATOM 13032 O O . SER A 1 45 ? 22.103 4.492 1.752 1.00 2.43 45 SER A O 16
ATOM 13040 N N . GLY A 1 46 ? 20.697 6.220 2.066 1.00 1.41 46 GLY A N 16
ATOM 13041 C CA . GLY A 1 46 ? 20.851 6.197 3.509 1.00 62.21 46 GLY A CA 16
ATOM 13042 C C . GLY A 1 46 ? 21.466 7.474 4.047 1.00 35.44 46 GLY A C 16
ATOM 13043 O O . GLY A 1 46 ? 21.298 7.803 5.222 1.00 4.42 46 GLY A O 16
ATOM 13047 N N . CYS A 1 47 ? 22.179 8.193 3.188 1.00 22.34 47 CYS A N 16
ATOM 13048 C CA . CYS A 1 47 ? 22.823 9.440 3.585 1.00 22.12 47 CYS A CA 16
ATOM 13049 C C . CYS A 1 47 ? 21.825 10.378 4.256 1.00 71.03 47 CYS A C 16
ATOM 13050 O O . CYS A 1 47 ? 20.931 10.917 3.605 1.00 74.15 47 CYS A O 16
ATOM 13057 N N . ALA A 1 48 ? 21.983 10.567 5.562 1.00 64.23 48 ALA A N 16
ATOM 13058 C CA . ALA A 1 48 ? 21.096 11.440 6.321 1.00 64.35 48 ALA A CA 16
ATOM 13059 C C . ALA A 1 48 ? 21.838 12.675 6.820 1.00 14.13 48 ALA A C 16
ATOM 13060 O O . ALA A 1 48 ? 21.814 12.986 8.010 1.00 13.33 48 ALA A O 16
ATOM 13067 N N . GLY A 1 49 ? 22.497 13.376 5.902 1.00 14.14 49 GLY A N 16
ATOM 13068 C CA . GLY A 1 49 ? 23.236 14.569 6.270 1.00 4.21 49 GLY A CA 16
ATOM 13069 C C . GLY A 1 49 ? 24.496 14.747 5.446 1.00 2.22 49 GLY A C 16
ATOM 13070 O O . GLY A 1 49 ? 24.435 15.138 4.281 1.00 15.34 49 GLY A O 16
ATOM 13074 N N . GLY A 1 50 ? 25.644 14.461 6.053 1.00 21.32 50 GLY A N 16
ATOM 13075 C CA . GLY A 1 50 ? 26.908 14.599 5.354 1.00 51.44 50 GLY A CA 16
ATOM 13076 C C . GLY A 1 50 ? 26.906 13.901 4.008 1.00 34.23 50 GLY A C 16
ATOM 13077 O O . GLY A 1 50 ? 27.058 14.542 2.968 1.00 51.20 50 GLY A O 16
ATOM 13081 N N . CYS A 1 51 ? 26.734 12.584 4.028 1.00 64.30 51 CYS A N 16
ATOM 13082 C CA . CYS A 1 51 ? 26.716 11.797 2.800 1.00 74.30 51 CYS A CA 16
ATOM 13083 C C . CYS A 1 51 ? 28.128 11.594 2.262 1.00 4.42 51 CYS A C 16
ATOM 13084 O O . CYS A 1 51 ? 28.361 10.638 1.524 1.00 13.04 51 CYS A O 16
ATOM 13091 N N . LYS A 1 52 ? 29.031 12.489 2.637 1.00 15.42 52 LYS A N 16
ATOM 13092 C CA . LYS A 1 52 ? 30.408 12.398 2.185 1.00 64.01 52 LYS A CA 16
ATOM 13093 C C . LYS A 1 52 ? 30.437 11.836 0.762 1.00 43.40 52 LYS A C 16
ATOM 13094 O O . LYS A 1 52 ? 30.729 10.663 0.530 1.00 62.34 52 LYS A O 16
ATOM 13113 N N . CYS A 1 53 ? 30.126 12.707 -0.192 1.00 13.04 53 CYS A N 16
ATOM 13114 C CA . CYS A 1 53 ? 30.107 12.325 -1.599 1.00 44.32 53 CYS A CA 16
ATOM 13115 C C . CYS A 1 53 ? 30.392 13.528 -2.493 1.00 3.24 53 CYS A C 16
ATOM 13116 O O . CYS A 1 53 ? 29.689 14.536 -2.436 1.00 55.13 53 CYS A O 16
ATOM 13123 N N . ALA A 1 54 ? 31.430 13.415 -3.315 1.00 51.22 54 ALA A N 16
ATOM 13124 C CA . ALA A 1 54 ? 31.808 14.493 -4.221 1.00 11.14 54 ALA A CA 16
ATOM 13125 C C . ALA A 1 54 ? 31.239 14.263 -5.616 1.00 73.44 54 ALA A C 16
ATOM 13126 O O . ALA A 1 54 ? 31.772 14.765 -6.605 1.00 34.21 54 ALA A O 16
ATOM 13133 N N . ASN A 1 55 ? 30.153 13.499 -5.689 1.00 42.01 55 ASN A N 16
ATOM 13134 C CA . ASN A 1 55 ? 29.512 13.201 -6.965 1.00 25.11 55 ASN A CA 16
ATOM 13135 C C . ASN A 1 55 ? 28.064 13.679 -6.971 1.00 34.23 55 ASN A C 16
ATOM 13136 O O . ASN A 1 55 ? 27.427 13.751 -8.023 1.00 22.33 55 ASN A O 16
ATOM 13147 N N . CYS A 1 56 ? 27.549 14.005 -5.790 1.00 63.41 56 CYS A N 16
ATOM 13148 C CA . CYS A 1 56 ? 26.175 14.476 -5.658 1.00 61.35 56 CYS A CA 16
ATOM 13149 C C . CYS A 1 56 ? 26.119 16.000 -5.671 1.00 24.15 56 CYS A C 16
ATOM 13150 O O . CYS A 1 56 ? 27.104 16.635 -6.044 1.00 2.55 56 CYS A O 16
ATOM 13157 N N . GLU A 1 57 ? 24.982 16.547 -5.268 1.00 74.44 57 GLU A N 16
ATOM 13158 C CA . GLU A 1 57 ? 24.814 17.990 -5.240 1.00 34.42 57 GLU A CA 16
ATOM 13159 C C . GLU A 1 57 ? 25.745 18.612 -4.198 1.00 23.12 57 GLU A C 16
ATOM 13160 O O . GLU A 1 57 ? 26.225 19.737 -4.341 1.00 12.33 57 GLU A O 16
ATOM 13172 N N . CYS A 1 58 ? 25.992 17.849 -3.139 1.00 3.12 58 CYS A N 16
ATOM 13173 C CA . CYS A 1 58 ? 26.861 18.300 -2.057 1.00 52.53 58 CYS A CA 16
ATOM 13174 C C . CYS A 1 58 ? 28.197 18.794 -2.603 1.00 12.12 58 CYS A C 16
ATOM 13175 O O . CYS A 1 58 ? 28.478 19.992 -2.593 1.00 51.11 58 CYS A O 16
ATOM 13182 N N . ALA A 1 59 ? 29.017 17.862 -3.077 1.00 2.24 59 ALA A N 16
ATOM 13183 C CA . ALA A 1 59 ? 30.324 18.202 -3.626 1.00 54.45 59 ALA A CA 16
ATOM 13184 C C . ALA A 1 59 ? 31.233 18.794 -2.555 1.00 10.20 59 ALA A C 16
ATOM 13185 O O . ALA A 1 59 ? 31.121 19.972 -2.215 1.00 33.53 59 ALA A O 16
ATOM 13192 N N . GLN A 1 60 ? 32.132 17.970 -2.027 1.00 61.12 60 GLN A N 16
ATOM 13193 C CA . GLN A 1 60 ? 33.060 18.413 -0.993 1.00 35.21 60 GLN A CA 16
ATOM 13194 C C . GLN A 1 60 ? 34.182 17.399 -0.798 1.00 2.00 60 GLN A C 16
ATOM 13195 O O . GLN A 1 60 ? 34.663 17.197 0.317 1.00 53.32 60 GLN A O 16
ATOM 13209 N N . ALA A 1 61 ? 34.595 16.764 -1.890 1.00 21.43 61 ALA A N 16
ATOM 13210 C CA . ALA A 1 61 ? 35.662 15.772 -1.839 1.00 22.11 61 ALA A CA 16
ATOM 13211 C C . ALA A 1 61 ? 35.302 14.625 -0.901 1.00 14.12 61 ALA A C 16
ATOM 13212 O O . ALA A 1 61 ? 35.472 14.727 0.314 1.00 52.23 61 ALA A O 16
ATOM 13219 N N . ALA A 1 62 ? 34.802 13.534 -1.472 1.00 50.12 62 ALA A N 16
ATOM 13220 C CA . ALA A 1 62 ? 34.419 12.368 -0.687 1.00 34.33 62 ALA A CA 16
ATOM 13221 C C . ALA A 1 62 ? 33.904 11.247 -1.584 1.00 24.35 62 ALA A C 16
ATOM 13222 O O . ALA A 1 62 ? 33.486 11.487 -2.717 1.00 32.05 62 ALA A O 16
ATOM 13229 N N . HIS A 1 63 ? 33.939 10.021 -1.070 1.00 41.10 63 HIS A N 16
ATOM 13230 C CA . HIS A 1 63 ? 33.476 8.862 -1.825 1.00 43.34 63 HIS A CA 16
ATOM 13231 C C . HIS A 1 63 ? 34.133 8.813 -3.201 1.00 44.05 63 HIS A C 16
ATOM 13232 O O . HIS A 1 63 ? 34.609 7.752 -3.603 1.00 44.44 63 HIS A O 16
ATOM 13249 N N . MET A 1 1 ? 5.120 4.106 -8.305 1.00 33.52 1 MET A N 17
ATOM 13250 C CA . MET A 1 1 ? 6.040 5.167 -8.696 1.00 23.21 1 MET A CA 17
ATOM 13251 C C . MET A 1 1 ? 5.672 6.483 -8.018 1.00 60.13 1 MET A C 17
ATOM 13252 O O . MET A 1 1 ? 4.508 6.884 -8.010 1.00 21.23 1 MET A O 17
ATOM 13266 N N . VAL A 1 2 ? 6.671 7.151 -7.451 1.00 2.21 2 VAL A N 17
ATOM 13267 C CA . VAL A 1 2 ? 6.452 8.423 -6.772 1.00 22.43 2 VAL A CA 17
ATOM 13268 C C . VAL A 1 2 ? 5.597 8.238 -5.523 1.00 40.41 2 VAL A C 17
ATOM 13269 O O . VAL A 1 2 ? 4.663 7.436 -5.511 1.00 31.21 2 VAL A O 17
ATOM 13282 N N . CYS A 1 3 ? 5.922 8.987 -4.475 1.00 20.53 3 CYS A N 17
ATOM 13283 C CA . CYS A 1 3 ? 5.183 8.906 -3.219 1.00 65.24 3 CYS A CA 17
ATOM 13284 C C . CYS A 1 3 ? 5.530 10.079 -2.308 1.00 62.23 3 CYS A C 17
ATOM 13285 O O . CYS A 1 3 ? 6.393 10.881 -2.662 1.00 11.34 3 CYS A O 17
ATOM 13292 N N . LYS A 1 4 ? 4.857 10.153 -1.169 1.00 45.23 4 LYS A N 17
ATOM 13293 C CA . LYS A 1 4 ? 5.103 11.229 -0.224 1.00 52.21 4 LYS A CA 17
ATOM 13294 C C . LYS A 1 4 ? 4.867 12.573 -0.916 1.00 15.43 4 LYS A C 17
ATOM 13295 O O . LYS A 1 4 ? 4.709 12.662 -2.134 1.00 61.40 4 LYS A O 17
ATOM 13314 N N . CYS A 1 5 ? 4.845 13.626 -0.105 1.00 61.52 5 CYS A N 17
ATOM 13315 C CA . CYS A 1 5 ? 4.630 14.976 -0.612 1.00 13.45 5 CYS A CA 17
ATOM 13316 C C . CYS A 1 5 ? 5.008 16.017 0.437 1.00 21.04 5 CYS A C 17
ATOM 13317 O O . CYS A 1 5 ? 4.122 16.675 0.980 1.00 52.22 5 CYS A O 17
ATOM 13324 N N . ASP A 1 6 ? 6.301 16.141 0.699 1.00 61.54 6 ASP A N 17
ATOM 13325 C CA . ASP A 1 6 ? 6.778 17.099 1.681 1.00 30.12 6 ASP A CA 17
ATOM 13326 C C . ASP A 1 6 ? 8.293 16.953 1.836 1.00 20.44 6 ASP A C 17
ATOM 13327 O O . ASP A 1 6 ? 9.029 17.926 2.004 1.00 13.03 6 ASP A O 17
ATOM 13336 N N . CYS A 1 7 ? 8.746 15.705 1.776 1.00 13.31 7 CYS A N 17
ATOM 13337 C CA . CYS A 1 7 ? 10.166 15.400 1.907 1.00 10.14 7 CYS A CA 17
ATOM 13338 C C . CYS A 1 7 ? 10.979 16.123 0.838 1.00 14.02 7 CYS A C 17
ATOM 13339 O O . CYS A 1 7 ? 10.408 16.891 0.065 1.00 62.01 7 CYS A O 17
ATOM 13346 N N . LYS A 1 8 ? 12.278 15.867 0.818 1.00 23.54 8 LYS A N 17
ATOM 13347 C CA . LYS A 1 8 ? 13.151 16.499 -0.156 1.00 3.45 8 LYS A CA 17
ATOM 13348 C C . LYS A 1 8 ? 13.403 15.531 -1.313 1.00 42.32 8 LYS A C 17
ATOM 13349 O O . LYS A 1 8 ? 14.319 14.711 -1.290 1.00 23.35 8 LYS A O 17
ATOM 13368 N N . ASN A 1 9 ? 12.562 15.647 -2.335 1.00 52.15 9 ASN A N 17
ATOM 13369 C CA . ASN A 1 9 ? 12.670 14.796 -3.515 1.00 31.34 9 ASN A CA 17
ATOM 13370 C C . ASN A 1 9 ? 11.830 15.347 -4.663 1.00 34.15 9 ASN A C 17
ATOM 13371 O O . ASN A 1 9 ? 10.679 15.738 -4.469 1.00 40.43 9 ASN A O 17
ATOM 13382 N N . GLN A 1 10 ? 12.413 15.373 -5.856 1.00 42.23 10 GLN A N 17
ATOM 13383 C CA . GLN A 1 10 ? 11.718 15.876 -7.035 1.00 51.41 10 GLN A CA 17
ATOM 13384 C C . GLN A 1 10 ? 10.555 14.965 -7.412 1.00 32.44 10 GLN A C 17
ATOM 13385 O O . GLN A 1 10 ? 10.457 13.837 -6.930 1.00 70.35 10 GLN A O 17
ATOM 13399 N N . ASN A 1 11 ? 9.675 15.462 -8.275 1.00 20.20 11 ASN A N 17
ATOM 13400 C CA . ASN A 1 11 ? 8.517 14.692 -8.715 1.00 65.35 11 ASN A CA 17
ATOM 13401 C C . ASN A 1 11 ? 7.879 13.951 -7.544 1.00 50.33 11 ASN A C 17
ATOM 13402 O O . ASN A 1 11 ? 7.625 12.749 -7.621 1.00 74.34 11 ASN A O 17
ATOM 13413 N N . CYS A 1 12 ? 7.622 14.677 -6.462 1.00 3.31 12 CYS A N 17
ATOM 13414 C CA . CYS A 1 12 ? 7.013 14.090 -5.274 1.00 25.42 12 CYS A CA 17
ATOM 13415 C C . CYS A 1 12 ? 5.656 14.724 -4.988 1.00 61.12 12 CYS A C 17
ATOM 13416 O O . CYS A 1 12 ? 4.952 14.317 -4.064 1.00 52.41 12 CYS A O 17
ATOM 13423 N N . SER A 1 13 ? 5.296 15.724 -5.787 1.00 21.32 13 SER A N 17
ATOM 13424 C CA . SER A 1 13 ? 4.025 16.418 -5.617 1.00 4.45 13 SER A CA 17
ATOM 13425 C C . SER A 1 13 ? 2.868 15.427 -5.559 1.00 35.42 13 SER A C 17
ATOM 13426 O O . SER A 1 13 ? 1.840 15.691 -4.933 1.00 60.13 13 SER A O 17
ATOM 13434 N N . CYS A 1 14 ? 3.042 14.285 -6.215 1.00 54.14 14 CYS A N 17
ATOM 13435 C CA . CYS A 1 14 ? 2.011 13.253 -6.241 1.00 25.35 14 CYS A CA 17
ATOM 13436 C C . CYS A 1 14 ? 0.666 13.837 -6.659 1.00 63.14 14 CYS A C 17
ATOM 13437 O O . CYS A 1 14 ? -0.125 14.263 -5.819 1.00 71.24 14 CYS A O 17
ATOM 13444 N N . ASN A 1 15 ? 0.415 13.855 -7.964 1.00 65.05 15 ASN A N 17
ATOM 13445 C CA . ASN A 1 15 ? -0.833 14.389 -8.495 1.00 53.35 15 ASN A CA 17
ATOM 13446 C C . ASN A 1 15 ? -0.940 14.134 -9.996 1.00 31.22 15 ASN A C 17
ATOM 13447 O O . ASN A 1 15 ? -2.021 13.852 -10.514 1.00 52.42 15 ASN A O 17
ATOM 13458 N N . THR A 1 16 ? 0.190 14.233 -10.689 1.00 52.14 16 THR A N 17
ATOM 13459 C CA . THR A 1 16 ? 0.224 14.013 -12.130 1.00 1.52 16 THR A CA 17
ATOM 13460 C C . THR A 1 16 ? 0.097 12.531 -12.463 1.00 42.52 16 THR A C 17
ATOM 13461 O O . THR A 1 16 ? -0.563 12.157 -13.431 1.00 54.33 16 THR A O 17
ATOM 13472 N N . GLY A 1 17 ? 0.734 11.691 -11.654 1.00 25.41 17 GLY A N 17
ATOM 13473 C CA . GLY A 1 17 ? 0.679 10.258 -11.880 1.00 44.20 17 GLY A CA 17
ATOM 13474 C C . GLY A 1 17 ? 0.751 9.465 -10.591 1.00 34.55 17 GLY A C 17
ATOM 13475 O O . GLY A 1 17 ? 1.374 8.404 -10.538 1.00 65.03 17 GLY A O 17
ATOM 13479 N N . THR A 1 18 ? 0.111 9.979 -9.545 1.00 21.14 18 THR A N 17
ATOM 13480 C CA . THR A 1 18 ? 0.107 9.313 -8.248 1.00 51.02 18 THR A CA 17
ATOM 13481 C C . THR A 1 18 ? -0.667 10.124 -7.216 1.00 14.51 18 THR A C 17
ATOM 13482 O O . THR A 1 18 ? -0.206 11.195 -6.823 1.00 32.11 18 THR A O 17
ATOM 13493 N N . LYS A 1 19 ? -1.814 9.605 -6.803 1.00 20.41 19 LYS A N 17
ATOM 13494 C CA . LYS A 1 19 ? -2.636 10.290 -5.820 1.00 43.20 19 LYS A CA 17
ATOM 13495 C C . LYS A 1 19 ? -1.779 10.643 -4.602 1.00 50.25 19 LYS A C 17
ATOM 13496 O O . LYS A 1 19 ? -1.237 11.744 -4.518 1.00 52.34 19 LYS A O 17
ATOM 13515 N N . ASP A 1 20 ? -1.683 9.688 -3.689 1.00 54.13 20 ASP A N 17
ATOM 13516 C CA . ASP A 1 20 ? -0.902 9.884 -2.480 1.00 41.31 20 ASP A CA 17
ATOM 13517 C C . ASP A 1 20 ? 0.317 8.960 -2.510 1.00 70.02 20 ASP A C 17
ATOM 13518 O O . ASP A 1 20 ? 0.652 8.355 -3.529 1.00 42.35 20 ASP A O 17
ATOM 13527 N N . CYS A 1 21 ? 0.977 8.863 -1.361 1.00 52.55 21 CYS A N 17
ATOM 13528 C CA . CYS A 1 21 ? 2.161 8.023 -1.228 1.00 62.53 21 CYS A CA 17
ATOM 13529 C C . CYS A 1 21 ? 1.890 6.615 -1.750 1.00 43.33 21 CYS A C 17
ATOM 13530 O O . CYS A 1 21 ? 1.280 5.817 -1.041 1.00 54.21 21 CYS A O 17
ATOM 13537 N N . ASP A 1 22 ? 2.343 6.345 -2.966 1.00 5.14 22 ASP A N 17
ATOM 13538 C CA . ASP A 1 22 ? 2.142 5.037 -3.566 1.00 11.31 22 ASP A CA 17
ATOM 13539 C C . ASP A 1 22 ? 3.417 4.207 -3.410 1.00 4.05 22 ASP A C 17
ATOM 13540 O O . ASP A 1 22 ? 3.709 3.304 -4.195 1.00 51.42 22 ASP A O 17
ATOM 13549 N N . CYS A 1 23 ? 4.176 4.535 -2.370 1.00 25.41 23 CYS A N 17
ATOM 13550 C CA . CYS A 1 23 ? 5.425 3.837 -2.085 1.00 45.01 23 CYS A CA 17
ATOM 13551 C C . CYS A 1 23 ? 5.230 2.326 -2.146 1.00 63.42 23 CYS A C 17
ATOM 13552 O O . CYS A 1 23 ? 4.219 1.801 -1.680 1.00 21.10 23 CYS A O 17
ATOM 13559 N N . SER A 1 24 ? 6.204 1.631 -2.726 1.00 3.31 24 SER A N 17
ATOM 13560 C CA . SER A 1 24 ? 6.137 0.180 -2.853 1.00 42.23 24 SER A CA 17
ATOM 13561 C C . SER A 1 24 ? 7.330 -0.352 -3.642 1.00 2.43 24 SER A C 17
ATOM 13562 O O . SER A 1 24 ? 7.792 -1.458 -3.365 1.00 15.32 24 SER A O 17
ATOM 13570 N N . ASP A 1 25 ? 7.798 0.439 -4.596 1.00 61.04 25 ASP A N 17
ATOM 13571 C CA . ASP A 1 25 ? 8.931 0.037 -5.412 1.00 43.33 25 ASP A CA 17
ATOM 13572 C C . ASP A 1 25 ? 10.202 0.695 -4.871 1.00 64.21 25 ASP A C 17
ATOM 13573 O O . ASP A 1 25 ? 11.232 0.774 -5.541 1.00 31.34 25 ASP A O 17
ATOM 13582 N N . ALA A 1 26 ? 10.106 1.169 -3.633 1.00 63.41 26 ALA A N 17
ATOM 13583 C CA . ALA A 1 26 ? 11.231 1.821 -2.975 1.00 44.34 26 ALA A CA 17
ATOM 13584 C C . ALA A 1 26 ? 11.617 3.109 -3.696 1.00 14.04 26 ALA A C 17
ATOM 13585 O O . ALA A 1 26 ? 12.743 3.576 -3.533 1.00 31.23 26 ALA A O 17
ATOM 13592 N N . LYS A 1 27 ? 10.685 3.649 -4.468 1.00 21.21 27 LYS A N 17
ATOM 13593 C CA . LYS A 1 27 ? 10.941 4.876 -5.203 1.00 20.20 27 LYS A CA 17
ATOM 13594 C C . LYS A 1 27 ? 10.283 6.049 -4.473 1.00 65.13 27 LYS A C 17
ATOM 13595 O O . LYS A 1 27 ? 9.215 5.927 -3.873 1.00 11.51 27 LYS A O 17
ATOM 13614 N N . CYS A 1 28 ? 10.951 7.196 -4.539 1.00 35.32 28 CYS A N 17
ATOM 13615 C CA . CYS A 1 28 ? 10.455 8.406 -3.894 1.00 11.43 28 CYS A CA 17
ATOM 13616 C C . CYS A 1 28 ? 10.233 8.176 -2.402 1.00 70.14 28 CYS A C 17
ATOM 13617 O O . CYS A 1 28 ? 10.447 7.074 -1.896 1.00 33.21 28 CYS A O 17
ATOM 13624 N N . CYS A 1 29 ? 9.805 9.222 -1.705 1.00 0.21 29 CYS A N 17
ATOM 13625 C CA . CYS A 1 29 ? 9.556 9.135 -0.270 1.00 65.32 29 CYS A CA 17
ATOM 13626 C C . CYS A 1 29 ? 10.824 8.734 0.478 1.00 71.03 29 CYS A C 17
ATOM 13627 O O . CYS A 1 29 ? 10.728 8.188 1.576 1.00 71.13 29 CYS A O 17
ATOM 13634 N N . GLU A 1 30 ? 11.971 9.009 -0.126 1.00 73.10 30 GLU A N 17
ATOM 13635 C CA . GLU A 1 30 ? 13.242 8.671 0.492 1.00 73.21 30 GLU A CA 17
ATOM 13636 C C . GLU A 1 30 ? 14.017 9.943 0.841 1.00 63.44 30 GLU A C 17
ATOM 13637 O O . GLU A 1 30 ? 13.716 11.039 0.369 1.00 23.14 30 GLU A O 17
ATOM 13649 N N . GLN A 1 31 ? 15.030 9.770 1.683 1.00 24.54 31 GLN A N 17
ATOM 13650 C CA . GLN A 1 31 ? 15.865 10.885 2.113 1.00 2.10 31 GLN A CA 17
ATOM 13651 C C . GLN A 1 31 ? 17.144 10.958 1.286 1.00 43.13 31 GLN A C 17
ATOM 13652 O O . GLN A 1 31 ? 18.242 10.742 1.800 1.00 34.35 31 GLN A O 17
ATOM 13666 N N . TYR A 1 32 ? 16.996 11.264 0.002 1.00 74.44 32 TYR A N 17
ATOM 13667 C CA . TYR A 1 32 ? 18.139 11.362 -0.898 1.00 12.30 32 TYR A CA 17
ATOM 13668 C C . TYR A 1 32 ? 19.220 12.263 -0.308 1.00 52.14 32 TYR A C 17
ATOM 13669 O O . TYR A 1 32 ? 20.411 12.059 -0.546 1.00 10.22 32 TYR A O 17
ATOM 13687 N N . CYS A 1 33 ? 18.795 13.259 0.461 1.00 24.14 33 CYS A N 17
ATOM 13688 C CA . CYS A 1 33 ? 19.726 14.192 1.086 1.00 10.50 33 CYS A CA 17
ATOM 13689 C C . CYS A 1 33 ? 20.326 15.138 0.050 1.00 75.40 33 CYS A C 17
ATOM 13690 O O . CYS A 1 33 ? 20.180 16.357 0.149 1.00 32.42 33 CYS A O 17
ATOM 13697 N N . CYS A 1 34 ? 21.001 14.568 -0.942 1.00 32.01 34 CYS A N 17
ATOM 13698 C CA . CYS A 1 34 ? 21.625 15.360 -1.996 1.00 3.04 34 CYS A CA 17
ATOM 13699 C C . CYS A 1 34 ? 20.939 15.118 -3.336 1.00 44.43 34 CYS A C 17
ATOM 13700 O O . CYS A 1 34 ? 20.217 14.139 -3.524 1.00 42.25 34 CYS A O 17
ATOM 13707 N N . PRO A 1 35 ? 21.168 16.032 -4.291 1.00 53.23 35 PRO A N 17
ATOM 13708 C CA . PRO A 1 35 ? 20.580 15.941 -5.631 1.00 70.21 35 PRO A CA 17
ATOM 13709 C C . PRO A 1 35 ? 21.172 14.797 -6.447 1.00 60.21 35 PRO A C 17
ATOM 13710 O O . PRO A 1 35 ? 20.621 14.403 -7.475 1.00 74.14 35 PRO A O 17
ATOM 13721 N N . THR A 1 36 ? 22.299 14.266 -5.982 1.00 73.44 36 THR A N 17
ATOM 13722 C CA . THR A 1 36 ? 22.966 13.167 -6.669 1.00 50.14 36 THR A CA 17
ATOM 13723 C C . THR A 1 36 ? 22.454 11.818 -6.176 1.00 43.44 36 THR A C 17
ATOM 13724 O O . THR A 1 36 ? 23.032 10.776 -6.482 1.00 34.51 36 THR A O 17
ATOM 13735 N N . ALA A 1 37 ? 21.367 11.847 -5.413 1.00 20.43 37 ALA A N 17
ATOM 13736 C CA . ALA A 1 37 ? 20.776 10.625 -4.880 1.00 0.43 37 ALA A CA 17
ATOM 13737 C C . ALA A 1 37 ? 19.394 10.380 -5.474 1.00 75.44 37 ALA A C 17
ATOM 13738 O O . ALA A 1 37 ? 18.909 9.248 -5.496 1.00 51.33 37 ALA A O 17
ATOM 13745 N N . SER A 1 38 ? 18.763 11.446 -5.955 1.00 40.51 38 SER A N 17
ATOM 13746 C CA . SER A 1 38 ? 17.434 11.347 -6.546 1.00 74.11 38 SER A CA 17
ATOM 13747 C C . SER A 1 38 ? 17.389 10.246 -7.602 1.00 5.33 38 SER A C 17
ATOM 13748 O O . SER A 1 38 ? 16.677 9.261 -7.416 1.00 61.23 38 SER A O 17
ATOM 13756 N N . GLU A 1 39 ? 18.144 10.436 -8.674 1.00 74.14 39 GLU A N 17
ATOM 13757 C CA . GLU A 1 39 ? 18.181 9.455 -9.746 1.00 25.24 39 GLU A CA 17
ATOM 13758 C C . GLU A 1 39 ? 19.629 9.090 -10.080 1.00 62.12 39 GLU A C 17
ATOM 13759 O O . GLU A 1 39 ? 19.921 8.649 -11.191 1.00 21.34 39 GLU A O 17
ATOM 13771 N N . LYS A 1 40 ? 20.497 9.287 -9.099 1.00 45.41 40 LYS A N 17
ATOM 13772 C CA . LYS A 1 40 ? 21.908 8.985 -9.276 1.00 34.54 40 LYS A CA 17
ATOM 13773 C C . LYS A 1 40 ? 22.339 7.955 -8.229 1.00 14.11 40 LYS A C 17
ATOM 13774 O O . LYS A 1 40 ? 23.350 7.276 -8.401 1.00 33.04 40 LYS A O 17
ATOM 13793 N N . LYS A 1 41 ? 21.550 7.872 -7.168 1.00 30.14 41 LYS A N 17
ATOM 13794 C CA . LYS A 1 41 ? 21.837 6.937 -6.093 1.00 63.22 41 LYS A CA 17
ATOM 13795 C C . LYS A 1 41 ? 23.330 6.990 -5.763 1.00 22.54 41 LYS A C 17
ATOM 13796 O O . LYS A 1 41 ? 23.967 5.980 -5.458 1.00 10.33 41 LYS A O 17
ATOM 13815 N N . CYS A 1 42 ? 23.878 8.198 -5.830 1.00 72.22 42 CYS A N 17
ATOM 13816 C CA . CYS A 1 42 ? 25.292 8.414 -5.544 1.00 72.53 42 CYS A CA 17
ATOM 13817 C C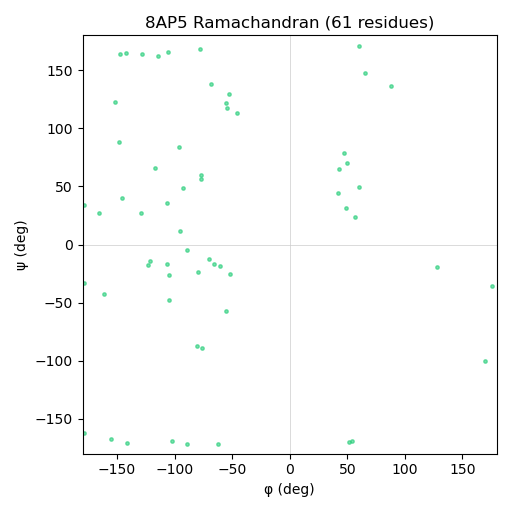 . CYS A 1 42 ? 25.674 7.803 -4.200 1.00 12.54 42 CYS A C 17
ATOM 13818 O O . CYS A 1 42 ? 26.836 7.470 -3.966 1.00 21.12 42 CYS A O 17
ATOM 13825 N N . CYS A 1 43 ? 24.689 7.662 -3.319 1.00 43.12 43 CYS A N 17
ATOM 13826 C CA . CYS A 1 43 ? 24.923 7.094 -1.996 1.00 14.31 43 CYS A CA 17
ATOM 13827 C C . CYS A 1 43 ? 23.690 6.346 -1.500 1.00 75.13 43 CYS A C 17
ATOM 13828 O O . CYS A 1 43 ? 22.608 6.533 -2.056 1.00 10.05 43 CYS A O 17
ATOM 13835 N N . LYS A 1 44 ? 23.876 5.523 -0.479 1.00 23.10 44 LYS A N 17
ATOM 13836 C CA . LYS A 1 44 ? 22.774 4.756 0.076 1.00 53.13 44 LYS A CA 17
ATOM 13837 C C . LYS A 1 44 ? 21.601 5.695 0.365 1.00 35.55 44 LYS A C 17
ATOM 13838 O O . LYS A 1 44 ? 21.723 6.692 1.076 1.00 41.32 44 LYS A O 17
ATOM 13857 N N . SER A 1 45 ? 20.451 5.349 -0.205 1.00 52.33 45 SER A N 17
ATOM 13858 C CA . SER A 1 45 ? 19.241 6.144 -0.028 1.00 72.44 45 SER A CA 17
ATOM 13859 C C . SER A 1 45 ? 18.757 6.082 1.417 1.00 3.33 45 SER A C 17
ATOM 13860 O O . SER A 1 45 ? 18.988 5.099 2.120 1.00 43.21 45 SER A O 17
ATOM 13868 N N . GLY A 1 46 ? 18.084 7.142 1.855 1.00 12.01 46 GLY A N 17
ATOM 13869 C CA . GLY A 1 46 ? 17.578 7.190 3.214 1.00 31.24 46 GLY A CA 17
ATOM 13870 C C . GLY A 1 46 ? 18.665 7.491 4.227 1.00 13.32 46 GLY A C 17
ATOM 13871 O O . GLY A 1 46 ? 18.731 6.860 5.283 1.00 41.32 46 GLY A O 17
ATOM 13875 N N . CYS A 1 47 ? 19.519 8.456 3.906 1.00 41.30 47 CYS A N 17
ATOM 13876 C CA . CYS A 1 47 ? 20.610 8.838 4.795 1.00 4.52 47 CYS A CA 17
ATOM 13877 C C . CYS A 1 47 ? 20.096 9.686 5.954 1.00 31.23 47 CYS A C 17
ATOM 13878 O O . CYS A 1 47 ? 20.854 10.055 6.851 1.00 72.32 47 CYS A O 17
ATOM 13885 N N . ALA A 1 48 ? 18.803 9.992 5.928 1.00 31.03 48 ALA A N 17
ATOM 13886 C CA . ALA A 1 48 ? 18.187 10.796 6.977 1.00 71.42 48 ALA A CA 17
ATOM 13887 C C . ALA A 1 48 ? 18.741 12.216 6.977 1.00 42.21 48 ALA A C 17
ATOM 13888 O O . ALA A 1 48 ? 18.508 12.984 7.910 1.00 64.33 48 ALA A O 17
ATOM 13895 N N . GLY A 1 49 ? 19.477 12.560 5.924 1.00 70.31 49 GLY A N 17
ATOM 13896 C CA . GLY A 1 49 ? 20.054 13.888 5.823 1.00 33.44 49 GLY A CA 17
ATOM 13897 C C . GLY A 1 49 ? 21.524 13.911 6.193 1.00 73.34 49 GLY A C 17
ATOM 13898 O O . GLY A 1 49 ? 22.367 14.299 5.386 1.00 5.42 49 GLY A O 17
ATOM 13902 N N . GLY A 1 50 ? 21.831 13.494 7.417 1.00 4.44 50 GLY A N 17
ATOM 13903 C CA . GLY A 1 50 ? 23.210 13.479 7.871 1.00 32.21 50 GLY A CA 17
ATOM 13904 C C . GLY A 1 50 ? 24.004 12.335 7.273 1.00 61.31 50 GLY A C 17
ATOM 13905 O O . GLY A 1 50 ? 24.383 11.398 7.977 1.00 10.23 50 GLY A O 17
ATOM 13909 N N . CYS A 1 51 ? 24.256 12.409 5.971 1.00 75.43 51 CYS A N 17
ATOM 13910 C CA . CYS A 1 51 ? 25.008 11.369 5.277 1.00 0.30 51 CYS A CA 17
ATOM 13911 C C . CYS A 1 51 ? 26.496 11.702 5.250 1.00 23.33 51 CYS A C 17
ATOM 13912 O O . CYS A 1 51 ? 27.317 10.804 5.432 1.00 62.22 51 CYS A O 17
ATOM 13919 N N . LYS A 1 52 ? 26.808 12.970 5.026 1.00 64.54 52 LYS A N 17
ATOM 13920 C CA . LYS A 1 52 ? 28.195 13.402 4.977 1.00 72.35 52 LYS A CA 17
ATOM 13921 C C . LYS A 1 52 ? 29.029 12.344 4.250 1.00 13.32 52 LYS A C 17
ATOM 13922 O O . LYS A 1 52 ? 30.062 11.882 4.735 1.00 1.12 52 LYS A O 17
ATOM 13941 N N . CYS A 1 53 ? 28.553 11.969 3.068 1.00 43.41 53 CYS A N 17
ATOM 13942 C CA . CYS A 1 53 ? 29.234 10.969 2.253 1.00 54.34 53 CYS A CA 17
ATOM 13943 C C . CYS A 1 53 ? 30.314 11.614 1.390 1.00 10.04 53 CYS A C 17
ATOM 13944 O O . CYS A 1 53 ? 30.017 12.399 0.490 1.00 64.41 53 CYS A O 17
ATOM 13951 N N . ALA A 1 54 ? 31.568 11.279 1.674 1.00 63.41 54 ALA A N 17
ATOM 13952 C CA . ALA A 1 54 ? 32.693 11.824 0.924 1.00 0.54 54 ALA A CA 17
ATOM 13953 C C . ALA A 1 54 ? 32.839 11.133 -0.427 1.00 43.41 54 ALA A C 17
ATOM 13954 O O . ALA A 1 54 ? 33.893 10.582 -0.742 1.00 32.33 54 ALA A O 17
ATOM 13961 N N . ASN A 1 55 ? 31.775 11.167 -1.222 1.00 53.10 55 ASN A N 17
ATOM 13962 C CA . ASN A 1 55 ? 31.785 10.542 -2.540 1.00 13.42 55 ASN A CA 17
ATOM 13963 C C . ASN A 1 55 ? 30.731 11.170 -3.447 1.00 70.13 55 ASN A C 17
ATOM 13964 O O . ASN A 1 55 ? 30.948 11.331 -4.649 1.00 4.31 55 ASN A O 17
ATOM 13975 N N . CYS A 1 56 ? 29.590 11.522 -2.865 1.00 4.04 56 CYS A N 17
ATOM 13976 C CA . CYS A 1 56 ? 28.502 12.132 -3.620 1.00 41.04 56 CYS A CA 17
ATOM 13977 C C . CYS A 1 56 ? 28.702 13.639 -3.741 1.00 42.23 56 CYS A C 17
ATOM 13978 O O . CYS A 1 56 ? 29.771 14.135 -3.389 1.00 64.14 56 CYS A O 17
ATOM 13985 N N . GLU A 1 57 ? 27.682 14.327 -4.232 1.00 73.13 57 GLU A N 17
ATOM 13986 C CA . GLU A 1 57 ? 27.760 15.769 -4.394 1.00 73.23 57 GLU A CA 17
ATOM 13987 C C . GLU A 1 57 ? 28.193 16.428 -3.083 1.00 73.31 57 GLU A C 17
ATOM 13988 O O . GLU A 1 57 ? 28.808 17.494 -3.061 1.00 4.11 57 GLU A O 17
ATOM 14000 N N . CYS A 1 58 ? 27.855 15.764 -1.983 1.00 52.20 58 CYS A N 17
ATOM 14001 C CA . CYS A 1 58 ? 28.195 16.262 -0.655 1.00 11.21 58 CYS A CA 17
ATOM 14002 C C . CYS A 1 58 ? 29.688 16.556 -0.550 1.00 52.33 58 CYS A C 17
ATOM 14003 O O . CYS A 1 58 ? 30.116 17.359 0.278 1.00 52.50 58 CYS A O 17
ATOM 14010 N N . ALA A 1 59 ? 30.476 15.899 -1.395 1.00 34.11 59 ALA A N 17
ATOM 14011 C CA . ALA A 1 59 ? 31.921 16.090 -1.398 1.00 33.02 59 ALA A CA 17
ATOM 14012 C C . ALA A 1 59 ? 32.510 15.800 -2.774 1.00 21.31 59 ALA A C 17
ATOM 14013 O O . ALA A 1 59 ? 31.782 15.687 -3.759 1.00 75.22 59 ALA A O 17
ATOM 14020 N N . GLN A 1 60 ? 33.833 15.681 -2.833 1.00 34.20 60 GLN A N 17
ATOM 14021 C CA . GLN A 1 60 ? 34.519 15.405 -4.090 1.00 12.14 60 GLN A CA 17
ATOM 14022 C C . GLN A 1 60 ? 35.313 14.106 -4.002 1.00 70.15 60 GLN A C 17
ATOM 14023 O O . GLN A 1 60 ? 36.470 14.101 -3.584 1.00 1.43 60 GLN A O 17
ATOM 14037 N N . ALA A 1 61 ? 34.683 13.005 -4.400 1.00 42.44 61 ALA A N 17
ATOM 14038 C CA . ALA A 1 61 ? 35.332 11.700 -4.369 1.00 13.42 61 ALA A CA 17
ATOM 14039 C C . ALA A 1 61 ? 34.407 10.615 -4.908 1.00 70.45 61 ALA A C 17
ATOM 14040 O O . ALA A 1 61 ? 33.360 10.908 -5.485 1.00 62.11 61 ALA A O 17
ATOM 14047 N N . ALA A 1 62 ? 34.801 9.360 -4.718 1.00 20.30 62 ALA A N 17
ATOM 14048 C CA . ALA A 1 62 ? 34.007 8.230 -5.185 1.00 15.33 62 ALA A CA 17
ATOM 14049 C C . ALA A 1 62 ? 33.576 7.344 -4.021 1.00 63.41 62 ALA A C 17
ATOM 14050 O O . ALA A 1 62 ? 34.257 7.272 -2.997 1.00 55.50 62 ALA A O 17
ATOM 14057 N N . HIS A 1 63 ? 32.442 6.669 -4.185 1.00 4.44 63 HIS A N 17
ATOM 14058 C CA . HIS A 1 63 ? 31.921 5.787 -3.147 1.00 23.23 63 HIS A CA 17
ATOM 14059 C C . HIS A 1 63 ? 32.271 4.332 -3.444 1.00 45.05 63 HIS A C 17
ATOM 14060 O O . HIS A 1 63 ? 32.046 3.876 -4.564 1.00 72.32 63 HIS A O 17
ATOM 14077 N N . MET A 1 1 ? 7.646 -0.498 -0.433 1.00 42.43 1 MET A N 18
ATOM 14078 C CA . MET A 1 1 ? 6.275 -0.039 -0.625 1.00 60.52 1 MET A CA 18
ATOM 14079 C C . MET A 1 1 ? 6.206 1.484 -0.626 1.00 40.31 1 MET A C 18
ATOM 14080 O O . MET A 1 1 ? 5.601 2.089 0.260 1.00 62.23 1 MET A O 18
ATOM 14094 N N . VAL A 1 2 ? 6.830 2.100 -1.626 1.00 13.15 2 VAL A N 18
ATOM 14095 C CA . VAL A 1 2 ? 6.838 3.553 -1.742 1.00 1.54 2 VAL A CA 18
ATOM 14096 C C . VAL A 1 2 ? 7.634 4.191 -0.608 1.00 63.34 2 VAL A C 18
ATOM 14097 O O . VAL A 1 2 ? 7.484 3.818 0.556 1.00 71.33 2 VAL A O 18
ATOM 14110 N N . CYS A 1 3 ? 8.481 5.154 -0.956 1.00 73.52 3 CYS A N 18
ATOM 14111 C CA . CYS A 1 3 ? 9.302 5.844 0.032 1.00 31.53 3 CYS A CA 18
ATOM 14112 C C . CYS A 1 3 ? 8.609 7.110 0.526 1.00 65.30 3 CYS A C 18
ATOM 14113 O O . CYS A 1 3 ? 9.010 8.206 0.138 1.00 65.24 3 CYS A O 18
ATOM 14120 N N . LYS A 1 4 ? 7.595 6.934 1.360 1.00 5.24 4 LYS A N 18
ATOM 14121 C CA . LYS A 1 4 ? 6.860 8.068 1.894 1.00 42.32 4 LYS A CA 18
ATOM 14122 C C . LYS A 1 4 ? 7.849 9.099 2.443 1.00 31.44 4 LYS A C 18
ATOM 14123 O O . LYS A 1 4 ? 8.478 8.908 3.485 1.00 64.03 4 LYS A O 18
ATOM 14142 N N . CYS A 1 5 ? 7.972 10.203 1.715 1.00 30.42 5 CYS A N 18
ATOM 14143 C CA . CYS A 1 5 ? 8.875 11.279 2.105 1.00 3.35 5 CYS A CA 18
ATOM 14144 C C . CYS A 1 5 ? 8.230 12.642 1.872 1.00 23.53 5 CYS A C 18
ATOM 14145 O O . CYS A 1 5 ? 7.045 12.699 1.549 1.00 50.10 5 CYS A O 18
ATOM 14152 N N . ASP A 1 6 ? 9.014 13.696 2.041 1.00 43.22 6 ASP A N 18
ATOM 14153 C CA . ASP A 1 6 ? 8.507 15.044 1.848 1.00 43.24 6 ASP A CA 18
ATOM 14154 C C . ASP A 1 6 ? 8.777 15.484 0.407 1.00 12.23 6 ASP A C 18
ATOM 14155 O O . ASP A 1 6 ? 8.695 16.663 0.059 1.00 74.31 6 ASP A O 18
ATOM 14164 N N . CYS A 1 7 ? 9.103 14.504 -0.427 1.00 71.15 7 CYS A N 18
ATOM 14165 C CA . CYS A 1 7 ? 9.391 14.761 -1.834 1.00 53.41 7 CYS A CA 18
ATOM 14166 C C . CYS A 1 7 ? 10.645 15.616 -1.985 1.00 21.31 7 CYS A C 18
ATOM 14167 O O . CYS A 1 7 ? 11.731 15.065 -2.160 1.00 1.30 7 CYS A O 18
ATOM 14174 N N . LYS A 1 8 ? 10.471 16.927 -1.916 1.00 50.32 8 LYS A N 18
ATOM 14175 C CA . LYS A 1 8 ? 11.594 17.839 -2.048 1.00 44.42 8 LYS A CA 18
ATOM 14176 C C . LYS A 1 8 ? 12.133 17.775 -3.479 1.00 15.10 8 LYS A C 18
ATOM 14177 O O . LYS A 1 8 ? 11.831 18.613 -4.327 1.00 52.25 8 LYS A O 18
ATOM 14196 N N . ASN A 1 9 ? 12.943 16.752 -3.729 1.00 5.13 9 ASN A N 18
ATOM 14197 C CA . ASN A 1 9 ? 13.539 16.552 -5.045 1.00 11.40 9 ASN A CA 18
ATOM 14198 C C . ASN A 1 9 ? 12.493 16.078 -6.049 1.00 33.11 9 ASN A C 18
ATOM 14199 O O . ASN A 1 9 ? 11.298 16.312 -5.871 1.00 74.23 9 ASN A O 18
ATOM 14210 N N . GLN A 1 10 ? 12.952 15.410 -7.102 1.00 54.04 10 GLN A N 18
ATOM 14211 C CA . GLN A 1 10 ? 12.055 14.903 -8.134 1.00 61.35 10 GLN A CA 18
ATOM 14212 C C . GLN A 1 10 ? 10.926 14.083 -7.519 1.00 74.05 10 GLN A C 18
ATOM 14213 O O . GLN A 1 10 ? 10.823 13.967 -6.299 1.00 43.11 10 GLN A O 18
ATOM 14227 N N . ASN A 1 11 ? 10.079 13.516 -8.374 1.00 5.34 11 ASN A N 18
ATOM 14228 C CA . ASN A 1 11 ? 8.956 12.708 -7.914 1.00 22.23 11 ASN A CA 18
ATOM 14229 C C . ASN A 1 11 ? 8.609 11.628 -8.934 1.00 43.02 11 ASN A C 18
ATOM 14230 O O . ASN A 1 11 ? 7.438 11.303 -9.136 1.00 5.41 11 ASN A O 18
ATOM 14241 N N . CYS A 1 12 ? 9.634 11.076 -9.574 1.00 30.41 12 CYS A N 18
ATOM 14242 C CA . CYS A 1 12 ? 9.438 10.032 -10.574 1.00 41.01 12 CYS A CA 18
ATOM 14243 C C . CYS A 1 12 ? 8.270 10.373 -11.494 1.00 32.45 12 CYS A C 18
ATOM 14244 O O . CYS A 1 12 ? 8.449 11.011 -12.530 1.00 54.54 12 CYS A O 18
ATOM 14251 N N . SER A 1 13 ? 7.074 9.940 -11.107 1.00 52.21 13 SER A N 18
ATOM 14252 C CA . SER A 1 13 ? 5.876 10.194 -11.900 1.00 3.45 13 SER A CA 18
ATOM 14253 C C . SER A 1 13 ? 4.705 10.585 -11.004 1.00 32.25 13 SER A C 18
ATOM 14254 O O . SER A 1 13 ? 3.663 9.927 -11.003 1.00 43.53 13 SER A O 18
ATOM 14262 N N . CYS A 1 14 ? 4.883 11.658 -10.242 1.00 2.23 14 CYS A N 18
ATOM 14263 C CA . CYS A 1 14 ? 3.842 12.137 -9.340 1.00 11.25 14 CYS A CA 18
ATOM 14264 C C . CYS A 1 14 ? 3.128 13.350 -9.928 1.00 4.11 14 CYS A C 18
ATOM 14265 O O . CYS A 1 14 ? 3.349 13.712 -11.083 1.00 13.23 14 CYS A O 18
ATOM 14272 N N . ASN A 1 15 ? 2.271 13.973 -9.125 1.00 62.34 15 ASN A N 18
ATOM 14273 C CA . ASN A 1 15 ? 1.523 15.144 -9.567 1.00 60.15 15 ASN A CA 18
ATOM 14274 C C . ASN A 1 15 ? 1.755 16.324 -8.628 1.00 71.24 15 ASN A C 18
ATOM 14275 O O . ASN A 1 15 ? 1.033 17.321 -8.675 1.00 63.32 15 ASN A O 18
ATOM 14286 N N . THR A 1 16 ? 2.768 16.204 -7.775 1.00 54.24 16 THR A N 18
ATOM 14287 C CA . THR A 1 16 ? 3.095 17.259 -6.825 1.00 10.41 16 THR A CA 18
ATOM 14288 C C . THR A 1 16 ? 1.845 17.770 -6.118 1.00 33.33 16 THR A C 18
ATOM 14289 O O . THR A 1 16 ? 1.771 18.935 -5.730 1.00 30.23 16 THR A O 18
ATOM 14300 N N . GLY A 1 17 ? 0.862 16.889 -5.953 1.00 24.25 17 GLY A N 18
ATOM 14301 C CA . GLY A 1 17 ? -0.372 17.270 -5.291 1.00 61.51 17 GLY A CA 18
ATOM 14302 C C . GLY A 1 17 ? -0.799 16.266 -4.239 1.00 34.41 17 GLY A C 18
ATOM 14303 O O . GLY A 1 17 ? -1.402 16.631 -3.229 1.00 75.12 17 GLY A O 18
ATOM 14307 N N . THR A 1 18 ? -0.488 14.995 -4.475 1.00 34.34 18 THR A N 18
ATOM 14308 C CA . THR A 1 18 ? -0.847 13.934 -3.541 1.00 44.41 18 THR A CA 18
ATOM 14309 C C . THR A 1 18 ? -0.447 14.298 -2.116 1.00 10.52 18 THR A C 18
ATOM 14310 O O . THR A 1 18 ? 0.736 14.515 -1.860 1.00 3.35 18 THR A O 18
ATOM 14321 N N . LYS A 1 19 ? -1.430 14.357 -1.229 1.00 62.32 19 LYS A N 18
ATOM 14322 C CA . LYS A 1 19 ? -1.166 14.694 0.159 1.00 20.55 19 LYS A CA 18
ATOM 14323 C C . LYS A 1 19 ? -0.012 13.833 0.678 1.00 1.20 19 LYS A C 18
ATOM 14324 O O . LYS A 1 19 ? 1.071 14.345 0.960 1.00 74.11 19 LYS A O 18
ATOM 14343 N N . ASP A 1 20 ? -0.282 12.541 0.788 1.00 34.12 20 ASP A N 18
ATOM 14344 C CA . ASP A 1 20 ? 0.720 11.605 1.268 1.00 70.31 20 ASP A CA 18
ATOM 14345 C C . ASP A 1 20 ? 1.490 11.033 0.076 1.00 51.24 20 ASP A C 18
ATOM 14346 O O . ASP A 1 20 ? 0.918 10.636 -0.941 1.00 2.35 20 ASP A O 18
ATOM 14355 N N . CYS A 1 21 ? 2.810 11.000 0.223 1.00 15.23 21 CYS A N 18
ATOM 14356 C CA . CYS A 1 21 ? 3.683 10.484 -0.825 1.00 4.35 21 CYS A CA 18
ATOM 14357 C C . CYS A 1 21 ? 3.159 9.159 -1.366 1.00 72.43 21 CYS A C 18
ATOM 14358 O O . CYS A 1 21 ? 3.315 8.134 -0.705 1.00 22.43 21 CYS A O 18
ATOM 14365 N N . ASP A 1 22 ? 2.553 9.207 -2.544 1.00 23.32 22 ASP A N 18
ATOM 14366 C CA . ASP A 1 22 ? 2.012 8.006 -3.157 1.00 23.53 22 ASP A CA 18
ATOM 14367 C C . ASP A 1 22 ? 2.824 7.667 -4.409 1.00 11.13 22 ASP A C 18
ATOM 14368 O O . ASP A 1 22 ? 3.336 6.559 -4.575 1.00 15.11 22 ASP A O 18
ATOM 14377 N N . CYS A 1 23 ? 2.931 8.653 -5.292 1.00 1.51 23 CYS A N 18
ATOM 14378 C CA . CYS A 1 23 ? 3.673 8.488 -6.537 1.00 75.30 23 CYS A CA 18
ATOM 14379 C C . CYS A 1 23 ? 3.144 7.297 -7.330 1.00 51.02 23 CYS A C 18
ATOM 14380 O O . CYS A 1 23 ? 2.098 6.736 -7.004 1.00 0.02 23 CYS A O 18
ATOM 14387 N N . SER A 1 24 ? 3.873 6.918 -8.375 1.00 23.54 24 SER A N 18
ATOM 14388 C CA . SER A 1 24 ? 3.475 5.797 -9.218 1.00 61.23 24 SER A CA 18
ATOM 14389 C C . SER A 1 24 ? 4.531 4.696 -9.193 1.00 62.02 24 SER A C 18
ATOM 14390 O O . SER A 1 24 ? 5.641 4.935 -8.719 1.00 35.03 24 SER A O 18
ATOM 14398 N N . ASP A 1 25 ? 4.167 3.527 -9.699 1.00 64.32 25 ASP A N 18
ATOM 14399 C CA . ASP A 1 25 ? 5.090 2.404 -9.729 1.00 10.53 25 ASP A CA 18
ATOM 14400 C C . ASP A 1 25 ? 5.416 1.980 -8.295 1.00 45.44 25 ASP A C 18
ATOM 14401 O O . ASP A 1 25 ? 6.396 1.284 -8.028 1.00 15.40 25 ASP A O 18
ATOM 14410 N N . ALA A 1 26 ? 4.567 2.419 -7.372 1.00 51.35 26 ALA A N 18
ATOM 14411 C CA . ALA A 1 26 ? 4.740 2.099 -5.961 1.00 73.00 26 ALA A CA 18
ATOM 14412 C C . ALA A 1 26 ? 6.183 2.318 -5.521 1.00 63.12 26 ALA A C 18
ATOM 14413 O O . ALA A 1 26 ? 6.770 1.423 -4.915 1.00 32.32 26 ALA A O 18
ATOM 14420 N N . LYS A 1 27 ? 6.719 3.489 -5.833 1.00 11.05 27 LYS A N 18
ATOM 14421 C CA . LYS A 1 27 ? 8.088 3.807 -5.465 1.00 0.45 27 LYS A CA 18
ATOM 14422 C C . LYS A 1 27 ? 8.301 5.319 -5.570 1.00 24.24 27 LYS A C 18
ATOM 14423 O O . LYS A 1 27 ? 8.662 5.855 -6.618 1.00 4.52 27 LYS A O 18
ATOM 14442 N N . CYS A 1 28 ? 8.069 5.998 -4.452 1.00 33.31 28 CYS A N 18
ATOM 14443 C CA . CYS A 1 28 ? 8.227 7.446 -4.390 1.00 53.43 28 CYS A CA 18
ATOM 14444 C C . CYS A 1 28 ? 9.663 7.851 -4.707 1.00 72.31 28 CYS A C 18
ATOM 14445 O O . CYS A 1 28 ? 10.475 7.022 -5.120 1.00 72.12 28 CYS A O 18
ATOM 14452 N N . CYS A 1 29 ? 9.969 9.129 -4.513 1.00 35.44 29 CYS A N 18
ATOM 14453 C CA . CYS A 1 29 ? 11.307 9.644 -4.780 1.00 73.11 29 CYS A CA 18
ATOM 14454 C C . CYS A 1 29 ? 12.153 9.645 -3.511 1.00 34.20 29 CYS A C 18
ATOM 14455 O O . CYS A 1 29 ? 11.963 10.514 -2.661 1.00 60.15 29 CYS A O 18
ATOM 14462 N N . GLU A 1 30 ? 13.056 8.681 -3.410 1.00 43.20 30 GLU A N 18
ATOM 14463 C CA . GLU A 1 30 ? 13.918 8.582 -2.244 1.00 14.10 30 GLU A CA 18
ATOM 14464 C C . GLU A 1 30 ? 14.638 9.910 -2.002 1.00 11.13 30 GLU A C 18
ATOM 14465 O O . GLU A 1 30 ? 14.537 10.858 -2.780 1.00 75.45 30 GLU A O 18
ATOM 14477 N N . GLN A 1 31 ? 15.373 9.957 -0.895 1.00 70.24 31 GLN A N 18
ATOM 14478 C CA . GLN A 1 31 ? 16.119 11.153 -0.525 1.00 5.22 31 GLN A CA 18
ATOM 14479 C C . GLN A 1 31 ? 17.453 11.213 -1.262 1.00 24.33 31 GLN A C 18
ATOM 14480 O O . GLN A 1 31 ? 18.518 11.153 -0.645 1.00 54.55 31 GLN A O 18
ATOM 14494 N N . TYR A 1 32 ? 17.389 11.330 -2.583 1.00 75.53 32 TYR A N 18
ATOM 14495 C CA . TYR A 1 32 ? 18.591 11.394 -3.405 1.00 5.12 32 TYR A CA 18
ATOM 14496 C C . TYR A 1 32 ? 19.502 12.531 -2.950 1.00 35.12 32 TYR A C 18
ATOM 14497 O O . TYR A 1 32 ? 20.714 12.492 -3.160 1.00 44.35 32 TYR A O 18
ATOM 14515 N N . CYS A 1 33 ? 18.907 13.541 -2.325 1.00 4.14 33 CYS A N 18
ATOM 14516 C CA . CYS A 1 33 ? 19.663 14.690 -1.839 1.00 1.30 33 CYS A CA 18
ATOM 14517 C C . CYS A 1 33 ? 20.096 15.585 -2.996 1.00 55.00 33 CYS A C 18
ATOM 14518 O O . CYS A 1 33 ? 19.723 16.757 -3.060 1.00 51.22 33 CYS A O 18
ATOM 14525 N N . CYS A 1 34 ? 20.884 15.026 -3.907 1.00 24.45 34 CYS A N 18
ATOM 14526 C CA . CYS A 1 34 ? 21.370 15.774 -5.061 1.00 22.43 34 CYS A CA 18
ATOM 14527 C C . CYS A 1 34 ? 20.859 15.161 -6.360 1.00 72.33 34 CYS A C 18
ATOM 14528 O O . CYS A 1 34 ? 20.429 14.008 -6.405 1.00 22.32 34 CYS A O 18
ATOM 14535 N N . PRO A 1 35 ? 20.904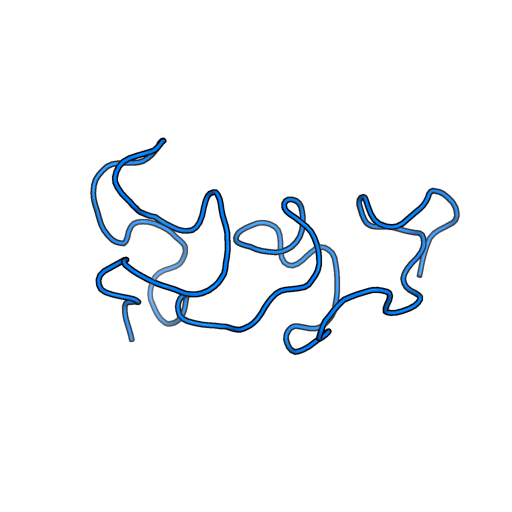 15.949 -7.444 1.00 55.24 35 PRO A N 18
ATOM 14536 C CA . PRO A 1 35 ? 20.448 15.506 -8.765 1.00 74.32 35 PRO A CA 18
ATOM 14537 C C . PRO A 1 35 ? 21.368 14.452 -9.373 1.00 12.34 35 PRO A C 18
ATOM 14538 O O . PRO A 1 35 ? 21.039 13.835 -10.386 1.00 71.11 35 PRO A O 18
ATOM 14549 N N . THR A 1 36 ? 22.523 14.251 -8.747 1.00 22.53 36 THR A N 18
ATOM 14550 C CA . THR A 1 36 ? 23.491 13.272 -9.226 1.00 4.31 36 THR A CA 18
ATOM 14551 C C . THR A 1 36 ? 23.204 11.889 -8.654 1.00 23.22 36 THR A C 18
ATOM 14552 O O . THR A 1 36 ? 23.995 10.961 -8.822 1.00 20.00 36 THR A O 18
ATOM 14563 N N . ALA A 1 37 ? 22.068 11.757 -7.978 1.00 13.33 37 ALA A N 18
ATOM 14564 C CA . ALA A 1 37 ? 21.675 10.486 -7.383 1.00 63.31 37 ALA A CA 18
ATOM 14565 C C . ALA A 1 37 ? 20.333 10.014 -7.932 1.00 41.01 37 ALA A C 18
ATOM 14566 O O . ALA A 1 37 ? 20.033 8.820 -7.923 1.00 12.32 37 ALA A O 18
ATOM 14573 N N . SER A 1 38 ? 19.529 10.959 -8.409 1.00 70.11 38 SER A N 18
ATOM 14574 C CA . SER A 1 38 ? 18.216 10.640 -8.958 1.00 62.10 38 SER A CA 18
ATOM 14575 C C . SER A 1 38 ? 18.342 9.718 -10.167 1.00 44.33 38 SER A C 18
ATOM 14576 O O . SER A 1 38 ? 17.357 9.092 -10.554 1.00 12.11 38 SER A O 18
ATOM 14584 N N . GLU A 1 39 ? 19.540 9.656 -10.731 1.00 54.34 39 GLU A N 18
ATOM 14585 C CA . GLU A 1 39 ? 19.778 8.812 -11.890 1.00 24.14 39 GLU A CA 18
ATOM 14586 C C . GLU A 1 39 ? 21.270 8.495 -12.017 1.00 32.32 39 GLU A C 18
ATOM 14587 O O . GLU A 1 39 ? 21.841 8.603 -13.101 1.00 33.11 39 GLU A O 18
ATOM 14599 N N . LYS A 1 40 ? 21.858 8.110 -10.894 1.00 21.51 40 LYS A N 18
ATOM 14600 C CA . LYS A 1 40 ? 23.272 7.776 -10.866 1.00 61.12 40 LYS A CA 18
ATOM 14601 C C . LYS A 1 40 ? 23.558 6.884 -9.656 1.00 74.35 40 LYS A C 18
ATOM 14602 O O . LYS A 1 40 ? 24.300 5.909 -9.761 1.00 63.11 40 LYS A O 18
ATOM 14621 N N . LYS A 1 41 ? 22.952 7.249 -8.536 1.00 4.30 41 LYS A N 18
ATOM 14622 C CA . LYS A 1 41 ? 23.132 6.494 -7.308 1.00 2.14 41 LYS A CA 18
ATOM 14623 C C . LYS A 1 41 ? 24.527 6.772 -6.743 1.00 14.13 41 LYS A C 18
ATOM 14624 O O . LYS A 1 41 ? 25.175 5.908 -6.152 1.00 25.11 41 LYS A O 18
ATOM 14643 N N . CYS A 1 42 ? 24.976 8.007 -6.939 1.00 32.35 42 CYS A N 18
ATOM 14644 C CA . CYS A 1 42 ? 26.288 8.428 -6.460 1.00 71.14 42 CYS A CA 18
ATOM 14645 C C . CYS A 1 42 ? 26.484 8.041 -4.998 1.00 54.21 42 CYS A C 18
ATOM 14646 O O . CYS A 1 42 ? 27.596 7.729 -4.572 1.00 21.22 42 CYS A O 18
ATOM 14653 N N . CYS A 1 43 ? 25.397 8.066 -4.235 1.00 32.03 43 CYS A N 18
ATOM 14654 C CA . CYS A 1 43 ? 25.449 7.720 -2.819 1.00 2.34 43 CYS A CA 18
ATOM 14655 C C . CYS A 1 43 ? 24.204 6.945 -2.402 1.00 34.02 43 CYS A C 18
ATOM 14656 O O . CYS A 1 43 ? 23.130 7.192 -2.948 1.00 54.12 43 CYS A O 18
ATOM 14663 N N . LYS A 1 44 ? 24.372 6.034 -1.455 1.00 72.51 44 LYS A N 18
ATOM 14664 C CA . LYS A 1 44 ? 23.256 5.233 -0.980 1.00 12.30 44 LYS A CA 18
ATOM 14665 C C . LYS A 1 44 ? 22.099 6.157 -0.593 1.00 44.42 44 LYS A C 18
ATOM 14666 O O . LYS A 1 44 ? 22.257 7.120 0.157 1.00 15.42 44 LYS A O 18
ATOM 14685 N N . SER A 1 45 ? 20.924 5.840 -1.127 1.00 1.00 45 SER A N 18
ATOM 14686 C CA . SER A 1 45 ? 19.725 6.626 -0.858 1.00 64.41 45 SER A CA 18
ATOM 14687 C C . SER A 1 45 ? 19.557 6.865 0.639 1.00 23.02 45 SER A C 18
ATOM 14688 O O . SER A 1 45 ? 19.971 6.048 1.460 1.00 21.43 45 SER A O 18
ATOM 14696 N N . GLY A 1 46 ? 18.946 7.994 0.987 1.00 61.50 46 GLY A N 18
ATOM 14697 C CA . GLY A 1 46 ? 18.734 8.322 2.384 1.00 34.25 46 GLY A CA 18
ATOM 14698 C C . GLY A 1 46 ? 19.212 9.718 2.731 1.00 22.44 46 GLY A C 18
ATOM 14699 O O . GLY A 1 46 ? 18.666 10.364 3.627 1.00 63.33 46 GLY A O 18
ATOM 14703 N N . CYS A 1 47 ? 20.235 10.183 2.024 1.00 42.35 47 CYS A N 18
ATOM 14704 C CA . CYS A 1 47 ? 20.789 11.511 2.263 1.00 3.22 47 CYS A CA 18
ATOM 14705 C C . CYS A 1 47 ? 19.688 12.566 2.272 1.00 41.53 47 CYS A C 18
ATOM 14706 O O . CYS A 1 47 ? 19.071 12.842 1.243 1.00 34.35 47 CYS A O 18
ATOM 14713 N N . ALA A 1 48 ? 19.447 13.153 3.440 1.00 73.23 48 ALA A N 18
ATOM 14714 C CA . ALA A 1 48 ? 18.420 14.178 3.582 1.00 23.11 48 ALA A CA 18
ATOM 14715 C C . ALA A 1 48 ? 19.038 15.531 3.919 1.00 64.34 48 ALA A C 18
ATOM 14716 O O . ALA A 1 48 ? 18.644 16.181 4.886 1.00 61.13 48 ALA A O 18
ATOM 14723 N N . GLY A 1 49 ? 20.011 15.949 3.114 1.00 72.32 49 GLY A N 18
ATOM 14724 C CA . GLY A 1 49 ? 20.668 17.222 3.344 1.00 63.21 49 GLY A CA 18
ATOM 14725 C C . GLY A 1 49 ? 22.144 17.183 2.998 1.00 13.23 49 GLY A C 18
ATOM 14726 O O . GLY A 1 49 ? 22.518 17.287 1.831 1.00 52.01 49 GLY A O 18
ATOM 14730 N N . GLY A 1 50 ? 22.985 17.035 4.017 1.00 21.01 50 GLY A N 18
ATOM 14731 C CA . GLY A 1 50 ? 24.418 16.988 3.795 1.00 64.44 50 GLY A CA 18
ATOM 14732 C C . GLY A 1 50 ? 24.816 15.911 2.804 1.00 41.40 50 GLY A C 18
ATOM 14733 O O . GLY A 1 50 ? 25.488 16.191 1.810 1.00 75.21 50 GLY A O 18
ATOM 14737 N N . CYS A 1 51 ? 24.403 14.678 3.075 1.00 2.41 51 CYS A N 18
ATOM 14738 C CA . CYS A 1 51 ? 24.723 13.555 2.201 1.00 52.42 51 CYS A CA 18
ATOM 14739 C C . CYS A 1 51 ? 26.167 13.106 2.399 1.00 73.01 51 CYS A C 18
ATOM 14740 O O . CYS A 1 51 ? 26.467 11.933 2.182 1.00 4.13 51 CYS A O 18
ATOM 14747 N N . LYS A 1 52 ? 27.019 14.037 2.800 1.00 2.40 52 LYS A N 18
ATOM 14748 C CA . LYS A 1 52 ? 28.421 13.724 3.020 1.00 40.33 52 LYS A CA 18
ATOM 14749 C C . LYS A 1 52 ? 28.900 12.758 1.934 1.00 15.21 52 LYS A C 18
ATOM 14750 O O . LYS A 1 52 ? 28.948 11.541 2.119 1.00 44.51 52 LYS A O 18
ATOM 14769 N N . CYS A 1 53 ? 29.254 13.331 0.789 1.00 10.14 53 CYS A N 18
ATOM 14770 C CA . CYS A 1 53 ? 29.731 12.545 -0.343 1.00 44.52 53 CYS A CA 18
ATOM 14771 C C . CYS A 1 53 ? 30.587 13.398 -1.274 1.00 52.34 53 CYS A C 18
ATOM 14772 O O . CYS A 1 53 ? 30.066 14.128 -2.118 1.00 30.24 53 CYS A O 18
ATOM 14779 N N . ALA A 1 54 ? 31.903 13.302 -1.114 1.00 54.13 54 ALA A N 18
ATOM 14780 C CA . ALA A 1 54 ? 32.830 14.064 -1.941 1.00 4.32 54 ALA A CA 18
ATOM 14781 C C . ALA A 1 54 ? 32.972 13.441 -3.325 1.00 54.03 54 ALA A C 18
ATOM 14782 O O . ALA A 1 54 ? 34.070 13.076 -3.743 1.00 12.22 54 ALA A O 18
ATOM 14789 N N . ASN A 1 55 ? 31.853 13.322 -4.032 1.00 75.53 55 ASN A N 18
ATOM 14790 C CA . ASN A 1 55 ? 31.852 12.741 -5.370 1.00 60.31 55 ASN A CA 18
ATOM 14791 C C . ASN A 1 55 ? 30.680 13.269 -6.192 1.00 21.21 55 ASN A C 18
ATOM 14792 O O . ASN A 1 55 ? 30.809 13.508 -7.393 1.00 71.23 55 ASN A O 18
ATOM 14803 N N . CYS A 1 56 ? 29.539 13.449 -5.537 1.00 31.04 56 CYS A N 18
ATOM 14804 C CA . CYS A 1 56 ? 28.343 13.949 -6.206 1.00 63.22 56 CYS A CA 18
ATOM 14805 C C . CYS A 1 56 ? 28.273 15.470 -6.129 1.00 12.42 56 CYS A C 18
ATOM 14806 O O . CYS A 1 56 ? 29.226 16.095 -5.666 1.00 21.33 56 CYS A O 18
ATOM 14813 N N . GLU A 1 57 ? 27.159 16.028 -6.580 1.00 33.21 57 GLU A N 18
ATOM 14814 C CA . GLU A 1 57 ? 26.981 17.470 -6.557 1.00 70.23 57 GLU A CA 18
ATOM 14815 C C . GLU A 1 57 ? 27.171 18.006 -5.137 1.00 23.11 57 GLU A C 18
ATOM 14816 O O . GLU A 1 57 ? 27.550 19.158 -4.920 1.00 34.45 57 GLU A O 18
ATOM 14828 N N . CYS A 1 58 ? 26.899 17.139 -4.168 1.00 74.34 58 CYS A N 18
ATOM 14829 C CA . CYS A 1 58 ? 27.030 17.498 -2.761 1.00 3.21 58 CYS A CA 18
ATOM 14830 C C . CYS A 1 58 ? 28.396 17.088 -2.220 1.00 62.44 58 CYS A C 18
ATOM 14831 O O . CYS A 1 58 ? 28.493 16.256 -1.318 1.00 44.32 58 CYS A O 18
ATOM 14838 N N . ALA A 1 59 ? 29.449 17.675 -2.780 1.00 0.15 59 ALA A N 18
ATOM 14839 C CA . ALA A 1 59 ? 30.809 17.371 -2.354 1.00 23.34 59 ALA A CA 18
ATOM 14840 C C . ALA A 1 59 ? 31.141 18.066 -1.038 1.00 20.15 59 ALA A C 18
ATOM 14841 O O . ALA A 1 59 ? 31.247 19.291 -0.982 1.00 61.34 59 ALA A O 18
ATOM 14848 N N . GLN A 1 60 ? 31.303 17.276 0.019 1.00 13.22 60 GLN A N 18
ATOM 14849 C CA . GLN A 1 60 ? 31.621 17.817 1.335 1.00 11.52 60 GLN A CA 18
ATOM 14850 C C . GLN A 1 60 ? 32.870 17.156 1.908 1.00 1.23 60 GLN A C 18
ATOM 14851 O O . GLN A 1 60 ? 33.945 17.755 1.935 1.00 54.42 60 GLN A O 18
ATOM 14865 N N . ALA A 1 61 ? 32.721 15.918 2.367 1.00 73.35 61 ALA A N 18
ATOM 14866 C CA . ALA A 1 61 ? 33.837 15.175 2.938 1.00 60.33 61 ALA A CA 18
ATOM 14867 C C . ALA A 1 61 ? 33.971 13.801 2.289 1.00 21.14 61 ALA A C 18
ATOM 14868 O O . ALA A 1 61 ? 34.876 13.568 1.489 1.00 24.52 61 ALA A O 18
ATOM 14875 N N . ALA A 1 62 ? 33.065 12.895 2.641 1.00 75.12 62 ALA A N 18
ATOM 14876 C CA . ALA A 1 62 ? 33.081 11.545 2.092 1.00 63.31 62 ALA A CA 18
ATOM 14877 C C . ALA A 1 62 ? 31.914 10.721 2.625 1.00 72.04 62 ALA A C 18
ATOM 14878 O O . ALA A 1 62 ? 31.142 11.189 3.463 1.00 64.41 62 ALA A O 18
ATOM 14885 N N . HIS A 1 63 ? 31.789 9.492 2.132 1.00 10.54 63 HIS A N 18
ATOM 14886 C CA . HIS A 1 63 ? 30.714 8.603 2.559 1.00 5.35 63 HIS A CA 18
ATOM 14887 C C . HIS A 1 63 ? 31.252 7.208 2.862 1.00 30.13 63 HIS A C 18
ATOM 14888 O O . HIS A 1 63 ? 30.932 6.655 3.913 1.00 21.33 63 HIS A O 18
ATOM 14905 N N . MET A 1 1 ? 3.235 -0.317 -1.370 1.00 13.54 1 MET A N 19
ATOM 14906 C CA . MET A 1 1 ? 1.979 0.349 -1.697 1.00 33.54 1 MET A CA 19
ATOM 14907 C C . MET A 1 1 ? 2.177 1.856 -1.817 1.00 0.24 1 MET A C 19
ATOM 14908 O O . MET A 1 1 ? 1.248 2.634 -1.599 1.00 31.14 1 MET A O 19
ATOM 14922 N N . VAL A 1 2 ? 3.394 2.263 -2.164 1.00 71.24 2 VAL A N 19
ATOM 14923 C CA . VAL A 1 2 ? 3.714 3.677 -2.314 1.00 54.41 2 VAL A CA 19
ATOM 14924 C C . VAL A 1 2 ? 3.611 4.408 -0.980 1.00 52.21 2 VAL A C 19
ATOM 14925 O O . VAL A 1 2 ? 2.838 4.017 -0.105 1.00 14.54 2 VAL A O 19
ATOM 14938 N N . CYS A 1 3 ? 4.394 5.471 -0.832 1.00 63.51 3 CYS A N 19
ATOM 14939 C CA . CYS A 1 3 ? 4.392 6.257 0.396 1.00 0.13 3 CYS A CA 19
ATOM 14940 C C . CYS A 1 3 ? 3.663 7.581 0.193 1.00 45.44 3 CYS A C 19
ATOM 14941 O O . CYS A 1 3 ? 2.901 7.708 -0.764 1.00 51.22 3 CYS A O 19
ATOM 14948 N N . LYS A 1 4 ? 3.909 8.528 1.087 1.00 63.42 4 LYS A N 19
ATOM 14949 C CA . LYS A 1 4 ? 3.270 9.829 0.994 1.00 1.31 4 LYS A CA 19
ATOM 14950 C C . LYS A 1 4 ? 4.340 10.906 0.803 1.00 25.20 4 LYS A C 19
ATOM 14951 O O . LYS A 1 4 ? 4.098 12.103 0.963 1.00 30.41 4 LYS A O 19
ATOM 14970 N N . CYS A 1 5 ? 5.539 10.450 0.454 1.00 14.45 5 CYS A N 19
ATOM 14971 C CA . CYS A 1 5 ? 6.665 11.351 0.235 1.00 12.24 5 CYS A CA 19
ATOM 14972 C C . CYS A 1 5 ? 7.034 12.082 1.522 1.00 44.41 5 CYS A C 19
ATOM 14973 O O . CYS A 1 5 ? 7.014 13.312 1.543 1.00 51.12 5 CYS A O 19
ATOM 14980 N N . ASP A 1 6 ? 7.359 11.320 2.555 1.00 20.34 6 ASP A N 19
ATOM 14981 C CA . ASP A 1 6 ? 7.727 11.907 3.833 1.00 71.24 6 ASP A CA 19
ATOM 14982 C C . ASP A 1 6 ? 9.251 11.903 3.971 1.00 53.54 6 ASP A C 19
ATOM 14983 O O . ASP A 1 6 ? 9.807 11.759 5.060 1.00 51.01 6 ASP A O 19
ATOM 14992 N N . CYS A 1 7 ? 9.918 12.067 2.834 1.00 74.04 7 CYS A N 19
ATOM 14993 C CA . CYS A 1 7 ? 11.376 12.086 2.798 1.00 13.04 7 CYS A CA 19
ATOM 14994 C C . CYS A 1 7 ? 11.895 13.500 2.562 1.00 4.31 7 CYS A C 19
ATOM 14995 O O . CYS A 1 7 ? 11.100 14.439 2.544 1.00 65.25 7 CYS A O 19
ATOM 15002 N N . LYS A 1 8 ? 13.204 13.621 2.390 1.00 15.52 8 LYS A N 19
ATOM 15003 C CA . LYS A 1 8 ? 13.811 14.921 2.159 1.00 11.23 8 LYS A CA 19
ATOM 15004 C C . LYS A 1 8 ? 14.158 15.061 0.676 1.00 71.23 8 LYS A C 19
ATOM 15005 O O . LYS A 1 8 ? 15.311 15.252 0.291 1.00 74.53 8 LYS A O 19
ATOM 15024 N N . ASN A 1 9 ? 13.125 14.960 -0.155 1.00 10.44 9 ASN A N 19
ATOM 15025 C CA . ASN A 1 9 ? 13.292 15.071 -1.599 1.00 61.12 9 ASN A CA 19
ATOM 15026 C C . ASN A 1 9 ? 11.938 15.128 -2.301 1.00 24.44 9 ASN A C 19
ATOM 15027 O O . ASN A 1 9 ? 10.895 14.950 -1.672 1.00 64.00 9 ASN A O 19
ATOM 15038 N N . GLN A 1 10 ? 11.964 15.375 -3.606 1.00 44.42 10 GLN A N 19
ATOM 15039 C CA . GLN A 1 10 ? 10.739 15.455 -4.393 1.00 2.44 10 GLN A CA 19
ATOM 15040 C C . GLN A 1 10 ? 10.982 14.996 -5.826 1.00 73.54 10 GLN A C 19
ATOM 15041 O O . GLN A 1 10 ? 12.124 14.889 -6.269 1.00 64.13 10 GLN A O 19
ATOM 15055 N N . ASN A 1 11 ? 9.898 14.724 -6.547 1.00 3.12 11 ASN A N 19
ATOM 15056 C CA . ASN A 1 11 ? 9.994 14.274 -7.931 1.00 14.51 11 ASN A CA 19
ATOM 15057 C C . ASN A 1 11 ? 10.943 13.086 -8.053 1.00 14.13 11 ASN A C 19
ATOM 15058 O O . ASN A 1 11 ? 11.812 13.060 -8.924 1.00 63.14 11 ASN A O 19
ATOM 15069 N N . CYS A 1 12 ? 10.769 12.105 -7.174 1.00 50.11 12 CYS A N 19
ATOM 15070 C CA . CYS A 1 12 ? 11.610 10.913 -7.183 1.00 11.34 12 CYS A CA 19
ATOM 15071 C C . CYS A 1 12 ? 10.845 9.712 -7.729 1.00 42.23 12 CYS A C 19
ATOM 15072 O O . CYS A 1 12 ? 10.100 9.055 -7.003 1.00 23.25 12 CYS A O 19
ATOM 15079 N N . SER A 1 13 ? 11.033 9.433 -9.015 1.00 25.40 13 SER A N 19
ATOM 15080 C CA . SER A 1 13 ? 10.357 8.314 -9.661 1.00 61.10 13 SER A CA 19
ATOM 15081 C C . SER A 1 13 ? 8.845 8.416 -9.482 1.00 5.23 13 SER A C 19
ATOM 15082 O O . SER A 1 13 ? 8.135 7.411 -9.520 1.00 24.53 13 SER A O 19
ATOM 15090 N N . CYS A 1 14 ? 8.361 9.637 -9.286 1.00 52.44 14 CYS A N 19
ATOM 15091 C CA . CYS A 1 14 ? 6.933 9.873 -9.100 1.00 63.32 14 CYS A CA 19
ATOM 15092 C C . CYS A 1 14 ? 6.388 10.795 -10.186 1.00 60.50 14 CYS A C 19
ATOM 15093 O O . CYS A 1 14 ? 5.476 11.583 -9.944 1.00 13.33 14 CYS A O 19
ATOM 15100 N N . ASN A 1 15 ? 6.955 10.690 -11.384 1.00 21.25 15 ASN A N 19
ATOM 15101 C CA . ASN A 1 15 ? 6.527 11.516 -12.507 1.00 22.14 15 ASN A CA 19
ATOM 15102 C C . ASN A 1 15 ? 6.805 12.991 -12.234 1.00 3.11 15 ASN A C 19
ATOM 15103 O O . ASN A 1 15 ? 6.924 13.410 -11.082 1.00 25.21 15 ASN A O 19
ATOM 15114 N N . THR A 1 16 ? 6.907 13.776 -13.302 1.00 62.12 16 THR A N 19
ATOM 15115 C CA . THR A 1 16 ? 7.172 15.204 -13.179 1.00 74.20 16 THR A CA 19
ATOM 15116 C C . THR A 1 16 ? 6.020 15.918 -12.480 1.00 64.11 16 THR A C 19
ATOM 15117 O O . THR A 1 16 ? 6.128 16.296 -11.314 1.00 40.35 16 THR A O 19
ATOM 15128 N N . GLY A 1 17 ? 4.917 16.099 -13.200 1.00 64.43 17 GLY A N 19
ATOM 15129 C CA . GLY A 1 17 ? 3.761 16.767 -12.632 1.00 24.32 17 GLY A CA 19
ATOM 15130 C C . GLY A 1 17 ? 3.028 15.901 -11.627 1.00 15.11 17 GLY A C 19
ATOM 15131 O O . GLY A 1 17 ? 2.004 15.295 -11.947 1.00 44.13 17 GLY A O 19
ATOM 15135 N N . THR A 1 18 ? 3.551 15.840 -10.406 1.00 41.34 18 THR A N 19
ATOM 15136 C CA . THR A 1 18 ? 2.941 15.040 -9.352 1.00 10.20 18 THR A CA 19
ATOM 15137 C C . THR A 1 18 ? 2.783 15.849 -8.070 1.00 10.14 18 THR A C 19
ATOM 15138 O O . THR A 1 18 ? 3.527 16.807 -7.867 1.00 43.21 18 THR A O 19
ATOM 15149 N N . LYS A 1 19 ? 1.829 15.452 -7.241 1.00 31.43 19 LYS A N 19
ATOM 15150 C CA . LYS A 1 19 ? 1.588 16.147 -5.988 1.00 2.31 19 LYS A CA 19
ATOM 15151 C C . LYS A 1 19 ? 2.278 15.393 -4.850 1.00 24.12 19 LYS A C 19
ATOM 15152 O O . LYS A 1 19 ? 3.306 15.836 -4.340 1.00 44.02 19 LYS A O 19
ATOM 15171 N N . ASP A 1 20 ? 1.685 14.266 -4.485 1.00 22.15 20 ASP A N 19
ATOM 15172 C CA . ASP A 1 20 ? 2.230 13.446 -3.416 1.00 60.40 20 ASP A CA 19
ATOM 15173 C C . ASP A 1 20 ? 3.001 12.272 -4.023 1.00 25.13 20 ASP A C 19
ATOM 15174 O O . ASP A 1 20 ? 3.179 12.166 -5.237 1.00 23.21 20 ASP A O 19
ATOM 15183 N N . CYS A 1 21 ? 3.459 11.387 -3.144 1.00 73.43 21 CYS A N 19
ATOM 15184 C CA . CYS A 1 21 ? 4.214 10.212 -3.565 1.00 62.02 21 CYS A CA 19
ATOM 15185 C C . CYS A 1 21 ? 3.390 9.345 -4.511 1.00 54.44 21 CYS A C 19
ATOM 15186 O O . CYS A 1 21 ? 2.575 8.551 -4.044 1.00 53.14 21 CYS A O 19
ATOM 15193 N N . ASP A 1 22 ? 3.615 9.516 -5.806 1.00 34.41 22 ASP A N 19
ATOM 15194 C CA . ASP A 1 22 ? 2.886 8.746 -6.800 1.00 31.33 22 ASP A CA 19
ATOM 15195 C C . ASP A 1 22 ? 3.845 7.772 -7.488 1.00 51.42 22 ASP A C 19
ATOM 15196 O O . ASP A 1 22 ? 3.744 7.493 -8.683 1.00 70.24 22 ASP A O 19
ATOM 15205 N N . CYS A 1 23 ? 4.784 7.259 -6.702 1.00 4.42 23 CYS A N 19
ATOM 15206 C CA . CYS A 1 23 ? 5.775 6.317 -7.209 1.00 61.40 23 CYS A CA 19
ATOM 15207 C C . CYS A 1 23 ? 5.160 4.935 -7.406 1.00 72.02 23 CYS A C 19
ATOM 15208 O O . CYS A 1 23 ? 4.086 4.642 -6.880 1.00 25.41 23 CYS A O 19
ATOM 15215 N N . SER A 1 24 ? 5.846 4.091 -8.169 1.00 64.53 24 SER A N 19
ATOM 15216 C CA . SER A 1 24 ? 5.365 2.741 -8.441 1.00 52.30 24 SER A CA 19
ATOM 15217 C C . SER A 1 24 ? 6.448 1.903 -9.112 1.00 61.44 24 SER A C 19
ATOM 15218 O O . SER A 1 24 ? 6.318 1.583 -10.293 1.00 65.10 24 SER A O 19
ATOM 15226 N N . ASP A 1 25 ? 7.482 1.569 -8.354 1.00 33.34 25 ASP A N 19
ATOM 15227 C CA . ASP A 1 25 ? 8.574 0.772 -8.885 1.00 70.45 25 ASP A CA 19
ATOM 15228 C C . ASP A 1 25 ? 9.382 0.184 -7.727 1.00 1.22 25 ASP A C 19
ATOM 15229 O O . ASP A 1 25 ? 10.608 0.088 -7.769 1.00 42.13 25 ASP A O 19
ATOM 15238 N N . ALA A 1 26 ? 8.661 -0.210 -6.682 1.00 43.31 26 ALA A N 19
ATOM 15239 C CA . ALA A 1 26 ? 9.284 -0.792 -5.500 1.00 62.41 26 ALA A CA 19
ATOM 15240 C C . ALA A 1 26 ? 10.187 0.218 -4.801 1.00 65.11 26 ALA A C 19
ATOM 15241 O O . ALA A 1 26 ? 11.282 0.488 -5.293 1.00 51.03 26 ALA A O 19
ATOM 15248 N N . LYS A 1 27 ? 9.716 0.749 -3.682 1.00 62.43 27 LYS A N 19
ATOM 15249 C CA . LYS A 1 27 ? 10.490 1.723 -2.932 1.00 42.12 27 LYS A CA 19
ATOM 15250 C C . LYS A 1 27 ? 10.600 3.015 -3.744 1.00 40.05 27 LYS A C 19
ATOM 15251 O O . LYS A 1 27 ? 10.583 3.015 -4.976 1.00 63.10 27 LYS A O 19
ATOM 15270 N N . CYS A 1 28 ? 10.714 4.124 -3.022 1.00 54.14 28 CYS A N 19
ATOM 15271 C CA . CYS A 1 28 ? 10.827 5.436 -3.649 1.00 41.33 28 CYS A CA 19
ATOM 15272 C C . CYS A 1 28 ? 10.960 6.532 -2.597 1.00 5.03 28 CYS A C 19
ATOM 15273 O O . CYS A 1 28 ? 11.710 7.492 -2.777 1.00 44.24 28 CYS A O 19
ATOM 15280 N N . CYS A 1 29 ? 10.228 6.383 -1.499 1.00 32.41 29 CYS A N 19
ATOM 15281 C CA . CYS A 1 29 ? 10.262 7.361 -0.418 1.00 1.04 29 CYS A CA 19
ATOM 15282 C C . CYS A 1 29 ? 11.528 7.204 0.418 1.00 65.12 29 CYS A C 19
ATOM 15283 O O . CYS A 1 29 ? 11.431 7.002 1.627 1.00 11.22 29 CYS A O 19
ATOM 15290 N N . GLU A 1 30 ? 12.676 7.297 -0.237 1.00 64.23 30 GLU A N 19
ATOM 15291 C CA . GLU A 1 30 ? 13.946 7.162 0.455 1.00 25.55 30 GLU A CA 19
ATOM 15292 C C . GLU A 1 30 ? 14.574 8.538 0.688 1.00 73.45 30 GLU A C 19
ATOM 15293 O O . GLU A 1 30 ? 14.139 9.552 0.142 1.00 25.31 30 GLU A O 19
ATOM 15305 N N . GLN A 1 31 ? 15.613 8.549 1.516 1.00 30.20 31 GLN A N 19
ATOM 15306 C CA . GLN A 1 31 ? 16.318 9.783 1.839 1.00 4.32 31 GLN A CA 19
ATOM 15307 C C . GLN A 1 31 ? 17.444 10.044 0.844 1.00 71.35 31 GLN A C 19
ATOM 15308 O O . GLN A 1 31 ? 18.503 9.419 0.911 1.00 74.22 31 GLN A O 19
ATOM 15322 N N . TYR A 1 32 ? 17.208 10.969 -0.079 1.00 50.44 32 TYR A N 19
ATOM 15323 C CA . TYR A 1 32 ? 18.201 11.310 -1.091 1.00 40.51 32 TYR A CA 19
ATOM 15324 C C . TYR A 1 32 ? 19.040 12.506 -0.650 1.00 23.44 32 TYR A C 19
ATOM 15325 O O . TYR A 1 32 ? 20.179 12.675 -1.088 1.00 55.14 32 TYR A O 19
ATOM 15343 N N . CYS A 1 33 ? 18.470 13.331 0.221 1.00 22.45 33 CYS A N 19
ATOM 15344 C CA . CYS A 1 33 ? 19.164 14.511 0.724 1.00 45.03 33 CYS A CA 19
ATOM 15345 C C . CYS A 1 33 ? 19.301 15.567 -0.368 1.00 51.21 33 CYS A C 19
ATOM 15346 O O . CYS A 1 33 ? 18.769 16.671 -0.247 1.00 52.44 33 CYS A O 19
ATOM 15353 N N . CYS A 1 34 ? 20.018 15.222 -1.432 1.00 33.33 34 CYS A N 19
ATOM 15354 C CA . CYS A 1 34 ? 20.227 16.141 -2.545 1.00 15.35 34 CYS A CA 19
ATOM 15355 C C . CYS A 1 34 ? 19.374 15.744 -3.745 1.00 64.24 34 CYS A C 19
ATOM 15356 O O . CYS A 1 34 ? 18.964 14.592 -3.893 1.00 11.53 34 CYS A O 19
ATOM 15363 N N . PRO A 1 35 ? 19.100 16.719 -4.625 1.00 33.41 35 PRO A N 19
ATOM 15364 C CA . PRO A 1 35 ? 18.293 16.495 -5.828 1.00 73.10 35 PRO A CA 19
ATOM 15365 C C . PRO A 1 35 ? 19.015 15.634 -6.859 1.00 1.22 35 PRO A C 19
ATOM 15366 O O . PRO A 1 35 ? 18.402 15.125 -7.798 1.00 21.13 35 PRO A O 19
ATOM 15377 N N . THR A 1 36 ? 20.323 15.475 -6.678 1.00 74.32 36 THR A N 19
ATOM 15378 C CA . THR A 1 36 ? 21.129 14.676 -7.593 1.00 13.21 36 THR A CA 19
ATOM 15379 C C . THR A 1 36 ? 21.051 13.194 -7.244 1.00 55.30 36 THR A C 19
ATOM 15380 O O . THR A 1 36 ? 21.666 12.358 -7.904 1.00 43.34 36 THR A O 19
ATOM 15391 N N . ALA A 1 37 ? 20.289 12.876 -6.203 1.00 31.34 37 ALA A N 19
ATOM 15392 C CA . ALA A 1 37 ? 20.128 11.494 -5.768 1.00 63.30 37 ALA A CA 19
ATOM 15393 C C . ALA A 1 37 ? 18.713 10.994 -6.039 1.00 2.15 37 ALA A C 19
ATOM 15394 O O . ALA A 1 37 ? 18.438 9.798 -5.943 1.00 10.14 37 ALA A O 19
ATOM 15401 N N . SER A 1 38 ? 17.819 11.918 -6.376 1.00 70.44 38 SER A N 19
ATOM 15402 C CA . SER A 1 38 ? 16.431 11.571 -6.656 1.00 75.03 38 SER A CA 19
ATOM 15403 C C . SER A 1 38 ? 16.344 10.524 -7.763 1.00 5.21 38 SER A C 19
ATOM 15404 O O . SER A 1 38 ? 15.541 9.599 -7.656 1.00 64.45 38 SER A O 19
ATOM 15412 N N . GLU A 1 39 ? 17.165 10.692 -8.790 1.00 32.33 39 GLU A N 19
ATOM 15413 C CA . GLU A 1 39 ? 17.172 9.757 -9.902 1.00 55.24 39 GLU A CA 19
ATOM 15414 C C . GLU A 1 39 ? 18.393 9.999 -10.792 1.00 12.53 39 GLU A C 19
ATOM 15415 O O . GLU A 1 39 ? 18.303 9.904 -12.015 1.00 22.13 39 GLU A O 19
ATOM 15427 N N . LYS A 1 40 ? 19.506 10.308 -10.143 1.00 13.44 40 LYS A N 19
ATOM 15428 C CA . LYS A 1 40 ? 20.743 10.565 -10.859 1.00 44.12 40 LYS A CA 19
ATOM 15429 C C . LYS A 1 40 ? 21.793 9.533 -10.441 1.00 51.25 40 LYS A C 19
ATOM 15430 O O . LYS A 1 40 ? 22.715 9.238 -11.200 1.00 42.41 40 LYS A O 19
ATOM 15449 N N . LYS A 1 41 ? 21.617 9.012 -9.236 1.00 3.40 41 LYS A N 19
ATOM 15450 C CA . LYS A 1 41 ? 22.538 8.020 -8.708 1.00 72.42 41 LYS A CA 19
ATOM 15451 C C . LYS A 1 41 ? 23.852 8.702 -8.325 1.00 44.11 41 LYS A C 19
ATOM 15452 O O . LYS A 1 41 ? 24.928 8.101 -8.339 1.00 14.42 41 LYS A O 19
ATOM 15471 N N . CYS A 1 42 ? 23.742 9.980 -7.981 1.00 11.24 42 CYS A N 19
ATOM 15472 C CA . CYS A 1 42 ? 24.904 10.770 -7.590 1.00 43.11 42 CYS A CA 19
ATOM 15473 C C . CYS A 1 42 ? 25.528 10.223 -6.310 1.00 43.15 42 CYS A C 19
ATOM 15474 O O . CYS A 1 42 ? 26.752 10.171 -6.178 1.00 13.14 42 CYS A O 19
ATOM 15481 N N . CYS A 1 43 ? 24.681 9.818 -5.371 1.00 54.24 43 CYS A N 19
ATOM 15482 C CA . CYS A 1 43 ? 25.149 9.277 -4.100 1.00 51.33 43 CYS A CA 19
ATOM 15483 C C . CYS A 1 43 ? 24.243 8.147 -3.624 1.00 31.42 43 CYS A C 19
ATOM 15484 O O . CYS A 1 43 ? 23.502 7.588 -4.431 1.00 15.21 43 CYS A O 19
ATOM 15491 N N . LYS A 1 44 ? 24.322 7.836 -2.338 1.00 41.32 44 LYS A N 19
ATOM 15492 C CA . LYS A 1 44 ? 23.507 6.774 -1.773 1.00 40.41 44 LYS A CA 19
ATOM 15493 C C . LYS A 1 44 ? 22.378 7.390 -0.945 1.00 12.25 44 LYS A C 19
ATOM 15494 O O . LYS A 1 44 ? 22.560 8.366 -0.216 1.00 70.41 44 LYS A O 19
ATOM 15513 N N . SER A 1 45 ? 21.197 6.794 -1.073 1.00 70.52 45 SER A N 19
ATOM 15514 C CA . SER A 1 45 ? 20.020 7.264 -0.352 1.00 42.10 45 SER A CA 19
ATOM 15515 C C . SER A 1 45 ? 19.872 6.535 0.980 1.00 75.22 45 SER A C 19
ATOM 15516 O O . SER A 1 45 ? 19.609 5.333 1.017 1.00 43.43 45 SER A O 19
ATOM 15524 N N . GLY A 1 46 ? 20.042 7.272 2.073 1.00 35.03 46 GLY A N 19
ATOM 15525 C CA . GLY A 1 46 ? 19.923 6.680 3.393 1.00 70.21 46 GLY A CA 19
ATOM 15526 C C . GLY A 1 46 ? 21.083 7.044 4.298 1.00 13.43 46 GLY A C 19
ATOM 15527 O O . GLY A 1 46 ? 21.148 6.599 5.445 1.00 71.24 46 GLY A O 19
ATOM 15531 N N . CYS A 1 47 ? 22.001 7.855 3.784 1.00 73.14 47 CYS A N 19
ATOM 15532 C CA . CYS A 1 47 ? 23.166 8.277 4.553 1.00 14.22 47 CYS A CA 19
ATOM 15533 C C . CYS A 1 47 ? 22.743 9.043 5.803 1.00 43.13 47 CYS A C 19
ATOM 15534 O O . CYS A 1 47 ? 23.540 9.244 6.719 1.00 62.23 47 CYS A O 19
ATOM 15541 N N . ALA A 1 48 ? 21.485 9.470 5.832 1.00 61.03 48 ALA A N 19
ATOM 15542 C CA . ALA A 1 48 ? 20.957 10.214 6.969 1.00 73.45 48 ALA A CA 19
ATOM 15543 C C . ALA A 1 48 ? 21.836 11.417 7.294 1.00 74.50 48 ALA A C 19
ATOM 15544 O O . ALA A 1 48 ? 21.925 11.839 8.446 1.00 30.20 48 ALA A O 19
ATOM 15551 N N . GLY A 1 49 ? 22.484 11.964 6.271 1.00 42.25 49 GLY A N 19
ATOM 15552 C CA . GLY A 1 49 ? 23.348 13.113 6.469 1.00 24.02 49 GLY A CA 19
ATOM 15553 C C . GLY A 1 49 ? 24.815 12.771 6.301 1.00 65.23 49 GLY A C 19
ATOM 15554 O O . GLY A 1 49 ? 25.649 13.656 6.112 1.00 31.11 49 GLY A O 19
ATOM 15558 N N . GLY A 1 50 ? 25.133 11.481 6.371 1.00 51.44 50 GLY A N 19
ATOM 15559 C CA . GLY A 1 50 ? 26.510 11.047 6.224 1.00 11.53 50 GLY A CA 19
ATOM 15560 C C . GLY A 1 50 ? 26.841 10.638 4.803 1.00 50.32 50 GLY A C 19
ATOM 15561 O O . GLY A 1 50 ? 27.279 9.513 4.560 1.00 52.14 50 GLY A O 19
ATOM 15565 N N . CYS A 1 51 ? 26.630 11.552 3.862 1.00 64.11 51 CYS A N 19
ATOM 15566 C CA . CYS A 1 51 ? 26.907 11.279 2.456 1.00 42.21 51 CYS A CA 19
ATOM 15567 C C . CYS A 1 51 ? 28.264 10.602 2.290 1.00 11.32 51 CYS A C 19
ATOM 15568 O O . CYS A 1 51 ? 28.311 9.427 1.930 1.00 15.04 51 CYS A O 19
ATOM 15575 N N . LYS A 1 52 ? 29.326 11.350 2.551 1.00 21.14 52 LYS A N 19
ATOM 15576 C CA . LYS A 1 52 ? 30.670 10.811 2.426 1.00 53.03 52 LYS A CA 19
ATOM 15577 C C . LYS A 1 52 ? 30.992 10.597 0.946 1.00 62.35 52 LYS A C 19
ATOM 15578 O O . LYS A 1 52 ? 32.012 10.013 0.578 1.00 63.41 52 LYS A O 19
ATOM 15597 N N . CYS A 1 53 ? 30.093 11.086 0.099 1.00 63.23 53 CYS A N 19
ATOM 15598 C CA . CYS A 1 53 ? 30.256 10.961 -1.345 1.00 43.55 53 CYS A CA 19
ATOM 15599 C C . CYS A 1 53 ? 30.545 12.319 -1.979 1.00 32.40 53 CYS A C 19
ATOM 15600 O O . CYS A 1 53 ? 29.657 13.163 -2.093 1.00 32.22 53 CYS A O 19
ATOM 15607 N N . ALA A 1 54 ? 31.793 12.521 -2.388 1.00 52.42 54 ALA A N 19
ATOM 15608 C CA . ALA A 1 54 ? 32.198 13.776 -3.010 1.00 64.33 54 ALA A CA 19
ATOM 15609 C C . ALA A 1 54 ? 32.075 13.701 -4.528 1.00 75.23 54 ALA A C 19
ATOM 15610 O O . ALA A 1 54 ? 32.891 14.265 -5.256 1.00 31.45 54 ALA A O 19
ATOM 15617 N N . ASN A 1 55 ? 31.048 13.000 -5.000 1.00 2.12 55 ASN A N 19
ATOM 15618 C CA . ASN A 1 55 ? 30.819 12.851 -6.432 1.00 74.52 55 ASN A CA 19
ATOM 15619 C C . ASN A 1 55 ? 29.436 13.368 -6.818 1.00 62.15 55 ASN A C 19
ATOM 15620 O O . ASN A 1 55 ? 29.104 13.457 -8.001 1.00 53.10 55 ASN A O 19
ATOM 15631 N N . CYS A 1 56 ? 28.636 13.708 -5.814 1.00 61.31 56 CYS A N 19
ATOM 15632 C CA . CYS A 1 56 ? 27.289 14.216 -6.048 1.00 41.31 56 CYS A CA 19
ATOM 15633 C C . CYS A 1 56 ? 27.252 15.736 -5.921 1.00 20.21 56 CYS A C 19
ATOM 15634 O O . CYS A 1 56 ? 28.308 16.357 -5.815 1.00 43.22 56 CYS A O 19
ATOM 15641 N N . GLU A 1 57 ? 26.051 16.295 -5.935 1.00 72.52 57 GLU A N 19
ATOM 15642 C CA . GLU A 1 57 ? 25.894 17.735 -5.823 1.00 31.33 57 GLU A CA 19
ATOM 15643 C C . GLU A 1 57 ? 26.700 18.265 -4.635 1.00 53.22 57 GLU A C 19
ATOM 15644 O O . GLU A 1 57 ? 27.233 19.375 -4.652 1.00 54.52 57 GLU A O 19
ATOM 15656 N N . CYS A 1 58 ? 26.777 17.441 -3.596 1.00 41.23 58 CYS A N 19
ATOM 15657 C CA . CYS A 1 58 ? 27.509 17.802 -2.387 1.00 61.22 58 CYS A CA 19
ATOM 15658 C C . CYS A 1 58 ? 28.939 18.215 -2.720 1.00 52.52 58 CYS A C 19
ATOM 15659 O O . CYS A 1 58 ? 29.431 19.233 -2.233 1.00 34.10 58 CYS A O 19
ATOM 15666 N N . ALA A 1 59 ? 29.601 17.419 -3.552 1.00 63.53 59 ALA A N 19
ATOM 15667 C CA . ALA A 1 59 ? 30.974 17.702 -3.951 1.00 24.14 59 ALA A CA 19
ATOM 15668 C C . ALA A 1 59 ? 31.887 17.812 -2.734 1.00 44.01 59 ALA A C 19
ATOM 15669 O O . ALA A 1 59 ? 32.930 18.463 -2.787 1.00 64.13 59 ALA A O 19
ATOM 15676 N N . GLN A 1 60 ? 31.487 17.172 -1.640 1.00 2.41 60 GLN A N 19
ATOM 15677 C CA . GLN A 1 60 ? 32.270 17.201 -0.410 1.00 32.40 60 GLN A CA 19
ATOM 15678 C C . GLN A 1 60 ? 31.847 16.076 0.530 1.00 44.21 60 GLN A C 19
ATOM 15679 O O . GLN A 1 60 ? 32.457 15.007 0.548 1.00 51.32 60 GLN A O 19
ATOM 15693 N N . ALA A 1 61 ? 30.801 16.325 1.310 1.00 54.42 61 ALA A N 19
ATOM 15694 C CA . ALA A 1 61 ? 30.296 15.334 2.251 1.00 31.50 61 ALA A CA 19
ATOM 15695 C C . ALA A 1 61 ? 29.184 15.915 3.117 1.00 33.24 61 ALA A C 19
ATOM 15696 O O . ALA A 1 61 ? 29.447 16.600 4.105 1.00 43.11 61 ALA A O 19
ATOM 15703 N N . ALA A 1 62 ? 27.940 15.637 2.740 1.00 11.14 62 ALA A N 19
ATOM 15704 C CA . ALA A 1 62 ? 26.788 16.132 3.484 1.00 31.41 62 ALA A CA 19
ATOM 15705 C C . ALA A 1 62 ? 25.483 15.653 2.857 1.00 30.41 62 ALA A C 19
ATOM 15706 O O . ALA A 1 62 ? 24.969 16.268 1.922 1.00 21.32 62 ALA A O 19
ATOM 15713 N N . HIS A 1 63 ? 24.951 14.551 3.377 1.00 65.41 63 HIS A N 19
ATOM 15714 C CA . HIS A 1 63 ? 23.706 13.989 2.867 1.00 34.03 63 HIS A CA 19
ATOM 15715 C C . HIS A 1 63 ? 22.502 14.617 3.563 1.00 32.23 63 HIS A C 19
ATOM 15716 O O . HIS A 1 63 ? 22.518 15.818 3.827 1.00 2.12 63 HIS A O 19
ATOM 15733 N N . MET A 1 1 ? 2.803 5.582 -3.287 1.00 51.35 1 MET A N 20
ATOM 15734 C CA . MET A 1 1 ? 4.128 5.102 -2.914 1.00 44.14 1 MET A CA 20
ATOM 15735 C C . MET A 1 1 ? 4.925 4.690 -4.149 1.00 14.34 1 MET A C 20
ATOM 15736 O O . MET A 1 1 ? 4.355 4.427 -5.208 1.00 0.32 1 MET A O 20
ATOM 15750 N N . VAL A 1 2 ? 6.245 4.636 -4.005 1.00 0.42 2 VAL A N 20
ATOM 15751 C CA . VAL A 1 2 ? 7.119 4.256 -5.108 1.00 23.22 2 VAL A CA 20
ATOM 15752 C C . VAL A 1 2 ? 7.070 5.287 -6.229 1.00 42.41 2 VAL A C 20
ATOM 15753 O O . VAL A 1 2 ? 6.039 5.920 -6.460 1.00 0.35 2 VAL A O 20
ATOM 15766 N N . CYS A 1 3 ? 8.190 5.452 -6.924 1.00 25.43 3 CYS A N 20
ATOM 15767 C CA . CYS A 1 3 ? 8.276 6.407 -8.022 1.00 50.52 3 CYS A CA 20
ATOM 15768 C C . CYS A 1 3 ? 7.233 6.101 -9.092 1.00 62.22 3 CYS A C 20
ATOM 15769 O O . CYS A 1 3 ? 7.465 5.226 -9.925 1.00 53.14 3 CYS A O 20
ATOM 15776 N N . LYS A 1 4 ? 6.120 6.817 -9.046 1.00 51.40 4 LYS A N 20
ATOM 15777 C CA . LYS A 1 4 ? 5.056 6.611 -10.014 1.00 20.40 4 LYS A CA 20
ATOM 15778 C C . LYS A 1 4 ? 5.316 7.481 -11.245 1.00 1.21 4 LYS A C 20
ATOM 15779 O O . LYS A 1 4 ? 4.856 7.199 -12.352 1.00 44.53 4 LYS A O 20
ATOM 15798 N N . CYS A 1 5 ? 6.069 8.553 -11.025 1.00 41.24 5 CYS A N 20
ATOM 15799 C CA . CYS A 1 5 ? 6.406 9.483 -12.097 1.00 45.23 5 CYS A CA 20
ATOM 15800 C C . CYS A 1 5 ? 7.901 9.444 -12.400 1.00 52.53 5 CYS A C 20
ATOM 15801 O O . CYS A 1 5 ? 8.559 10.480 -12.317 1.00 2.12 5 CYS A O 20
ATOM 15808 N N . ASP A 1 6 ? 8.398 8.264 -12.740 1.00 41.41 6 ASP A N 20
ATOM 15809 C CA . ASP A 1 6 ? 9.809 8.108 -13.049 1.00 63.10 6 ASP A CA 20
ATOM 15810 C C . ASP A 1 6 ? 10.631 8.303 -11.773 1.00 71.51 6 ASP A C 20
ATOM 15811 O O . ASP A 1 6 ? 11.193 7.363 -11.210 1.00 23.15 6 ASP A O 20
ATOM 15820 N N . CYS A 1 7 ? 10.688 9.553 -11.327 1.00 71.54 7 CYS A N 20
ATOM 15821 C CA . CYS A 1 7 ? 11.432 9.901 -10.123 1.00 5.44 7 CYS A CA 20
ATOM 15822 C C . CYS A 1 7 ? 10.590 10.771 -9.195 1.00 75.41 7 CYS A C 20
ATOM 15823 O O . CYS A 1 7 ? 9.582 11.321 -9.636 1.00 74.43 7 CYS A O 20
ATOM 15830 N N . LYS A 1 8 ? 11.014 10.873 -7.944 1.00 51.42 8 LYS A N 20
ATOM 15831 C CA . LYS A 1 8 ? 10.289 11.674 -6.972 1.00 23.55 8 LYS A CA 20
ATOM 15832 C C . LYS A 1 8 ? 11.269 12.600 -6.249 1.00 11.41 8 LYS A C 20
ATOM 15833 O O . LYS A 1 8 ? 11.729 12.327 -5.141 1.00 50.22 8 LYS A O 20
ATOM 15852 N N . ASN A 1 9 ? 11.579 13.713 -6.907 1.00 63.41 9 ASN A N 20
ATOM 15853 C CA . ASN A 1 9 ? 12.500 14.698 -6.352 1.00 24.52 9 ASN A CA 20
ATOM 15854 C C . ASN A 1 9 ? 11.897 15.376 -5.126 1.00 21.14 9 ASN A C 20
ATOM 15855 O O . ASN A 1 9 ? 10.929 14.884 -4.546 1.00 50.33 9 ASN A O 20
ATOM 15866 N N . GLN A 1 10 ? 12.476 16.508 -4.737 1.00 60.53 10 GLN A N 20
ATOM 15867 C CA . GLN A 1 10 ? 11.995 17.253 -3.580 1.00 42.12 10 GLN A CA 20
ATOM 15868 C C . GLN A 1 10 ? 10.636 17.883 -3.865 1.00 52.10 10 GLN A C 20
ATOM 15869 O O . GLN A 1 10 ? 10.484 18.651 -4.814 1.00 14.54 10 GLN A O 20
ATOM 15883 N N . ASN A 1 11 ? 9.650 17.552 -3.037 1.00 63.30 11 ASN A N 20
ATOM 15884 C CA . ASN A 1 11 ? 8.303 18.085 -3.201 1.00 33.42 11 ASN A CA 20
ATOM 15885 C C . ASN A 1 11 ? 7.954 18.239 -4.678 1.00 64.42 11 ASN A C 20
ATOM 15886 O O . ASN A 1 11 ? 7.395 19.255 -5.092 1.00 31.21 11 ASN A O 20
ATOM 15897 N N . CYS A 1 12 ? 8.288 17.224 -5.468 1.00 24.02 12 CYS A N 20
ATOM 1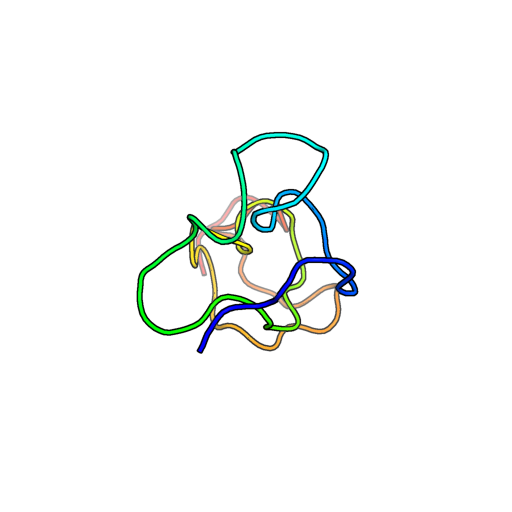5898 C CA . CYS A 1 12 ? 8.011 17.246 -6.900 1.00 3.03 12 CYS A CA 20
ATOM 15899 C C . CYS A 1 12 ? 6.624 16.684 -7.194 1.00 1.52 12 CYS A C 20
ATOM 15900 O O . CYS A 1 12 ? 6.485 15.537 -7.618 1.00 11.25 12 CYS A O 20
ATOM 15907 N N . SER A 1 13 ? 5.600 17.500 -6.964 1.00 42.54 13 SER A N 20
ATOM 15908 C CA . SER A 1 13 ? 4.223 17.083 -7.199 1.00 52.44 13 SER A CA 20
ATOM 15909 C C . SER A 1 13 ? 3.809 15.996 -6.213 1.00 14.14 13 SER A C 20
ATOM 15910 O O . SER A 1 13 ? 2.930 15.183 -6.501 1.00 33.10 13 SER A O 20
ATOM 15918 N N . CYS A 1 14 ? 4.448 15.988 -5.048 1.00 54.41 14 CYS A N 20
ATOM 15919 C CA . CYS A 1 14 ? 4.147 15.001 -4.018 1.00 22.15 14 CYS A CA 20
ATOM 15920 C C . CYS A 1 14 ? 4.862 15.341 -2.714 1.00 11.02 14 CYS A C 20
ATOM 15921 O O . CYS A 1 14 ? 5.573 16.341 -2.627 1.00 13.31 14 CYS A O 20
ATOM 15928 N N . ASN A 1 15 ? 4.666 14.502 -1.702 1.00 5.14 15 ASN A N 20
ATOM 15929 C CA . ASN A 1 15 ? 5.291 14.715 -0.401 1.00 13.21 15 ASN A CA 20
ATOM 15930 C C . ASN A 1 15 ? 4.782 16.001 0.243 1.00 53.44 15 ASN A C 20
ATOM 15931 O O . ASN A 1 15 ? 4.329 16.917 -0.446 1.00 31.24 15 ASN A O 20
ATOM 15942 N N . THR A 1 16 ? 4.860 16.065 1.568 1.00 33.43 16 THR A N 20
ATOM 15943 C CA . THR A 1 16 ? 4.407 17.237 2.306 1.00 51.55 16 THR A CA 20
ATOM 15944 C C . THR A 1 16 ? 2.886 17.340 2.295 1.00 41.54 16 THR A C 20
ATOM 15945 O O . THR A 1 16 ? 2.328 18.437 2.295 1.00 4.11 16 THR A O 20
ATOM 15956 N N . GLY A 1 17 ? 2.219 16.190 2.285 1.00 5.04 17 GLY A N 20
ATOM 15957 C CA . GLY A 1 17 ? 0.768 16.174 2.275 1.00 24.52 17 GLY A CA 20
ATOM 15958 C C . GLY A 1 17 ? 0.204 15.656 0.967 1.00 14.31 17 GLY A C 20
ATOM 15959 O O . GLY A 1 17 ? -0.675 16.280 0.371 1.00 43.35 17 GLY A O 20
ATOM 15963 N N . THR A 1 18 ? 0.709 14.512 0.517 1.00 4.01 18 THR A N 20
ATOM 15964 C CA . THR A 1 18 ? 0.252 13.912 -0.730 1.00 42.41 18 THR A CA 20
ATOM 15965 C C . THR A 1 18 ? 0.168 12.395 -0.612 1.00 71.11 18 THR A C 20
ATOM 15966 O O . THR A 1 18 ? 0.818 11.822 0.261 1.00 14.44 18 THR A O 20
ATOM 15977 N N . LYS A 1 19 ? -0.621 11.783 -1.484 1.00 5.05 19 LYS A N 20
ATOM 15978 C CA . LYS A 1 19 ? -0.777 10.339 -1.465 1.00 71.44 19 LYS A CA 20
ATOM 15979 C C . LYS A 1 19 ? 0.086 9.722 -2.568 1.00 43.41 19 LYS A C 20
ATOM 15980 O O . LYS A 1 19 ? 1.091 9.072 -2.284 1.00 72.13 19 LYS A O 20
ATOM 15999 N N . ASP A 1 20 ? -0.337 9.949 -3.803 1.00 2.20 20 ASP A N 20
ATOM 16000 C CA . ASP A 1 20 ? 0.385 9.425 -4.950 1.00 21.54 20 ASP A CA 20
ATOM 16001 C C . ASP A 1 20 ? 1.863 9.802 -4.832 1.00 62.15 20 ASP A C 20
ATOM 16002 O O . ASP A 1 20 ? 2.224 10.941 -4.533 1.00 61.21 20 ASP A O 20
ATOM 16011 N N . CYS A 1 21 ? 2.716 8.813 -5.077 1.00 0.31 21 CYS A N 20
ATOM 16012 C CA . CYS A 1 21 ? 4.159 9.013 -5.005 1.00 41.24 21 CYS A CA 20
ATOM 16013 C C . CYS A 1 21 ? 4.540 9.779 -3.742 1.00 60.43 21 CYS A C 20
ATOM 16014 O O . CYS A 1 21 ? 5.210 10.805 -3.840 1.00 4.35 21 CYS A O 20
ATOM 16021 N N . ASP A 1 22 ? 4.108 9.270 -2.598 1.00 23.23 22 ASP A N 20
ATOM 16022 C CA . ASP A 1 22 ? 4.409 9.915 -1.331 1.00 41.21 22 ASP A CA 20
ATOM 16023 C C . ASP A 1 22 ? 5.608 9.221 -0.682 1.00 30.20 22 ASP A C 20
ATOM 16024 O O . ASP A 1 22 ? 5.544 8.725 0.443 1.00 31.54 22 ASP A O 20
ATOM 16033 N N . CYS A 1 23 ? 6.711 9.197 -1.422 1.00 30.33 23 CYS A N 20
ATOM 16034 C CA . CYS A 1 23 ? 7.939 8.571 -0.944 1.00 33.42 23 CYS A CA 20
ATOM 16035 C C . CYS A 1 23 ? 8.171 8.884 0.531 1.00 54.43 23 CYS A C 20
ATOM 16036 O O . CYS A 1 23 ? 8.352 10.042 0.908 1.00 20.13 23 CYS A O 20
ATOM 16043 N N . SER A 1 24 ? 8.162 7.846 1.360 1.00 72.41 24 SER A N 20
ATOM 16044 C CA . SER A 1 24 ? 8.366 8.011 2.794 1.00 33.13 24 SER A CA 20
ATOM 16045 C C . SER A 1 24 ? 8.267 6.670 3.515 1.00 32.21 24 SER A C 20
ATOM 16046 O O . SER A 1 24 ? 7.828 6.633 4.664 1.00 53.25 24 SER A O 20
ATOM 16054 N N . ASP A 1 25 ? 8.673 5.609 2.833 1.00 51.22 25 ASP A N 20
ATOM 16055 C CA . ASP A 1 25 ? 8.625 4.280 3.417 1.00 30.15 25 ASP A CA 20
ATOM 16056 C C . ASP A 1 25 ? 9.849 3.483 2.962 1.00 21.14 25 ASP A C 20
ATOM 16057 O O . ASP A 1 25 ? 9.884 2.254 3.014 1.00 34.22 25 ASP A O 20
ATOM 16066 N N . ALA A 1 26 ? 10.861 4.217 2.512 1.00 63.34 26 ALA A N 20
ATOM 16067 C CA . ALA A 1 26 ? 12.099 3.606 2.043 1.00 31.54 26 ALA A CA 20
ATOM 16068 C C . ALA A 1 26 ? 11.853 2.744 0.809 1.00 21.14 26 ALA A C 20
ATOM 16069 O O . ALA A 1 26 ? 12.689 1.901 0.488 1.00 43.11 26 ALA A O 20
ATOM 16076 N N . LYS A 1 27 ? 10.725 2.970 0.153 1.00 34.21 27 LYS A N 20
ATOM 16077 C CA . LYS A 1 27 ? 10.385 2.208 -1.037 1.00 24.13 27 LYS A CA 20
ATOM 16078 C C . LYS A 1 27 ? 10.017 3.172 -2.166 1.00 73.33 27 LYS A C 20
ATOM 16079 O O . LYS A 1 27 ? 9.028 2.994 -2.878 1.00 55.54 27 LYS A O 20
ATOM 16098 N N . CYS A 1 28 ? 10.840 4.203 -2.315 1.00 42.23 28 CYS A N 20
ATOM 16099 C CA . CYS A 1 28 ? 10.624 5.211 -3.348 1.00 24.04 28 CYS A CA 20
ATOM 16100 C C . CYS A 1 28 ? 11.771 6.216 -3.375 1.00 25.24 28 CYS A C 20
ATOM 16101 O O . CYS A 1 28 ? 12.671 6.169 -2.534 1.00 53.23 28 CYS A O 20
ATOM 16108 N N . CYS A 1 29 ? 11.735 7.122 -4.345 1.00 75.34 29 CYS A N 20
ATOM 16109 C CA . CYS A 1 29 ? 12.773 8.137 -4.484 1.00 33.12 29 CYS A CA 20
ATOM 16110 C C . CYS A 1 29 ? 12.692 9.155 -3.351 1.00 25.55 29 CYS A C 20
ATOM 16111 O O . CYS A 1 29 ? 12.155 10.242 -3.555 1.00 5.13 29 CYS A O 20
ATOM 16118 N N . GLU A 1 30 ? 13.221 8.784 -2.193 1.00 75.23 30 GLU A N 20
ATOM 16119 C CA . GLU A 1 30 ? 13.200 9.671 -1.043 1.00 2.11 30 GLU A CA 20
ATOM 16120 C C . GLU A 1 30 ? 13.748 11.048 -1.425 1.00 33.24 30 GLU A C 20
ATOM 16121 O O . GLU A 1 30 ? 14.283 11.257 -2.513 1.00 24.04 30 GLU A O 20
ATOM 16133 N N . GLN A 1 31 ? 13.599 11.988 -0.497 1.00 45.21 31 GLN A N 20
ATOM 16134 C CA . GLN A 1 31 ? 14.069 13.352 -0.711 1.00 12.10 31 GLN A CA 20
ATOM 16135 C C . GLN A 1 31 ? 15.568 13.459 -0.453 1.00 22.51 31 GLN A C 20
ATOM 16136 O O . GLN A 1 31 ? 15.997 14.031 0.550 1.00 74.24 31 GLN A O 20
ATOM 16150 N N . TYR A 1 32 ? 16.361 12.904 -1.363 1.00 72.21 32 TYR A N 20
ATOM 16151 C CA . TYR A 1 32 ? 17.813 12.934 -1.232 1.00 73.15 32 TYR A CA 20
ATOM 16152 C C . TYR A 1 32 ? 18.319 14.368 -1.106 1.00 72.35 32 TYR A C 20
ATOM 16153 O O . TYR A 1 32 ? 17.533 15.315 -1.083 1.00 54.50 32 TYR A O 20
ATOM 16171 N N . CYS A 1 33 ? 19.636 14.518 -1.026 1.00 61.14 33 CYS A N 20
ATOM 16172 C CA . CYS A 1 33 ? 20.249 15.836 -0.903 1.00 22.33 33 CYS A CA 20
ATOM 16173 C C . CYS A 1 33 ? 20.511 16.445 -2.276 1.00 74.13 33 CYS A C 20
ATOM 16174 O O . CYS A 1 33 ? 20.135 17.588 -2.541 1.00 64.32 33 CYS A O 20
ATOM 16181 N N . CYS A 1 34 ? 21.157 15.676 -3.145 1.00 61.22 34 CYS A N 20
ATOM 16182 C CA . CYS A 1 34 ? 21.471 16.141 -4.492 1.00 24.34 34 CYS A CA 20
ATOM 16183 C C . CYS A 1 34 ? 20.667 15.371 -5.534 1.00 61.11 34 CYS A C 20
ATOM 16184 O O . CYS A 1 34 ? 20.139 14.290 -5.273 1.00 30.14 34 CYS A O 20
ATOM 16191 N N . PRO A 1 35 ? 20.569 15.940 -6.745 1.00 1.13 35 PRO A N 20
ATOM 16192 C CA . PRO A 1 35 ? 19.829 15.325 -7.851 1.00 5.20 35 PRO A CA 20
ATOM 16193 C C . PRO A 1 35 ? 20.520 14.076 -8.386 1.00 62.53 35 PRO A C 20
ATOM 16194 O O . PRO A 1 35 ? 19.927 13.296 -9.133 1.00 14.34 35 PRO A O 20
ATOM 16205 N N . THR A 1 36 ? 21.779 13.889 -8.000 1.00 53.03 36 THR A N 20
ATOM 16206 C CA . THR A 1 36 ? 22.550 12.734 -8.442 1.00 4.31 36 THR A CA 20
ATOM 16207 C C . THR A 1 36 ? 22.284 11.523 -7.555 1.00 4.40 36 THR A C 20
ATOM 16208 O O . THR A 1 36 ? 22.920 10.481 -7.705 1.00 61.53 36 THR A O 20
ATOM 16219 N N . ALA A 1 37 ? 21.340 11.669 -6.631 1.00 25.42 37 ALA A N 20
ATOM 16220 C CA . ALA A 1 37 ? 20.989 10.585 -5.721 1.00 53.14 37 ALA A CA 20
ATOM 16221 C C . ALA A 1 37 ? 19.508 10.236 -5.830 1.00 42.11 37 ALA A C 20
ATOM 16222 O O . ALA A 1 37 ? 19.118 9.082 -5.653 1.00 1.13 37 ALA A O 20
ATOM 16229 N N . SER A 1 38 ? 18.688 11.240 -6.122 1.00 0.52 38 SER A N 20
ATOM 16230 C CA . SER A 1 38 ? 17.249 11.040 -6.250 1.00 3.15 38 SER A CA 20
ATOM 16231 C C . SER A 1 38 ? 16.925 10.196 -7.478 1.00 64.41 38 SER A C 20
ATOM 16232 O O . SER A 1 38 ? 15.817 9.670 -7.574 1.00 2.40 38 SER A O 20
ATOM 16240 N N . GLU A 1 39 ? 17.889 10.085 -8.381 1.00 31.23 39 GLU A N 20
ATOM 16241 C CA . GLU A 1 39 ? 17.694 9.305 -9.592 1.00 2.54 39 GLU A CA 20
ATOM 16242 C C . GLU A 1 39 ? 19.015 8.673 -10.034 1.00 22.33 39 GLU A C 20
ATOM 16243 O O . GLU A 1 39 ? 19.314 8.620 -11.226 1.00 10.22 39 GLU A O 20
ATOM 16255 N N . LYS A 1 40 ? 19.771 8.208 -9.049 1.00 53.35 40 LYS A N 20
ATOM 16256 C CA . LYS A 1 40 ? 21.053 7.581 -9.322 1.00 52.22 40 LYS A CA 20
ATOM 16257 C C . LYS A 1 40 ? 21.466 6.731 -8.119 1.00 2.41 40 LYS A C 20
ATOM 16258 O O . LYS A 1 40 ? 22.049 5.661 -8.282 1.00 24.34 40 LYS A O 20
ATOM 16277 N N . LYS A 1 41 ? 21.148 7.241 -6.938 1.00 31.31 41 LYS A N 20
ATOM 16278 C CA . LYS A 1 41 ? 21.479 6.542 -5.708 1.00 31.23 41 LYS A CA 20
ATOM 16279 C C . LYS A 1 41 ? 22.971 6.710 -5.416 1.00 44.52 41 LYS A C 20
ATOM 16280 O O . LYS A 1 41 ? 23.616 5.860 -4.802 1.00 24.10 41 LYS A O 20
ATOM 16299 N N . CYS A 1 42 ? 23.509 7.836 -5.874 1.00 21.50 42 CYS A N 20
ATOM 16300 C CA . CYS A 1 42 ? 24.921 8.143 -5.677 1.00 43.34 42 CYS A CA 20
ATOM 16301 C C . CYS A 1 42 ? 25.309 8.002 -4.209 1.00 63.12 42 CYS A C 20
ATOM 16302 O O . CYS A 1 42 ? 26.410 7.552 -3.888 1.00 41.33 42 CYS A O 20
ATOM 16309 N N . CYS A 1 43 ? 24.400 8.390 -3.322 1.00 75.25 43 CYS A N 20
ATOM 16310 C CA . CYS A 1 43 ? 24.647 8.309 -1.887 1.00 64.33 43 CYS A CA 20
ATOM 16311 C C . CYS A 1 43 ? 23.393 7.864 -1.143 1.00 73.31 43 CYS A C 20
ATOM 16312 O O . CYS A 1 43 ? 22.306 7.903 -1.718 1.00 12.32 43 CYS A O 20
ATOM 16319 N N . LYS A 1 44 ? 23.567 7.453 0.104 1.00 4.03 44 LYS A N 20
ATOM 16320 C CA . LYS A 1 44 ? 22.444 7.004 0.909 1.00 53.31 44 LYS A CA 20
ATOM 16321 C C . LYS A 1 44 ? 21.482 8.173 1.130 1.00 13.25 44 LYS A C 20
ATOM 16322 O O . LYS A 1 44 ? 21.876 9.336 1.215 1.00 43.15 44 LYS A O 20
ATOM 16341 N N . SER A 1 45 ? 20.200 7.836 1.224 1.00 75.51 45 SER A N 20
ATOM 16342 C CA . SER A 1 45 ? 19.159 8.836 1.432 1.00 72.44 45 SER A CA 20
ATOM 16343 C C . SER A 1 45 ? 18.999 9.153 2.915 1.00 0.32 45 SER A C 20
ATOM 16344 O O . SER A 1 45 ? 19.232 8.302 3.772 1.00 4.45 45 SER A O 20
ATOM 16352 N N . GLY A 1 46 ? 18.599 10.387 3.210 1.00 30.43 46 GLY A N 20
ATOM 16353 C CA . GLY A 1 46 ? 18.415 10.796 4.590 1.00 14.42 46 GLY A CA 20
ATOM 16354 C C . GLY A 1 46 ? 19.274 11.989 4.961 1.00 52.04 46 GLY A C 20
ATOM 16355 O O . GLY A 1 46 ? 19.049 12.629 5.989 1.00 64.31 46 GLY A O 20
ATOM 16359 N N . CYS A 1 47 ? 20.260 12.288 4.123 1.00 43.10 47 CYS A N 20
ATOM 16360 C CA . CYS A 1 47 ? 21.158 13.411 4.369 1.00 23.11 47 CYS A CA 20
ATOM 16361 C C . CYS A 1 47 ? 20.370 14.689 4.636 1.00 1.11 47 CYS A C 20
ATOM 16362 O O . CYS A 1 47 ? 20.366 15.206 5.753 1.00 61.30 47 CYS A O 20
ATOM 16369 N N . ALA A 1 48 ? 19.705 15.195 3.603 1.00 61.25 48 ALA A N 20
ATOM 16370 C CA . ALA A 1 48 ? 18.913 16.412 3.726 1.00 42.35 48 ALA A CA 20
ATOM 16371 C C . ALA A 1 48 ? 19.725 17.533 4.366 1.00 20.12 48 ALA A C 20
ATOM 16372 O O . ALA A 1 48 ? 19.179 18.389 5.060 1.00 2.53 48 ALA A O 20
ATOM 16379 N N . GLY A 1 49 ? 21.033 17.520 4.129 1.00 43.11 49 GLY A N 20
ATOM 16380 C CA . GLY A 1 49 ? 21.899 18.540 4.691 1.00 42.00 49 GLY A CA 20
ATOM 16381 C C . GLY A 1 49 ? 23.255 17.993 5.093 1.00 74.05 49 GLY A C 20
ATOM 16382 O O . GLY A 1 49 ? 24.289 18.488 4.646 1.00 73.43 49 GLY A O 20
ATOM 16386 N N . GLY A 1 50 ? 23.250 16.969 5.941 1.00 64.14 50 GLY A N 20
ATOM 16387 C CA . GLY A 1 50 ? 24.495 16.373 6.390 1.00 71.53 50 GLY A CA 20
ATOM 16388 C C . GLY A 1 50 ? 25.008 15.313 5.435 1.00 35.41 50 GLY A C 20
ATOM 16389 O O . GLY A 1 50 ? 25.315 14.193 5.847 1.00 43.32 50 GLY A O 20
ATOM 16393 N N . CYS A 1 51 ? 25.098 15.664 4.157 1.00 21.32 51 CYS A N 20
ATOM 16394 C CA . CYS A 1 51 ? 25.575 14.733 3.140 1.00 32.14 51 CYS A CA 20
ATOM 16395 C C . CYS A 1 51 ? 26.985 14.250 3.463 1.00 1.24 51 CYS A C 20
ATOM 16396 O O . CYS A 1 51 ? 27.172 13.060 3.710 1.00 64.22 51 CYS A O 20
ATOM 16403 N N . LYS A 1 52 ? 27.935 15.173 3.454 1.00 45.21 52 LYS A N 20
ATOM 16404 C CA . LYS A 1 52 ? 29.317 14.828 3.745 1.00 14.32 52 LYS A CA 20
ATOM 16405 C C . LYS A 1 52 ? 29.672 13.521 3.034 1.00 43.32 52 LYS A C 20
ATOM 16406 O O . LYS A 1 52 ? 30.349 12.647 3.576 1.00 71.41 52 LYS A O 20
ATOM 16425 N N . CYS A 1 53 ? 29.198 13.407 1.798 1.00 13.54 53 CYS A N 20
ATOM 16426 C CA . CYS A 1 53 ? 29.449 12.220 0.989 1.00 45.41 53 CYS A CA 20
ATOM 16427 C C . CYS A 1 53 ? 30.407 12.536 -0.156 1.00 20.25 53 CYS A C 20
ATOM 16428 O O . CYS A 1 53 ? 30.011 13.110 -1.169 1.00 52.40 53 CYS A O 20
ATOM 16435 N N . ALA A 1 54 ? 31.670 12.157 0.015 1.00 55.12 54 ALA A N 20
ATOM 16436 C CA . ALA A 1 54 ? 32.684 12.399 -1.004 1.00 13.12 54 ALA A CA 20
ATOM 16437 C C . ALA A 1 54 ? 32.612 11.351 -2.110 1.00 1.55 54 ALA A C 20
ATOM 16438 O O . ALA A 1 54 ? 33.595 10.670 -2.396 1.00 44.13 54 ALA A O 20
ATOM 16445 N N . ASN A 1 55 ? 31.441 11.228 -2.727 1.00 4.14 55 ASN A N 20
ATOM 16446 C CA . ASN A 1 55 ? 31.242 10.262 -3.801 1.00 34.14 55 ASN A CA 20
ATOM 16447 C C . ASN A 1 55 ? 30.169 10.743 -4.773 1.00 14.04 55 ASN A C 20
ATOM 16448 O O . ASN A 1 55 ? 30.286 10.558 -5.985 1.00 24.05 55 ASN A O 20
ATOM 16459 N N . CYS A 1 56 ? 29.124 11.361 -4.233 1.00 51.10 56 CYS A N 20
ATOM 16460 C CA . CYS A 1 56 ? 28.029 11.869 -5.052 1.00 42.23 56 CYS A CA 20
ATOM 16461 C C . CYS A 1 56 ? 28.395 13.211 -5.677 1.00 45.43 56 CYS A C 20
ATOM 16462 O O . CYS A 1 56 ? 29.562 13.599 -5.631 1.00 12.25 56 CYS A O 20
ATOM 16469 N N . GLU A 1 57 ? 27.404 13.883 -6.244 1.00 34.32 57 GLU A N 20
ATOM 16470 C CA . GLU A 1 57 ? 27.635 15.172 -6.872 1.00 45.12 57 GLU A CA 20
ATOM 16471 C C . GLU A 1 57 ? 28.364 16.110 -5.907 1.00 61.52 57 GLU A C 20
ATOM 16472 O O . GLU A 1 57 ? 29.112 17.003 -6.306 1.00 1.23 57 GLU A O 20
ATOM 16484 N N . CYS A 1 58 ? 28.128 15.884 -4.620 1.00 14.33 58 CYS A N 20
ATOM 16485 C CA . CYS A 1 58 ? 28.747 16.693 -3.576 1.00 13.24 58 CYS A CA 20
ATOM 16486 C C . CYS A 1 58 ? 30.264 16.712 -3.730 1.00 51.14 58 CYS A C 20
ATOM 16487 O O . CYS A 1 58 ? 30.935 17.627 -3.254 1.00 51.24 58 CYS A O 20
ATOM 16494 N N . ALA A 1 59 ? 30.798 15.695 -4.398 1.00 61.31 59 ALA A N 20
ATOM 16495 C CA . ALA A 1 59 ? 32.236 15.595 -4.616 1.00 32.42 59 ALA A CA 20
ATOM 16496 C C . ALA A 1 59 ? 32.547 14.760 -5.854 1.00 12.51 59 ALA A C 20
ATOM 16497 O O . ALA A 1 59 ? 31.677 14.532 -6.694 1.00 14.53 59 ALA A O 20
ATOM 16504 N N . GLN A 1 60 ? 33.792 14.309 -5.960 1.00 44.01 60 GLN A N 20
ATOM 16505 C CA . GLN A 1 60 ? 34.217 13.501 -7.097 1.00 43.32 60 GLN A CA 20
ATOM 16506 C C . GLN A 1 60 ? 33.266 12.330 -7.319 1.00 20.03 60 GLN A C 20
ATOM 16507 O O . GLN A 1 60 ? 32.412 12.044 -6.480 1.00 40.20 60 GLN A O 20
ATOM 16521 N N . ALA A 1 61 ? 33.420 11.656 -8.454 1.00 34.23 61 ALA A N 20
ATOM 16522 C CA . ALA A 1 61 ? 32.575 10.515 -8.785 1.00 24.45 61 ALA A CA 20
ATOM 16523 C C . ALA A 1 61 ? 32.949 9.295 -7.949 1.00 63.34 61 ALA A C 20
ATOM 16524 O O . ALA A 1 61 ? 34.124 8.944 -7.836 1.00 54.53 61 ALA A O 20
ATOM 16531 N N . ALA A 1 62 ? 31.943 8.652 -7.366 1.00 21.13 62 ALA A N 20
ATOM 16532 C CA . ALA A 1 62 ? 32.167 7.470 -6.542 1.00 13.41 62 ALA A CA 20
ATOM 16533 C C . ALA A 1 62 ? 30.850 6.911 -6.015 1.00 55.21 62 ALA A C 20
ATOM 16534 O O . ALA A 1 62 ? 29.779 7.453 -6.291 1.00 74.24 62 ALA A O 20
ATOM 16541 N N . HIS A 1 63 ? 30.935 5.824 -5.255 1.00 62.34 63 HIS A N 20
ATOM 16542 C CA . HIS A 1 63 ? 29.749 5.191 -4.690 1.00 21.22 63 HIS A CA 20
ATOM 16543 C C . HIS A 1 63 ? 28.699 4.943 -5.768 1.00 52.24 63 HIS A C 20
ATOM 16544 O O . HIS A 1 63 ? 29.032 4.979 -6.952 1.00 54.30 63 HIS A O 20
#

Secondary structure (DSSP, 8-state):
----S--SSSSSSSTTSSSSS-SSSS------SSTTTTTT--S-TT--S----BSSTT-SSB-

Nearest PDB structures (foldseek):
  8ap5-assembly1_A  TM=5.894E-01  e=2.136E-07  Caenorhabditis elegans
  8ap5-assembly1_A  TM=5.634E-01  e=4.958E-07  Caenorhabditis elegans
  8ap5-assembly1_A  TM=6.267E-01  e=1.977E-08  Caenorhabditis elegans
  8ap5-assembly1_A  TM=7.347E-01  e=4.411E-08  Caenorhabditis elegans
  8ap5-assembly1_A  TM=7.147E-01  e=2.004E-08  Caenorhabditis elegans

Radius of gyration: 11.45 Å; Cα contacts (8 Å, |Δi|>4): 127; chains: 1; bounding box: 33×20×19 Å

B-factor: mean 38.17, std 22.61, range [0.04, 75.45]

Organism: Caenorhabditis elegans (NCBI:txid6239)

GO terms:
  GO:0008270 zinc ion binding (F, IDA)
  GO:0046870 cadmium ion binding (F, IDA)
  GO:0009408 response to heat (P, IEP)
  GO:0046686 response to cadmium ion (P, IEP)

InterPro domains:
  IPR000853 Metallothionein, family 6, nematoda [PF27649] (2-59)
  IPR000853 Metallothionein, family 6, nematoda [PR00876] (2-14)
  IPR000853 Metallothionein, family 6, nematoda [PR00876] (21-34)
  IPR000853 Metallothionein, family 6, nematoda [PR00876] (34-47)
  IPR000853 Metallothionein, family 6, nematoda [PR00876] (47-59)

Sequence (63 aa):
MVCKCDCKNQNCSCNTGTKDCDCSDAKCCEQYCCPTASEKKCCKSGCAGGCKCANCECAQAAHMVCKCDCKNQNCSCNTGTKDCDCSDAKCCEQYCCPTASEKKCCKSGCAGGCKCANCECAQAAHMVCKCDCKNQNCSCNTGTKDCDCSDAKCCEQYCCPTASEKKCCKSGCAGGCKCANCECAQAAHMVCKCDCKNQNCSCNTGTKDCDCSDAKCCEQYCCPTASEKKCCKSGCAGGCKCANCECAQAAHMVCKCDCKNQNCSCNTGTKDCDCSDAKCCEQYCCPTASEKKCCKSGCAGGCKCANCECAQAAHMVCKCDCKNQNCSCNTGTKDCDCSDAKCCEQYCCPTASEKKCCKSGCAGGCKCANCECAQAAHMVCKCDCKNQNCSCNTGTKDCDCSDAKCCEQYCCPTASEKKCCKSGCAGGCKCANCECAQAAHMVCKCDCKNQNCSCNTGTKDCDCSDAKCCEQYCCPTASEKKCCKSGCAGGCKCANCECAQAAHMVCKCDCKNQNCSCNTGTKDCDCSDAKCCEQYCCPTASEKKCCKSGCAGGCKCANCECAQAAHMVCKCDCKNQNCSCNTGTKDCDCSDAKCCEQYCCPTASEKKCCKSGCAGGCKCANCECAQAAHMVCKCDCKNQNCSCNTGTKDCDCSDAKCCEQYCCPTASEKKCCKSGCAGGCKCANCECAQAAHMVCKCDCKNQNCSCNTGTKDCDCSDAKCCEQYCCPTASEKKCCKSGCAGGCKCANCECAQAAHMVCKCDCKNQNCSCNTGTKDCDCSDAKCCEQYCCPTASEKKCCKSGCAGGCKCANCECAQAAHMVCKCDCKNQNCSCNTGTKDCDCSDAKCCEQYCCPTASEKKCCKSGCAGGCKCANCECAQAAHMVCKCDCKNQNCSCNTGTKDCDCSDAKCCEQYCCPTASEKKCCKSGCAGGCKCANCECAQAAHMVCKCDCKNQNCSCNTGTKDCDCSDAKCCEQYCCPTASEKKCCKSGCAGGCKCANCECAQAAHMVCKCDCKNQNCSCNTGTKDCDCSDAKCCEQYCCPTASEKKCCKSGCAGGCKCANCECAQAAHMVCKCDCKNQNCSCNTGTKDCDCSDAKCCEQYCCPTASEKKCCKSGCAGGCKCANCECAQAAHMVCKCDCKNQNCSCNTGTKDCDCSDAKCCEQYCCPTASEKKCCKSGCAGGCKCANCECAQAAHMVCKCDCKNQNCSCNTGTKDCDCSDAKCCEQYCCPTASEKKCCKSGCAGGCKCANCECAQAAH